Protein AF-A0A6N3GM43-F1 (afdb_monomer_lite)

Structure (mmCIF, N/CA/C/O backbone):
data_AF-A0A6N3GM43-F1
#
_entry.id   AF-A0A6N3GM43-F1
#
loop_
_atom_site.group_PDB
_atom_site.id
_atom_site.type_symbol
_atom_site.label_atom_id
_atom_site.label_alt_id
_atom_site.label_comp_id
_atom_site.label_asym_id
_atom_site.label_entity_id
_atom_site.label_seq_id
_atom_site.pdbx_PDB_ins_code
_atom_site.Cartn_x
_atom_site.Cartn_y
_atom_site.Cartn_z
_atom_site.occupancy
_atom_site.B_iso_or_equiv
_atom_site.auth_seq_id
_atom_site.auth_comp_id
_atom_site.auth_asym_id
_atom_site.auth_atom_id
_atom_site.pdbx_PDB_model_num
ATOM 1 N N . MET A 1 1 ? 11.246 -22.384 -32.813 1.00 28.86 1 MET A N 1
ATOM 2 C CA . MET A 1 1 ? 10.074 -21.566 -32.438 1.00 28.86 1 MET A CA 1
ATOM 3 C C . MET A 1 1 ? 9.527 -22.164 -31.158 1.00 28.86 1 MET A C 1
ATOM 5 O O . MET A 1 1 ? 8.918 -23.223 -31.223 1.00 28.86 1 MET A O 1
ATOM 9 N N . ASN A 1 2 ? 9.853 -21.574 -30.007 1.00 28.42 2 ASN A N 1
ATOM 10 C CA . ASN A 1 2 ? 9.283 -22.009 -28.731 1.00 28.42 2 ASN A CA 1
ATOM 11 C C . ASN A 1 2 ? 7.795 -21.644 -28.745 1.00 28.42 2 ASN A C 1
ATOM 13 O O . ASN A 1 2 ? 7.455 -20.531 -29.150 1.00 28.42 2 ASN A O 1
ATOM 17 N N . LYS A 1 3 ? 6.915 -22.586 -28.383 1.00 29.02 3 LYS A N 1
ATOM 18 C CA . LYS A 1 3 ? 5.498 -22.274 -28.161 1.00 29.02 3 LYS A CA 1
ATOM 19 C C . LYS A 1 3 ? 5.427 -21.138 -27.128 1.00 29.02 3 LYS A C 1
ATOM 21 O O . LYS A 1 3 ? 6.151 -21.230 -26.136 1.00 29.02 3 LYS A O 1
ATOM 26 N N . PRO A 1 4 ? 4.620 -20.086 -27.343 1.00 41.97 4 PRO A N 1
ATOM 27 C CA . PRO A 1 4 ? 4.355 -19.128 -26.281 1.00 41.97 4 PRO A CA 1
ATOM 28 C C . PRO A 1 4 ? 3.792 -19.895 -25.080 1.00 41.97 4 PRO A C 1
ATOM 30 O O . PRO A 1 4 ? 2.896 -20.724 -25.237 1.00 41.97 4 PRO A O 1
ATOM 33 N N . MET A 1 5 ? 4.409 -19.674 -23.922 1.00 51.72 5 MET A N 1
ATOM 34 C CA . MET A 1 5 ? 3.974 -20.178 -22.620 1.00 51.72 5 MET A CA 1
ATOM 35 C C . MET A 1 5 ? 2.504 -19.786 -22.399 1.00 51.72 5 MET A C 1
ATOM 37 O O . MET A 1 5 ? 2.122 -18.680 -22.800 1.00 51.72 5 MET A O 1
ATOM 41 N N . ASP A 1 6 ? 1.702 -20.678 -21.811 1.00 72.31 6 ASP A N 1
ATOM 42 C CA . ASP A 1 6 ? 0.292 -20.410 -21.512 1.00 72.31 6 ASP A CA 1
ATOM 43 C C . ASP A 1 6 ? 0.178 -19.139 -20.645 1.00 72.31 6 ASP A C 1
ATOM 45 O O . ASP A 1 6 ? 1.049 -18.855 -19.816 1.00 72.31 6 ASP A O 1
ATOM 49 N N . ILE A 1 7 ? -0.864 -18.331 -20.850 1.00 76.69 7 ILE A N 1
ATOM 50 C CA . ILE A 1 7 ? -1.093 -17.115 -20.058 1.00 76.69 7 ILE A CA 1
ATOM 51 C C . ILE A 1 7 ? -1.195 -17.458 -18.568 1.00 76.69 7 ILE A C 1
ATOM 53 O O . ILE A 1 7 ? -0.695 -16.698 -17.740 1.00 76.69 7 ILE A O 1
ATOM 57 N N . ILE A 1 8 ? -1.748 -18.634 -18.248 1.00 78.00 8 ILE A N 1
ATOM 58 C CA . ILE A 1 8 ? -1.817 -19.189 -16.892 1.00 78.00 8 ILE A CA 1
ATOM 59 C C . ILE A 1 8 ? -0.412 -19.357 -16.316 1.00 78.00 8 ILE A C 1
ATOM 61 O O . ILE A 1 8 ? -0.110 -18.775 -15.280 1.00 78.00 8 ILE A O 1
ATOM 65 N N . ASP A 1 9 ? 0.481 -20.056 -17.014 1.00 80.69 9 ASP A N 1
ATOM 66 C CA . ASP A 1 9 ? 1.854 -20.289 -16.554 1.00 80.69 9 ASP A CA 1
ATOM 67 C C . ASP A 1 9 ? 2.604 -18.971 -16.289 1.00 80.69 9 ASP A C 1
ATOM 69 O O . ASP A 1 9 ? 3.357 -18.843 -15.318 1.00 80.69 9 ASP A O 1
ATOM 73 N N . LYS A 1 10 ? 2.375 -17.951 -17.129 1.00 79.81 10 LYS A N 1
ATOM 74 C CA . LYS A 1 10 ? 2.960 -16.612 -16.950 1.00 79.81 10 LYS A CA 1
ATOM 75 C C . LYS A 1 10 ? 2.387 -15.863 -15.759 1.00 79.81 10 LYS A C 1
ATOM 77 O O . LYS A 1 10 ? 3.129 -15.152 -15.082 1.00 79.81 10 LYS A O 1
ATOM 82 N N . LEU A 1 11 ? 1.086 -15.986 -15.525 1.00 85.00 11 LEU A N 1
ATOM 83 C CA . LEU A 1 11 ? 0.416 -15.401 -14.371 1.00 85.00 11 LEU A CA 1
ATOM 84 C C . LEU A 1 11 ? 0.910 -16.062 -13.085 1.00 85.00 11 LEU A C 1
ATOM 86 O O . LEU A 1 11 ? 1.384 -15.360 -12.198 1.00 85.00 11 LEU A O 1
ATOM 90 N N . VAL A 1 12 ? 0.904 -17.392 -13.031 1.00 84.31 12 VAL A N 1
ATOM 91 C CA . VAL A 1 12 ? 1.365 -18.200 -11.896 1.00 84.31 12 VAL A CA 1
ATOM 92 C C . VAL A 1 12 ? 2.818 -17.879 -11.557 1.00 84.31 12 VAL A C 1
ATOM 94 O O . VAL A 1 12 ? 3.119 -17.432 -10.451 1.00 84.31 12 VAL A O 1
ATOM 97 N N . SER A 1 13 ? 3.724 -17.991 -12.533 1.00 80.31 13 SER A N 1
ATOM 98 C CA . SER A 1 13 ? 5.141 -17.686 -12.321 1.00 80.31 13 SER A CA 1
ATOM 99 C C . SER A 1 13 ? 5.373 -16.210 -11.987 1.00 80.31 13 SER A C 1
ATOM 101 O O . SER A 1 13 ? 6.154 -15.887 -11.092 1.00 80.31 13 SER A O 1
ATOM 103 N N . GLY A 1 14 ? 4.690 -15.299 -12.683 1.00 78.31 14 GLY A N 1
ATOM 104 C CA . GLY A 1 14 ? 4.865 -13.863 -12.513 1.00 78.31 14 GLY A CA 1
ATOM 105 C C . GLY A 1 14 ? 4.314 -13.326 -11.193 1.00 78.31 14 GLY A C 1
ATOM 106 O O . GLY A 1 14 ? 4.831 -12.323 -10.695 1.00 78.31 14 GLY A O 1
ATOM 107 N N . LEU A 1 15 ? 3.286 -13.956 -10.633 1.00 80.38 15 LEU A N 1
ATOM 108 C CA . LEU A 1 15 ? 2.674 -13.585 -9.356 1.00 80.38 15 LEU A CA 1
ATOM 109 C C . LEU A 1 15 ? 3.246 -14.382 -8.177 1.00 80.38 15 LEU A C 1
ATOM 111 O O . LEU A 1 15 ? 2.960 -14.042 -7.036 1.00 80.38 15 LEU A O 1
ATOM 115 N N . GLY A 1 16 ? 4.104 -15.374 -8.443 1.00 77.62 16 GLY A N 1
ATOM 116 C CA . GLY A 1 16 ? 4.722 -16.194 -7.404 1.00 77.62 16 GLY A CA 1
ATOM 117 C C . GLY A 1 16 ? 3.735 -17.165 -6.763 1.00 77.62 16 GLY A C 1
ATOM 118 O O . GLY A 1 16 ? 3.833 -17.408 -5.564 1.00 77.62 16 GLY A O 1
ATOM 119 N N . VAL A 1 17 ? 2.797 -17.694 -7.549 1.00 77.75 17 VAL A N 1
ATOM 120 C CA . VAL A 1 17 ? 1.834 -18.717 -7.124 1.00 77.75 17 VAL A CA 1
ATOM 121 C C . VAL A 1 17 ? 2.420 -20.101 -7.396 1.00 77.75 17 VAL A C 1
ATOM 123 O O . VAL A 1 17 ? 3.129 -20.307 -8.384 1.00 77.75 17 VAL A O 1
ATOM 126 N N . ILE A 1 18 ? 2.157 -21.047 -6.503 1.00 79.56 18 ILE A N 1
ATOM 127 C CA . ILE A 1 18 ? 2.553 -22.446 -6.631 1.00 79.56 18 ILE A CA 1
ATOM 128 C C . ILE A 1 18 ? 1.725 -23.079 -7.760 1.00 79.56 18 ILE A C 1
ATOM 130 O O . ILE A 1 18 ? 0.498 -23.084 -7.677 1.00 79.56 18 ILE A O 1
ATOM 134 N N . PRO A 1 19 ? 2.358 -23.604 -8.826 1.00 82.94 19 PRO A N 1
ATOM 135 C CA . PRO A 1 19 ? 1.631 -24.120 -9.985 1.00 82.94 19 PRO A CA 1
ATOM 136 C C . PRO A 1 19 ? 0.629 -25.225 -9.655 1.00 82.94 19 PRO A C 1
ATOM 138 O O . PRO A 1 19 ? -0.412 -25.315 -10.293 1.00 82.94 19 PRO A O 1
ATOM 141 N N . GLU A 1 20 ? 0.929 -26.059 -8.660 1.00 82.31 20 GLU A N 1
ATOM 142 C CA . GLU A 1 20 ? 0.088 -27.189 -8.267 1.00 82.31 20 GLU A CA 1
ATOM 143 C C . GLU A 1 20 ? -1.206 -26.774 -7.556 1.00 82.31 20 GLU A C 1
ATOM 145 O O . GLU A 1 20 ? -2.146 -27.565 -7.514 1.00 82.31 20 GLU A O 1
ATOM 150 N N . THR A 1 21 ? -1.254 -25.562 -6.999 1.00 77.19 21 THR A N 1
ATOM 151 C CA . THR A 1 21 ? -2.420 -25.022 -6.283 1.00 77.19 21 THR A CA 1
ATOM 152 C C . THR A 1 21 ? -3.117 -23.906 -7.055 1.00 77.19 21 THR A C 1
ATOM 154 O O . THR A 1 21 ? -4.130 -23.390 -6.596 1.00 77.19 21 THR A O 1
ATOM 157 N N . ALA A 1 22 ? -2.592 -23.541 -8.227 1.00 81.00 22 ALA A N 1
ATOM 158 C CA . ALA A 1 22 ? -3.112 -22.457 -9.037 1.00 81.00 22 ALA A CA 1
ATOM 159 C C . ALA A 1 22 ? -4.425 -22.836 -9.742 1.00 81.00 22 ALA A C 1
ATOM 161 O O . ALA A 1 22 ? -4.454 -23.775 -10.539 1.00 81.00 22 ALA A O 1
ATOM 162 N N . ASP A 1 23 ? -5.474 -22.043 -9.528 1.00 81.00 23 ASP A N 1
ATOM 163 C CA . ASP A 1 23 ? -6.736 -22.126 -10.262 1.00 81.00 23 ASP A CA 1
ATOM 164 C C . ASP A 1 23 ? -7.082 -20.779 -10.914 1.00 81.00 23 ASP A C 1
ATOM 166 O O . ASP A 1 23 ? -7.030 -19.728 -10.269 1.00 81.00 23 ASP A O 1
ATOM 170 N N . LEU A 1 24 ? -7.410 -20.801 -12.211 1.00 82.75 24 LEU A N 1
ATOM 171 C CA . LEU A 1 24 ? -7.786 -19.612 -12.979 1.00 82.75 24 LEU A CA 1
ATOM 172 C C . LEU A 1 24 ? -9.277 -19.664 -13.321 1.00 82.75 24 LEU A C 1
ATOM 174 O O . LEU A 1 24 ? -9.715 -20.394 -14.211 1.00 82.75 24 LEU A O 1
ATOM 178 N N . ILE A 1 25 ? -10.046 -18.806 -12.664 1.00 83.00 25 ILE A N 1
ATOM 179 C CA . ILE A 1 25 ? -11.501 -18.753 -12.742 1.00 83.00 25 ILE A CA 1
ATOM 180 C C . ILE A 1 25 ? -11.910 -17.522 -13.553 1.00 83.00 25 ILE A C 1
ATOM 182 O O . ILE A 1 25 ? -11.441 -16.411 -13.314 1.00 83.00 25 ILE A O 1
ATOM 186 N N . LYS A 1 26 ? -12.805 -17.678 -14.531 1.00 83.06 26 LYS A N 1
ATOM 187 C CA . LYS A 1 26 ? -13.342 -16.527 -15.272 1.00 83.06 26 LYS A CA 1
ATOM 188 C C . LYS A 1 26 ? -14.304 -15.739 -14.377 1.00 83.06 26 LYS A C 1
ATOM 190 O O . LYS A 1 26 ? -15.189 -16.335 -13.773 1.00 83.06 26 LYS A O 1
ATOM 195 N N . TYR A 1 27 ? -14.143 -14.417 -14.303 1.00 77.62 27 TYR A N 1
ATOM 196 C CA . TYR A 1 27 ? -14.947 -13.579 -13.403 1.00 77.62 27 TYR A CA 1
ATOM 197 C C . TYR A 1 27 ? -16.408 -13.453 -13.872 1.00 77.62 27 TYR A C 1
ATOM 199 O O . TYR A 1 27 ? -17.341 -13.657 -13.102 1.00 77.62 27 TYR A O 1
ATOM 207 N N . ASP A 1 28 ? -16.606 -13.141 -15.153 1.00 77.25 28 ASP A N 1
ATOM 208 C CA . ASP A 1 28 ? -17.907 -13.102 -15.832 1.00 77.25 28 ASP A CA 1
ATOM 209 C C . ASP A 1 28 ? -17.666 -13.391 -17.316 1.00 77.25 28 ASP A C 1
ATOM 211 O O . ASP A 1 28 ? -16.680 -12.928 -17.901 1.00 77.25 28 ASP A O 1
ATOM 215 N N . ASP A 1 29 ? -18.575 -14.141 -17.936 1.00 74.19 29 ASP A N 1
ATOM 216 C CA . ASP A 1 29 ? -18.519 -14.500 -19.346 1.00 74.19 29 ASP A CA 1
ATOM 217 C C . ASP A 1 29 ? -18.410 -13.308 -20.297 1.00 74.19 29 ASP A C 1
ATOM 219 O O . ASP A 1 29 ? -17.820 -13.451 -21.373 1.00 74.19 29 ASP A O 1
ATOM 223 N N . ASN A 1 30 ? -18.919 -12.148 -19.879 1.00 76.62 30 ASN A N 1
ATOM 224 C CA . ASN A 1 30 ? -18.956 -10.921 -20.672 1.00 76.62 30 ASN A CA 1
ATOM 225 C C . ASN A 1 30 ? -17.803 -9.947 -20.392 1.00 76.62 30 ASN A C 1
ATOM 227 O O . ASN A 1 30 ? -17.796 -8.856 -20.961 1.00 76.62 30 ASN A O 1
ATOM 231 N N . THR A 1 31 ? -16.857 -10.308 -19.523 1.00 81.06 31 THR A N 1
ATOM 232 C CA . THR A 1 31 ? -15.785 -9.402 -19.084 1.00 81.06 31 THR A CA 1
ATOM 233 C C . THR A 1 31 ? -14.402 -9.910 -19.473 1.00 81.06 31 THR A C 1
ATOM 235 O O . THR A 1 31 ? -14.202 -11.090 -19.762 1.00 81.06 31 THR A O 1
ATOM 238 N N . GLN A 1 32 ? -13.423 -9.006 -19.447 1.00 86.94 32 GLN A N 1
ATOM 239 C CA . GLN A 1 32 ? -12.001 -9.331 -19.636 1.00 86.94 32 GLN A CA 1
ATOM 240 C C . GLN A 1 32 ? -11.300 -9.733 -18.320 1.00 86.94 32 GLN A C 1
ATOM 242 O O . GLN A 1 32 ? -10.067 -9.736 -18.250 1.00 86.94 32 GLN A O 1
ATOM 247 N N . PHE A 1 33 ? -12.076 -10.034 -17.273 1.00 87.94 33 PHE A N 1
ATOM 248 C CA . PHE A 1 33 ? -11.577 -10.335 -15.936 1.00 87.94 33 PHE A CA 1
ATOM 249 C C . PHE A 1 33 ? -11.468 -11.838 -15.655 1.00 87.94 33 PHE A C 1
ATOM 251 O O . PHE A 1 33 ? -12.339 -12.639 -16.006 1.00 87.94 33 PHE A O 1
ATOM 258 N N . PHE A 1 34 ? -10.412 -12.192 -14.930 1.00 87.31 34 PHE A N 1
ATOM 259 C CA . PHE A 1 34 ? -10.160 -13.513 -14.370 1.00 87.31 34 PHE A CA 1
ATOM 260 C C . PHE A 1 34 ? -9.753 -13.370 -12.908 1.00 87.31 34 PHE A C 1
ATOM 262 O O . PHE A 1 34 ? -9.231 -12.336 -12.494 1.00 87.31 34 PHE A O 1
ATOM 269 N N . ILE A 1 35 ? -9.956 -14.423 -12.140 1.00 83.38 35 ILE A N 1
ATOM 270 C CA . ILE A 1 35 ? -9.445 -14.575 -10.791 1.00 83.38 35 ILE A CA 1
ATOM 271 C C . ILE A 1 35 ? -8.402 -15.685 -10.830 1.00 83.38 35 ILE A C 1
ATOM 273 O O . ILE A 1 35 ? -8.681 -16.760 -11.350 1.00 83.38 35 ILE A O 1
ATOM 277 N N . LEU A 1 36 ? -7.210 -15.414 -10.304 1.00 80.69 36 LEU A N 1
ATOM 278 C CA . LEU A 1 36 ? -6.223 -16.448 -10.003 1.00 80.69 36 LEU A CA 1
ATOM 279 C C . LEU A 1 36 ? -6.187 -16.672 -8.494 1.00 80.69 36 LEU A C 1
ATOM 281 O O . LEU A 1 36 ? -5.949 -15.729 -7.735 1.00 80.69 36 LEU A O 1
ATOM 285 N N . GLU A 1 37 ? -6.397 -17.916 -8.096 1.00 79.38 37 GLU A N 1
ATOM 286 C CA . GLU A 1 37 ? -6.326 -18.433 -6.730 1.00 79.38 37 GLU A CA 1
ATOM 287 C C . GLU A 1 37 ? -5.177 -19.437 -6.614 1.00 79.38 37 GLU A C 1
ATOM 289 O O . GLU A 1 37 ? -4.833 -20.087 -7.597 1.00 79.38 37 GLU A O 1
ATOM 294 N N . GLY A 1 38 ? -4.553 -19.542 -5.442 1.00 72.06 38 GLY A N 1
ATOM 295 C CA . GLY A 1 38 ? -3.536 -20.554 -5.146 1.00 72.06 38 GLY A CA 1
ATOM 296 C C . GLY A 1 38 ? -2.661 -20.165 -3.959 1.00 72.06 38 GLY A C 1
ATOM 297 O O . GLY A 1 38 ? -2.940 -19.188 -3.276 1.00 72.06 38 GLY A O 1
ATOM 298 N N . GLU A 1 39 ? -1.574 -20.894 -3.724 1.00 71.94 39 GLU A N 1
ATOM 299 C CA . GLU A 1 39 ? -0.653 -20.625 -2.608 1.00 71.94 39 GLU A CA 1
ATOM 300 C C . GLU A 1 39 ? 0.568 -19.801 -3.060 1.00 71.94 39 GLU A C 1
ATOM 302 O O . GLU A 1 39 ? 1.169 -20.076 -4.099 1.00 71.94 39 GLU A O 1
ATOM 307 N N . ASP A 1 40 ? 1.000 -18.821 -2.262 1.00 68.94 40 ASP A N 1
ATOM 308 C CA . ASP A 1 40 ? 2.238 -18.055 -2.490 1.00 68.94 40 ASP A CA 1
ATOM 309 C C . ASP A 1 40 ? 3.483 -18.943 -2.290 1.00 68.94 40 ASP A C 1
ATOM 311 O O . ASP A 1 40 ? 3.639 -19.612 -1.266 1.00 68.94 40 ASP A O 1
ATOM 315 N N . VAL A 1 41 ? 4.423 -18.915 -3.239 1.00 70.75 41 VAL A N 1
ATOM 316 C CA . VAL A 1 41 ? 5.655 -19.730 -3.215 1.00 70.75 41 VAL A CA 1
ATOM 317 C C . VAL A 1 41 ? 6.518 -19.458 -1.977 1.00 70.75 41 VAL A C 1
ATOM 319 O O . VAL A 1 41 ? 7.197 -20.366 -1.489 1.00 70.75 41 VAL A O 1
ATOM 322 N N . ALA A 1 42 ? 6.526 -18.225 -1.468 1.00 60.91 42 ALA A N 1
ATOM 323 C CA . ALA A 1 42 ? 7.380 -17.804 -0.364 1.00 60.91 42 ALA A CA 1
ATOM 324 C C . ALA A 1 42 ? 6.722 -17.984 1.011 1.00 60.91 42 ALA A C 1
ATOM 326 O O . ALA A 1 42 ? 7.413 -18.372 1.955 1.00 60.91 42 ALA A O 1
ATOM 327 N N . SER A 1 43 ? 5.426 -17.683 1.149 1.00 57.59 43 SER A N 1
ATOM 328 C CA . SER A 1 43 ? 4.711 -17.764 2.431 1.00 57.59 43 SER A CA 1
ATOM 329 C C . SER A 1 43 ? 3.849 -19.007 2.610 1.00 57.59 43 SER A C 1
ATOM 331 O O . SER A 1 43 ? 3.485 -19.275 3.749 1.00 57.59 43 SER A O 1
ATOM 333 N N . ARG A 1 44 ? 3.541 -19.761 1.544 1.00 62.38 44 ARG A N 1
ATOM 334 C CA . ARG A 1 44 ? 2.563 -20.872 1.559 1.00 62.38 44 ARG A CA 1
ATOM 335 C C . ARG A 1 44 ? 1.159 -20.460 2.013 1.00 62.38 44 ARG A C 1
ATOM 337 O O . ARG A 1 44 ? 0.358 -21.301 2.382 1.00 62.38 44 ARG A O 1
ATOM 344 N N . SER A 1 45 ? 0.879 -19.161 2.004 1.00 52.81 45 SER A N 1
ATOM 345 C CA . SER A 1 45 ? -0.437 -18.607 2.309 1.00 52.81 45 SER A CA 1
ATOM 346 C C . SER A 1 45 ? -1.281 -18.554 1.045 1.00 52.81 45 SER A C 1
ATOM 348 O O . SER A 1 45 ? -0.735 -18.247 -0.021 1.00 52.81 45 SER A O 1
ATOM 350 N N . ASP A 1 46 ? -2.589 -18.732 1.183 1.00 57.88 46 ASP A N 1
ATOM 351 C CA . ASP A 1 46 ? -3.534 -18.524 0.091 1.00 57.88 46 ASP A CA 1
ATOM 352 C C . ASP A 1 46 ? -3.457 -17.079 -0.427 1.00 57.88 46 ASP A C 1
ATOM 354 O O . ASP A 1 46 ? -3.354 -16.108 0.332 1.00 57.88 46 ASP A O 1
ATOM 358 N N . VAL A 1 47 ? -3.433 -16.936 -1.750 1.00 61.66 47 VAL A N 1
ATOM 359 C CA . VAL A 1 47 ? -3.373 -15.664 -2.463 1.00 61.66 47 VAL A CA 1
ATOM 360 C C . VAL A 1 47 ? -4.418 -15.614 -3.562 1.00 61.66 47 VAL A C 1
ATOM 362 O O . VAL A 1 47 ? -4.686 -16.590 -4.262 1.00 61.66 47 VAL A O 1
ATOM 365 N N . ARG A 1 48 ? -4.987 -14.419 -3.728 1.00 70.88 48 ARG A N 1
ATOM 366 C CA . ARG A 1 48 ? -6.044 -14.135 -4.692 1.00 70.88 48 ARG A CA 1
ATOM 367 C C . ARG A 1 48 ? -5.695 -12.908 -5.521 1.00 70.88 48 ARG A C 1
ATOM 369 O O . ARG A 1 48 ? -5.427 -11.833 -4.979 1.00 70.88 48 ARG A O 1
ATOM 376 N N . PHE A 1 49 ? -5.757 -13.032 -6.842 1.00 77.06 49 PHE A N 1
ATOM 377 C CA . PHE A 1 49 ? -5.482 -11.939 -7.773 1.00 77.06 49 PHE A CA 1
ATOM 378 C C . PHE A 1 49 ? -6.658 -11.709 -8.714 1.00 77.06 49 PHE A C 1
ATOM 380 O O . PHE A 1 49 ? -7.123 -12.642 -9.363 1.00 77.06 49 PHE A O 1
ATOM 387 N N . LEU A 1 50 ? -7.090 -10.452 -8.835 1.00 83.94 50 LEU A N 1
ATOM 388 C CA . LEU A 1 50 ? -8.066 -10.039 -9.840 1.00 83.94 50 LEU A CA 1
ATOM 389 C C . LEU A 1 50 ? -7.313 -9.528 -11.066 1.00 83.94 50 LEU A C 1
ATOM 391 O O . LEU A 1 50 ? -6.604 -8.522 -11.010 1.00 83.94 50 LEU A O 1
ATOM 395 N N . ILE A 1 51 ? -7.453 -10.247 -12.170 1.00 87.50 51 ILE A N 1
ATOM 396 C CA . ILE A 1 51 ? -6.652 -10.088 -13.375 1.00 87.50 51 ILE A CA 1
ATOM 397 C C . ILE A 1 51 ? -7.517 -9.493 -14.476 1.00 87.50 51 ILE A C 1
ATOM 399 O O . ILE A 1 51 ? -8.498 -10.097 -14.891 1.00 87.50 51 ILE A O 1
ATOM 403 N N . TYR A 1 52 ? -7.112 -8.345 -15.008 1.00 91.06 52 TYR A N 1
ATOM 404 C CA . TYR A 1 52 ? -7.691 -7.764 -16.212 1.00 91.06 52 TYR A CA 1
ATOM 405 C C . TYR A 1 52 ? -6.783 -8.013 -17.416 1.00 91.06 52 TYR A C 1
ATOM 407 O O . TYR A 1 52 ? -5.639 -7.544 -17.456 1.00 91.06 52 TYR A O 1
ATOM 415 N N . ASN A 1 53 ? -7.275 -8.746 -18.410 1.00 89.62 53 ASN A N 1
ATOM 416 C CA . ASN A 1 53 ? -6.471 -9.129 -19.563 1.00 89.62 53 ASN A CA 1
ATOM 417 C C . ASN A 1 53 ? -6.586 -8.113 -20.708 1.00 89.62 53 ASN A C 1
ATOM 419 O O . ASN A 1 53 ? -7.632 -7.979 -21.329 1.00 89.62 53 ASN A O 1
ATOM 423 N N . CYS A 1 54 ? -5.488 -7.418 -21.017 1.00 89.31 54 CYS A N 1
ATOM 424 C CA . CYS A 1 54 ? -5.322 -6.610 -22.233 1.00 89.31 54 CYS A CA 1
ATOM 425 C C . CYS A 1 54 ? -4.233 -7.177 -23.158 1.00 89.31 54 CYS A C 1
ATOM 427 O O . CYS A 1 54 ? -3.780 -6.489 -24.070 1.00 89.31 54 CYS A O 1
ATOM 429 N N . GLY A 1 55 ? -3.681 -8.353 -22.864 1.00 83.88 55 GLY A N 1
ATOM 430 C CA . GLY A 1 55 ? -2.499 -8.867 -23.550 1.00 83.88 55 GLY A CA 1
ATOM 431 C C . GLY A 1 55 ? -2.810 -9.427 -24.933 1.00 83.88 55 GLY A C 1
ATOM 432 O O . GLY A 1 55 ? -2.016 -9.257 -25.855 1.00 83.88 55 GLY A O 1
ATOM 433 N N . GLU A 1 56 ? -3.955 -10.080 -25.087 1.00 84.00 56 GLU A N 1
ATOM 434 C CA . GLU A 1 56 ? -4.279 -10.851 -26.287 1.00 84.00 56 GLU A CA 1
ATOM 435 C C . GLU A 1 56 ? -4.810 -9.984 -27.441 1.00 84.00 56 GLU A C 1
ATOM 437 O O . GLU A 1 56 ? -5.282 -8.860 -27.259 1.00 84.00 56 GLU A O 1
ATOM 442 N N . ASP A 1 57 ? -4.697 -10.495 -28.669 1.00 80.50 57 ASP A N 1
ATOM 443 C CA . ASP A 1 57 ? -5.165 -9.787 -29.861 1.00 80.50 57 ASP A CA 1
ATOM 444 C C . ASP A 1 57 ? -6.687 -9.583 -29.842 1.00 80.50 57 ASP A C 1
ATOM 446 O O . ASP A 1 57 ? -7.454 -10.511 -29.604 1.00 80.50 57 ASP A O 1
ATOM 450 N N . GLY A 1 58 ? -7.127 -8.357 -30.144 1.00 78.62 58 GLY A N 1
ATOM 451 C CA . GLY A 1 58 ? -8.547 -7.986 -30.181 1.00 78.62 58 GLY A CA 1
ATOM 452 C C . GLY A 1 58 ? -9.128 -7.517 -28.843 1.00 78.62 58 GLY A C 1
ATOM 453 O O . GLY A 1 58 ? -10.258 -7.033 -28.830 1.00 78.62 58 GLY A O 1
ATOM 454 N N . LEU A 1 59 ? -8.363 -7.597 -27.750 1.00 83.81 59 LEU A N 1
ATOM 455 C CA . LEU A 1 59 ? -8.747 -7.072 -26.440 1.00 83.81 59 LEU A CA 1
ATOM 456 C C . LEU A 1 59 ? -8.372 -5.586 -26.309 1.00 83.81 59 LEU A C 1
ATOM 458 O O . LEU A 1 59 ? -7.252 -5.178 -26.623 1.00 83.81 59 LEU A O 1
ATOM 462 N N . GLU A 1 60 ? -9.308 -4.761 -25.834 1.00 83.31 60 GLU A N 1
ATOM 463 C CA . GLU A 1 60 ? -9.091 -3.335 -25.567 1.00 83.31 60 GLU A CA 1
ATOM 464 C C . GLU A 1 60 ? -9.422 -2.996 -24.115 1.00 83.31 60 GLU A C 1
ATOM 466 O O . GLU A 1 60 ? -10.415 -3.458 -23.554 1.00 83.31 60 GLU A O 1
ATOM 471 N N . PHE A 1 61 ? -8.619 -2.113 -23.518 1.00 87.94 61 PHE A N 1
ATOM 472 C CA . PHE A 1 61 ? -8.863 -1.657 -22.156 1.00 87.94 61 PHE A CA 1
ATOM 473 C C . PHE A 1 61 ? -10.124 -0.794 -22.070 1.00 87.94 61 PHE A C 1
ATOM 475 O O . PHE A 1 61 ? -10.204 0.293 -22.654 1.00 87.94 61 PHE A O 1
ATOM 482 N N . ASN A 1 62 ? -11.083 -1.253 -21.274 1.00 87.19 62 ASN A N 1
ATOM 483 C CA . ASN A 1 62 ? -12.308 -0.540 -20.965 1.00 87.19 62 ASN A CA 1
ATOM 484 C C . ASN A 1 62 ? -12.202 0.079 -19.568 1.00 87.19 62 ASN A C 1
ATOM 486 O O . ASN A 1 62 ? -12.418 -0.585 -18.559 1.00 87.19 62 ASN A O 1
ATOM 490 N N . SER A 1 63 ? -11.881 1.374 -19.507 1.00 82.50 63 SER A N 1
ATOM 491 C CA . SER A 1 63 ? -11.681 2.075 -18.233 1.00 82.50 63 SER A CA 1
ATOM 492 C C . SER A 1 63 ? -12.916 2.099 -17.340 1.00 82.50 63 SER A C 1
ATOM 494 O O . SER A 1 63 ? -12.755 2.057 -16.129 1.00 82.50 63 SER A O 1
ATOM 496 N N . LYS A 1 64 ? -14.130 2.157 -17.899 1.00 82.12 64 LYS A N 1
ATOM 497 C CA . LYS A 1 64 ? -15.356 2.140 -17.088 1.00 82.12 64 LYS A CA 1
ATOM 498 C C . LYS A 1 64 ? -15.575 0.777 -16.458 1.00 82.12 64 LYS A C 1
ATOM 500 O O . LYS A 1 64 ? -15.691 0.706 -15.252 1.00 82.12 64 LYS A O 1
ATOM 505 N N . GLU A 1 65 ? -15.543 -0.281 -17.262 1.00 86.38 65 GLU A N 1
ATOM 506 C CA . GLU A 1 65 ? -15.669 -1.659 -16.771 1.00 86.38 65 GLU A CA 1
ATOM 507 C C . GLU A 1 65 ? -14.580 -1.992 -15.750 1.00 86.38 65 GLU A C 1
ATOM 509 O O . GLU A 1 65 ? -14.882 -2.539 -14.696 1.00 86.38 65 GLU A O 1
ATOM 514 N N . TYR A 1 66 ? -13.326 -1.615 -16.030 1.00 85.31 66 TYR A N 1
ATOM 515 C CA . TYR A 1 66 ? -12.228 -1.829 -15.095 1.00 85.31 66 TYR A CA 1
ATOM 516 C C . TYR A 1 66 ? -12.479 -1.112 -13.771 1.00 85.31 66 TYR A C 1
ATOM 518 O O . TYR A 1 66 ? -12.340 -1.728 -12.725 1.00 85.31 66 TYR A O 1
ATOM 526 N N . ILE A 1 67 ? -12.852 0.172 -13.808 1.00 79.50 67 ILE A N 1
ATOM 527 C CA . ILE A 1 67 ? -13.125 0.952 -12.597 1.00 79.50 67 ILE A CA 1
ATOM 528 C C . ILE A 1 67 ? -14.338 0.391 -11.864 1.00 79.50 67 ILE A C 1
ATOM 530 O O . ILE A 1 67 ? -14.241 0.180 -10.670 1.00 79.50 67 ILE A O 1
ATOM 534 N N . ASP A 1 68 ? -15.435 0.097 -12.555 1.00 81.00 68 ASP A N 1
ATOM 535 C CA . ASP A 1 68 ? -16.656 -0.418 -11.939 1.00 81.00 68 ASP A CA 1
ATOM 536 C C . ASP A 1 68 ? -16.400 -1.767 -11.252 1.00 81.00 68 ASP A C 1
ATOM 538 O O . ASP A 1 68 ? -16.866 -1.981 -10.140 1.00 81.00 68 ASP A O 1
ATOM 542 N N . ILE A 1 69 ? -15.631 -2.669 -11.875 1.00 79.25 69 ILE A N 1
ATOM 543 C CA . ILE A 1 69 ? -15.300 -3.975 -11.292 1.00 79.25 69 ILE A CA 1
ATOM 544 C C . ILE A 1 69 ? -14.237 -3.836 -10.204 1.00 79.25 69 ILE A C 1
ATOM 546 O O . ILE A 1 69 ? -14.379 -4.454 -9.166 1.00 79.25 69 ILE A O 1
ATOM 550 N N . ILE A 1 70 ? -13.212 -3.003 -10.363 1.00 74.06 70 ILE A N 1
ATOM 551 C CA . ILE A 1 70 ? -12.179 -2.806 -9.331 1.00 74.06 70 ILE A CA 1
ATOM 552 C C . ILE A 1 70 ? -12.721 -2.027 -8.136 1.00 74.06 70 ILE A C 1
ATOM 554 O O . ILE A 1 70 ? -12.344 -2.322 -7.016 1.00 74.06 70 ILE A O 1
ATOM 558 N N . GLU A 1 71 ? -13.622 -1.069 -8.333 1.00 69.12 71 GLU A N 1
ATOM 559 C CA . GLU A 1 71 ? -14.324 -0.381 -7.246 1.00 69.12 71 GLU A CA 1
ATOM 560 C C . GLU A 1 71 ? -15.433 -1.246 -6.649 1.00 69.12 71 GLU A C 1
ATOM 562 O O . GLU A 1 71 ? -15.842 -0.980 -5.533 1.00 69.12 71 GLU A O 1
ATOM 567 N N . LYS A 1 72 ? -15.939 -2.270 -7.345 1.00 67.31 72 LYS A N 1
ATOM 568 C CA . LYS A 1 72 ? -16.884 -3.247 -6.781 1.00 67.31 72 LYS A CA 1
ATOM 569 C C . LYS A 1 72 ? -16.165 -4.366 -6.024 1.00 67.31 72 LYS A C 1
ATOM 571 O O . LYS A 1 72 ? -16.602 -4.723 -4.943 1.00 67.31 72 LYS A O 1
ATOM 576 N N . GLU A 1 73 ? -15.089 -4.911 -6.585 1.00 58.47 73 GLU A N 1
ATOM 577 C CA . GLU A 1 73 ? -14.321 -6.056 -6.071 1.00 58.47 73 GLU A CA 1
ATOM 578 C C . GLU A 1 73 ? -13.185 -5.635 -5.142 1.00 58.47 73 GLU A C 1
ATOM 580 O O . GLU A 1 73 ? -12.994 -6.252 -4.100 1.00 58.47 73 GLU A O 1
ATOM 585 N N . GLY A 1 74 ? -12.481 -4.539 -5.440 1.00 45.47 74 GLY A N 1
ATOM 586 C CA . GLY A 1 74 ? -11.687 -3.830 -4.429 1.00 45.47 74 GLY A CA 1
ATOM 587 C C . GLY A 1 74 ? -12.580 -3.420 -3.266 1.00 45.47 74 GLY A C 1
ATOM 588 O O . GLY A 1 74 ? -12.141 -3.463 -2.125 1.00 45.47 74 GLY A O 1
ATOM 589 N N . ALA A 1 75 ? -13.876 -3.219 -3.554 1.00 34.66 75 ALA A N 1
ATOM 590 C CA . ALA A 1 75 ? -14.901 -3.114 -2.548 1.00 34.66 75 ALA A CA 1
ATOM 591 C C . ALA A 1 75 ? -15.559 -4.391 -2.053 1.00 34.66 75 ALA A C 1
ATOM 593 O O . ALA A 1 75 ? -16.613 -4.266 -1.464 1.00 34.66 75 ALA A O 1
ATOM 594 N N . LEU A 1 76 ? -15.022 -5.590 -2.250 1.00 34.47 76 LEU A N 1
ATOM 595 C CA . LEU A 1 76 ? -15.614 -6.854 -1.775 1.00 34.47 76 LEU A CA 1
ATOM 596 C C . LEU A 1 76 ? -14.554 -7.914 -1.413 1.00 34.47 76 LEU A C 1
ATOM 598 O O . LEU A 1 76 ? -14.926 -9.033 -1.061 1.00 34.47 76 LEU A O 1
ATOM 602 N N . SER A 1 77 ? -13.249 -7.613 -1.514 1.00 38.06 77 SER A N 1
ATOM 603 C CA . SER A 1 77 ? -12.213 -8.659 -1.502 1.00 38.06 77 SER A CA 1
ATOM 604 C C . SER A 1 77 ? -10.763 -8.143 -1.484 1.00 38.06 77 SER A C 1
ATOM 606 O O . SER A 1 77 ? -10.445 -7.135 -2.104 1.00 38.06 77 SER A O 1
ATOM 608 N N . ILE A 1 78 ? -9.865 -8.920 -0.855 1.00 50.81 78 ILE A N 1
ATOM 609 C CA . ILE A 1 78 ? -8.400 -8.724 -0.726 1.00 50.81 78 ILE A CA 1
ATOM 610 C C . ILE A 1 78 ? -7.656 -9.037 -2.050 1.00 50.81 78 ILE A C 1
ATOM 612 O O . ILE A 1 78 ? -6.654 -9.754 -2.072 1.00 50.81 78 ILE A O 1
ATOM 616 N N . PHE A 1 79 ? -8.152 -8.582 -3.202 1.00 58.25 79 PHE A N 1
ATOM 617 C CA . PHE A 1 79 ? -7.463 -8.833 -4.471 1.00 58.25 79 PHE A CA 1
ATOM 618 C C . PHE A 1 79 ? -6.383 -7.787 -4.727 1.00 58.25 79 PHE A C 1
ATOM 620 O O . PHE A 1 79 ? -6.652 -6.587 -4.759 1.00 58.25 79 PHE A O 1
ATOM 627 N N . SER A 1 80 ? -5.165 -8.232 -5.037 1.00 63.84 80 SER A N 1
ATOM 628 C CA . SER A 1 80 ? -4.198 -7.338 -5.683 1.00 63.84 80 SER A CA 1
ATOM 629 C C . SER A 1 80 ? -4.564 -7.184 -7.163 1.00 63.84 80 SER A C 1
ATOM 631 O O . SER A 1 80 ? -4.630 -8.199 -7.865 1.00 63.84 80 SER A O 1
ATOM 633 N N . PRO A 1 81 ? -4.797 -5.958 -7.668 1.00 76.44 81 PRO A N 1
ATOM 634 C CA . PRO A 1 81 ? -5.177 -5.760 -9.057 1.00 76.44 81 PRO A CA 1
ATOM 635 C C . PRO A 1 81 ? -3.996 -6.059 -9.980 1.00 76.44 81 PRO A C 1
ATOM 637 O O . PRO A 1 81 ? -2.922 -5.458 -9.872 1.00 76.44 81 PRO A O 1
ATOM 640 N N . VAL A 1 82 ? -4.213 -6.973 -10.919 1.00 86.69 82 VAL A N 1
ATOM 641 C CA . VAL A 1 82 ? -3.245 -7.367 -11.940 1.00 86.69 82 VAL A CA 1
ATOM 642 C C . VAL A 1 82 ? -3.777 -6.936 -13.301 1.00 86.69 82 VAL A C 1
ATOM 644 O O . VAL A 1 82 ? -4.930 -7.184 -13.637 1.00 86.69 82 VAL A O 1
ATOM 647 N N . MET A 1 83 ? -2.936 -6.315 -14.122 1.00 90.69 83 MET A N 1
ATOM 648 C CA . MET A 1 83 ? -3.237 -6.118 -15.539 1.00 90.69 83 MET A CA 1
ATOM 649 C C . MET A 1 83 ? -2.221 -6.853 -16.402 1.00 90.69 83 MET A C 1
ATOM 651 O O . MET A 1 83 ? -1.007 -6.743 -16.201 1.00 90.69 83 MET A O 1
ATOM 655 N N . VAL A 1 84 ? -2.730 -7.562 -17.403 1.00 91.44 84 VAL A N 1
ATOM 656 C CA . VAL A 1 84 ? -1.917 -8.261 -18.396 1.00 91.44 84 VAL A CA 1
ATOM 657 C C . VAL A 1 84 ? -1.789 -7.398 -19.641 1.00 91.44 84 VAL A C 1
ATOM 659 O O . VAL A 1 84 ? -2.784 -6.922 -20.178 1.00 91.44 84 VAL A O 1
ATOM 662 N N . PHE A 1 85 ? -0.570 -7.224 -20.137 1.00 92.56 85 PHE A N 1
ATOM 663 C CA . PHE A 1 85 ? -0.283 -6.545 -21.398 1.00 92.56 85 PHE A CA 1
ATOM 664 C C . PHE A 1 85 ? 0.660 -7.390 -22.247 1.00 92.56 85 PHE A C 1
ATOM 666 O O . PHE A 1 85 ? 1.311 -8.301 -21.749 1.00 92.56 85 PHE A O 1
ATOM 673 N N . LYS A 1 86 ? 0.815 -7.037 -23.525 1.00 91.44 86 LYS A N 1
ATOM 674 C CA . LYS A 1 86 ? 1.881 -7.595 -24.371 1.00 91.44 86 LYS A CA 1
ATOM 675 C C . LYS A 1 86 ? 3.259 -7.306 -23.778 1.00 91.44 86 LYS A C 1
ATOM 677 O O . LYS A 1 86 ? 4.018 -8.209 -23.449 1.00 91.44 86 LYS A O 1
ATOM 682 N N . ASN A 1 87 ? 3.538 -6.027 -23.553 1.00 92.00 87 ASN A N 1
ATOM 683 C CA . ASN A 1 87 ? 4.795 -5.505 -23.025 1.00 92.00 87 ASN A CA 1
ATOM 684 C C . ASN A 1 87 ? 4.576 -4.078 -22.476 1.00 92.00 87 ASN A C 1
ATOM 686 O O . ASN A 1 87 ? 3.465 -3.540 -22.537 1.00 92.00 87 ASN A O 1
ATOM 690 N N . LEU A 1 88 ? 5.633 -3.440 -21.972 1.00 91.69 88 LEU A N 1
ATOM 691 C CA . LEU A 1 88 ? 5.580 -2.086 -21.411 1.00 91.69 88 LEU A CA 1
ATOM 692 C C . LEU A 1 88 ? 5.138 -1.012 -22.425 1.00 91.69 88 LEU A C 1
ATOM 694 O O . LEU A 1 88 ? 4.469 -0.051 -22.041 1.00 91.69 88 LEU A O 1
ATOM 698 N N . ASP A 1 89 ? 5.470 -1.157 -23.714 1.00 91.38 89 ASP A N 1
ATOM 699 C CA . ASP A 1 89 ? 5.004 -0.221 -24.752 1.00 91.38 89 ASP A CA 1
ATOM 700 C C . ASP A 1 89 ? 3.491 -0.312 -24.930 1.00 91.38 89 ASP A C 1
ATOM 702 O O . ASP A 1 89 ? 2.816 0.715 -25.060 1.00 91.38 89 ASP A O 1
ATOM 706 N N . HIS A 1 90 ? 2.949 -1.532 -24.893 1.00 92.56 90 HIS A N 1
ATOM 707 C CA . HIS A 1 90 ? 1.511 -1.746 -24.926 1.00 92.56 90 HIS A CA 1
ATOM 708 C C . HIS A 1 90 ? 0.826 -1.101 -23.716 1.00 92.56 90 HIS A C 1
ATOM 710 O O . HIS A 1 90 ? -0.099 -0.308 -23.897 1.00 92.56 90 HIS A O 1
ATOM 716 N N . GLU A 1 91 ? 1.335 -1.340 -22.503 1.00 91.81 91 GLU A N 1
ATOM 717 C CA . GLU A 1 91 ? 0.835 -0.695 -21.281 1.00 91.81 91 GLU A CA 1
ATOM 718 C C . GLU A 1 91 ? 0.851 0.839 -21.400 1.00 91.81 91 GLU A C 1
ATOM 720 O O . GLU A 1 91 ? -0.153 1.509 -21.140 1.00 91.81 91 GLU A O 1
ATOM 725 N N . SER A 1 92 ? 1.977 1.409 -21.834 1.00 87.94 92 SER A N 1
ATOM 726 C CA . SER A 1 92 ? 2.157 2.858 -21.959 1.00 87.94 92 SER A CA 1
ATOM 727 C C . SER A 1 92 ? 1.193 3.472 -22.973 1.00 87.94 92 SER A C 1
ATOM 729 O O . SER A 1 92 ? 0.637 4.552 -22.739 1.00 87.94 92 SER A O 1
ATOM 731 N N . LYS A 1 93 ? 0.950 2.778 -24.092 1.00 88.50 93 LYS A N 1
ATOM 732 C CA . LYS A 1 93 ? -0.022 3.181 -25.113 1.00 88.50 93 LYS A CA 1
ATOM 733 C C . LYS A 1 93 ? -1.447 3.158 -24.563 1.00 88.50 93 LYS A C 1
ATOM 735 O O . LYS A 1 93 ? -2.162 4.147 -24.736 1.00 88.50 93 LYS A O 1
ATOM 740 N N . VAL A 1 94 ? -1.838 2.083 -23.876 1.00 90.31 94 VAL A N 1
ATOM 741 C CA . VAL A 1 94 ? -3.159 1.951 -23.243 1.00 90.31 94 VAL A CA 1
ATOM 742 C C . VAL A 1 94 ? -3.382 3.079 -22.232 1.00 90.31 94 VAL A C 1
ATOM 744 O O . VAL A 1 94 ? -4.330 3.854 -22.377 1.00 90.31 94 VAL A O 1
ATOM 747 N N . ARG A 1 95 ? -2.456 3.264 -21.279 1.00 87.94 95 ARG A N 1
ATOM 748 C CA . ARG A 1 95 ? -2.520 4.331 -20.264 1.00 87.94 95 ARG A CA 1
ATOM 749 C C . ARG A 1 95 ? -2.689 5.711 -20.897 1.00 87.94 95 ARG A C 1
ATOM 751 O O . ARG A 1 95 ? -3.517 6.510 -20.458 1.00 87.94 95 ARG A O 1
ATOM 758 N N . ARG A 1 96 ? -1.907 6.011 -21.940 1.00 82.62 96 ARG A N 1
ATOM 759 C CA . ARG A 1 96 ? -1.943 7.304 -22.639 1.00 82.62 96 ARG A CA 1
ATOM 760 C C . ARG A 1 96 ? -3.272 7.535 -23.355 1.00 82.62 96 ARG A C 1
ATOM 762 O O . ARG A 1 96 ? -3.779 8.657 -23.323 1.00 82.62 96 ARG A O 1
ATOM 769 N N . ASN A 1 97 ? -3.817 6.512 -24.007 1.00 87.19 97 ASN A N 1
ATOM 770 C CA . ASN A 1 97 ? -5.091 6.611 -24.714 1.00 87.19 97 ASN A CA 1
ATOM 771 C C . ASN A 1 97 ? -6.231 6.937 -23.745 1.00 87.19 97 ASN A C 1
ATOM 773 O O . ASN A 1 97 ? -6.971 7.890 -23.989 1.00 87.19 97 ASN A O 1
ATOM 777 N N . GLU A 1 98 ? -6.307 6.249 -22.606 1.00 85.56 98 GLU A N 1
ATOM 778 C CA . GLU A 1 98 ? -7.308 6.544 -21.574 1.00 85.56 98 GLU A CA 1
ATOM 779 C C . GLU A 1 98 ? -7.126 7.932 -20.966 1.00 85.56 98 GLU A C 1
ATOM 781 O O . GLU A 1 98 ? -8.081 8.701 -20.841 1.00 85.56 98 GLU A O 1
ATOM 786 N N . TYR A 1 99 ? -5.882 8.318 -20.678 1.00 81.44 99 TYR A N 1
ATOM 787 C CA . TYR A 1 99 ? -5.580 9.648 -20.157 1.00 81.44 99 TYR A CA 1
ATOM 788 C C . TYR A 1 99 ? -6.043 10.776 -21.098 1.00 81.44 99 TYR A C 1
ATOM 790 O O . TYR A 1 99 ? -6.468 11.836 -20.633 1.00 81.44 99 TYR A O 1
ATOM 798 N N . LYS A 1 100 ? -5.972 10.563 -22.422 1.00 82.31 100 LYS A N 1
ATOM 799 C CA . LYS A 1 100 ? -6.441 11.518 -23.443 1.00 82.31 100 LYS A CA 1
ATOM 800 C C . LYS A 1 100 ? -7.967 11.554 -23.583 1.00 82.31 100 LYS A C 1
ATOM 802 O O . LYS A 1 100 ? -8.498 12.619 -23.892 1.00 82.31 100 LYS A O 1
ATOM 807 N N . LYS A 1 101 ? -8.670 10.435 -23.356 1.00 84.50 101 LYS A N 1
ATOM 808 C CA . LYS A 1 101 ? -10.147 10.367 -23.396 1.00 84.50 101 LYS A CA 1
ATOM 809 C C . LYS A 1 101 ? -10.789 11.210 -22.287 1.00 84.50 101 LYS A C 1
ATOM 811 O O . LYS A 1 101 ? -11.870 11.770 -22.470 1.00 84.50 101 LYS A O 1
ATOM 816 N N . VAL A 1 102 ? -10.109 11.337 -21.150 1.00 77.12 102 VAL A N 1
ATOM 817 C CA . VAL A 1 102 ? -10.614 12.023 -19.958 1.00 77.12 102 VAL A CA 1
ATOM 818 C C . VAL A 1 102 ? -10.265 13.513 -19.948 1.00 77.12 102 VAL A C 1
ATOM 820 O O . VAL A 1 102 ? -9.134 13.916 -20.219 1.00 77.12 102 VAL A O 1
ATOM 823 N N . LYS A 1 103 ? -11.233 14.362 -19.571 1.00 75.62 103 LYS A N 1
ATOM 824 C CA . LYS A 1 103 ? -11.047 15.825 -19.484 1.00 75.62 103 LYS A CA 1
ATOM 825 C C . LYS A 1 103 ? -10.795 16.327 -18.060 1.00 75.62 103 LYS A C 1
ATOM 827 O O . LYS A 1 103 ? -10.003 17.254 -17.891 1.00 75.62 103 LYS A O 1
ATOM 832 N N . LYS A 1 104 ? -11.431 15.740 -17.037 1.00 70.88 104 LYS A N 1
ATOM 833 C CA . LYS A 1 104 ? -11.336 16.234 -15.652 1.00 70.88 104 LYS A CA 1
ATOM 834 C C . LYS A 1 104 ? -10.029 15.814 -14.981 1.00 70.88 104 LYS A C 1
ATOM 836 O O . LYS A 1 104 ? -9.565 14.688 -15.131 1.00 70.88 104 LYS A O 1
ATOM 841 N N . ALA A 1 105 ? -9.459 16.716 -14.183 1.00 55.91 105 ALA A N 1
ATOM 842 C CA . ALA A 1 105 ? -8.220 16.458 -13.451 1.00 55.91 105 ALA A CA 1
ATOM 843 C C . ALA A 1 105 ? -8.360 15.338 -12.401 1.00 55.91 105 ALA A C 1
ATOM 845 O O . ALA A 1 105 ? -7.426 14.564 -12.216 1.00 55.91 105 ALA A O 1
ATOM 846 N N . SER A 1 106 ? -9.522 15.226 -11.747 1.00 58.91 106 SER A N 1
ATOM 847 C CA . SER A 1 106 ? -9.818 14.167 -10.772 1.00 58.91 106 SER A CA 1
ATOM 848 C C . SER A 1 106 ? -9.826 12.777 -11.411 1.00 58.91 106 SER A C 1
ATOM 850 O O . SER A 1 106 ? -9.163 11.873 -10.919 1.00 58.91 106 SER A O 1
ATOM 852 N N . GLU A 1 107 ? -10.502 12.630 -12.548 1.00 66.56 107 GLU A N 1
ATOM 853 C CA . GLU A 1 107 ? -10.586 11.375 -13.307 1.00 66.56 107 GLU A CA 1
ATOM 854 C C . GLU A 1 107 ? -9.210 10.989 -13.894 1.00 66.56 107 GLU A C 1
ATOM 856 O O . GLU A 1 107 ? -8.793 9.837 -13.819 1.00 66.56 107 GLU A O 1
ATOM 861 N N . LYS A 1 108 ? -8.424 11.966 -14.376 1.00 68.69 108 LYS A N 1
ATOM 862 C CA . LYS A 1 108 ? -7.021 11.746 -14.784 1.00 68.69 108 LYS A CA 1
ATOM 863 C C . LYS A 1 108 ? -6.143 11.261 -13.631 1.00 68.69 108 LYS A C 1
ATOM 865 O O . LYS A 1 108 ? -5.251 10.439 -13.838 1.00 68.69 108 LYS A O 1
ATOM 870 N N . LYS A 1 109 ? -6.365 11.793 -12.425 1.00 64.81 109 LYS A N 1
ATOM 871 C CA . LYS A 1 109 ? -5.662 11.361 -11.213 1.00 64.81 109 LYS A CA 1
ATOM 872 C C . LYS A 1 109 ? -6.039 9.922 -10.852 1.00 64.81 109 LYS A C 1
ATOM 874 O O . LYS A 1 109 ? -5.139 9.163 -10.515 1.00 64.81 109 LYS A O 1
ATOM 879 N N . ALA A 1 110 ? -7.312 9.550 -10.985 1.00 68.69 110 ALA A N 1
ATOM 880 C CA . ALA A 1 110 ? -7.786 8.185 -10.760 1.00 68.69 110 ALA A CA 1
ATOM 881 C C . ALA A 1 110 ? -7.159 7.187 -11.748 1.00 68.69 110 ALA A C 1
ATOM 883 O O . ALA A 1 110 ? -6.563 6.211 -11.312 1.00 68.69 110 ALA A O 1
ATOM 884 N N . ILE A 1 111 ? -7.161 7.478 -13.057 1.00 74.50 111 ILE A N 1
ATOM 885 C CA . ILE A 1 111 ? -6.490 6.624 -14.061 1.00 74.50 111 ILE A CA 1
ATOM 886 C C . ILE A 1 111 ? -5.017 6.414 -13.707 1.00 74.50 111 ILE A C 1
ATOM 888 O O . ILE A 1 111 ? -4.531 5.289 -13.707 1.00 74.50 111 ILE A O 1
ATOM 892 N N . ASN A 1 112 ? -4.292 7.490 -13.387 1.00 74.50 112 ASN A N 1
ATOM 893 C CA . ASN A 1 112 ? -2.889 7.359 -13.005 1.00 74.50 112 ASN A CA 1
ATOM 894 C C . ASN A 1 112 ? -2.712 6.493 -11.757 1.00 74.50 112 ASN A C 1
ATOM 896 O O . ASN A 1 112 ? -1.846 5.629 -11.771 1.00 74.50 112 ASN A O 1
ATOM 900 N N . LYS A 1 113 ? -3.558 6.685 -10.738 1.00 73.44 113 LYS A N 1
ATOM 901 C CA . LYS A 1 113 ? -3.562 5.877 -9.516 1.00 73.44 113 LYS A CA 1
ATOM 902 C C . LYS A 1 113 ? -3.687 4.382 -9.847 1.00 73.44 113 LYS A C 1
ATOM 904 O O . LYS A 1 113 ? -2.797 3.621 -9.489 1.00 73.44 113 LYS A O 1
ATOM 909 N N . TYR A 1 114 ? -4.691 3.991 -10.636 1.00 77.06 114 TYR A N 1
ATOM 910 C CA . TYR A 1 114 ? -4.905 2.591 -11.023 1.00 77.06 114 TYR A CA 1
ATOM 911 C C . TYR A 1 114 ? -3.715 1.981 -11.775 1.00 77.06 114 TYR A C 1
ATOM 913 O O . TYR A 1 114 ? -3.295 0.864 -11.486 1.00 77.06 114 TYR A O 1
ATOM 921 N N . PHE A 1 115 ? -3.123 2.717 -12.720 1.00 79.75 115 PHE A N 1
ATOM 922 C CA . PHE A 1 115 ? -1.942 2.234 -13.443 1.00 79.75 115 PHE A CA 1
ATOM 923 C C . PHE A 1 115 ? -0.679 2.186 -12.580 1.00 79.75 115 PHE A C 1
ATOM 925 O O . PHE A 1 115 ? 0.224 1.404 -12.885 1.00 79.75 115 PHE A O 1
ATOM 932 N N . ASP A 1 116 ? -0.586 3.026 -11.554 1.00 73.94 116 ASP A N 1
ATOM 933 C CA . ASP A 1 116 ? 0.584 3.098 -10.690 1.00 73.94 116 ASP A CA 1
ATOM 934 C C . ASP A 1 116 ? 0.560 2.029 -9.586 1.00 73.94 116 ASP A C 1
ATOM 936 O O . ASP A 1 116 ? 1.633 1.501 -9.292 1.00 73.94 116 ASP A O 1
ATOM 940 N N . GLU A 1 117 ? -0.623 1.676 -9.066 1.00 72.81 117 GLU A N 1
ATOM 941 C CA . GLU A 1 117 ? -0.832 0.724 -7.958 1.00 72.81 117 GLU A CA 1
ATOM 942 C C . GLU A 1 117 ? -0.959 -0.747 -8.391 1.00 72.81 117 GLU A C 1
ATOM 944 O O . GLU A 1 117 ? -0.679 -1.639 -7.596 1.00 72.81 117 GLU A O 1
ATOM 949 N N . LYS A 1 118 ? -1.343 -1.021 -9.643 1.00 82.56 118 LYS A N 1
ATOM 950 C CA . LYS A 1 118 ? -1.492 -2.395 -10.152 1.00 82.56 118 LYS A CA 1
ATOM 951 C C . LYS A 1 118 ? -0.167 -3.149 -10.307 1.00 82.56 118 LYS A C 1
ATOM 953 O O . LYS A 1 118 ? 0.886 -2.563 -10.585 1.00 82.56 118 LYS A O 1
ATOM 958 N N . ILE A 1 119 ? -0.269 -4.474 -10.320 1.00 84.06 119 ILE A N 1
ATOM 959 C CA . ILE A 1 119 ? 0.778 -5.378 -10.798 1.00 84.06 119 ILE A CA 1
ATOM 960 C C . ILE A 1 119 ? 0.643 -5.531 -12.320 1.00 84.06 119 ILE A C 1
ATOM 962 O O . ILE A 1 119 ? -0.430 -5.845 -12.827 1.00 84.06 119 ILE A O 1
ATOM 966 N N . SER A 1 120 ? 1.731 -5.325 -13.065 1.00 87.62 120 SER A N 1
ATOM 967 C CA . SER A 1 120 ? 1.761 -5.579 -14.514 1.00 87.62 120 SER A CA 1
ATOM 968 C C . SER A 1 120 ? 2.385 -6.944 -14.817 1.00 87.62 120 SER A C 1
ATOM 970 O O . SER A 1 120 ? 3.465 -7.259 -14.307 1.00 87.62 120 SER A O 1
ATOM 972 N N . ILE A 1 121 ? 1.741 -7.720 -15.691 1.00 89.12 121 ILE A N 1
ATOM 973 C CA . ILE A 1 121 ? 2.264 -8.967 -16.272 1.00 89.12 121 ILE A CA 1
ATOM 974 C C . ILE A 1 121 ? 2.391 -8.796 -17.789 1.00 89.12 121 ILE A C 1
ATOM 976 O O . ILE A 1 121 ? 1.493 -8.251 -18.429 1.00 89.12 121 ILE A O 1
ATOM 980 N N . TYR A 1 122 ? 3.511 -9.248 -18.363 1.00 90.00 122 TYR A N 1
ATOM 981 C CA . TYR A 1 122 ? 3.807 -9.093 -19.790 1.00 90.00 122 TYR A CA 1
ATOM 982 C C . TYR A 1 122 ? 3.860 -10.441 -20.511 1.00 90.00 122 TYR A C 1
ATOM 984 O O . TYR A 1 122 ? 4.701 -11.287 -20.205 1.00 90.00 122 TYR A O 1
ATOM 992 N N . ILE A 1 123 ? 2.995 -10.632 -21.508 1.00 87.69 123 ILE A N 1
ATOM 993 C CA . ILE A 1 123 ? 2.897 -11.897 -22.249 1.00 87.69 123 ILE A CA 1
ATOM 994 C C . ILE A 1 123 ? 3.908 -12.030 -23.391 1.00 87.69 123 ILE A C 1
ATOM 996 O O . ILE A 1 123 ? 4.082 -13.131 -23.899 1.00 87.69 123 ILE A O 1
ATOM 1000 N N . ASP A 1 124 ? 4.644 -10.981 -23.754 1.00 85.94 124 ASP A N 1
ATOM 1001 C CA . ASP A 1 124 ? 5.767 -11.090 -24.701 1.00 85.94 124 ASP A CA 1
ATOM 1002 C C . ASP A 1 124 ? 7.062 -11.555 -24.014 1.00 85.94 124 ASP A C 1
ATOM 1004 O O . ASP A 1 124 ? 8.069 -11.793 -24.680 1.00 85.94 124 ASP A O 1
ATOM 1008 N N . ALA A 1 125 ? 7.068 -11.685 -22.681 1.00 78.00 125 ALA A N 1
ATOM 1009 C CA . ALA A 1 125 ? 8.241 -12.140 -21.943 1.00 78.00 125 ALA A CA 1
ATOM 1010 C C . ALA A 1 125 ? 8.625 -13.570 -22.351 1.00 78.00 125 ALA A C 1
ATOM 1012 O O . ALA A 1 125 ? 7.854 -14.508 -22.149 1.00 78.00 125 ALA A O 1
ATOM 1013 N N . ALA A 1 126 ? 9.803 -13.738 -22.944 1.00 77.62 126 ALA A N 1
ATOM 1014 C CA . ALA A 1 126 ? 10.402 -15.047 -23.179 1.00 77.62 126 ALA A CA 1
ATOM 1015 C C . ALA A 1 126 ? 11.223 -15.481 -21.955 1.00 77.62 126 ALA A C 1
ATOM 1017 O O . ALA A 1 126 ? 11.743 -14.628 -21.238 1.00 77.62 126 ALA A O 1
ATOM 1018 N N . ASP A 1 127 ? 11.398 -16.792 -21.758 1.00 78.00 127 ASP A N 1
ATOM 1019 C CA . ASP A 1 127 ? 12.228 -17.339 -20.667 1.00 78.00 127 ASP A CA 1
ATOM 1020 C C . ASP A 1 127 ? 13.692 -16.881 -20.749 1.00 78.00 127 ASP A C 1
ATOM 1022 O O . ASP A 1 127 ? 14.378 -16.746 -19.736 1.00 78.00 127 ASP A O 1
ATOM 1026 N N . GLU A 1 128 ? 14.160 -16.607 -21.969 1.00 86.56 128 GLU A N 1
ATOM 1027 C CA . GLU A 1 128 ? 15.462 -16.022 -22.259 1.00 86.56 128 GLU A CA 1
ATOM 1028 C C . GLU A 1 128 ? 15.329 -14.893 -23.284 1.00 86.56 128 GLU A C 1
ATOM 1030 O O . GLU A 1 128 ? 14.626 -15.015 -24.290 1.00 86.56 128 GLU A O 1
ATOM 1035 N N . ILE A 1 129 ? 16.068 -13.808 -23.058 1.00 88.81 129 ILE A N 1
ATOM 1036 C CA . ILE A 1 129 ? 16.220 -12.690 -23.989 1.00 88.81 129 ILE A CA 1
ATOM 1037 C C . ILE A 1 129 ? 17.652 -12.679 -24.494 1.00 88.81 129 ILE A C 1
ATOM 1039 O O . ILE A 1 129 ? 18.598 -12.698 -23.706 1.00 88.81 129 ILE A O 1
ATOM 1043 N N . GLU A 1 130 ? 17.799 -12.595 -25.810 1.00 90.88 130 GLU A N 1
ATOM 1044 C CA . GLU A 1 130 ? 19.082 -12.386 -26.465 1.00 90.88 130 GLU A CA 1
ATOM 1045 C C . GLU A 1 130 ? 19.313 -10.883 -26.679 1.00 90.88 130 GLU A C 1
ATOM 1047 O O . GLU A 1 130 ? 18.496 -10.198 -27.298 1.00 90.88 130 GLU A O 1
ATOM 1052 N N . ILE A 1 131 ? 20.423 -10.378 -26.144 1.00 91.00 131 ILE A N 1
ATOM 1053 C CA . ILE A 1 131 ? 20.873 -8.990 -26.269 1.00 91.00 131 ILE A CA 1
ATOM 1054 C C . ILE A 1 131 ? 22.075 -8.961 -27.199 1.00 91.00 131 ILE A C 1
ATOM 1056 O O . ILE A 1 131 ? 23.061 -9.661 -26.957 1.00 91.00 131 ILE A O 1
ATOM 1060 N N . GLU A 1 132 ? 22.020 -8.121 -28.227 1.00 90.38 132 GLU A N 1
ATOM 1061 C CA . GLU A 1 132 ? 23.177 -7.855 -29.078 1.00 90.38 132 GLU A CA 1
ATOM 1062 C C . GLU A 1 132 ? 24.150 -6.861 -28.423 1.00 90.38 132 GLU A C 1
ATOM 1064 O O . GLU A 1 132 ? 23.760 -5.847 -27.839 1.00 90.38 132 GLU A O 1
ATOM 1069 N N . VAL A 1 133 ? 25.446 -7.146 -28.536 1.00 87.12 133 VAL A N 1
ATOM 1070 C CA . VAL A 1 133 ? 26.530 -6.255 -28.102 1.00 87.12 133 VAL A CA 1
ATOM 1071 C C . VAL A 1 133 ? 27.411 -5.874 -29.291 1.00 87.12 133 VAL A C 1
ATOM 1073 O O . VAL A 1 133 ? 27.391 -6.526 -30.336 1.00 87.12 133 VAL A O 1
ATOM 1076 N N . GLU A 1 134 ? 28.157 -4.778 -29.166 1.00 79.19 134 GLU A N 1
ATOM 1077 C CA . GLU A 1 134 ? 29.010 -4.268 -30.246 1.00 79.19 134 GLU A CA 1
ATOM 1078 C C . GLU A 1 134 ? 30.069 -5.308 -30.697 1.00 79.19 134 GLU A C 1
ATOM 1080 O O . GLU A 1 134 ? 30.589 -6.073 -29.882 1.00 79.19 134 GLU A O 1
ATOM 1085 N N . LYS A 1 135 ? 30.333 -5.388 -32.016 1.00 59.38 135 LYS A N 1
ATOM 1086 C CA . LYS A 1 135 ? 31.158 -6.442 -32.646 1.00 59.38 135 LYS A CA 1
ATOM 1087 C C . LYS A 1 135 ? 32.591 -6.489 -32.088 1.00 59.38 135 LYS A C 1
ATOM 1089 O O . LYS A 1 135 ? 33.174 -5.456 -31.787 1.00 59.38 135 LYS A O 1
ATOM 1094 N N . ASP A 1 136 ? 33.113 -7.718 -32.036 1.00 55.12 136 ASP A N 1
ATOM 1095 C CA . ASP A 1 136 ? 34.366 -8.215 -31.429 1.00 55.12 136 ASP A CA 1
ATOM 1096 C C . ASP A 1 136 ? 34.327 -8.561 -29.940 1.00 55.12 136 ASP A C 1
ATOM 1098 O O . ASP A 1 136 ? 35.322 -9.069 -29.427 1.00 55.12 136 ASP A O 1
ATOM 1102 N N . GLY A 1 137 ? 33.190 -8.394 -29.252 1.00 49.06 137 GLY A N 1
ATOM 1103 C CA . GLY A 1 137 ? 33.030 -8.953 -27.907 1.00 49.06 137 GLY A CA 1
ATOM 1104 C C . GLY A 1 137 ? 34.143 -8.533 -26.959 1.00 49.06 137 GLY A C 1
ATOM 1105 O O . GLY A 1 137 ? 34.596 -9.346 -26.155 1.00 49.06 137 GLY A O 1
ATOM 1106 N N . ILE A 1 138 ? 34.635 -7.294 -27.092 1.00 47.25 138 ILE A N 1
ATOM 1107 C CA . ILE A 1 138 ? 35.641 -6.774 -26.177 1.00 47.25 138 ILE A CA 1
ATOM 1108 C C . ILE A 1 138 ? 34.943 -6.615 -24.829 1.00 47.25 138 ILE A C 1
ATOM 1110 O O . ILE A 1 138 ? 34.370 -5.575 -24.510 1.00 47.25 138 ILE A O 1
ATOM 1114 N N . ASN A 1 139 ? 34.995 -7.682 -24.035 1.00 54.59 139 ASN A N 1
ATOM 1115 C CA . ASN A 1 139 ? 34.916 -7.598 -22.593 1.00 54.59 139 ASN A CA 1
ATOM 1116 C C . ASN A 1 139 ? 36.100 -6.727 -22.208 1.00 54.59 139 ASN A C 1
ATOM 1118 O O . ASN A 1 139 ? 37.238 -7.193 -22.185 1.00 54.59 139 ASN A O 1
ATOM 1122 N N . TYR A 1 140 ? 35.862 -5.431 -22.015 1.00 55.50 140 TYR A N 1
ATOM 1123 C CA . TYR A 1 140 ? 36.966 -4.513 -21.748 1.00 55.50 140 TYR A CA 1
ATOM 1124 C C . TYR A 1 140 ? 37.731 -4.933 -20.493 1.00 55.50 140 TYR A C 1
ATOM 1126 O O . TYR A 1 140 ? 38.933 -4.704 -20.452 1.00 55.50 140 TYR A O 1
ATOM 1134 N N . LEU A 1 141 ? 37.042 -5.582 -19.541 1.00 61.22 141 LEU A N 1
ATOM 1135 C CA . LEU A 1 141 ? 37.571 -6.325 -18.401 1.00 61.22 141 LEU A CA 1
ATOM 1136 C C . LEU A 1 141 ? 36.549 -7.389 -17.962 1.00 61.22 141 LEU A C 1
ATOM 1138 O O . LEU A 1 141 ? 35.344 -7.121 -17.946 1.00 61.22 141 LEU A O 1
ATOM 1142 N N . GLU A 1 142 ? 37.043 -8.562 -17.571 1.00 74.50 142 GLU A N 1
ATOM 1143 C CA . GLU A 1 142 ? 36.290 -9.565 -16.815 1.00 74.50 142 GLU A CA 1
ATOM 1144 C C . GLU A 1 142 ? 36.864 -9.631 -15.401 1.00 74.50 142 GLU A C 1
ATOM 1146 O O . GLU A 1 142 ? 38.075 -9.496 -15.208 1.00 74.50 142 GLU A O 1
ATOM 1151 N N . TYR A 1 143 ? 35.998 -9.805 -14.410 1.00 78.25 143 TYR A N 1
ATOM 1152 C CA . TYR A 1 143 ? 36.412 -9.970 -13.023 1.00 78.25 143 TYR A CA 1
ATOM 1153 C C . TYR A 1 143 ? 35.660 -11.146 -12.425 1.00 78.25 143 TYR A C 1
ATOM 1155 O O . TYR A 1 143 ? 34.438 -11.095 -12.348 1.00 78.25 143 TYR A O 1
ATOM 1163 N N . GLU A 1 144 ? 36.377 -12.191 -12.029 1.00 78.88 144 GLU A N 1
ATOM 1164 C CA . GLU A 1 144 ? 35.796 -13.401 -11.451 1.00 78.88 144 GLU A CA 1
ATOM 1165 C C . GLU A 1 144 ? 36.371 -13.614 -10.047 1.00 78.88 144 GLU A C 1
ATOM 1167 O O . GLU A 1 144 ? 37.585 -13.527 -9.841 1.00 78.88 144 GLU A O 1
ATOM 1172 N N . THR A 1 145 ? 35.498 -13.875 -9.077 1.00 76.88 145 THR A N 1
ATOM 1173 C CA . THR A 1 145 ? 35.873 -14.277 -7.717 1.00 76.88 145 THR A CA 1
ATOM 1174 C C . THR A 1 145 ? 35.106 -15.529 -7.323 1.00 76.88 145 THR A C 1
ATOM 1176 O O . THR A 1 145 ? 33.890 -15.583 -7.511 1.00 76.88 145 THR A O 1
ATOM 1179 N N . GLU A 1 146 ? 35.804 -16.498 -6.738 1.00 68.31 146 GLU A N 1
ATOM 1180 C CA . GLU A 1 146 ? 35.226 -17.720 -6.178 1.00 68.31 146 GLU A CA 1
ATOM 1181 C C . GLU A 1 146 ? 35.491 -17.748 -4.666 1.00 68.31 146 GLU A C 1
ATOM 1183 O O . GLU A 1 146 ? 36.644 -17.674 -4.241 1.00 68.31 146 GLU A O 1
ATOM 1188 N N . ASP A 1 147 ? 34.431 -17.860 -3.865 1.00 61.66 147 ASP A N 1
ATOM 1189 C CA . ASP A 1 147 ? 34.500 -18.144 -2.431 1.00 61.66 147 ASP A CA 1
ATOM 1190 C C . ASP A 1 147 ? 34.181 -19.627 -2.204 1.00 61.66 147 ASP A C 1
ATOM 1192 O O . ASP A 1 147 ? 33.096 -20.118 -2.536 1.00 61.66 147 ASP A O 1
ATOM 1196 N N . ILE A 1 148 ? 35.142 -20.351 -1.627 1.00 56.94 148 ILE A N 1
ATOM 1197 C CA . ILE A 1 148 ? 34.980 -21.750 -1.226 1.00 56.94 148 ILE A CA 1
ATOM 1198 C C . ILE A 1 148 ? 34.464 -21.757 0.214 1.00 56.94 148 ILE A C 1
ATOM 1200 O O . ILE A 1 148 ? 35.241 -21.554 1.145 1.00 56.94 148 ILE A O 1
ATOM 1204 N N . ASN A 1 149 ? 33.169 -22.015 0.408 1.00 53.16 149 ASN A N 1
ATOM 1205 C CA . ASN A 1 149 ? 32.623 -22.301 1.736 1.00 53.16 149 ASN A CA 1
ATOM 1206 C C . ASN A 1 149 ? 32.674 -23.809 2.019 1.00 53.16 149 ASN A C 1
ATOM 1208 O O . ASN A 1 149 ? 32.310 -24.613 1.156 1.00 53.16 149 ASN A O 1
ATOM 1212 N N . ASP A 1 150 ? 33.127 -24.161 3.232 1.00 49.84 150 ASP A N 1
ATOM 1213 C CA . ASP A 1 150 ? 33.323 -25.511 3.787 1.00 49.84 150 ASP A CA 1
ATOM 1214 C C . ASP A 1 150 ? 32.520 -26.621 3.070 1.00 49.84 150 ASP A C 1
ATOM 1216 O O . ASP A 1 150 ? 31.366 -26.925 3.374 1.00 49.84 150 ASP A O 1
ATOM 1220 N N . GLY A 1 151 ? 33.174 -27.252 2.092 1.00 49.53 151 GLY A N 1
ATOM 1221 C CA . GLY A 1 151 ? 32.861 -28.594 1.604 1.00 49.53 151 GLY A CA 1
ATOM 1222 C C . GLY A 1 151 ? 31.673 -28.794 0.656 1.00 49.53 151 GLY A C 1
ATOM 1223 O O . GLY A 1 151 ? 31.489 -29.938 0.242 1.00 49.53 151 GLY A O 1
ATOM 1224 N N . SER A 1 152 ? 30.876 -27.783 0.271 1.00 53.03 152 SER A N 1
ATOM 1225 C CA . SER A 1 152 ? 29.765 -28.052 -0.678 1.00 53.03 152 SER A CA 1
ATOM 1226 C C . SER A 1 152 ? 29.191 -26.902 -1.516 1.00 53.03 152 SER A C 1
ATOM 1228 O O . SER A 1 152 ? 28.503 -27.203 -2.490 1.00 53.03 152 SER A O 1
ATOM 1230 N N . THR A 1 153 ? 29.463 -25.620 -1.230 1.00 50.94 153 THR A N 1
ATOM 1231 C CA . THR A 1 153 ? 28.864 -24.510 -2.009 1.00 50.94 153 THR A CA 1
ATOM 1232 C C . THR A 1 153 ? 29.932 -23.520 -2.472 1.00 50.94 153 THR A C 1
ATOM 1234 O O . THR A 1 153 ? 30.580 -22.877 -1.649 1.00 50.94 153 THR A O 1
ATOM 1237 N N . ILE A 1 154 ? 30.127 -23.414 -3.792 1.00 57.62 154 ILE A N 1
ATOM 1238 C CA . ILE A 1 154 ? 30.990 -22.400 -4.415 1.00 57.62 154 ILE A CA 1
ATOM 1239 C C . ILE A 1 154 ? 30.123 -21.171 -4.678 1.00 57.62 154 ILE A C 1
ATOM 1241 O O . ILE A 1 154 ? 29.231 -21.212 -5.527 1.00 57.62 154 ILE A O 1
ATOM 1245 N N . ASN A 1 155 ? 30.384 -20.087 -3.956 1.00 64.38 155 ASN A N 1
ATOM 1246 C CA . ASN A 1 155 ? 29.796 -18.789 -4.252 1.00 64.38 155 ASN A CA 1
ATOM 1247 C C . ASN A 1 155 ? 30.674 -18.092 -5.287 1.00 64.38 155 ASN A C 1
ATOM 1249 O O . ASN A 1 155 ? 31.859 -17.879 -5.048 1.00 64.38 155 ASN A O 1
ATOM 1253 N N . TYR A 1 156 ? 30.108 -17.750 -6.442 1.00 75.06 156 TYR A N 1
ATOM 1254 C CA . TYR A 1 156 ? 30.840 -17.062 -7.502 1.00 75.06 156 TYR A CA 1
ATOM 1255 C C . TYR A 1 156 ? 30.277 -15.659 -7.732 1.00 75.06 156 TYR A C 1
ATOM 1257 O O . TYR A 1 156 ? 29.081 -15.410 -7.558 1.00 75.06 156 TYR A O 1
ATOM 1265 N N . LEU A 1 157 ? 31.150 -14.747 -8.152 1.00 84.25 157 LEU A N 1
ATOM 1266 C CA . LEU A 1 157 ? 30.775 -13.423 -8.624 1.00 84.25 157 LEU A CA 1
ATOM 1267 C C . LEU A 1 157 ? 31.582 -13.106 -9.880 1.00 84.25 157 LEU A C 1
ATOM 1269 O O . LEU A 1 157 ? 32.804 -12.987 -9.817 1.00 84.25 157 LEU A O 1
ATOM 1273 N N . ASN A 1 158 ? 30.895 -12.950 -11.007 1.00 86.44 158 ASN A N 1
ATOM 1274 C CA . ASN A 1 158 ? 31.520 -12.622 -12.282 1.00 86.44 158 ASN A CA 1
ATOM 1275 C C . ASN A 1 158 ? 30.998 -11.280 -12.791 1.00 86.44 158 ASN A C 1
ATOM 1277 O O . ASN A 1 158 ? 29.792 -11.067 -12.859 1.00 86.44 158 ASN A O 1
ATOM 1281 N N . GLY A 1 159 ? 31.894 -10.372 -13.158 1.00 88.19 159 GLY A N 1
ATOM 1282 C CA . GLY A 1 159 ? 31.580 -9.058 -13.705 1.00 88.19 159 GLY A CA 1
ATOM 1283 C C . GLY A 1 159 ? 32.032 -8.930 -15.154 1.00 88.19 159 GLY A C 1
ATOM 1284 O O . GLY A 1 159 ? 33.188 -9.205 -15.475 1.00 88.19 159 GLY A O 1
ATOM 1285 N N . TYR A 1 160 ? 31.132 -8.455 -16.012 1.00 87.06 160 TYR A N 1
ATOM 1286 C CA . TYR A 1 160 ? 31.355 -8.295 -17.446 1.00 87.06 160 TYR A CA 1
ATOM 1287 C C . TYR A 1 160 ? 30.955 -6.892 -17.906 1.00 87.06 160 TYR A C 1
ATOM 1289 O O . TYR A 1 160 ? 29.881 -6.408 -17.550 1.00 87.06 160 TYR A O 1
ATOM 1297 N N . ILE A 1 161 ? 31.795 -6.236 -18.708 1.00 88.19 161 ILE A N 1
ATOM 1298 C CA . ILE A 1 161 ? 31.568 -4.859 -19.176 1.00 88.19 161 ILE A CA 1
ATOM 1299 C C . ILE A 1 161 ? 31.287 -4.844 -20.680 1.00 88.19 161 ILE A C 1
ATOM 1301 O O . ILE A 1 161 ? 32.097 -5.330 -21.465 1.00 88.19 161 ILE A O 1
ATOM 1305 N N . TYR A 1 162 ? 30.182 -4.206 -21.072 1.00 87.88 162 TYR A N 1
ATOM 1306 C CA . TYR A 1 162 ? 29.695 -4.110 -22.447 1.00 87.88 162 TYR A CA 1
ATOM 1307 C C . TYR A 1 162 ? 29.313 -2.686 -22.843 1.00 87.88 162 TYR A C 1
ATOM 1309 O O . TYR A 1 162 ? 28.892 -1.872 -22.016 1.00 87.88 162 TYR A O 1
ATOM 1317 N N . ASN A 1 163 ? 29.345 -2.433 -24.150 1.00 88.75 163 ASN A N 1
ATOM 1318 C CA . ASN A 1 163 ? 28.604 -1.342 -24.770 1.00 88.75 163 ASN A CA 1
ATOM 1319 C C . ASN A 1 163 ? 27.339 -1.920 -25.402 1.00 88.75 163 ASN A C 1
ATOM 1321 O O . ASN A 1 163 ? 27.402 -2.649 -26.392 1.00 88.75 163 ASN A O 1
ATOM 1325 N N . ILE A 1 164 ? 26.192 -1.595 -24.812 1.00 91.56 164 ILE A N 1
ATOM 1326 C CA . ILE A 1 164 ? 24.883 -2.075 -25.261 1.00 91.56 164 ILE A CA 1
ATOM 1327 C C . ILE A 1 164 ? 24.102 -0.874 -25.781 1.00 91.56 164 ILE A C 1
ATOM 1329 O O . ILE A 1 164 ? 24.158 0.209 -25.190 1.00 91.56 164 ILE A O 1
ATOM 1333 N N . SER A 1 165 ? 23.411 -1.025 -26.912 1.00 93.88 165 SER A N 1
ATOM 1334 C CA . SER A 1 165 ? 22.557 0.056 -27.396 1.00 93.88 165 SER A CA 1
ATOM 1335 C C . SER A 1 165 ? 21.324 0.213 -26.507 1.00 93.88 165 SER A C 1
ATOM 1337 O O . SER A 1 165 ? 20.858 -0.739 -25.873 1.00 93.88 165 SER A O 1
ATOM 1339 N N . TYR A 1 166 ? 20.758 1.416 -26.464 1.00 95.12 166 TYR A N 1
ATOM 1340 C CA . TYR A 1 166 ? 19.508 1.624 -25.741 1.00 95.12 166 TYR A CA 1
ATOM 1341 C C . TYR A 1 166 ? 18.376 0.750 -26.305 1.00 95.12 166 TYR A C 1
ATOM 1343 O O . TYR A 1 166 ? 17.552 0.259 -25.536 1.00 95.12 166 TYR A O 1
ATOM 1351 N N . LEU A 1 167 ? 18.370 0.500 -27.621 1.00 94.94 167 LEU A N 1
ATOM 1352 C CA . LEU A 1 167 ? 17.425 -0.412 -28.270 1.00 94.94 167 LEU A CA 1
ATOM 1353 C C . LEU A 1 167 ? 17.418 -1.805 -27.615 1.00 94.94 167 LEU A C 1
ATOM 1355 O O . LEU A 1 167 ? 16.351 -2.317 -27.282 1.00 94.94 167 LEU A O 1
ATOM 1359 N N . GLU A 1 168 ? 18.593 -2.390 -27.378 1.00 94.44 168 GLU A N 1
ATOM 1360 C CA . GLU A 1 168 ? 18.720 -3.717 -26.766 1.00 94.44 168 GLU A CA 1
ATOM 1361 C C . GLU A 1 168 ? 18.331 -3.710 -25.279 1.00 94.44 168 GLU A C 1
ATOM 1363 O O . GLU A 1 168 ? 17.594 -4.583 -24.826 1.00 94.44 168 GLU A O 1
ATOM 1368 N N . LEU A 1 169 ? 18.726 -2.681 -24.518 1.00 94.12 169 LEU A N 1
ATOM 1369 C CA . LEU A 1 169 ? 18.295 -2.530 -23.119 1.00 94.12 169 LEU A CA 1
ATOM 1370 C C . LEU A 1 169 ? 16.779 -2.321 -22.995 1.00 94.12 169 LEU A C 1
ATOM 1372 O O . LEU A 1 169 ? 16.153 -2.800 -22.047 1.00 94.12 169 LEU A O 1
ATOM 1376 N N . LYS A 1 170 ? 16.162 -1.643 -23.969 1.00 93.75 170 LYS A N 1
ATOM 1377 C CA . LYS A 1 170 ? 14.710 -1.466 -24.036 1.00 93.75 170 LYS A CA 1
ATOM 1378 C C . LYS A 1 170 ? 13.984 -2.793 -24.257 1.00 93.75 170 LYS A C 1
ATOM 1380 O O . LYS A 1 170 ? 12.891 -2.938 -23.721 1.00 93.75 170 LYS A O 1
ATOM 1385 N N . LYS A 1 171 ? 14.563 -3.775 -24.966 1.00 92.94 171 LYS A N 1
ATOM 1386 C CA . LYS A 1 171 ? 13.968 -5.125 -25.082 1.00 92.94 171 LYS A CA 1
ATOM 1387 C C . LYS A 1 171 ? 13.777 -5.758 -23.705 1.00 92.94 171 LYS A C 1
ATOM 1389 O O . LYS A 1 171 ? 12.696 -6.256 -23.410 1.00 92.94 171 LYS A O 1
ATOM 1394 N N . VAL A 1 172 ? 14.797 -5.658 -22.849 1.00 92.25 172 VAL A N 1
ATOM 1395 C CA . VAL A 1 172 ? 14.749 -6.155 -21.467 1.00 92.25 172 VAL A CA 1
ATOM 1396 C C . VAL A 1 172 ? 13.683 -5.414 -20.670 1.00 92.25 172 VAL A C 1
ATOM 1398 O O . VAL A 1 172 ? 12.808 -6.046 -20.081 1.00 92.25 172 VAL A O 1
ATOM 1401 N N . LEU A 1 173 ? 13.707 -4.077 -20.694 1.00 92.44 173 LEU A N 1
ATOM 1402 C CA . LEU A 1 173 ? 12.721 -3.247 -19.997 1.00 92.44 173 LEU A CA 1
ATOM 1403 C C . LEU A 1 173 ? 11.287 -3.544 -20.453 1.00 92.44 173 LEU A C 1
ATOM 1405 O O . LEU A 1 173 ? 10.382 -3.580 -19.625 1.00 92.44 173 LEU A O 1
ATOM 1409 N N . ASN A 1 174 ? 11.071 -3.774 -21.748 1.00 91.31 174 ASN A N 1
ATOM 1410 C CA . ASN A 1 174 ? 9.743 -3.993 -22.311 1.00 91.31 174 ASN A CA 1
ATOM 1411 C C . ASN A 1 174 ? 9.042 -5.217 -21.717 1.00 91.31 174 ASN A C 1
ATOM 1413 O O . ASN A 1 174 ? 7.822 -5.194 -21.584 1.00 91.31 174 ASN A O 1
ATOM 1417 N N . VAL A 1 175 ? 9.785 -6.256 -21.342 1.00 89.19 175 VAL A N 1
ATOM 1418 C CA . VAL A 1 175 ? 9.202 -7.501 -20.819 1.00 89.19 175 VAL A CA 1
ATOM 1419 C C . VAL A 1 175 ? 9.337 -7.663 -19.305 1.00 89.19 175 VAL A C 1
ATOM 1421 O O . VAL A 1 175 ? 8.744 -8.568 -18.734 1.00 89.19 175 VAL A O 1
ATOM 1424 N N . THR A 1 176 ? 10.081 -6.777 -18.642 1.00 87.44 176 THR A N 1
ATOM 1425 C CA . THR A 1 176 ? 10.265 -6.774 -17.176 1.00 87.44 176 THR A CA 1
ATOM 1426 C C . THR A 1 176 ? 9.544 -5.607 -16.490 1.00 87.44 176 THR A C 1
ATOM 1428 O O . THR A 1 176 ? 9.100 -5.719 -15.347 1.00 87.44 176 THR A O 1
ATOM 1431 N N . GLY A 1 177 ? 9.388 -4.471 -17.173 1.00 88.31 177 GLY A N 1
ATOM 1432 C CA . GLY A 1 177 ? 8.760 -3.254 -16.659 1.00 88.31 177 GLY A CA 1
ATOM 1433 C C . GLY A 1 177 ? 9.361 -2.782 -15.335 1.00 88.31 177 GLY A C 1
ATOM 1434 O O . GLY A 1 177 ? 10.578 -2.687 -15.186 1.00 88.31 177 GLY A O 1
ATOM 1435 N N . LYS A 1 178 ? 8.501 -2.477 -14.351 1.00 81.88 178 LYS A N 1
ATOM 1436 C CA . LYS A 1 178 ? 8.935 -2.032 -13.014 1.00 81.88 178 LYS A CA 1
ATOM 1437 C C . LYS A 1 178 ? 9.720 -3.111 -12.251 1.00 81.88 178 LYS A C 1
ATOM 1439 O O . LYS A 1 178 ? 10.610 -2.751 -11.482 1.00 81.88 178 LYS A O 1
ATOM 1444 N N . LYS A 1 179 ? 9.445 -4.405 -12.489 1.00 84.06 179 LYS A N 1
ATOM 1445 C CA . LYS A 1 179 ? 10.132 -5.522 -11.807 1.00 84.06 179 LYS A CA 1
ATOM 1446 C C . LYS A 1 179 ? 11.629 -5.558 -12.104 1.00 84.06 179 LYS A C 1
ATOM 1448 O O . LYS A 1 179 ? 12.398 -5.997 -11.257 1.00 84.06 179 LYS A O 1
ATOM 1453 N N . LEU A 1 180 ? 12.062 -4.984 -13.233 1.00 89.31 180 LEU A N 1
ATOM 1454 C CA . LEU A 1 180 ? 13.482 -4.831 -13.557 1.00 89.31 180 LEU A CA 1
ATOM 1455 C C . LEU A 1 180 ? 14.277 -4.120 -12.459 1.00 89.31 180 LEU A C 1
ATOM 1457 O O . LEU A 1 180 ? 15.486 -4.273 -12.399 1.00 89.31 180 LEU A O 1
ATOM 1461 N N . PHE A 1 181 ? 13.633 -3.308 -11.624 1.00 87.00 181 PHE A N 1
ATOM 1462 C CA . PHE A 1 181 ? 14.298 -2.501 -10.603 1.00 87.00 181 PHE A CA 1
ATOM 1463 C C . PHE A 1 181 ? 14.051 -3.022 -9.184 1.00 87.00 181 PHE A C 1
ATOM 1465 O O . PHE A 1 181 ? 14.356 -2.317 -8.226 1.00 87.00 181 PHE A O 1
ATOM 1472 N N . GLN A 1 182 ? 13.499 -4.231 -9.023 1.00 82.44 182 GLN A N 1
ATOM 1473 C CA . GLN A 1 182 ? 13.072 -4.739 -7.715 1.00 82.44 182 GLN A CA 1
ATOM 1474 C C . GLN A 1 182 ? 14.221 -4.829 -6.702 1.00 82.44 182 GLN A C 1
ATOM 1476 O O . GLN A 1 182 ? 14.033 -4.467 -5.542 1.00 82.44 182 GLN A O 1
ATOM 1481 N N . GLU A 1 183 ? 15.426 -5.179 -7.162 1.00 84.69 183 GLU A N 1
ATOM 1482 C CA . GLU A 1 183 ? 16.638 -5.251 -6.326 1.00 84.69 183 GLU A CA 1
ATOM 1483 C C . GLU A 1 183 ? 17.441 -3.939 -6.283 1.00 84.69 183 GLU A C 1
ATOM 1485 O O . GLU A 1 183 ? 18.548 -3.865 -5.739 1.00 84.69 183 GLU A O 1
ATOM 1490 N N . ASN A 1 184 ? 16.924 -2.870 -6.893 1.00 82.31 184 ASN A N 1
ATOM 1491 C CA . ASN A 1 184 ? 17.542 -1.562 -6.767 1.00 82.31 184 ASN A CA 1
ATOM 1492 C C . ASN A 1 184 ? 17.233 -0.987 -5.384 1.00 82.31 184 ASN A C 1
ATOM 1494 O O . ASN A 1 184 ? 16.073 -0.832 -5.020 1.00 82.31 184 ASN A O 1
ATOM 1498 N N . VAL A 1 185 ? 18.257 -0.609 -4.627 1.00 74.00 185 VAL A N 1
ATOM 1499 C CA . VAL A 1 185 ? 18.080 0.024 -3.308 1.00 74.00 185 VAL A CA 1
ATOM 1500 C C . VAL A 1 185 ? 17.380 1.385 -3.381 1.00 74.00 185 VAL A C 1
ATOM 1502 O O . VAL A 1 185 ? 16.902 1.875 -2.369 1.00 74.00 185 VAL A O 1
ATOM 1505 N N . ARG A 1 186 ? 17.292 2.001 -4.569 1.00 71.44 186 ARG A N 1
ATOM 1506 C CA . ARG A 1 186 ? 16.540 3.237 -4.802 1.00 71.44 186 ARG A CA 1
ATOM 1507 C C . ARG A 1 186 ? 15.251 2.951 -5.564 1.00 71.44 186 ARG A C 1
ATOM 1509 O O . ARG A 1 186 ? 15.288 2.519 -6.717 1.00 71.44 186 ARG A O 1
ATOM 1516 N N . VAL A 1 187 ? 14.117 3.316 -4.972 1.00 63.53 187 VAL A N 1
ATOM 1517 C CA . VAL A 1 187 ? 12.832 3.373 -5.680 1.00 63.53 187 VAL A CA 1
ATOM 1518 C C . VAL A 1 187 ? 12.742 4.698 -6.445 1.00 63.53 187 VAL A C 1
ATOM 1520 O O . VAL A 1 187 ? 13.131 5.764 -5.962 1.00 63.53 187 VAL A O 1
ATOM 1523 N N . GLY A 1 188 ? 12.288 4.644 -7.699 1.00 55.22 188 GLY A N 1
ATOM 1524 C CA . GLY A 1 188 ? 12.172 5.826 -8.549 1.00 55.22 188 GLY A CA 1
ATOM 1525 C C . GLY A 1 188 ? 11.171 6.831 -7.979 1.00 55.22 188 GLY A C 1
ATOM 1526 O O . GLY A 1 188 ? 9.968 6.655 -8.134 1.00 55.22 188 GLY A O 1
ATOM 1527 N N . ILE A 1 189 ? 11.655 7.917 -7.369 1.00 45.41 189 ILE A N 1
ATOM 1528 C CA . ILE A 1 189 ? 10.796 9.031 -6.948 1.00 45.41 189 ILE A CA 1
ATOM 1529 C C . ILE A 1 189 ? 10.214 9.692 -8.204 1.00 45.41 189 ILE A C 1
ATOM 1531 O O . ILE A 1 189 ? 10.872 10.495 -8.881 1.00 45.41 189 ILE A O 1
ATOM 1535 N N . ASN A 1 190 ? 8.965 9.355 -8.522 1.00 45.50 190 ASN A N 1
ATOM 1536 C CA . ASN A 1 190 ? 8.200 10.017 -9.568 1.00 45.50 190 ASN A CA 1
ATOM 1537 C C . ASN A 1 190 ? 8.151 11.529 -9.277 1.00 45.50 190 ASN A C 1
ATOM 1539 O O . ASN A 1 190 ? 7.832 11.957 -8.173 1.00 45.50 190 ASN A O 1
ATOM 1543 N N . ASN A 1 191 ? 8.459 12.351 -10.287 1.00 48.38 191 ASN A N 1
ATOM 1544 C CA . ASN A 1 191 ? 8.412 13.823 -10.251 1.00 48.38 191 ASN A CA 1
ATOM 1545 C C . ASN A 1 191 ? 9.513 14.594 -9.493 1.00 48.38 191 ASN A C 1
ATOM 1547 O O . ASN A 1 191 ? 9.331 15.789 -9.241 1.00 48.38 191 ASN A O 1
ATOM 1551 N N . ASN A 1 192 ? 10.694 14.026 -9.235 1.00 57.66 192 ASN A N 1
ATOM 1552 C CA . ASN A 1 192 ? 11.821 14.849 -8.769 1.00 57.66 192 ASN A CA 1
ATOM 1553 C C . ASN A 1 192 ? 12.323 15.818 -9.878 1.00 57.66 192 ASN A C 1
ATOM 1555 O O . ASN A 1 192 ? 12.393 15.466 -11.061 1.00 57.66 192 ASN A O 1
ATOM 1559 N N . LYS A 1 193 ? 12.704 17.049 -9.501 1.00 66.00 193 LYS A N 1
ATOM 1560 C CA . LYS A 1 193 ? 13.272 18.101 -10.372 1.00 66.00 193 LYS A CA 1
ATOM 1561 C C . LYS A 1 193 ? 14.434 17.582 -11.230 1.00 66.00 193 LYS A C 1
ATOM 1563 O O . LYS A 1 193 ? 14.534 17.938 -12.404 1.00 66.00 193 LYS A O 1
ATOM 1568 N N . THR A 1 194 ? 15.270 16.708 -10.670 1.00 67.81 194 THR A N 1
ATOM 1569 C CA . THR A 1 194 ? 16.399 16.078 -11.374 1.00 67.81 194 THR A CA 1
ATOM 1570 C C . THR A 1 194 ? 15.937 15.161 -12.507 1.00 67.81 194 THR A C 1
ATOM 1572 O O . THR A 1 194 ? 16.457 15.264 -13.616 1.00 67.81 194 THR A O 1
ATOM 1575 N N . GLY A 1 195 ? 14.909 14.334 -12.279 1.00 68.56 195 GLY A N 1
ATOM 1576 C CA . GLY A 1 195 ? 14.344 13.451 -13.307 1.00 68.56 195 GLY A CA 1
ATOM 1577 C C . GLY A 1 195 ? 13.752 14.232 -14.482 1.00 68.56 195 GLY A C 1
ATOM 1578 O O . GLY A 1 195 ? 14.032 13.921 -15.637 1.00 68.56 195 GLY A O 1
ATOM 1579 N N . LYS A 1 196 ? 13.031 15.331 -14.206 1.00 71.75 196 LYS A N 1
ATOM 1580 C CA . LYS A 1 196 ? 12.508 16.229 -15.256 1.00 71.75 196 LYS A CA 1
ATOM 1581 C C . LYS A 1 196 ? 13.626 16.837 -16.110 1.00 71.75 196 LYS A C 1
ATOM 1583 O O . LYS A 1 196 ? 13.486 16.923 -17.329 1.00 71.75 196 LYS A O 1
ATOM 1588 N N . LYS A 1 197 ? 14.742 17.230 -15.486 1.00 79.75 197 LYS A N 1
ATOM 1589 C CA . LYS A 1 197 ? 15.913 17.764 -16.197 1.00 79.75 197 LYS A CA 1
ATOM 1590 C C . LYS A 1 197 ? 16.578 16.697 -17.072 1.00 79.75 197 LYS A C 1
ATOM 1592 O O . LYS A 1 197 ? 16.836 16.970 -18.238 1.00 79.75 197 LYS A O 1
ATOM 1597 N N . LEU A 1 198 ? 16.807 15.494 -16.539 1.00 81.50 198 LEU A N 1
ATOM 1598 C CA . LEU A 1 198 ? 17.379 14.368 -17.291 1.00 81.50 198 LEU A CA 1
ATOM 1599 C C . LEU A 1 198 ? 16.510 13.987 -18.487 1.00 81.50 198 LEU A C 1
ATOM 1601 O O . LEU A 1 198 ? 17.016 13.832 -19.592 1.00 81.50 198 LEU A O 1
ATOM 1605 N N . LYS A 1 199 ? 15.193 13.923 -18.290 1.00 83.31 199 LYS A N 1
ATOM 1606 C CA . LYS A 1 199 ? 14.242 13.646 -19.363 1.00 83.31 199 LYS A CA 1
ATOM 1607 C C . LYS A 1 199 ? 14.349 14.659 -20.499 1.00 83.31 199 LYS A C 1
ATOM 1609 O O . LYS A 1 199 ? 14.386 14.253 -21.652 1.00 83.31 199 LYS A O 1
ATOM 1614 N N . LYS A 1 200 ? 14.434 15.959 -20.185 1.00 86.06 200 LYS A N 1
ATOM 1615 C CA . LYS A 1 200 ? 14.652 17.004 -21.198 1.00 86.06 200 LYS A CA 1
ATOM 1616 C C . LYS A 1 200 ? 15.951 16.759 -21.970 1.00 86.06 200 LYS A C 1
ATOM 1618 O O . LYS A 1 200 ? 15.920 16.723 -23.189 1.00 86.06 200 LYS A O 1
ATOM 1623 N N . VAL A 1 201 ? 17.049 16.499 -21.261 1.00 89.56 201 VAL A N 1
ATOM 1624 C CA . VAL A 1 201 ? 18.346 16.198 -21.887 1.00 89.56 201 VAL A CA 1
ATOM 1625 C C . VAL A 1 201 ? 18.247 14.986 -22.818 1.00 89.56 201 VAL A C 1
ATOM 1627 O O . VAL A 1 201 ? 18.744 15.036 -23.933 1.00 89.56 201 VAL A O 1
ATOM 1630 N N . PHE A 1 202 ? 17.574 13.908 -22.411 1.00 91.31 202 PHE A N 1
ATOM 1631 C CA . PHE A 1 202 ? 17.389 12.721 -23.255 1.00 91.31 202 PHE A CA 1
ATOM 1632 C C . PHE A 1 202 ? 16.499 12.988 -24.473 1.00 91.31 202 PHE A C 1
ATOM 1634 O O . PHE A 1 202 ? 16.784 12.472 -25.553 1.00 91.31 202 PHE A O 1
ATOM 1641 N N . LYS A 1 203 ? 15.474 13.841 -24.335 1.00 92.31 203 LYS A N 1
ATOM 1642 C CA . LYS A 1 203 ? 14.682 14.316 -25.477 1.00 92.31 203 LYS A CA 1
ATOM 1643 C C . LYS A 1 203 ? 15.553 15.041 -26.504 1.00 92.31 203 LYS A C 1
ATOM 1645 O O . LYS A 1 203 ? 15.355 14.825 -27.696 1.00 92.31 203 LYS A O 1
ATOM 1650 N N . ASP A 1 204 ? 16.527 15.835 -26.059 1.00 93.50 204 ASP A N 1
ATOM 1651 C CA . ASP A 1 204 ? 17.431 16.558 -26.958 1.00 93.50 204 ASP A CA 1
ATOM 1652 C C . ASP A 1 204 ? 18.264 15.588 -27.819 1.00 93.50 204 ASP A C 1
ATOM 1654 O O . ASP A 1 204 ? 18.392 15.820 -29.018 1.00 93.50 204 ASP A O 1
ATOM 1658 N N . TYR A 1 205 ? 18.739 14.455 -27.273 1.00 95.44 205 TYR A N 1
ATOM 1659 C CA . TYR A 1 205 ? 19.442 13.433 -28.077 1.00 95.44 205 TYR A CA 1
ATOM 1660 C C . TYR A 1 205 ? 18.571 12.847 -29.186 1.00 95.44 205 TYR A C 1
ATOM 1662 O O . TYR A 1 205 ? 19.023 12.686 -30.320 1.00 95.44 205 TYR A O 1
ATOM 1670 N N . ILE A 1 206 ? 17.314 12.541 -28.865 1.00 94.88 206 ILE A N 1
ATOM 1671 C CA . ILE A 1 206 ? 16.366 11.973 -29.826 1.00 94.88 206 ILE A CA 1
ATOM 1672 C C . ILE A 1 206 ? 16.033 13.006 -30.908 1.00 94.88 206 ILE A C 1
ATOM 1674 O O . ILE A 1 206 ? 16.086 12.689 -32.093 1.00 94.88 206 ILE A O 1
ATOM 1678 N N . LYS A 1 207 ? 15.748 14.255 -30.516 1.00 94.38 207 LYS A N 1
ATOM 1679 C CA . LYS A 1 207 ? 15.457 15.361 -31.441 1.00 94.38 207 LYS A CA 1
ATOM 1680 C C . LYS A 1 207 ? 16.634 15.645 -32.381 1.00 94.38 207 LYS A C 1
ATOM 1682 O O . LYS A 1 207 ? 16.418 15.782 -33.579 1.00 94.38 207 LYS A O 1
ATOM 1687 N N . VAL A 1 208 ? 17.871 15.672 -31.876 1.00 94.94 208 VAL A N 1
ATOM 1688 C CA . VAL A 1 208 ? 19.078 15.838 -32.710 1.00 94.94 208 VAL A CA 1
ATOM 1689 C C . VAL A 1 208 ? 19.278 14.646 -33.651 1.00 94.94 208 VAL A C 1
ATOM 1691 O O . VAL A 1 208 ? 19.633 14.842 -34.810 1.00 94.94 208 VAL A O 1
ATOM 1694 N N . GLY A 1 209 ? 19.002 13.420 -33.199 1.00 94.38 209 GLY A N 1
ATOM 1695 C CA . GLY A 1 209 ? 18.997 12.243 -34.071 1.00 94.38 209 GLY A CA 1
ATOM 1696 C C . GLY A 1 209 ? 17.999 12.381 -35.225 1.00 94.38 209 GLY A C 1
ATOM 1697 O O . GLY A 1 209 ? 18.372 12.201 -36.380 1.00 94.38 209 GLY A O 1
ATOM 1698 N N . ILE A 1 210 ? 16.757 12.781 -34.930 1.00 93.19 210 ILE A N 1
ATOM 1699 C CA . ILE A 1 210 ? 15.722 13.024 -35.949 1.00 93.19 210 ILE A CA 1
ATOM 1700 C C . ILE A 1 210 ? 16.147 14.137 -36.907 1.00 93.19 210 ILE A C 1
ATOM 1702 O O . ILE A 1 210 ? 16.016 13.972 -38.116 1.00 93.19 210 ILE A O 1
ATOM 1706 N N . TYR A 1 211 ? 16.703 15.238 -36.393 1.00 92.44 211 TYR A N 1
ATOM 1707 C CA . TYR A 1 211 ? 17.262 16.311 -37.216 1.00 92.44 211 TYR A CA 1
ATOM 1708 C C . TYR A 1 211 ? 18.290 15.768 -38.218 1.00 92.44 211 TYR A C 1
ATOM 1710 O O . TYR A 1 211 ? 18.168 16.028 -39.413 1.00 92.44 211 TYR A O 1
ATOM 1718 N N . ASN A 1 212 ? 19.255 14.964 -37.762 1.00 90.81 212 ASN A N 1
ATOM 1719 C CA . ASN A 1 212 ? 20.276 14.390 -38.640 1.00 90.81 212 ASN A CA 1
ATOM 1720 C C . ASN A 1 212 ? 19.650 13.515 -39.737 1.00 90.81 212 ASN A C 1
ATOM 1722 O O . ASN A 1 212 ? 19.987 13.683 -40.905 1.00 90.81 212 ASN A O 1
ATOM 1726 N N . LYS A 1 213 ? 18.679 12.656 -39.394 1.00 90.38 213 LYS A N 1
ATOM 1727 C CA . LYS A 1 213 ? 17.978 11.804 -40.372 1.00 90.38 213 LYS A CA 1
ATOM 1728 C C . LYS A 1 213 ? 17.155 12.608 -41.379 1.00 90.38 213 LYS A C 1
ATOM 1730 O O . LYS A 1 213 ? 17.129 12.265 -42.561 1.00 90.38 213 LYS A O 1
ATOM 1735 N N . LEU A 1 214 ? 16.512 13.695 -40.947 1.00 88.00 214 LEU A N 1
ATOM 1736 C CA . LEU A 1 214 ? 15.786 14.604 -41.840 1.00 88.00 214 LEU A CA 1
ATOM 1737 C C . LEU A 1 214 ? 16.731 15.293 -42.828 1.00 88.00 214 LEU A C 1
ATOM 1739 O O . LEU A 1 214 ? 16.395 15.389 -44.005 1.00 88.00 214 LEU A O 1
ATOM 1743 N N . ILE A 1 215 ? 17.906 15.739 -42.374 1.00 85.81 215 ILE A N 1
ATOM 1744 C CA . ILE A 1 215 ? 18.925 16.359 -43.233 1.00 85.81 215 ILE A CA 1
ATOM 1745 C C . ILE A 1 215 ? 19.538 15.337 -44.202 1.00 85.81 215 ILE A C 1
ATOM 1747 O O . ILE A 1 215 ? 19.725 15.656 -45.371 1.00 85.81 215 ILE A O 1
ATOM 1751 N N . GLU A 1 216 ? 19.810 14.109 -43.754 1.00 83.75 216 GLU A N 1
ATOM 1752 C CA . GLU A 1 216 ? 20.321 13.021 -44.604 1.00 83.75 216 GLU A CA 1
ATOM 1753 C C . GLU A 1 216 ? 19.314 12.606 -45.690 1.00 83.75 216 GLU A C 1
ATOM 1755 O O . GLU A 1 216 ? 19.701 12.320 -46.822 1.00 83.75 216 GLU A O 1
ATOM 1760 N N . THR A 1 217 ? 18.018 12.590 -45.359 1.00 76.19 217 THR A N 1
ATOM 1761 C CA . THR A 1 217 ? 16.942 12.193 -46.284 1.00 76.19 217 THR A CA 1
ATOM 1762 C C . THR A 1 217 ? 16.573 13.3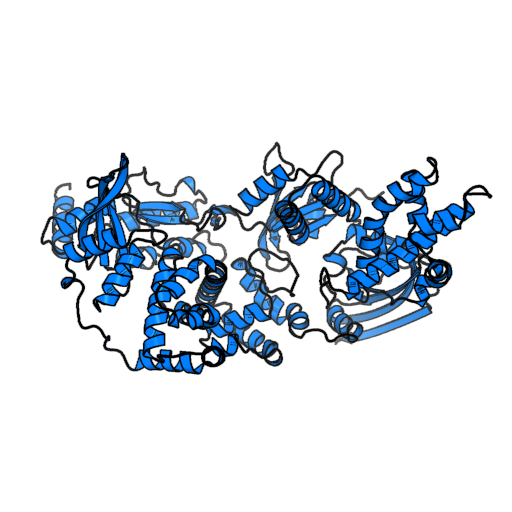25 -47.253 1.00 76.19 217 THR A C 1
ATOM 1764 O O . THR A 1 217 ? 16.259 13.070 -48.416 1.00 76.19 217 THR A O 1
ATOM 1767 N N . ASN A 1 218 ? 16.630 14.587 -46.807 1.00 68.06 218 ASN A N 1
ATOM 1768 C CA . ASN A 1 218 ? 16.375 15.761 -47.641 1.00 68.06 218 ASN A CA 1
ATOM 1769 C C . ASN A 1 218 ? 17.646 16.237 -48.337 1.00 68.06 218 ASN A C 1
ATOM 1771 O O . ASN A 1 218 ? 18.342 17.128 -47.854 1.00 68.06 218 ASN A O 1
ATOM 1775 N N . ASN A 1 219 ? 17.887 15.738 -49.547 1.00 54.12 219 ASN A N 1
ATOM 1776 C CA . ASN A 1 219 ? 18.851 16.345 -50.461 1.00 54.12 219 ASN A CA 1
ATOM 1777 C C . ASN A 1 219 ? 18.386 17.755 -50.914 1.00 54.12 219 ASN A C 1
ATOM 1779 O O . ASN A 1 219 ? 17.945 17.935 -52.043 1.00 54.12 219 ASN A O 1
ATOM 1783 N N . VAL A 1 220 ? 18.580 18.770 -50.054 1.00 52.59 220 VAL A N 1
ATOM 1784 C CA . VAL A 1 220 ? 18.673 20.221 -50.361 1.00 52.59 220 VAL A CA 1
ATOM 1785 C C . VAL A 1 220 ? 17.375 21.071 -50.309 1.00 52.59 220 VAL A C 1
ATOM 1787 O O . VAL A 1 220 ? 17.460 22.289 -50.441 1.00 52.59 220 VAL A O 1
ATOM 1790 N N . HIS A 1 221 ? 16.179 20.533 -50.028 1.00 59.38 221 HIS A N 1
ATOM 1791 C CA . HIS A 1 221 ? 14.930 21.329 -50.151 1.00 59.38 221 HIS A CA 1
ATOM 1792 C C . HIS A 1 221 ? 14.324 21.952 -48.875 1.00 59.38 221 HIS A C 1
ATOM 1794 O O . HIS A 1 221 ? 13.473 22.833 -49.003 1.00 59.38 221 HIS A O 1
ATOM 1800 N N . VAL A 1 222 ? 14.762 21.583 -47.665 1.00 66.44 222 VAL A N 1
ATOM 1801 C CA . VAL A 1 222 ? 14.212 22.134 -46.407 1.00 66.44 222 VAL A CA 1
ATOM 1802 C C . VAL A 1 222 ? 15.277 22.946 -45.669 1.00 66.44 222 VAL A C 1
ATOM 1804 O O . VAL A 1 222 ? 16.388 22.468 -45.454 1.00 66.44 222 VAL A O 1
ATOM 1807 N N . ASN A 1 223 ? 14.944 24.182 -45.278 1.00 76.81 223 ASN A N 1
ATOM 1808 C CA . ASN A 1 223 ? 15.845 25.057 -44.523 1.00 76.81 223 ASN A CA 1
ATOM 1809 C C . ASN A 1 223 ? 16.189 24.425 -43.158 1.00 76.81 223 ASN A C 1
ATOM 1811 O O . ASN A 1 223 ? 15.292 24.153 -42.362 1.00 76.81 223 ASN A O 1
ATOM 1815 N N . SER A 1 224 ? 17.479 24.229 -42.864 1.00 80.69 224 SER A N 1
ATOM 1816 C CA . SER A 1 224 ? 17.949 23.667 -41.591 1.00 80.69 224 SER A CA 1
ATOM 1817 C C . SER A 1 224 ? 17.469 24.461 -40.377 1.00 80.69 224 SER A C 1
ATOM 1819 O O . SER A 1 224 ? 17.116 23.861 -39.365 1.00 80.69 224 SER A O 1
ATOM 1821 N N . ASP A 1 225 ? 17.387 25.789 -40.487 1.00 83.88 225 ASP A N 1
ATOM 1822 C CA . ASP A 1 225 ? 16.933 26.654 -39.392 1.00 83.88 225 ASP A CA 1
ATOM 1823 C C . ASP A 1 225 ? 15.447 26.435 -39.078 1.00 83.88 225 ASP A C 1
ATOM 1825 O O . ASP A 1 225 ? 15.044 26.470 -37.918 1.00 83.88 225 ASP A O 1
ATOM 1829 N N . TYR A 1 226 ? 14.647 26.112 -40.098 1.00 85.56 226 TYR A N 1
ATOM 1830 C CA . TYR A 1 226 ? 13.236 25.771 -39.927 1.00 85.56 226 TYR A CA 1
ATOM 1831 C C . TYR A 1 226 ? 13.058 24.434 -39.195 1.00 85.56 226 TYR A C 1
ATOM 1833 O O . TYR A 1 226 ? 12.204 24.316 -38.319 1.00 85.56 226 TYR A O 1
ATOM 1841 N N . ILE A 1 227 ? 13.895 23.432 -39.496 1.00 86.75 227 ILE A N 1
ATOM 1842 C CA . ILE A 1 227 ? 13.864 22.138 -38.791 1.00 86.75 227 ILE A CA 1
ATOM 1843 C C . ILE A 1 227 ? 14.293 22.314 -37.325 1.00 86.75 227 ILE A C 1
ATOM 1845 O O . ILE A 1 227 ? 13.686 21.713 -36.438 1.00 86.75 227 ILE A O 1
ATOM 1849 N N . LEU A 1 228 ? 15.304 23.150 -37.058 1.00 88.31 228 LEU A N 1
ATOM 1850 C CA . LEU A 1 228 ? 15.738 23.483 -35.696 1.00 88.31 228 LEU A CA 1
ATOM 1851 C C . LEU A 1 228 ? 14.615 24.134 -34.879 1.00 88.31 228 LEU A C 1
ATOM 1853 O O . LEU A 1 228 ? 14.369 23.721 -33.745 1.00 88.31 228 LEU A O 1
ATOM 1857 N N . GLU A 1 229 ? 13.905 25.102 -35.466 1.00 87.44 229 GLU A N 1
ATOM 1858 C CA . GLU A 1 229 ? 12.761 25.766 -34.834 1.00 87.44 229 GLU A CA 1
ATOM 1859 C C . GLU A 1 229 ? 11.633 24.773 -34.528 1.00 87.44 229 GLU A C 1
ATOM 1861 O O . GLU A 1 229 ? 11.161 24.701 -33.394 1.00 87.44 229 GLU A O 1
ATOM 1866 N N . ILE A 1 230 ? 11.255 23.951 -35.510 1.00 86.69 230 ILE A N 1
ATOM 1867 C CA . ILE A 1 230 ? 10.192 22.946 -35.389 1.00 86.69 230 ILE A CA 1
ATOM 1868 C C . ILE A 1 230 ? 10.494 21.914 -34.298 1.00 86.69 230 ILE A C 1
ATOM 1870 O O . ILE A 1 230 ? 9.613 21.557 -33.517 1.00 86.69 230 ILE A O 1
ATOM 1874 N N . LEU A 1 231 ? 11.733 21.427 -34.233 1.00 87.56 231 LEU A N 1
ATOM 1875 C CA . LEU A 1 231 ? 12.154 20.465 -33.216 1.00 87.56 231 LEU A CA 1
ATOM 1876 C C . LEU A 1 231 ? 12.473 21.130 -31.870 1.00 87.56 231 LEU A C 1
ATOM 1878 O O . LEU A 1 231 ? 12.727 20.417 -30.898 1.00 87.56 231 LEU A O 1
ATOM 1882 N N . GLU A 1 232 ? 12.428 22.461 -31.780 1.00 88.62 232 GLU A N 1
ATOM 1883 C CA . GLU A 1 232 ? 12.780 23.253 -30.598 1.00 88.62 232 GLU A CA 1
ATOM 1884 C C . GLU A 1 232 ? 14.188 22.921 -30.065 1.00 88.62 232 GLU A C 1
ATOM 1886 O O . GLU A 1 232 ? 14.378 22.689 -28.866 1.00 88.62 232 GLU A O 1
ATOM 1891 N N . ILE A 1 233 ? 15.172 22.840 -30.962 1.00 88.06 233 ILE A N 1
ATOM 1892 C CA . ILE A 1 233 ? 16.584 22.592 -30.634 1.00 88.06 233 ILE A CA 1
ATOM 1893 C C . ILE A 1 233 ? 17.465 23.710 -31.191 1.00 88.06 233 ILE A C 1
ATOM 1895 O O . ILE A 1 233 ? 17.158 24.305 -32.219 1.00 88.06 233 ILE A O 1
ATOM 1899 N N . ASP A 1 234 ? 18.580 23.993 -30.521 1.00 86.31 234 ASP A N 1
ATOM 1900 C CA . ASP A 1 234 ? 19.533 25.013 -30.953 1.00 86.31 234 ASP A CA 1
ATOM 1901 C C . ASP A 1 234 ? 20.835 24.419 -31.534 1.00 86.31 234 ASP A C 1
ATOM 1903 O O . ASP A 1 234 ? 21.110 23.216 -31.487 1.00 86.31 234 ASP A O 1
ATOM 1907 N N . GLN A 1 235 ? 21.681 25.290 -32.090 1.00 84.00 235 GLN A N 1
ATOM 1908 C CA . GLN A 1 235 ? 22.993 24.924 -32.644 1.00 84.00 235 GLN A CA 1
ATOM 1909 C C . GLN A 1 235 ? 23.936 24.276 -31.607 1.00 84.00 235 GLN A C 1
ATOM 1911 O O . GLN A 1 235 ? 24.788 23.453 -31.960 1.00 84.00 235 GLN A O 1
ATOM 1916 N N . ASN A 1 236 ? 23.806 24.612 -30.319 1.00 85.25 236 ASN A N 1
ATOM 1917 C CA . ASN A 1 236 ? 24.594 23.995 -29.253 1.00 85.25 236 ASN A CA 1
ATOM 1918 C C . ASN A 1 236 ? 24.104 22.572 -28.955 1.00 85.25 236 ASN A C 1
ATOM 1920 O O . ASN A 1 236 ? 24.933 21.696 -28.674 1.00 85.25 236 ASN A O 1
ATOM 1924 N N . ASN A 1 237 ? 22.796 22.307 -29.052 1.00 88.44 237 ASN A N 1
ATOM 1925 C CA . ASN A 1 237 ? 22.234 20.962 -28.943 1.00 88.44 237 ASN A CA 1
ATOM 1926 C C . ASN A 1 237 ? 22.829 20.036 -30.008 1.00 88.44 237 ASN A C 1
ATOM 1928 O O . ASN A 1 237 ? 23.277 18.949 -29.654 1.00 88.44 237 ASN A O 1
ATOM 1932 N N . LEU A 1 238 ? 22.947 20.479 -31.267 1.00 86.50 238 LEU A N 1
ATOM 1933 C CA . LEU A 1 238 ? 23.549 19.674 -32.346 1.00 86.50 238 LEU A CA 1
ATOM 1934 C C . LEU A 1 238 ? 24.962 19.177 -31.995 1.00 86.50 238 LEU A C 1
ATOM 1936 O O . LEU A 1 238 ? 25.337 18.041 -32.285 1.00 86.50 238 LEU A O 1
ATOM 1940 N N . ARG A 1 239 ? 25.763 20.020 -31.331 1.00 82.88 239 ARG A N 1
ATOM 1941 C CA . ARG A 1 239 ? 27.126 19.657 -30.916 1.00 82.88 239 ARG A CA 1
ATOM 1942 C C . ARG A 1 239 ? 27.154 18.769 -29.678 1.00 82.88 239 ARG A C 1
ATOM 1944 O O . ARG A 1 239 ? 27.998 17.876 -29.602 1.00 82.88 239 ARG A O 1
ATOM 1951 N N . SER A 1 240 ? 26.298 19.035 -28.698 1.00 85.06 240 SER A N 1
ATOM 1952 C CA . SER A 1 240 ? 26.364 18.423 -27.363 1.00 85.06 240 SER A CA 1
ATOM 1953 C C . SER A 1 240 ? 25.495 17.174 -27.205 1.00 85.06 240 SER A C 1
ATOM 1955 O O . SER A 1 240 ? 25.809 16.324 -26.380 1.00 85.06 240 SER A O 1
ATOM 1957 N N . SER A 1 241 ? 24.441 17.037 -28.008 1.00 91.62 241 SER A N 1
ATOM 1958 C CA . SER A 1 241 ? 23.393 16.018 -27.860 1.00 91.62 241 SER A CA 1
ATOM 1959 C C . SER A 1 241 ? 23.318 15.081 -29.069 1.00 91.62 241 SER A C 1
ATOM 1961 O O . SER A 1 241 ? 22.265 14.559 -29.397 1.00 91.62 241 SER A O 1
ATOM 1963 N N . SER A 1 242 ? 24.433 14.849 -29.763 1.00 92.31 242 SER A N 1
ATOM 1964 C CA . SER A 1 242 ? 24.472 13.830 -30.821 1.00 92.31 242 SER A CA 1
ATOM 1965 C C . SER A 1 242 ? 24.288 12.424 -30.217 1.00 92.31 242 SER A C 1
ATOM 1967 O O . SER A 1 242 ? 24.954 12.137 -29.216 1.00 92.31 242 SER A O 1
ATOM 1969 N N . PRO A 1 243 ? 23.453 11.532 -30.794 1.00 93.38 243 PRO A N 1
ATOM 1970 C CA . PRO A 1 243 ? 23.190 10.181 -30.270 1.00 93.38 243 PRO A CA 1
ATOM 1971 C C . PRO A 1 243 ? 24.452 9.392 -29.881 1.00 93.38 243 PRO A C 1
ATOM 1973 O O . PRO A 1 243 ? 24.567 8.886 -28.764 1.00 93.38 243 PRO A O 1
ATOM 1976 N N . ASN A 1 244 ? 25.462 9.391 -30.752 1.00 90.19 244 ASN A N 1
ATOM 1977 C CA . ASN A 1 244 ? 26.749 8.722 -30.532 1.00 90.19 244 ASN A CA 1
ATOM 1978 C C . ASN A 1 244 ? 27.595 9.301 -29.377 1.00 90.19 244 ASN A C 1
ATOM 1980 O O . ASN A 1 244 ? 28.545 8.662 -28.928 1.00 90.19 244 ASN A O 1
ATOM 1984 N N . LYS A 1 245 ? 27.275 10.500 -28.874 1.00 92.69 245 LYS A N 1
ATOM 1985 C CA . LYS A 1 245 ? 27.976 11.123 -27.740 1.00 92.69 245 LYS A CA 1
ATOM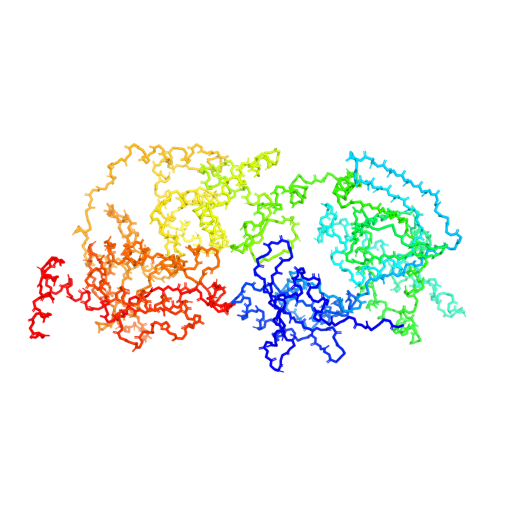 1986 C C . LYS A 1 245 ? 27.390 10.744 -26.385 1.00 92.69 245 LYS A C 1
ATOM 1988 O O . LYS A 1 245 ? 28.030 11.010 -25.368 1.00 92.69 245 LYS A O 1
ATOM 1993 N N . PHE A 1 246 ? 26.218 10.106 -26.353 1.00 92.38 246 PHE A N 1
ATOM 1994 C CA . PHE A 1 246 ? 25.527 9.746 -25.114 1.00 92.38 246 PHE A CA 1
ATOM 1995 C C . PHE A 1 246 ? 26.440 8.988 -24.142 1.00 92.38 246 PHE A C 1
ATOM 1997 O O . PHE A 1 246 ? 26.506 9.317 -22.957 1.00 92.38 246 PHE A O 1
ATOM 2004 N N . TRP A 1 247 ? 27.213 8.036 -24.669 1.00 90.81 247 TRP A N 1
ATOM 2005 C CA . TRP A 1 247 ? 28.155 7.226 -23.903 1.00 90.81 247 TRP A CA 1
ATOM 2006 C C . TRP A 1 247 ? 29.124 8.070 -23.060 1.00 90.81 247 TRP A C 1
ATOM 2008 O O . TRP A 1 247 ? 29.431 7.715 -21.926 1.00 90.81 247 TRP A O 1
ATOM 2018 N N . PHE A 1 248 ? 29.590 9.215 -23.563 1.00 89.88 248 PHE A N 1
ATOM 2019 C CA . PHE A 1 248 ? 30.585 10.040 -22.873 1.00 89.88 248 PHE A CA 1
ATOM 2020 C C . PHE A 1 248 ? 29.994 10.876 -2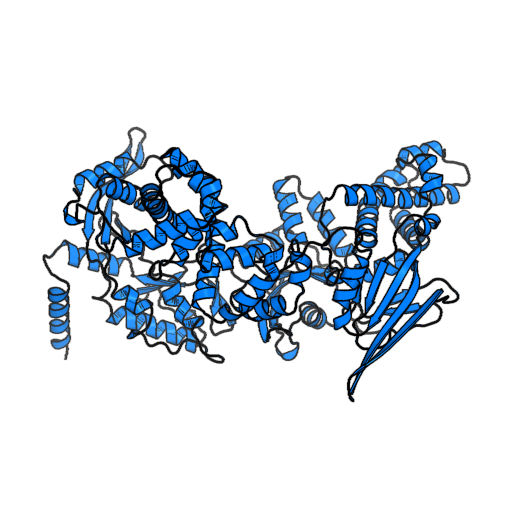1.737 1.00 89.88 248 PHE A C 1
ATOM 2022 O O . PHE A 1 248 ? 30.694 11.151 -20.765 1.00 89.88 248 PHE A O 1
ATOM 2029 N N . TYR A 1 249 ? 28.726 11.270 -21.844 1.00 89.62 249 TYR A N 1
ATOM 2030 C CA . TYR A 1 249 ? 28.128 12.273 -20.960 1.00 89.62 249 TYR A CA 1
ATOM 2031 C C . TYR A 1 249 ? 27.249 11.701 -19.849 1.00 89.62 249 TYR A C 1
ATOM 2033 O O . TYR A 1 249 ? 26.890 12.439 -18.932 1.00 89.62 249 TYR A O 1
ATOM 2041 N N . HIS A 1 250 ? 26.929 10.405 -19.898 1.00 88.25 250 HIS A N 1
ATOM 2042 C CA . HIS A 1 250 ? 26.015 9.777 -18.944 1.00 88.25 250 HIS A CA 1
ATOM 2043 C C . HIS A 1 250 ? 26.630 8.589 -18.206 1.00 88.25 250 HIS A C 1
ATOM 2045 O O . HIS A 1 250 ? 27.577 7.934 -18.665 1.00 88.25 250 HIS A O 1
ATOM 2051 N N . ASN A 1 251 ? 26.060 8.330 -17.028 1.00 83.44 251 ASN A N 1
ATOM 2052 C CA . ASN A 1 251 ? 26.388 7.174 -16.205 1.00 83.44 251 ASN A CA 1
ATOM 2053 C C . ASN A 1 251 ? 25.889 5.883 -16.861 1.00 83.44 251 ASN A C 1
ATOM 2055 O O . ASN A 1 251 ? 24.873 5.872 -17.561 1.00 83.44 251 ASN A O 1
ATOM 2059 N N . GLY A 1 252 ? 26.622 4.801 -16.604 1.00 89.38 252 GLY A N 1
ATOM 2060 C CA . GLY A 1 252 ? 26.264 3.467 -17.063 1.00 89.38 252 GLY A CA 1
ATOM 2061 C C . GLY A 1 252 ? 25.104 2.838 -16.296 1.00 89.38 252 GLY A C 1
ATOM 2062 O O . GLY A 1 252 ? 24.481 3.456 -15.431 1.00 89.38 252 GLY A O 1
ATOM 2063 N N . VAL A 1 253 ? 24.840 1.583 -16.633 1.00 93.00 253 VAL A N 1
ATOM 2064 C CA . VAL A 1 253 ? 23.850 0.712 -16.002 1.00 93.00 253 VAL A CA 1
ATOM 2065 C C . VAL A 1 253 ? 24.567 -0.522 -15.468 1.00 93.00 253 VAL A C 1
ATOM 2067 O O . VAL A 1 253 ? 25.423 -1.077 -16.153 1.00 93.00 253 VAL A O 1
ATOM 2070 N N . THR A 1 254 ? 24.180 -0.984 -14.281 1.00 94.06 254 THR A N 1
ATOM 2071 C CA . THR A 1 254 ? 24.600 -2.294 -13.768 1.00 94.06 254 THR A CA 1
ATOM 2072 C C . THR A 1 254 ? 23.388 -3.204 -13.642 1.00 94.06 254 THR A C 1
ATOM 2074 O O . THR A 1 254 ? 22.440 -2.872 -12.928 1.00 94.06 254 THR A O 1
ATOM 2077 N N . ILE A 1 255 ? 23.436 -4.347 -14.322 1.00 93.94 255 ILE A N 1
ATOM 2078 C CA . ILE A 1 255 ? 22.443 -5.421 -14.269 1.00 93.94 255 ILE A CA 1
ATOM 2079 C C . ILE A 1 255 ? 23.042 -6.563 -13.452 1.00 93.94 255 ILE A C 1
ATOM 2081 O O . ILE A 1 255 ? 24.160 -6.989 -13.721 1.00 93.94 255 ILE A O 1
ATOM 2085 N N . PHE A 1 256 ? 22.308 -7.062 -12.468 1.00 93.62 256 PHE A N 1
ATOM 2086 C CA . PHE A 1 256 ? 22.669 -8.254 -11.716 1.00 93.62 256 PHE A CA 1
ATOM 2087 C C . PHE A 1 256 ? 21.804 -9.428 -12.176 1.00 93.62 256 PHE A C 1
ATOM 2089 O O . PHE A 1 256 ? 20.585 -9.292 -12.227 1.00 93.62 256 PHE A O 1
ATOM 2096 N N . SER A 1 257 ? 22.430 -10.557 -12.487 1.00 91.75 257 SER A N 1
ATOM 2097 C CA . SER A 1 257 ? 21.825 -11.865 -12.734 1.00 91.75 257 SER A CA 1
ATOM 2098 C C . SER A 1 257 ? 22.011 -12.729 -11.497 1.00 91.75 257 SER A C 1
ATOM 2100 O O . SER A 1 257 ? 23.137 -12.983 -11.079 1.00 91.75 257 SER A O 1
ATOM 2102 N N . TYR A 1 258 ? 20.904 -13.187 -10.925 1.00 87.44 258 TYR A N 1
ATOM 2103 C CA . TYR A 1 258 ? 20.883 -14.122 -9.797 1.00 87.44 258 TYR A CA 1
ATOM 2104 C C . TYR A 1 258 ? 20.279 -15.460 -10.233 1.00 87.44 258 TYR A C 1
ATOM 2106 O O . TYR A 1 258 ? 19.508 -16.098 -9.517 1.00 87.44 258 TYR A O 1
ATOM 2114 N N . SER A 1 259 ? 20.606 -15.885 -11.459 1.00 75.88 259 SER A N 1
ATOM 2115 C CA . SER A 1 259 ? 20.041 -17.099 -12.048 1.00 75.88 259 SER A CA 1
ATOM 2116 C C . SER A 1 259 ? 20.541 -18.395 -11.395 1.00 75.88 259 SER A C 1
ATOM 2118 O O . SER A 1 259 ? 19.871 -19.426 -11.507 1.00 75.88 259 SER A O 1
ATOM 2120 N N . GLY A 1 260 ? 21.686 -18.325 -10.701 1.00 70.50 260 GLY A N 1
ATOM 2121 C CA . GLY A 1 260 ? 22.423 -19.469 -10.159 1.00 70.50 260 GLY A CA 1
ATOM 2122 C C . GLY A 1 260 ? 23.213 -20.248 -11.218 1.00 70.50 260 GLY A C 1
ATOM 2123 O O . GLY A 1 260 ? 23.855 -21.241 -10.888 1.00 70.50 260 GLY A O 1
ATOM 2124 N N . GLN A 1 261 ? 23.160 -19.825 -12.485 1.00 71.81 261 GLN A N 1
ATOM 2125 C CA . GLN A 1 261 ? 23.904 -20.404 -13.600 1.00 71.81 261 GLN A CA 1
ATOM 2126 C C . GLN A 1 261 ? 24.748 -19.330 -14.282 1.00 71.81 261 GLN A C 1
ATOM 2128 O O . GLN A 1 261 ? 24.319 -18.181 -14.390 1.00 71.81 261 GLN A O 1
ATOM 2133 N N . LYS A 1 262 ? 25.926 -19.718 -14.795 1.00 77.19 262 LYS A N 1
ATOM 2134 C CA . LYS A 1 262 ? 26.758 -18.803 -15.583 1.00 77.19 262 LYS A CA 1
ATOM 2135 C C . LYS A 1 262 ? 25.971 -18.285 -16.787 1.00 77.19 262 LYS A C 1
ATOM 2137 O O . LYS A 1 262 ? 25.451 -19.078 -17.574 1.00 77.19 262 LYS A O 1
ATOM 2142 N N . ILE A 1 263 ? 25.923 -16.964 -16.949 1.00 83.00 263 ILE A N 1
ATOM 2143 C CA . ILE A 1 263 ? 25.276 -16.325 -18.105 1.00 83.00 263 ILE A CA 1
ATOM 2144 C C . ILE A 1 263 ? 25.856 -16.882 -19.409 1.00 83.00 263 ILE A C 1
ATOM 2146 O O . ILE A 1 263 ? 27.071 -16.893 -19.617 1.00 83.00 263 ILE A O 1
ATOM 2150 N N . ASN A 1 264 ? 24.972 -17.286 -20.324 1.00 84.06 264 ASN A N 1
ATOM 2151 C CA . ASN A 1 264 ? 25.368 -17.757 -21.644 1.00 84.06 264 ASN A CA 1
ATOM 2152 C C . ASN A 1 264 ? 25.746 -16.572 -22.546 1.00 84.06 264 ASN A C 1
ATOM 2154 O O . ASN A 1 264 ? 24.957 -15.647 -22.770 1.00 84.06 264 ASN A O 1
ATOM 2158 N N . ARG A 1 265 ? 26.978 -16.603 -23.054 1.00 83.25 265 ARG A N 1
ATOM 2159 C CA . ARG A 1 265 ? 27.608 -15.519 -23.807 1.00 83.25 265 ARG A CA 1
ATOM 2160 C C . ARG A 1 265 ? 28.213 -16.067 -25.091 1.00 83.25 265 ARG A C 1
ATOM 2162 O O . ARG A 1 265 ? 28.841 -17.121 -25.107 1.00 83.25 265 ARG A O 1
ATOM 2169 N N . SER A 1 266 ? 28.058 -15.306 -26.161 1.00 76.44 266 SER A N 1
ATOM 2170 C CA . SER A 1 266 ? 28.741 -15.490 -27.440 1.00 76.44 266 SER A CA 1
ATOM 2171 C C . SER A 1 266 ? 29.464 -14.194 -27.808 1.00 76.44 266 SER A C 1
ATOM 2173 O O . SER A 1 266 ? 29.258 -13.167 -27.163 1.00 76.44 266 SER A O 1
ATOM 2175 N N . SER A 1 267 ? 30.297 -14.213 -28.851 1.00 71.56 267 SER A N 1
ATOM 2176 C CA . SER A 1 267 ? 31.152 -13.075 -29.228 1.00 71.56 267 SER A CA 1
ATOM 2177 C C . SER A 1 267 ? 30.414 -11.742 -29.381 1.00 71.56 267 SER A C 1
ATOM 2179 O O . SER A 1 267 ? 30.997 -10.696 -29.146 1.00 71.56 267 SER A O 1
ATOM 2181 N N . ASN A 1 268 ? 29.147 -11.745 -29.788 1.00 83.25 268 ASN A N 1
ATOM 2182 C CA . ASN A 1 268 ? 28.373 -10.522 -30.001 1.00 83.25 268 ASN A CA 1
ATOM 2183 C C . ASN A 1 268 ? 26.988 -10.563 -29.353 1.00 83.25 268 ASN A C 1
ATOM 2185 O O . ASN A 1 268 ? 26.158 -9.710 -29.668 1.00 83.25 268 ASN A O 1
ATOM 2189 N N . ARG A 1 269 ? 26.707 -11.547 -28.487 1.00 88.06 269 ARG A N 1
ATOM 2190 C CA . ARG A 1 269 ? 25.386 -11.687 -27.861 1.00 88.06 269 ARG A CA 1
ATOM 2191 C C . ARG A 1 269 ? 25.437 -12.271 -26.463 1.00 88.06 269 ARG A C 1
ATOM 2193 O O . ARG A 1 269 ? 26.277 -13.121 -26.169 1.00 88.06 269 ARG A O 1
ATOM 2200 N N . ILE A 1 270 ? 24.477 -11.869 -25.641 1.00 89.00 270 ILE A N 1
ATOM 2201 C CA . ILE A 1 270 ? 24.301 -12.322 -24.261 1.00 89.00 270 ILE A CA 1
ATOM 2202 C C . ILE A 1 270 ? 22.871 -12.818 -24.100 1.00 89.00 270 ILE A C 1
ATOM 2204 O O . ILE A 1 270 ? 21.940 -12.146 -24.541 1.00 89.00 270 ILE A O 1
ATOM 2208 N N . LYS A 1 271 ? 22.691 -13.966 -23.451 1.00 89.75 271 LYS A N 1
ATOM 2209 C CA . LYS A 1 271 ? 21.371 -14.480 -23.091 1.00 89.75 271 LYS A CA 1
ATOM 2210 C C . LYS A 1 271 ? 21.124 -14.301 -21.607 1.00 89.75 271 LYS A C 1
ATOM 2212 O O . LYS A 1 271 ? 21.920 -14.760 -20.794 1.00 89.75 271 LYS A O 1
ATOM 2217 N N . ILE A 1 272 ? 20.020 -13.650 -21.262 1.00 89.00 272 ILE A N 1
ATOM 2218 C CA . ILE A 1 272 ? 19.624 -13.422 -19.871 1.00 89.00 272 ILE A CA 1
ATOM 2219 C C . ILE A 1 272 ? 18.184 -13.857 -19.632 1.00 89.00 272 ILE A C 1
ATOM 2221 O O . ILE A 1 272 ? 17.340 -13.744 -20.519 1.00 89.00 272 ILE A O 1
ATOM 2225 N N . ASN A 1 273 ? 17.897 -14.311 -18.414 1.00 88.50 273 ASN A N 1
ATOM 2226 C CA . ASN A 1 273 ? 16.540 -14.632 -17.989 1.00 88.50 273 ASN A CA 1
ATOM 2227 C C . ASN A 1 273 ? 15.883 -13.382 -17.366 1.00 88.50 273 ASN A C 1
ATOM 2229 O O . ASN A 1 273 ? 16.343 -12.934 -16.313 1.00 88.50 273 ASN A O 1
ATOM 2233 N N . PRO A 1 274 ? 14.816 -12.815 -17.961 1.00 86.25 274 PRO A N 1
ATOM 2234 C CA . PRO A 1 274 ? 14.182 -11.593 -17.459 1.00 86.25 274 PRO A CA 1
ATOM 2235 C C . PRO A 1 274 ? 13.583 -11.712 -16.054 1.00 86.25 274 PRO A C 1
ATOM 2237 O O . PRO A 1 274 ? 13.465 -10.699 -15.370 1.00 86.25 274 PRO A O 1
ATOM 2240 N N . ASN A 1 275 ? 13.247 -12.922 -15.604 1.00 83.38 275 ASN A N 1
ATOM 2241 C CA . ASN A 1 275 ? 12.689 -13.166 -14.272 1.00 83.38 275 ASN A CA 1
ATOM 2242 C C . ASN A 1 275 ? 13.769 -13.277 -13.185 1.00 83.38 275 ASN A C 1
ATOM 2244 O O . ASN A 1 275 ? 13.442 -13.304 -12.002 1.00 83.38 275 ASN A O 1
ATOM 2248 N N . LYS A 1 276 ? 15.052 -13.362 -13.566 1.00 87.88 276 LYS A N 1
ATOM 2249 C CA . LYS A 1 276 ? 16.182 -13.540 -12.637 1.00 87.88 276 LYS A CA 1
ATOM 2250 C C . LYS A 1 276 ? 17.263 -12.474 -12.789 1.00 87.88 276 LYS A C 1
ATOM 2252 O O . LYS A 1 276 ? 18.446 -12.734 -12.563 1.00 87.88 276 LYS A O 1
ATOM 2257 N N . ILE A 1 277 ? 16.854 -11.274 -13.190 1.00 90.94 277 ILE A N 1
ATOM 2258 C CA . ILE A 1 277 ? 17.735 -10.116 -13.327 1.00 90.94 277 ILE A CA 1
ATOM 2259 C C . ILE A 1 277 ? 17.165 -8.900 -12.605 1.00 90.94 277 ILE A C 1
ATOM 2261 O O . ILE A 1 277 ? 15.966 -8.805 -12.352 1.00 90.94 277 ILE A O 1
ATOM 2265 N N . SER A 1 278 ? 18.028 -7.941 -12.291 1.00 92.25 278 SER A N 1
ATOM 2266 C CA . SER A 1 278 ? 17.615 -6.621 -11.825 1.00 92.25 278 SER A CA 1
ATOM 2267 C C . SER A 1 278 ? 18.659 -5.562 -12.169 1.00 92.25 278 SER A C 1
ATOM 2269 O O . SER A 1 278 ? 19.861 -5.795 -12.074 1.00 92.25 278 SER A O 1
ATOM 2271 N N . VAL A 1 279 ? 18.217 -4.367 -12.546 1.00 93.06 279 VAL A N 1
ATOM 2272 C CA . VAL A 1 279 ? 19.057 -3.178 -12.679 1.00 93.06 279 VAL A CA 1
ATOM 2273 C C . VAL A 1 279 ? 19.311 -2.610 -11.286 1.00 93.06 279 VAL A C 1
ATOM 2275 O O . VAL A 1 279 ? 18.481 -1.897 -10.718 1.00 93.06 279 VAL A O 1
ATOM 2278 N N . ILE A 1 280 ? 20.495 -2.880 -10.747 1.00 90.88 280 ILE A N 1
ATOM 2279 C CA . ILE A 1 280 ? 20.911 -2.437 -9.410 1.00 90.88 280 ILE A CA 1
ATOM 2280 C C . ILE A 1 280 ? 21.596 -1.062 -9.422 1.00 90.88 280 ILE A C 1
ATOM 2282 O O . ILE A 1 280 ? 21.700 -0.408 -8.389 1.00 90.88 280 ILE A O 1
ATOM 2286 N N . ASN A 1 281 ? 22.003 -0.551 -10.590 1.00 90.56 281 ASN A N 1
ATOM 2287 C CA . ASN A 1 281 ? 22.499 0.819 -10.761 1.00 90.56 281 ASN A CA 1
ATOM 2288 C C . ASN A 1 281 ? 22.104 1.389 -12.133 1.00 90.56 281 ASN A C 1
ATOM 2290 O O . ASN A 1 281 ? 21.991 0.646 -13.103 1.00 90.56 281 ASN A O 1
ATOM 2294 N N . GLY A 1 282 ? 21.895 2.706 -12.226 1.00 87.94 282 GLY A N 1
ATOM 2295 C CA . GLY A 1 282 ? 21.535 3.358 -13.493 1.00 87.94 282 GLY A CA 1
ATOM 2296 C C . GLY A 1 282 ? 20.048 3.270 -13.867 1.00 87.94 282 GLY A C 1
ATOM 2297 O O . GLY A 1 282 ? 19.682 3.572 -15.002 1.00 87.94 282 GLY A O 1
ATOM 2298 N N . ALA A 1 283 ? 19.164 2.925 -12.919 1.00 86.00 283 ALA A N 1
ATOM 2299 C CA . ALA A 1 283 ? 17.715 2.827 -13.143 1.00 86.00 283 ALA A CA 1
ATOM 2300 C C . ALA A 1 283 ? 17.104 4.110 -13.739 1.00 86.00 283 ALA A C 1
ATOM 2302 O O . ALA A 1 283 ? 16.250 4.055 -14.626 1.00 86.00 283 ALA A O 1
ATOM 2303 N N . GLN A 1 284 ? 17.583 5.282 -13.305 1.00 82.38 284 GLN A N 1
ATOM 2304 C CA . GLN A 1 284 ? 17.145 6.580 -13.828 1.00 82.38 284 GLN A CA 1
ATOM 2305 C C . GLN A 1 284 ? 17.509 6.789 -15.302 1.00 82.38 284 GLN A C 1
ATOM 2307 O O . GLN A 1 284 ? 16.764 7.473 -16.001 1.00 82.38 284 GLN A O 1
ATOM 2312 N N . THR A 1 285 ? 18.621 6.224 -15.778 1.00 87.94 285 THR A N 1
ATOM 2313 C CA . THR A 1 285 ? 19.018 6.311 -17.188 1.00 87.94 285 THR A CA 1
ATOM 2314 C C . THR A 1 285 ? 17.995 5.572 -18.044 1.00 87.94 285 THR A C 1
ATOM 2316 O O . THR A 1 285 ? 17.394 6.176 -18.925 1.00 87.94 285 THR A O 1
ATOM 2319 N N . ILE A 1 286 ? 17.703 4.308 -17.720 1.00 89.12 286 ILE A N 1
ATOM 2320 C CA . ILE A 1 286 ? 16.761 3.472 -18.481 1.00 89.12 286 ILE A CA 1
ATOM 2321 C C . ILE A 1 286 ? 15.335 4.041 -18.441 1.00 89.12 286 ILE A C 1
ATOM 2323 O O . ILE A 1 286 ? 14.712 4.235 -19.487 1.00 89.12 286 ILE A O 1
ATOM 2327 N N . THR A 1 287 ? 14.826 4.346 -17.243 1.00 85.44 287 THR A N 1
ATOM 2328 C CA . THR A 1 287 ? 13.433 4.790 -17.048 1.00 85.44 287 THR A CA 1
ATOM 2329 C C . THR A 1 287 ? 13.161 6.173 -17.635 1.00 85.44 287 THR A C 1
ATOM 2331 O O . THR A 1 287 ? 12.155 6.363 -18.318 1.00 85.44 287 THR A O 1
ATOM 2334 N N . ASN A 1 288 ? 14.046 7.156 -17.427 1.00 85.88 288 ASN A N 1
ATOM 2335 C CA . ASN A 1 288 ? 13.834 8.491 -17.994 1.00 85.88 288 ASN A CA 1
ATOM 2336 C C . ASN A 1 288 ? 14.012 8.498 -19.509 1.00 85.88 288 ASN A C 1
ATOM 2338 O O . ASN A 1 288 ? 13.325 9.272 -20.173 1.00 85.88 288 ASN A O 1
ATOM 2342 N N . PHE A 1 289 ? 14.893 7.655 -20.057 1.00 89.81 289 PHE A N 1
ATOM 2343 C CA . PHE A 1 289 ? 15.050 7.540 -21.503 1.00 89.81 289 PHE A CA 1
ATOM 2344 C C . PHE A 1 289 ? 13.788 6.944 -22.133 1.00 89.81 289 PHE A C 1
ATOM 2346 O O . PHE A 1 289 ? 13.256 7.517 -23.082 1.00 89.81 289 PHE A O 1
ATOM 2353 N N . TYR A 1 290 ? 13.239 5.884 -21.531 1.00 90.38 290 TYR A N 1
ATOM 2354 C CA . TYR A 1 290 ? 11.969 5.290 -21.956 1.00 90.38 290 TYR A CA 1
ATOM 2355 C C . TYR A 1 290 ? 10.850 6.330 -21.969 1.00 90.38 290 TYR A C 1
ATOM 2357 O O . TYR A 1 290 ? 10.210 6.573 -22.989 1.00 90.38 290 TYR A O 1
ATOM 2365 N N . ASN A 1 291 ? 10.692 7.038 -20.852 1.00 85.56 291 ASN A N 1
ATOM 2366 C CA . ASN A 1 291 ? 9.685 8.077 -20.707 1.00 85.56 291 ASN A CA 1
ATOM 2367 C C . ASN A 1 291 ? 9.893 9.258 -21.674 1.00 85.56 291 ASN A C 1
ATOM 2369 O O . ASN A 1 291 ? 8.918 9.907 -22.055 1.00 85.56 291 ASN A O 1
ATOM 2373 N N . ALA A 1 292 ? 11.140 9.607 -22.012 1.00 88.81 292 ALA A N 1
ATOM 2374 C CA . ALA A 1 292 ? 11.463 10.665 -22.971 1.00 88.81 292 ALA A CA 1
ATOM 2375 C C . ALA A 1 292 ? 11.059 10.261 -24.392 1.00 88.81 292 ALA A C 1
ATOM 2377 O O . ALA A 1 292 ? 10.381 11.038 -25.066 1.00 88.81 292 ALA A O 1
ATOM 2378 N N . LEU A 1 293 ? 11.427 9.043 -24.799 1.00 90.69 293 LEU A N 1
ATOM 2379 C CA . LEU A 1 293 ? 11.072 8.448 -26.084 1.00 90.69 293 LEU A CA 1
ATOM 2380 C C . LEU A 1 293 ? 9.552 8.363 -26.251 1.00 90.69 293 LEU A C 1
ATOM 2382 O O . LEU A 1 293 ? 9.006 8.813 -27.254 1.00 90.69 293 LEU A O 1
ATOM 2386 N N . GLU A 1 294 ? 8.867 7.843 -25.237 1.00 86.12 294 GLU A N 1
ATOM 2387 C CA . GLU A 1 294 ? 7.424 7.633 -25.256 1.00 86.12 294 GLU A CA 1
ATOM 2388 C C . GLU A 1 294 ? 6.615 8.933 -25.331 1.00 86.12 294 GLU A C 1
ATOM 2390 O O . GLU A 1 294 ? 5.599 8.993 -26.025 1.00 86.12 294 GLU A O 1
ATOM 2395 N N . GLU A 1 295 ? 7.054 9.997 -24.657 1.00 83.69 295 GLU A N 1
ATOM 2396 C CA . GLU A 1 295 ? 6.430 11.314 -24.827 1.00 83.69 295 GLU A CA 1
ATOM 2397 C C . GLU A 1 295 ? 6.694 11.893 -26.218 1.00 83.69 295 GLU A C 1
ATOM 2399 O O . GLU A 1 295 ? 5.757 12.334 -26.880 1.00 83.69 295 GLU A O 1
ATOM 2404 N N . LEU A 1 296 ? 7.946 11.839 -26.687 1.00 87.81 296 LEU A N 1
ATOM 2405 C CA . LEU A 1 296 ? 8.324 12.433 -27.967 1.00 87.81 296 LEU A CA 1
ATOM 2406 C C . LEU A 1 296 ? 7.676 11.764 -29.172 1.00 87.81 296 LEU A C 1
ATOM 2408 O O . LEU A 1 296 ? 7.403 12.458 -30.140 1.00 87.81 296 LEU A O 1
ATOM 2412 N N . LYS A 1 297 ? 7.409 10.454 -29.144 1.00 85.38 297 LYS A N 1
ATOM 2413 C CA . LYS A 1 297 ? 6.778 9.743 -30.272 1.00 85.38 297 LYS A CA 1
ATOM 2414 C C . LYS A 1 297 ? 5.510 10.434 -30.781 1.00 85.38 297 LYS A C 1
ATOM 2416 O O . LYS A 1 297 ? 5.290 10.508 -31.985 1.00 85.38 297 LYS A O 1
ATOM 2421 N N . THR A 1 298 ? 4.673 10.942 -29.870 1.00 75.56 298 THR A N 1
ATOM 2422 C CA . THR A 1 298 ? 3.442 11.651 -30.262 1.00 75.56 298 THR A CA 1
ATOM 2423 C C . THR A 1 298 ? 3.757 13.046 -30.793 1.00 75.56 298 THR A C 1
ATOM 2425 O O . THR A 1 298 ? 3.204 13.438 -31.817 1.00 75.56 298 THR A O 1
ATOM 2428 N N . ASP A 1 299 ? 4.646 13.770 -30.114 1.00 82.88 299 ASP A N 1
ATOM 2429 C CA . ASP A 1 299 ? 5.011 15.142 -30.473 1.00 82.88 299 ASP A CA 1
ATOM 2430 C C . ASP A 1 299 ? 5.672 15.176 -31.863 1.00 82.88 299 ASP A C 1
ATOM 2432 O O . ASP A 1 299 ? 5.274 15.948 -32.729 1.00 82.88 299 ASP A O 1
ATOM 2436 N N . LEU A 1 300 ? 6.612 14.261 -32.122 1.00 86.38 300 LEU A N 1
ATOM 2437 C CA . LEU A 1 300 ? 7.327 14.131 -33.394 1.00 86.38 300 LEU A CA 1
ATOM 2438 C C . LEU A 1 300 ? 6.390 13.854 -34.569 1.00 86.38 300 LEU A C 1
ATOM 2440 O O . LEU A 1 300 ? 6.632 14.370 -35.653 1.00 86.38 300 LEU A O 1
ATOM 2444 N N . LYS A 1 301 ? 5.296 13.109 -34.367 1.00 79.00 301 LYS A N 1
ATOM 2445 C CA . LYS A 1 301 ? 4.289 12.898 -35.416 1.00 79.00 301 LYS A CA 1
ATOM 2446 C C . LYS A 1 301 ? 3.704 14.218 -35.906 1.00 79.00 301 LYS A C 1
ATOM 2448 O O . LYS A 1 301 ? 3.613 14.458 -37.106 1.00 79.00 301 LYS A O 1
ATOM 2453 N N . GLU A 1 302 ? 3.268 15.055 -34.972 1.00 81.00 302 GLU A N 1
ATOM 2454 C CA . GLU A 1 302 ? 2.653 16.337 -35.309 1.00 81.00 302 GLU A CA 1
ATOM 2455 C C . GLU A 1 302 ? 3.681 17.310 -35.896 1.00 81.00 302 GLU A C 1
ATOM 2457 O O . GLU A 1 302 ? 3.381 18.086 -36.798 1.00 81.00 302 GLU A O 1
ATOM 2462 N N . VAL A 1 303 ? 4.899 17.260 -35.369 1.00 85.06 303 VAL A N 1
ATOM 2463 C CA . VAL A 1 303 ? 5.992 18.180 -35.669 1.00 85.06 303 VAL A CA 1
ATOM 2464 C C . VAL A 1 303 ? 6.640 17.862 -37.023 1.00 85.06 303 VAL A C 1
ATOM 2466 O O . VAL A 1 303 ? 6.742 18.749 -37.866 1.00 85.06 303 VAL A O 1
ATOM 2469 N N . CYS A 1 304 ? 7.005 16.606 -37.295 1.00 83.38 304 CYS A N 1
ATOM 2470 C CA . CYS A 1 304 ? 7.612 16.194 -38.566 1.00 83.38 304 CYS A CA 1
ATOM 2471 C C . CYS A 1 304 ? 6.614 16.211 -39.731 1.00 83.38 304 CYS A C 1
ATOM 2473 O O . CYS A 1 304 ? 6.993 16.585 -40.838 1.00 83.38 304 CYS A O 1
ATOM 2475 N N . GLY A 1 305 ? 5.332 15.913 -39.486 1.00 80.56 305 GLY A N 1
ATOM 2476 C CA . GLY A 1 305 ? 4.290 16.008 -40.514 1.00 80.56 305 GLY A CA 1
ATOM 2477 C C . GLY A 1 305 ? 4.047 17.434 -41.034 1.00 80.56 305 GLY A C 1
ATOM 2478 O O . GLY A 1 305 ? 3.503 17.598 -42.122 1.00 80.56 305 GLY A O 1
ATOM 2479 N N . LYS A 1 306 ? 4.470 18.473 -40.292 1.00 80.94 306 LYS A N 1
ATOM 2480 C CA . LYS A 1 306 ? 4.469 19.874 -40.763 1.00 80.94 306 LYS A CA 1
ATOM 2481 C C . LYS A 1 306 ? 5.592 20.160 -41.766 1.00 80.94 306 LYS A C 1
ATOM 2483 O O . LYS A 1 306 ? 5.491 21.136 -42.500 1.00 80.94 306 LYS A O 1
ATOM 2488 N N . ILE A 1 307 ? 6.645 19.338 -41.781 1.00 80.44 307 ILE A N 1
ATOM 2489 C CA . ILE A 1 307 ? 7.785 19.476 -42.694 1.00 80.44 307 ILE A CA 1
ATOM 2490 C C . ILE A 1 307 ? 7.436 18.864 -44.053 1.00 80.44 307 ILE A C 1
ATOM 2492 O O . ILE A 1 307 ? 7.533 19.541 -45.071 1.00 80.44 307 ILE A O 1
ATOM 2496 N N . ASP A 1 308 ? 7.016 17.596 -44.059 1.00 78.75 308 ASP A N 1
ATOM 2497 C CA . ASP A 1 308 ? 6.547 16.887 -45.250 1.00 78.75 308 ASP A CA 1
ATOM 2498 C C . ASP A 1 308 ? 5.603 15.743 -44.844 1.00 78.75 308 ASP A C 1
ATOM 2500 O O . ASP A 1 308 ? 5.814 15.060 -43.839 1.00 78.75 308 ASP A O 1
ATOM 2504 N N . SER A 1 309 ? 4.581 15.503 -45.663 1.00 77.94 309 SER A N 1
ATOM 2505 C CA . SER A 1 309 ? 3.665 14.364 -45.558 1.00 77.94 309 SER A CA 1
ATOM 2506 C C . SER A 1 309 ? 4.342 12.988 -45.631 1.00 77.94 309 SER A C 1
ATOM 2508 O O . SER A 1 309 ? 3.774 12.014 -45.141 1.00 77.94 309 SER A O 1
ATOM 2510 N N . LEU A 1 310 ? 5.542 12.900 -46.219 1.00 80.44 310 LEU A N 1
ATOM 2511 C CA . LEU A 1 310 ? 6.340 11.672 -46.303 1.00 80.44 310 LEU A CA 1
ATOM 2512 C C . LEU A 1 310 ? 6.888 11.210 -44.940 1.00 80.44 310 LEU A C 1
ATOM 2514 O O . LEU A 1 310 ? 7.213 10.033 -44.786 1.00 80.44 310 LEU A O 1
ATOM 2518 N N . TYR A 1 311 ? 6.972 12.098 -43.943 1.00 84.25 311 TYR A N 1
ATOM 2519 C CA . TYR A 1 311 ? 7.413 11.765 -42.582 1.00 84.25 311 TYR A CA 1
ATOM 2520 C C . TYR A 1 311 ? 6.251 11.260 -41.733 1.00 84.25 311 TYR A C 1
ATOM 2522 O O . TYR A 1 311 ? 5.843 11.871 -40.742 1.00 84.25 311 TYR A O 1
ATOM 2530 N N . ASP A 1 312 ? 5.695 10.134 -42.164 1.00 82.50 312 ASP A N 1
ATOM 2531 C CA . ASP A 1 312 ? 4.595 9.470 -41.488 1.00 82.50 312 ASP A CA 1
ATOM 2532 C C . ASP A 1 312 ? 5.042 8.728 -40.212 1.00 82.50 312 ASP A C 1
ATOM 2534 O O . ASP A 1 312 ? 6.208 8.726 -39.806 1.00 82.50 312 ASP A O 1
ATOM 2538 N N . ASN A 1 313 ? 4.083 8.075 -39.553 1.00 83.56 313 ASN A N 1
ATOM 2539 C CA . ASN A 1 313 ? 4.344 7.302 -38.340 1.00 83.56 313 ASN A CA 1
ATOM 2540 C C . ASN A 1 313 ? 5.395 6.205 -38.538 1.00 83.56 313 ASN A C 1
ATOM 2542 O O . ASN A 1 313 ? 6.212 5.989 -37.646 1.00 83.56 313 ASN A O 1
ATOM 2546 N N . ASN A 1 314 ? 5.366 5.519 -39.681 1.00 87.69 314 ASN A N 1
ATOM 2547 C CA . ASN A 1 314 ? 6.268 4.403 -39.941 1.00 87.69 314 ASN A CA 1
ATOM 2548 C C . ASN A 1 314 ? 7.697 4.912 -40.117 1.00 87.69 314 ASN A C 1
ATOM 2550 O O . ASN A 1 314 ? 8.634 4.321 -39.583 1.00 87.69 314 ASN A O 1
ATOM 2554 N N . TRP A 1 315 ? 7.870 6.036 -40.817 1.00 89.19 315 TRP A N 1
ATOM 2555 C CA . TRP A 1 315 ? 9.172 6.676 -40.947 1.00 89.19 315 TRP A CA 1
ATOM 2556 C C . TRP A 1 315 ? 9.734 7.065 -39.578 1.00 89.19 315 TRP A C 1
ATOM 2558 O O . TRP A 1 315 ? 10.864 6.692 -39.262 1.00 89.19 315 TRP A O 1
ATOM 2568 N N . ILE A 1 316 ? 8.938 7.740 -38.741 1.00 89.69 316 ILE A N 1
ATOM 2569 C CA . ILE A 1 316 ? 9.363 8.167 -37.398 1.00 89.69 316 ILE A CA 1
ATOM 2570 C C . ILE A 1 316 ? 9.741 6.958 -36.539 1.00 89.69 316 ILE A C 1
ATOM 2572 O O . ILE A 1 316 ? 10.790 6.974 -35.901 1.00 89.69 316 ILE A O 1
ATOM 2576 N N . GLU A 1 317 ? 8.923 5.904 -36.522 1.00 89.31 317 GLU A N 1
ATOM 2577 C CA . GLU A 1 317 ? 9.216 4.691 -35.753 1.00 89.31 317 GLU A CA 1
ATOM 2578 C C . GLU A 1 317 ? 10.524 4.031 -36.201 1.00 89.31 317 GLU A C 1
ATOM 2580 O O . GLU A 1 317 ? 11.355 3.707 -35.350 1.00 89.31 317 GLU A O 1
ATOM 2585 N N . ASN A 1 318 ? 10.759 3.930 -37.511 1.00 91.75 318 ASN A N 1
ATOM 2586 C CA . ASN A 1 318 ? 12.010 3.405 -38.057 1.00 91.75 318 ASN A CA 1
ATOM 2587 C C . ASN A 1 318 ? 13.218 4.265 -37.652 1.00 91.75 318 ASN A C 1
ATOM 2589 O O . ASN A 1 318 ? 14.215 3.732 -37.169 1.00 91.75 318 ASN A O 1
ATOM 2593 N N . GLN A 1 319 ? 13.118 5.596 -37.753 1.00 93.38 319 GLN A N 1
ATOM 2594 C CA . GLN A 1 319 ? 14.221 6.476 -37.350 1.00 93.38 319 GLN A CA 1
ATOM 2595 C C . GLN A 1 319 ? 14.500 6.404 -35.850 1.00 93.38 319 GLN A C 1
ATOM 2597 O O . GLN A 1 319 ? 15.653 6.440 -35.427 1.00 93.38 319 GLN A O 1
ATOM 2602 N N . LEU A 1 320 ? 13.463 6.282 -35.020 1.00 94.00 320 LEU A N 1
ATOM 2603 C CA . LEU A 1 320 ? 13.639 6.123 -33.580 1.00 94.00 320 LEU A CA 1
ATOM 2604 C C . LEU A 1 320 ? 14.343 4.808 -33.232 1.00 94.00 320 LEU A C 1
ATOM 2606 O O . LEU A 1 320 ? 15.138 4.802 -32.293 1.00 94.00 320 LEU A O 1
ATOM 2610 N N . ILE A 1 321 ? 14.092 3.722 -33.972 1.00 94.06 321 ILE A N 1
ATOM 2611 C CA . ILE A 1 321 ? 14.824 2.455 -33.820 1.00 94.06 321 ILE A CA 1
ATOM 2612 C C . ILE A 1 321 ? 16.311 2.669 -34.119 1.00 94.06 321 ILE A C 1
ATOM 2614 O O . ILE A 1 321 ? 17.147 2.312 -33.285 1.00 94.06 321 ILE A O 1
ATOM 2618 N N . ASP A 1 322 ? 16.636 3.316 -35.239 1.00 93.88 322 ASP A N 1
ATOM 2619 C CA . ASP A 1 322 ? 18.021 3.597 -35.634 1.00 93.88 322 ASP A CA 1
ATOM 2620 C C . ASP A 1 322 ? 18.738 4.471 -34.599 1.00 93.88 322 ASP A C 1
ATOM 2622 O O . ASP A 1 322 ? 19.814 4.121 -34.115 1.00 93.88 322 ASP A O 1
ATOM 2626 N N . ILE A 1 323 ? 18.102 5.562 -34.163 1.00 95.50 323 ILE A N 1
ATOM 2627 C CA . ILE A 1 323 ? 18.643 6.464 -33.136 1.00 95.50 323 ILE A CA 1
ATOM 2628 C C . ILE A 1 323 ? 18.858 5.719 -31.811 1.00 95.50 323 ILE A C 1
ATOM 2630 O O . ILE A 1 323 ? 19.900 5.870 -31.172 1.00 95.50 323 ILE A O 1
ATOM 2634 N N . CYS A 1 324 ? 17.905 4.884 -31.384 1.00 95.00 324 CYS A N 1
ATOM 2635 C CA . CYS A 1 324 ? 18.059 4.069 -30.175 1.00 95.00 324 CYS A CA 1
ATOM 2636 C C . CYS A 1 324 ? 19.194 3.043 -30.304 1.00 95.00 324 CYS A C 1
ATOM 2638 O O . CYS A 1 324 ? 19.793 2.670 -29.294 1.00 95.00 324 CYS A O 1
ATOM 2640 N N . ASN A 1 325 ? 19.498 2.587 -31.521 1.00 94.06 325 ASN A N 1
ATOM 2641 C CA . ASN A 1 325 ? 20.618 1.693 -31.785 1.00 94.06 325 ASN A CA 1
ATOM 2642 C C . ASN A 1 325 ? 21.977 2.426 -31.776 1.00 94.06 325 ASN A C 1
ATOM 2644 O O . ASN A 1 325 ? 22.981 1.871 -31.313 1.00 94.06 325 ASN A O 1
ATOM 2648 N N . GLU A 1 326 ? 22.013 3.677 -32.246 1.00 93.25 326 GLU A N 1
ATOM 2649 C CA . GLU A 1 326 ? 23.191 4.561 -32.220 1.00 93.25 326 GLU A CA 1
ATOM 2650 C C . GLU A 1 326 ? 23.586 4.974 -30.790 1.00 93.25 326 GLU A C 1
ATOM 2652 O O . GLU A 1 326 ? 24.768 5.166 -30.493 1.00 93.25 326 GLU A O 1
ATOM 2657 N N . ILE A 1 327 ? 22.617 5.079 -29.878 1.00 94.25 327 ILE A N 1
ATOM 2658 C CA . ILE A 1 327 ? 22.854 5.447 -28.477 1.00 94.25 327 ILE A CA 1
ATOM 2659 C C . ILE A 1 327 ? 23.439 4.261 -27.715 1.00 94.25 327 ILE A C 1
ATOM 2661 O O . ILE A 1 327 ? 22.735 3.303 -27.397 1.00 94.25 327 ILE A O 1
ATOM 2665 N N . LYS A 1 328 ? 24.733 4.341 -27.390 1.00 92.56 328 LYS A N 1
ATOM 2666 C CA . LYS A 1 328 ? 25.453 3.323 -26.611 1.00 92.56 328 LYS A CA 1
ATOM 2667 C C . LYS A 1 328 ? 25.494 3.659 -25.121 1.00 92.56 328 LYS A C 1
ATOM 2669 O O . LYS A 1 328 ? 25.783 4.793 -24.735 1.00 92.56 328 LYS A O 1
ATOM 2674 N N . ILE A 1 329 ? 25.262 2.648 -24.287 1.00 92.69 329 ILE A N 1
ATOM 2675 C CA . ILE A 1 329 ? 25.245 2.733 -22.825 1.00 92.69 329 ILE A CA 1
ATOM 2676 C C . ILE A 1 329 ? 26.298 1.783 -22.245 1.00 92.69 329 ILE A C 1
ATOM 2678 O O . ILE A 1 329 ? 26.322 0.590 -22.558 1.00 92.69 329 ILE A O 1
ATOM 2682 N N . LYS A 1 330 ? 27.148 2.322 -21.360 1.00 91.44 330 LYS A N 1
ATOM 2683 C CA . LYS A 1 330 ? 28.103 1.549 -20.549 1.00 91.44 330 LYS A CA 1
ATOM 2684 C C . LYS A 1 330 ? 27.311 0.586 -19.671 1.00 91.44 330 LYS A C 1
ATOM 2686 O O . LYS A 1 330 ? 26.599 1.048 -18.782 1.00 91.44 330 LYS A O 1
ATOM 2691 N N . THR A 1 331 ? 27.411 -0.712 -19.910 1.00 92.06 331 THR A N 1
ATOM 2692 C CA . THR A 1 331 ? 26.625 -1.708 -19.177 1.00 92.06 331 THR A CA 1
ATOM 2693 C C . THR A 1 331 ? 27.540 -2.704 -18.496 1.00 92.06 331 THR A C 1
ATOM 2695 O O . THR A 1 331 ? 28.372 -3.325 -19.146 1.00 92.06 331 THR A O 1
ATOM 2698 N N . ILE A 1 332 ? 27.380 -2.859 -17.188 1.00 91.81 332 ILE A N 1
ATOM 2699 C CA . ILE A 1 332 ? 28.037 -3.903 -16.409 1.00 91.81 332 ILE A CA 1
ATOM 2700 C C . ILE A 1 332 ? 26.993 -4.977 -16.132 1.00 91.81 332 ILE A C 1
ATOM 2702 O O . ILE A 1 332 ? 25.912 -4.667 -15.636 1.00 91.81 332 ILE A O 1
ATOM 2706 N N . ILE A 1 333 ? 27.307 -6.227 -16.439 1.00 90.69 333 ILE A N 1
ATOM 2707 C CA . ILE A 1 333 ? 26.497 -7.373 -16.043 1.00 90.69 333 ILE A CA 1
ATOM 2708 C C . ILE A 1 333 ? 27.277 -8.144 -14.989 1.00 90.69 333 ILE A C 1
ATOM 2710 O O . ILE A 1 333 ? 28.396 -8.580 -15.248 1.00 90.69 333 ILE A O 1
ATOM 2714 N N . ILE A 1 334 ? 26.688 -8.270 -13.806 1.00 91.00 334 ILE A N 1
ATOM 2715 C CA . ILE A 1 334 ? 27.215 -9.074 -12.708 1.00 91.00 334 ILE A CA 1
ATOM 2716 C C . ILE A 1 334 ? 26.386 -10.348 -12.633 1.00 91.00 334 ILE A C 1
ATOM 2718 O O . ILE A 1 334 ? 25.162 -10.280 -12.657 1.00 91.00 334 ILE A O 1
ATOM 2722 N N . ASP A 1 335 ? 27.042 -11.491 -12.542 1.00 89.19 335 ASP A N 1
ATOM 2723 C CA . ASP A 1 335 ? 26.416 -12.793 -12.370 1.00 89.19 335 ASP A CA 1
ATOM 2724 C C . ASP A 1 335 ? 26.911 -13.437 -11.077 1.00 89.19 335 ASP A C 1
ATOM 2726 O O . ASP A 1 335 ? 28.121 -13.540 -10.868 1.00 89.19 335 ASP A O 1
ATOM 2730 N N . GLY A 1 336 ? 25.995 -13.847 -10.204 1.00 87.12 336 GLY A N 1
ATOM 2731 C CA . GLY A 1 336 ? 26.354 -14.460 -8.928 1.00 87.12 336 GLY A CA 1
ATOM 2732 C C . GLY A 1 336 ? 25.159 -14.806 -8.043 1.00 87.12 336 GLY A C 1
ATOM 2733 O O . GLY A 1 336 ? 24.002 -14.629 -8.423 1.00 87.12 336 GLY A O 1
ATOM 2734 N N . SER A 1 337 ? 25.444 -15.304 -6.841 1.00 83.44 337 SER A N 1
ATOM 2735 C CA . SER A 1 337 ? 24.424 -15.668 -5.847 1.00 83.44 337 SER A CA 1
ATOM 2736 C C . SER A 1 337 ? 23.587 -14.455 -5.402 1.00 83.44 337 SER A C 1
ATOM 2738 O O . SER A 1 337 ? 24.101 -13.340 -5.263 1.00 83.44 337 SER A O 1
ATOM 2740 N N . SER A 1 338 ? 22.293 -14.668 -5.125 1.00 82.75 338 SER A N 1
ATOM 2741 C CA . SER A 1 338 ? 21.343 -13.607 -4.735 1.00 82.75 338 SER A CA 1
ATOM 2742 C C . SER A 1 338 ? 21.747 -12.846 -3.463 1.00 82.75 338 SER A C 1
ATOM 2744 O O . SER A 1 338 ? 21.443 -11.664 -3.323 1.00 82.75 338 SER A O 1
ATOM 2746 N N . GLU A 1 339 ? 22.505 -13.475 -2.564 1.00 82.00 339 GLU A N 1
ATOM 2747 C CA . GLU A 1 339 ? 23.001 -12.864 -1.322 1.00 82.00 339 GLU A CA 1
ATOM 2748 C C . GLU A 1 339 ? 23.918 -11.642 -1.530 1.00 82.00 339 GLU A C 1
ATOM 2750 O O . GLU A 1 339 ? 24.028 -10.782 -0.650 1.00 82.00 339 GLU A O 1
ATOM 2755 N N . PHE A 1 340 ? 24.568 -11.523 -2.695 1.00 85.06 340 PHE A N 1
ATOM 2756 C CA . PHE A 1 340 ? 25.452 -10.395 -3.003 1.00 85.06 340 PHE A CA 1
ATOM 2757 C C . PHE A 1 340 ? 24.705 -9.171 -3.535 1.00 85.06 340 PHE A C 1
ATOM 2759 O O . PHE A 1 340 ? 25.219 -8.051 -3.443 1.00 85.06 340 PHE A O 1
ATOM 2766 N N . VAL A 1 341 ? 23.493 -9.367 -4.065 1.00 87.06 341 VAL A N 1
ATOM 2767 C CA . VAL A 1 341 ? 22.725 -8.347 -4.788 1.00 87.06 341 VAL A CA 1
ATOM 2768 C C . VAL A 1 341 ? 22.563 -7.084 -3.947 1.00 87.06 341 VAL A C 1
ATOM 2770 O O . VAL A 1 341 ? 22.928 -5.995 -4.392 1.00 87.06 341 VAL A O 1
ATOM 2773 N N . ASN A 1 342 ? 22.078 -7.231 -2.710 1.00 83.88 342 ASN A N 1
ATOM 2774 C CA . ASN A 1 342 ? 21.795 -6.098 -1.833 1.00 83.88 342 ASN A CA 1
ATOM 2775 C C . ASN A 1 342 ? 23.076 -5.308 -1.500 1.00 83.88 342 ASN A C 1
ATOM 2777 O O . ASN A 1 342 ? 23.136 -4.096 -1.702 1.00 83.88 342 ASN A O 1
ATOM 2781 N N . LYS A 1 343 ? 24.153 -5.995 -1.089 1.00 84.94 343 LYS A N 1
ATOM 2782 C CA . LYS A 1 343 ? 25.436 -5.352 -0.741 1.00 84.94 343 LYS A CA 1
ATOM 2783 C C . LYS A 1 343 ? 26.011 -4.541 -1.908 1.00 84.94 343 LYS A C 1
ATOM 2785 O O . LYS A 1 343 ? 26.467 -3.414 -1.710 1.00 84.94 343 LYS A O 1
ATOM 2790 N N . ILE A 1 344 ? 25.964 -5.086 -3.124 1.00 87.88 344 ILE A N 1
ATOM 2791 C CA . ILE A 1 344 ? 26.475 -4.409 -4.323 1.00 87.88 344 ILE A CA 1
ATOM 2792 C C . ILE A 1 344 ? 25.564 -3.244 -4.714 1.00 87.88 344 ILE A C 1
ATOM 2794 O O . ILE A 1 344 ? 26.059 -2.155 -5.006 1.00 87.88 344 ILE A O 1
ATOM 2798 N N . SER A 1 345 ? 24.243 -3.438 -4.674 1.00 87.31 345 SER A N 1
ATOM 2799 C CA . SER A 1 345 ? 23.253 -2.390 -4.942 1.00 87.31 345 SER A CA 1
ATOM 2800 C C . SER A 1 345 ? 23.485 -1.174 -4.034 1.00 87.31 345 SER A C 1
ATOM 2802 O O . SER A 1 345 ? 23.581 -0.049 -4.530 1.00 87.31 345 SER A O 1
ATOM 2804 N N . ILE A 1 346 ? 23.710 -1.389 -2.730 1.00 83.75 346 ILE A N 1
ATOM 2805 C CA . ILE A 1 346 ? 24.077 -0.331 -1.773 1.00 83.75 346 ILE A CA 1
ATOM 2806 C C . ILE A 1 346 ? 25.387 0.347 -2.191 1.00 83.75 346 ILE A C 1
ATOM 2808 O O . ILE A 1 346 ? 25.418 1.566 -2.363 1.00 83.75 346 ILE A O 1
ATOM 2812 N N . GLY A 1 347 ? 26.456 -0.431 -2.397 1.00 84.62 347 GLY A N 1
ATOM 2813 C CA . GLY A 1 347 ? 27.791 0.093 -2.709 1.00 84.62 347 GLY A CA 1
ATOM 2814 C C . GLY A 1 347 ? 27.827 0.972 -3.964 1.00 84.62 347 GLY A C 1
ATOM 2815 O O . GLY A 1 347 ? 28.450 2.037 -3.965 1.00 84.62 347 GLY A O 1
ATOM 2816 N N . LEU A 1 348 ? 27.096 0.580 -5.011 1.00 85.88 348 LEU A N 1
ATOM 2817 C CA . LEU A 1 348 ? 27.023 1.315 -6.278 1.00 85.88 348 LEU A CA 1
ATOM 2818 C C . LEU A 1 348 ? 26.171 2.591 -6.198 1.00 85.88 348 LEU A C 1
ATOM 2820 O O . LEU A 1 348 ? 26.322 3.488 -7.029 1.00 85.88 348 LEU A O 1
ATOM 2824 N N . ASN A 1 349 ? 25.280 2.705 -5.212 1.00 79.56 349 ASN A N 1
ATOM 2825 C CA . ASN A 1 349 ? 24.359 3.833 -5.054 1.00 79.56 349 ASN A CA 1
ATOM 2826 C C . ASN A 1 349 ? 24.761 4.787 -3.914 1.00 79.56 349 ASN A C 1
ATOM 2828 O O . ASN A 1 349 ? 23.936 5.556 -3.433 1.00 79.56 349 ASN A O 1
ATOM 2832 N N . THR A 1 350 ? 26.033 4.817 -3.519 1.00 73.81 350 THR A N 1
ATOM 2833 C CA . THR A 1 350 ? 26.547 5.691 -2.442 1.00 73.81 350 THR A CA 1
ATOM 2834 C C . THR A 1 350 ? 26.686 7.172 -2.825 1.00 73.81 350 THR A C 1
ATOM 2836 O O . THR A 1 350 ? 26.839 8.021 -1.952 1.00 73.81 350 THR A O 1
ATOM 2839 N N . GLN A 1 351 ? 26.590 7.522 -4.116 1.00 64.81 351 GLN A N 1
ATOM 2840 C CA . GLN A 1 351 ? 26.757 8.907 -4.608 1.00 64.81 351 GLN A CA 1
ATOM 2841 C C . GLN A 1 351 ? 25.702 9.899 -4.074 1.00 64.81 351 GLN A C 1
ATOM 2843 O O . GLN A 1 351 ? 25.924 11.106 -4.083 1.00 64.81 351 GLN A O 1
ATOM 2848 N N . ILE A 1 352 ? 24.543 9.395 -3.642 1.00 64.44 352 ILE A N 1
ATOM 2849 C CA . ILE A 1 352 ? 23.517 10.135 -2.890 1.00 64.44 352 ILE A CA 1
ATOM 2850 C C . ILE A 1 352 ? 23.218 9.259 -1.670 1.00 64.44 352 ILE A C 1
ATOM 2852 O O . ILE A 1 352 ? 23.068 8.050 -1.881 1.00 64.44 352 ILE A O 1
ATOM 2856 N N . PRO A 1 353 ? 23.145 9.815 -0.445 1.00 64.06 353 PRO A N 1
ATOM 2857 C CA . PRO A 1 353 ? 22.802 9.043 0.744 1.00 64.06 353 PRO A CA 1
ATOM 2858 C C . PRO A 1 353 ? 21.541 8.205 0.509 1.00 64.06 353 PRO A C 1
ATOM 2860 O O . PRO A 1 353 ? 20.545 8.720 0.000 1.00 64.06 353 PRO A O 1
ATOM 2863 N N . ILE A 1 354 ? 21.624 6.912 0.816 1.00 71.38 354 ILE A N 1
ATOM 2864 C CA . ILE A 1 354 ? 20.479 5.998 0.805 1.00 71.38 354 ILE A CA 1
ATOM 2865 C C . ILE A 1 354 ? 19.861 6.079 2.200 1.00 71.38 354 ILE A C 1
ATOM 2867 O O . ILE A 1 354 ? 20.594 6.018 3.189 1.00 71.38 354 ILE A O 1
ATOM 2871 N N . GLU A 1 355 ? 18.544 6.247 2.281 1.00 77.50 355 GLU A N 1
ATOM 2872 C CA . GLU A 1 355 ? 17.851 6.281 3.566 1.00 77.50 355 GLU A CA 1
ATOM 2873 C C . GLU A 1 355 ? 17.917 4.897 4.233 1.00 77.50 355 GLU A C 1
ATOM 2875 O O . GLU A 1 355 ? 17.795 3.860 3.581 1.00 77.50 355 GLU A O 1
ATOM 2880 N N . GLU A 1 356 ? 18.120 4.866 5.550 1.00 80.88 356 GLU A N 1
ATOM 2881 C CA . GLU A 1 356 ? 18.281 3.615 6.306 1.00 80.88 356 GLU A CA 1
ATOM 2882 C C . GLU A 1 356 ? 17.040 2.709 6.214 1.00 80.88 356 GLU A C 1
ATOM 2884 O O . GLU A 1 356 ? 17.152 1.487 6.138 1.00 80.88 356 GLU A O 1
ATOM 2889 N N . GLU A 1 357 ? 15.853 3.310 6.149 1.00 81.25 357 GLU A N 1
ATOM 2890 C CA . GLU A 1 357 ? 14.576 2.609 5.995 1.00 81.25 357 GLU A CA 1
ATOM 2891 C C . GLU A 1 357 ? 14.453 1.844 4.666 1.00 81.25 357 GLU A C 1
ATOM 2893 O O . GLU A 1 357 ? 13.921 0.733 4.662 1.00 81.25 357 GLU A O 1
ATOM 2898 N N . ASP A 1 358 ? 15.022 2.363 3.573 1.00 77.88 358 ASP A N 1
ATOM 2899 C CA . ASP A 1 358 ? 15.030 1.682 2.270 1.00 77.88 358 ASP A CA 1
ATOM 2900 C C . ASP A 1 358 ? 15.938 0.445 2.280 1.00 77.88 358 ASP A C 1
ATOM 2902 O O . ASP A 1 358 ? 15.625 -0.575 1.662 1.00 77.88 358 ASP A O 1
ATOM 2906 N N . ILE A 1 359 ? 17.050 0.517 3.019 1.00 81.81 359 ILE A N 1
ATOM 2907 C CA . ILE A 1 359 ? 17.964 -0.614 3.219 1.00 81.81 359 ILE A CA 1
ATOM 2908 C C . ILE A 1 359 ? 17.277 -1.694 4.063 1.00 81.81 359 ILE A C 1
ATOM 2910 O O . ILE A 1 359 ? 17.330 -2.880 3.731 1.00 81.81 359 ILE A O 1
ATOM 2914 N N . LEU A 1 360 ? 16.623 -1.290 5.156 1.00 85.94 360 LEU A N 1
ATOM 2915 C CA . LEU A 1 360 ? 15.973 -2.204 6.095 1.00 85.94 360 LEU A CA 1
ATOM 2916 C C . LEU A 1 360 ? 14.760 -2.916 5.490 1.00 85.94 360 LEU A C 1
ATOM 2918 O O . LEU A 1 360 ? 14.531 -4.078 5.817 1.00 85.94 360 LEU A O 1
ATOM 2922 N N . ALA A 1 361 ? 14.021 -2.276 4.584 1.00 84.19 361 ALA A N 1
ATOM 2923 C CA . ALA A 1 361 ? 12.852 -2.870 3.933 1.00 84.19 361 ALA A CA 1
ATOM 2924 C C . ALA A 1 361 ? 13.172 -4.146 3.125 1.00 84.19 361 ALA A C 1
ATOM 2926 O O . ALA A 1 361 ? 12.294 -4.977 2.921 1.00 84.19 361 ALA A O 1
ATOM 2927 N N . LYS A 1 362 ? 14.428 -4.322 2.689 1.00 78.69 362 LYS A N 1
ATOM 2928 C CA . LYS A 1 362 ? 14.937 -5.531 2.010 1.00 78.69 362 LYS A CA 1
ATOM 2929 C C . LYS A 1 362 ? 15.835 -6.386 2.910 1.00 78.69 362 LYS A C 1
ATOM 2931 O O . LYS A 1 362 ? 16.675 -7.144 2.432 1.00 78.69 362 LYS A O 1
ATOM 2936 N N . SER A 1 363 ? 15.726 -6.218 4.226 1.00 84.19 363 SER A N 1
ATOM 2937 C CA . SER A 1 363 ? 16.482 -7.023 5.183 1.00 84.19 363 SER A CA 1
ATOM 2938 C C . SER A 1 363 ? 15.764 -8.342 5.503 1.00 84.19 363 SER A C 1
ATOM 2940 O O . SER A 1 363 ? 14.531 -8.372 5.527 1.00 84.19 363 SER A O 1
ATOM 2942 N N . PRO A 1 364 ? 16.505 -9.404 5.875 1.00 83.75 364 PRO A N 1
ATOM 2943 C CA . PRO A 1 364 ? 15.908 -10.664 6.330 1.00 83.75 364 PRO A CA 1
ATOM 2944 C C . PRO A 1 364 ? 14.949 -10.510 7.523 1.00 83.75 364 PRO A 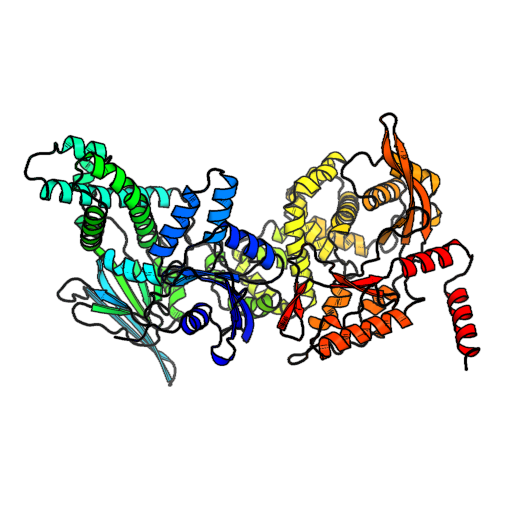C 1
ATOM 2946 O O . PRO A 1 364 ? 14.030 -11.307 7.698 1.00 83.75 364 PRO A O 1
ATOM 2949 N N . ILE A 1 365 ? 15.147 -9.480 8.356 1.00 88.12 365 ILE A N 1
ATOM 2950 C CA . ILE A 1 365 ? 14.273 -9.182 9.501 1.00 88.12 365 ILE A CA 1
ATOM 2951 C C . ILE A 1 365 ? 12.874 -8.802 9.003 1.00 88.12 365 ILE A C 1
ATOM 2953 O O . ILE A 1 365 ? 11.882 -9.362 9.465 1.00 88.12 365 ILE A O 1
ATOM 2957 N N . VAL A 1 366 ? 12.793 -7.896 8.021 1.00 88.69 366 VAL A N 1
ATOM 2958 C CA . VAL A 1 366 ? 11.518 -7.474 7.421 1.00 88.69 366 VAL A CA 1
ATOM 2959 C C . VAL A 1 366 ? 10.864 -8.616 6.647 1.00 88.69 366 VAL A C 1
ATOM 2961 O O . VAL A 1 366 ? 9.655 -8.796 6.757 1.00 88.69 366 VAL A O 1
ATOM 2964 N N . GLU A 1 367 ? 11.636 -9.437 5.932 1.00 83.50 367 GLU A N 1
ATOM 2965 C CA . GLU A 1 367 ? 11.100 -10.629 5.258 1.00 83.50 367 GLU A CA 1
ATOM 2966 C C . GLU A 1 367 ? 10.412 -11.587 6.239 1.00 83.50 367 GLU A C 1
ATOM 2968 O O . GLU A 1 367 ? 9.315 -12.071 5.965 1.00 83.50 367 GLU A O 1
ATOM 2973 N N . ASN A 1 368 ? 11.012 -11.828 7.408 1.00 84.56 368 ASN A N 1
ATOM 2974 C CA . ASN A 1 368 ? 10.419 -12.690 8.430 1.00 84.56 368 ASN A CA 1
ATOM 2975 C C . ASN A 1 368 ? 9.175 -12.072 9.078 1.00 84.56 368 ASN A C 1
ATOM 2977 O O . ASN A 1 368 ? 8.178 -12.765 9.263 1.00 84.56 368 ASN A O 1
ATOM 2981 N N . ILE A 1 369 ? 9.207 -10.772 9.374 1.00 88.62 369 ILE A N 1
ATOM 2982 C CA . ILE A 1 369 ? 8.047 -10.016 9.870 1.00 88.62 369 ILE A CA 1
ATOM 2983 C C . ILE A 1 369 ? 6.882 -10.098 8.864 1.00 88.62 369 ILE A C 1
ATOM 2985 O O . ILE A 1 369 ? 5.747 -10.400 9.238 1.00 88.62 369 ILE A O 1
ATOM 2989 N N . ASN A 1 370 ? 7.166 -9.920 7.572 1.00 84.19 370 ASN A N 1
ATOM 2990 C CA . ASN A 1 370 ? 6.165 -9.968 6.508 1.00 84.19 370 ASN A CA 1
ATOM 2991 C C . ASN A 1 370 ? 5.514 -11.344 6.342 1.00 84.19 370 ASN A C 1
ATOM 2993 O O . ASN A 1 370 ? 4.332 -11.393 6.014 1.00 84.19 370 ASN A O 1
ATOM 2997 N N . LYS A 1 371 ? 6.220 -12.453 6.607 1.00 80.56 371 LYS A N 1
ATOM 2998 C CA . LYS A 1 371 ? 5.598 -13.793 6.595 1.00 80.56 371 LYS A CA 1
ATOM 2999 C C . LYS A 1 371 ? 4.401 -13.874 7.543 1.00 80.56 371 LYS A C 1
ATOM 3001 O O . LYS A 1 371 ? 3.395 -14.471 7.187 1.00 80.56 371 LYS A O 1
ATOM 3006 N N . SER A 1 372 ? 4.496 -13.234 8.711 1.00 78.06 372 SER A N 1
ATOM 3007 C CA . SER A 1 372 ? 3.401 -13.195 9.688 1.00 78.06 372 SER A CA 1
ATOM 3008 C C . SER A 1 372 ? 2.333 -12.164 9.314 1.00 78.06 372 SER A C 1
ATOM 3010 O O . SER A 1 372 ? 1.145 -12.473 9.340 1.00 78.06 372 SER A O 1
ATOM 3012 N N . LEU A 1 373 ? 2.731 -10.950 8.914 1.00 74.38 373 LEU A N 1
ATOM 3013 C CA . LEU A 1 373 ? 1.790 -9.865 8.588 1.00 74.38 373 LEU A CA 1
ATOM 3014 C C . LEU A 1 373 ? 0.922 -10.146 7.355 1.00 74.38 373 LEU A C 1
ATOM 3016 O O . LEU A 1 373 ? -0.228 -9.707 7.315 1.00 74.38 373 LEU A O 1
ATOM 3020 N N . LYS A 1 374 ? 1.434 -10.905 6.377 1.00 68.88 374 LYS A N 1
ATOM 3021 C CA . LYS A 1 374 ? 0.671 -11.281 5.178 1.00 68.88 374 LYS A CA 1
ATOM 3022 C C . LYS A 1 374 ? -0.653 -11.974 5.524 1.00 68.88 374 LYS A C 1
ATOM 3024 O O . LYS A 1 374 ? -1.648 -11.702 4.863 1.00 68.88 374 LYS A O 1
ATOM 3029 N N . SER A 1 375 ? -0.692 -12.784 6.589 1.00 60.25 375 SER A N 1
ATOM 3030 C CA . SER A 1 375 ? -1.903 -13.498 7.040 1.00 60.25 375 SER A CA 1
ATOM 3031 C C . SER A 1 375 ? -3.067 -12.581 7.441 1.00 60.25 375 SER A C 1
ATOM 3033 O O . SER A 1 375 ? -4.222 -12.994 7.424 1.00 60.25 375 SER A O 1
ATOM 3035 N N . VAL A 1 376 ? -2.776 -11.323 7.783 1.00 59.84 376 VAL A N 1
ATOM 3036 C CA . VAL A 1 376 ? -3.772 -10.304 8.150 1.00 59.84 376 VAL A CA 1
ATOM 3037 C C . VAL A 1 376 ? -3.871 -9.190 7.107 1.00 59.84 376 VAL A C 1
ATOM 3039 O O . VAL A 1 376 ? -4.428 -8.132 7.391 1.00 59.84 376 VAL A O 1
ATOM 3042 N N . GLY A 1 377 ? -3.325 -9.414 5.906 1.00 60.44 377 GLY A N 1
ATOM 3043 C CA . GLY A 1 377 ? -3.357 -8.449 4.811 1.00 60.44 377 GLY A CA 1
ATOM 3044 C C . GLY A 1 377 ? -2.555 -7.180 5.104 1.00 60.44 377 GLY A C 1
ATOM 3045 O O . GLY A 1 377 ? -3.020 -6.092 4.792 1.00 60.44 377 GLY A O 1
ATOM 3046 N N . ILE A 1 378 ? -1.389 -7.293 5.753 1.00 73.94 378 ILE A N 1
ATOM 3047 C CA . ILE A 1 378 ? -0.452 -6.181 5.986 1.00 73.94 378 ILE A CA 1
ATOM 3048 C C . ILE A 1 378 ? 0.919 -6.559 5.414 1.00 73.94 378 ILE A C 1
ATOM 3050 O O . ILE A 1 378 ? 1.353 -7.705 5.514 1.00 73.94 378 ILE A O 1
ATOM 3054 N N . CYS A 1 379 ? 1.640 -5.591 4.845 1.00 79.62 379 CYS A N 1
ATOM 3055 C CA . CYS A 1 379 ? 2.999 -5.805 4.350 1.00 79.62 379 CYS A CA 1
ATOM 3056 C C . CYS A 1 379 ? 3.884 -4.585 4.614 1.00 79.62 379 CYS A C 1
ATOM 3058 O O . CYS A 1 379 ? 3.455 -3.443 4.443 1.00 79.62 379 CYS A O 1
ATOM 3060 N N . ILE A 1 380 ? 5.133 -4.816 5.011 1.00 85.69 380 ILE A N 1
ATOM 3061 C CA . ILE A 1 380 ? 6.152 -3.776 5.109 1.00 85.69 380 ILE A CA 1
ATOM 3062 C C . ILE A 1 380 ? 6.910 -3.695 3.787 1.00 85.69 380 ILE A C 1
ATOM 3064 O O . ILE A 1 380 ? 7.536 -4.671 3.368 1.00 85.69 380 ILE A O 1
ATOM 3068 N N . THR A 1 381 ? 6.899 -2.523 3.155 1.00 78.31 381 THR A N 1
ATOM 3069 C CA . THR A 1 381 ? 7.569 -2.275 1.871 1.00 78.31 381 THR A CA 1
ATOM 3070 C C . THR A 1 381 ? 8.471 -1.042 1.914 1.00 78.31 381 THR A C 1
ATOM 3072 O O . THR A 1 381 ? 8.491 -0.284 2.889 1.00 78.31 381 THR A O 1
ATOM 3075 N N . ARG A 1 382 ? 9.267 -0.838 0.855 1.00 76.88 382 ARG A N 1
ATOM 3076 C CA . ARG A 1 382 ? 9.986 0.430 0.650 1.00 76.88 382 ARG A CA 1
ATOM 3077 C C . ARG A 1 382 ? 8.998 1.553 0.371 1.00 76.88 382 ARG A C 1
ATOM 3079 O O . ARG A 1 382 ? 7.920 1.334 -0.184 1.00 76.88 382 ARG A O 1
ATOM 3086 N N . GLU A 1 383 ? 9.387 2.781 0.688 1.00 66.12 383 GLU A N 1
ATOM 3087 C CA . GLU A 1 383 ? 8.538 3.928 0.394 1.00 66.12 383 GLU A CA 1
ATOM 3088 C C . GLU A 1 383 ? 8.317 4.061 -1.128 1.00 66.12 383 GLU A C 1
ATOM 3090 O O . GLU A 1 383 ? 9.254 4.075 -1.927 1.00 66.12 383 GLU A O 1
ATOM 3095 N N . GLY A 1 384 ? 7.048 4.116 -1.547 1.00 56.78 384 GLY A N 1
ATOM 3096 C CA . GLY A 1 384 ? 6.660 4.169 -2.961 1.00 56.78 384 GLY A CA 1
ATOM 3097 C C . GLY A 1 384 ? 6.610 2.818 -3.691 1.00 56.78 384 GLY A C 1
ATOM 3098 O O . GLY A 1 384 ? 6.276 2.799 -4.877 1.00 56.78 384 GLY A O 1
ATOM 3099 N N . GLU A 1 385 ? 6.903 1.701 -3.019 1.00 64.62 385 GLU A N 1
ATOM 3100 C CA . GLU A 1 385 ? 6.651 0.349 -3.526 1.00 64.62 385 GLU A CA 1
ATOM 3101 C C . GLU A 1 385 ? 5.217 -0.070 -3.173 1.00 64.62 385 GLU A C 1
ATOM 3103 O O . GLU A 1 385 ? 4.859 -0.204 -2.001 1.00 64.62 385 GLU A O 1
ATOM 3108 N N . SER A 1 386 ? 4.383 -0.252 -4.197 1.00 54.56 386 SER A N 1
ATOM 3109 C CA . SER A 1 386 ? 3.028 -0.784 -4.045 1.00 54.56 386 SER A CA 1
ATOM 3110 C C . SER A 1 386 ? 3.093 -2.310 -3.970 1.00 54.56 386 SER A C 1
ATOM 3112 O O . SER A 1 386 ? 3.410 -2.956 -4.968 1.00 54.56 386 SER A O 1
ATOM 3114 N N . SER A 1 387 ? 2.801 -2.885 -2.802 1.00 48.28 387 SER A N 1
ATOM 3115 C CA . SER A 1 387 ? 2.287 -4.258 -2.706 1.00 48.28 387 SER A CA 1
ATOM 3116 C C . SER A 1 387 ? 0.830 -4.219 -2.221 1.00 48.28 387 SER A C 1
ATOM 3118 O O . SER A 1 387 ? 0.203 -3.177 -2.371 1.00 48.28 387 SER A O 1
ATOM 3120 N N . VAL A 1 388 ? 0.263 -5.318 -1.741 1.00 47.97 388 VAL A N 1
ATOM 3121 C CA . VAL A 1 388 ? -1.157 -5.515 -1.362 1.00 47.97 388 VAL A CA 1
ATOM 3122 C C . VAL A 1 388 ? -1.754 -4.375 -0.491 1.00 47.97 388 VAL A C 1
ATOM 3124 O O . VAL A 1 388 ? -1.030 -3.518 0.023 1.00 47.97 388 VAL A O 1
ATOM 3127 N N . GLU A 1 389 ? -3.083 -4.325 -0.325 1.00 49.41 389 GLU A N 1
ATOM 3128 C CA . GLU A 1 389 ? -3.745 -3.384 0.597 1.00 49.41 389 GLU A CA 1
ATOM 3129 C C . GLU A 1 389 ? -3.092 -3.379 1.999 1.00 49.41 389 GLU A C 1
ATOM 3131 O O . GLU A 1 389 ? -2.631 -4.403 2.485 1.00 49.41 389 GLU A O 1
ATOM 3136 N N . ASN A 1 390 ? -3.012 -2.195 2.624 1.00 61.62 390 ASN A N 1
ATOM 3137 C CA . ASN A 1 390 ? -2.311 -1.895 3.891 1.00 61.62 390 ASN A CA 1
ATOM 3138 C C . ASN A 1 390 ? -0.773 -2.037 3.902 1.00 61.62 390 ASN A C 1
ATOM 3140 O O . ASN A 1 390 ? -0.184 -2.514 4.877 1.00 61.62 390 ASN A O 1
ATOM 3144 N N . ASN A 1 391 ? -0.094 -1.517 2.873 1.00 74.19 391 ASN A N 1
ATOM 3145 C CA . ASN A 1 391 ? 1.359 -1.321 2.935 1.00 74.19 391 ASN A CA 1
ATOM 3146 C C . ASN A 1 391 ? 1.754 -0.316 4.021 1.00 74.19 391 ASN A C 1
ATOM 3148 O O . ASN A 1 391 ? 1.203 0.786 4.104 1.00 74.19 391 ASN A O 1
ATOM 3152 N N . LEU A 1 392 ? 2.773 -0.674 4.793 1.00 83.56 392 LEU A N 1
ATOM 3153 C CA . LEU A 1 392 ? 3.451 0.212 5.726 1.00 83.56 392 LEU A CA 1
ATOM 3154 C C . LEU A 1 392 ? 4.903 0.366 5.285 1.00 83.56 392 LEU A C 1
ATOM 3156 O O . LEU A 1 392 ? 5.578 -0.621 5.004 1.00 83.56 392 LEU A O 1
ATOM 3160 N N . SER A 1 393 ? 5.435 1.585 5.282 1.00 87.00 393 SER A N 1
ATOM 3161 C CA . SER A 1 393 ? 6.895 1.715 5.261 1.00 87.00 393 SER A CA 1
ATOM 3162 C C . SER A 1 393 ? 7.494 1.159 6.559 1.00 87.00 393 SER A C 1
ATOM 3164 O O . SER A 1 393 ? 6.818 1.089 7.593 1.00 87.00 393 SER A O 1
ATOM 3166 N N . VAL A 1 394 ? 8.788 0.821 6.550 1.00 90.44 394 VAL A N 1
ATOM 3167 C CA . VAL A 1 394 ? 9.521 0.428 7.773 1.00 90.44 394 VAL A CA 1
ATOM 3168 C C . VAL A 1 394 ? 9.303 1.447 8.898 1.00 90.44 394 VAL A C 1
ATOM 3170 O O . VAL A 1 394 ? 9.042 1.083 10.046 1.00 90.44 394 VAL A O 1
ATOM 3173 N N . LEU A 1 395 ? 9.343 2.738 8.560 1.00 90.88 395 LEU A N 1
ATOM 3174 C CA . LEU A 1 395 ? 9.124 3.821 9.510 1.00 90.88 395 LEU A CA 1
ATOM 3175 C C . LEU A 1 395 ? 7.697 3.819 10.075 1.00 90.88 395 LEU A C 1
ATOM 3177 O O . LEU A 1 395 ? 7.508 4.010 11.276 1.00 90.88 395 LEU A O 1
ATOM 3181 N N . GLU A 1 396 ? 6.682 3.629 9.233 1.00 91.25 396 GLU A N 1
ATOM 3182 C CA . GLU A 1 396 ? 5.280 3.603 9.663 1.00 91.25 396 GLU A CA 1
ATOM 3183 C C . GLU A 1 396 ? 4.973 2.407 10.560 1.00 91.25 396 GLU A C 1
ATOM 3185 O O . GLU A 1 396 ? 4.295 2.573 11.578 1.00 91.25 396 GLU A O 1
ATOM 3190 N N . TYR A 1 397 ? 5.499 1.232 10.216 1.00 93.44 397 TYR A N 1
ATOM 3191 C CA . TYR A 1 397 ? 5.374 0.029 11.030 1.00 93.44 397 TYR A CA 1
ATOM 3192 C C . TYR A 1 397 ? 6.000 0.229 12.416 1.00 93.44 397 TYR A C 1
ATOM 3194 O O . TYR A 1 397 ? 5.321 0.054 13.428 1.00 93.44 397 TYR A O 1
ATOM 3202 N N . ILE A 1 398 ? 7.247 0.710 12.493 1.00 95.81 398 ILE A N 1
ATOM 3203 C CA . ILE A 1 398 ? 7.918 0.928 13.785 1.00 95.81 398 ILE A CA 1
ATOM 3204 C C . ILE A 1 398 ? 7.230 2.008 14.620 1.00 95.81 398 ILE A C 1
ATOM 3206 O O . ILE A 1 398 ? 7.123 1.887 15.842 1.00 95.81 398 ILE A O 1
ATOM 3210 N N . LYS A 1 399 ? 6.690 3.050 13.985 1.00 95.88 399 LYS A N 1
ATOM 3211 C CA . LYS A 1 399 ? 5.869 4.039 14.690 1.00 95.88 399 LYS A CA 1
ATOM 3212 C C . LYS A 1 399 ? 4.631 3.414 15.322 1.00 95.88 399 LYS A C 1
ATOM 3214 O O . LYS A 1 399 ? 4.308 3.782 16.452 1.00 95.88 399 LYS A O 1
ATOM 3219 N N . LYS A 1 400 ? 3.955 2.490 14.633 1.00 95.25 400 LYS A N 1
ATOM 3220 C CA . LYS A 1 400 ? 2.810 1.748 15.181 1.00 95.25 400 LYS A CA 1
ATOM 3221 C C . LYS A 1 400 ? 3.240 0.794 16.300 1.00 95.25 400 LYS A C 1
ATOM 3223 O O . LYS A 1 400 ? 2.615 0.821 17.355 1.00 95.25 400 LYS A O 1
ATOM 3228 N N . TYR A 1 401 ? 4.349 0.069 16.139 1.00 95.31 401 TYR A N 1
ATOM 3229 C CA . TYR A 1 401 ? 4.949 -0.747 17.205 1.00 95.31 401 TYR A CA 1
ATOM 3230 C C . TYR A 1 401 ? 5.177 0.070 18.489 1.00 95.31 401 TYR A C 1
ATOM 3232 O O . TYR A 1 401 ? 4.708 -0.307 19.558 1.00 95.31 401 TYR A O 1
ATOM 3240 N N . LEU A 1 402 ? 5.793 1.251 18.386 1.00 96.75 402 LEU A N 1
ATOM 3241 C CA . LEU A 1 402 ? 6.017 2.129 19.540 1.00 96.75 402 LEU A CA 1
ATOM 3242 C C . LEU A 1 402 ? 4.718 2.627 20.189 1.00 96.75 402 LEU A C 1
ATOM 3244 O O . LEU A 1 402 ? 4.668 2.790 21.406 1.00 96.75 402 LEU A O 1
ATOM 3248 N N . ILE A 1 403 ? 3.665 2.869 19.405 1.00 96.75 403 ILE A N 1
ATOM 3249 C CA . ILE A 1 403 ? 2.345 3.242 19.936 1.00 96.75 403 ILE A CA 1
ATOM 3250 C C . ILE A 1 403 ? 1.747 2.082 20.747 1.00 96.75 403 ILE A C 1
ATOM 3252 O O . ILE A 1 403 ? 1.220 2.327 21.835 1.00 96.75 403 ILE A O 1
ATOM 3256 N N . ILE A 1 404 ? 1.870 0.843 20.258 1.00 93.75 404 ILE A N 1
ATOM 3257 C CA . ILE A 1 404 ? 1.412 -0.379 20.944 1.00 93.75 404 ILE A CA 1
ATOM 3258 C C . ILE A 1 404 ? 2.163 -0.585 22.263 1.00 93.75 404 ILE A C 1
ATOM 3260 O O . ILE A 1 404 ? 1.541 -0.860 23.287 1.00 93.75 404 ILE A O 1
ATOM 3264 N N . GLU A 1 405 ? 3.473 -0.340 22.269 1.00 93.31 405 GLU A N 1
ATOM 3265 C CA . GLU A 1 405 ? 4.328 -0.400 23.464 1.00 93.31 405 GLU A CA 1
ATOM 3266 C C . GLU A 1 405 ? 4.128 0.791 24.427 1.00 93.31 405 GLU A C 1
ATOM 3268 O O . GLU A 1 405 ? 4.837 0.931 25.426 1.00 93.31 405 GLU A O 1
ATOM 3273 N N . GLY A 1 406 ? 3.170 1.683 24.146 1.00 93.56 406 GLY A N 1
ATOM 3274 C CA . GLY A 1 406 ? 2.846 2.818 25.006 1.00 93.56 406 GLY A CA 1
ATOM 3275 C C . GLY A 1 406 ? 3.918 3.910 25.024 1.00 93.56 406 GLY A C 1
ATOM 3276 O O . GLY A 1 406 ? 4.078 4.574 26.049 1.00 93.56 406 GLY A O 1
ATOM 3277 N N . LYS A 1 407 ? 4.630 4.096 23.904 1.00 96.50 407 LYS A N 1
ATOM 3278 C CA . LYS A 1 407 ? 5.648 5.137 23.667 1.00 96.50 407 LYS A CA 1
ATOM 3279 C C . LYS A 1 407 ? 5.232 6.094 22.524 1.00 96.50 407 LYS A C 1
ATOM 3281 O O . LYS A 1 407 ? 5.914 6.181 21.491 1.00 96.50 407 LYS A O 1
ATOM 3286 N N . PRO A 1 408 ? 4.080 6.789 22.633 1.00 96.50 408 PRO A N 1
ATOM 3287 C CA . PRO A 1 408 ? 3.521 7.592 21.541 1.00 96.50 408 PRO A CA 1
ATOM 3288 C C . PRO A 1 408 ? 4.333 8.852 21.191 1.00 96.50 408 PRO A C 1
ATOM 3290 O O . PRO A 1 408 ? 4.315 9.294 20.036 1.00 96.50 408 PRO A O 1
ATOM 3293 N N . GLY A 1 409 ? 5.059 9.419 22.154 1.00 95.75 409 GLY A N 1
ATOM 3294 C CA . GLY A 1 409 ? 5.981 10.535 21.973 1.00 95.75 409 GLY A CA 1
ATOM 3295 C C . GLY A 1 409 ? 7.249 10.102 21.243 1.00 95.75 409 GLY A C 1
ATOM 3296 O O . GLY A 1 409 ? 7.601 10.725 20.237 1.00 95.75 409 GLY A O 1
ATOM 3297 N N . LYS A 1 410 ? 7.866 8.977 21.647 1.00 95.69 410 LYS A N 1
ATOM 3298 C CA . LYS A 1 410 ? 8.991 8.380 20.899 1.00 95.69 410 LYS A CA 1
ATOM 3299 C C . LYS A 1 410 ? 8.587 8.037 19.466 1.00 95.69 410 LYS A C 1
ATOM 3301 O O . LYS A 1 410 ? 9.331 8.338 18.544 1.00 95.69 410 LYS A O 1
ATOM 3306 N N . SER A 1 411 ? 7.387 7.493 19.256 1.00 95.81 411 SER A N 1
ATOM 3307 C CA . SER A 1 411 ? 6.837 7.252 17.912 1.00 95.81 411 SER A CA 1
ATOM 3308 C C . SER A 1 411 ? 6.789 8.533 17.063 1.00 95.81 411 SER A C 1
ATOM 3310 O O . SER A 1 411 ? 7.128 8.534 15.877 1.00 95.81 411 SER A O 1
ATOM 3312 N N . LYS A 1 412 ? 6.414 9.670 17.662 1.00 92.31 412 LYS A N 1
ATOM 3313 C CA . LYS A 1 412 ? 6.357 10.951 16.949 1.00 92.31 412 LYS A CA 1
ATOM 3314 C C . LYS A 1 412 ? 7.741 11.499 16.603 1.00 92.31 412 LYS A C 1
ATOM 3316 O O . LYS A 1 412 ? 7.911 12.038 15.511 1.00 92.31 412 LYS A O 1
ATOM 3321 N N . ASN A 1 413 ? 8.696 11.373 17.520 1.00 91.75 413 ASN A N 1
ATOM 3322 C CA . ASN A 1 413 ? 10.053 11.901 17.394 1.00 91.75 413 ASN A CA 1
ATOM 3323 C C . ASN A 1 413 ? 11.099 10.785 17.230 1.00 91.75 413 ASN A C 1
ATOM 3325 O O . ASN A 1 413 ? 12.163 10.822 17.847 1.00 91.75 413 ASN A O 1
ATOM 3329 N N . LEU A 1 414 ? 10.765 9.773 16.429 1.00 92.56 414 LEU A N 1
ATOM 3330 C CA . LEU A 1 414 ? 11.605 8.600 16.223 1.00 92.56 414 LEU A CA 1
ATOM 3331 C C . LEU A 1 414 ? 12.876 8.971 15.454 1.00 92.56 414 LEU A C 1
ATOM 3333 O O . LEU A 1 414 ? 12.804 9.541 14.363 1.00 92.56 414 LEU A O 1
ATOM 3337 N N . SER A 1 415 ? 14.032 8.606 16.007 1.00 89.81 415 SER A N 1
ATOM 3338 C CA . SER A 1 415 ? 15.306 8.691 15.301 1.00 89.81 415 SER A CA 1
ATOM 3339 C C . SER A 1 415 ? 15.444 7.523 14.326 1.00 89.81 415 SER A C 1
ATOM 3341 O O . SER A 1 415 ? 15.257 6.369 14.711 1.00 89.81 415 SER A O 1
ATOM 3343 N N . LYS A 1 416 ? 15.826 7.804 13.074 1.00 86.69 416 LYS A N 1
ATOM 3344 C CA . LYS A 1 416 ? 16.024 6.756 12.057 1.00 86.69 416 LYS A CA 1
ATOM 3345 C C . LYS A 1 416 ? 17.108 5.741 12.453 1.00 86.69 416 LYS A C 1
ATOM 3347 O O . LYS A 1 416 ? 16.924 4.555 12.221 1.00 86.69 416 LYS A O 1
ATOM 3352 N N . ALA A 1 417 ? 18.135 6.183 13.184 1.00 86.75 417 ALA A N 1
ATOM 3353 C CA . ALA A 1 417 ? 19.217 5.321 13.672 1.00 86.75 417 ALA A CA 1
ATOM 3354 C C . ALA A 1 417 ? 18.760 4.226 14.661 1.00 86.75 417 ALA A C 1
ATOM 3356 O O . ALA A 1 417 ? 19.518 3.308 14.964 1.00 86.75 417 ALA A O 1
ATOM 3357 N N . GLU A 1 418 ? 17.544 4.326 15.211 1.00 90.94 418 GLU A N 1
ATOM 3358 C CA . GLU A 1 418 ? 16.975 3.321 16.117 1.00 90.94 418 GLU A CA 1
ATOM 3359 C C . GLU A 1 418 ? 16.137 2.259 15.382 1.00 90.94 418 GLU A C 1
ATOM 3361 O O . GLU A 1 418 ? 15.717 1.282 16.004 1.00 90.94 418 GLU A O 1
ATOM 3366 N N . LEU A 1 419 ? 15.875 2.426 14.076 1.00 92.19 419 LEU A N 1
ATOM 3367 C CA . LEU A 1 419 ? 14.931 1.590 13.324 1.00 92.19 419 LEU A CA 1
ATOM 3368 C C . LEU A 1 419 ? 15.303 0.111 13.356 1.00 92.19 419 LEU A C 1
ATOM 3370 O O . LEU A 1 419 ? 14.437 -0.723 13.613 1.00 92.19 419 LEU A O 1
ATOM 3374 N N . LYS A 1 420 ? 16.580 -0.217 13.131 1.00 91.25 420 LYS A N 1
ATOM 3375 C CA . LYS A 1 420 ? 17.038 -1.609 13.100 1.00 91.25 420 LYS A CA 1
ATOM 3376 C C . LYS A 1 420 ? 16.794 -2.326 14.430 1.00 91.25 420 LYS A C 1
ATOM 3378 O O . LYS A 1 420 ? 16.217 -3.407 14.433 1.00 91.25 420 LYS A O 1
ATOM 3383 N N . GLY A 1 421 ? 17.187 -1.710 15.546 1.00 92.94 421 GLY A N 1
ATOM 3384 C CA . GLY A 1 421 ? 16.995 -2.306 16.872 1.00 92.94 421 GLY A CA 1
ATOM 3385 C C . GLY A 1 421 ? 15.515 -2.501 17.207 1.00 92.94 421 GLY A C 1
ATOM 3386 O O . GLY A 1 421 ? 15.122 -3.552 17.697 1.00 92.94 421 GLY A O 1
ATOM 3387 N N . LEU A 1 422 ? 14.665 -1.528 16.861 1.00 94.44 422 LEU A N 1
ATOM 3388 C CA . LEU A 1 422 ? 13.222 -1.633 17.092 1.00 94.44 422 LEU A CA 1
ATOM 3389 C C . LEU A 1 422 ? 12.546 -2.684 16.194 1.00 94.44 422 LEU A C 1
ATOM 3391 O O . LEU A 1 422 ? 11.589 -3.320 16.632 1.00 94.44 422 LEU A O 1
ATOM 3395 N N . LEU A 1 423 ? 13.028 -2.889 14.962 1.00 93.56 423 LEU A N 1
ATOM 3396 C CA . LEU A 1 423 ? 12.571 -3.983 14.095 1.00 93.56 423 LEU A CA 1
ATOM 3397 C C . LEU A 1 423 ? 12.861 -5.342 14.735 1.00 93.56 423 LEU A C 1
ATOM 3399 O O . LEU A 1 423 ? 11.948 -6.161 14.840 1.00 93.56 423 LEU A O 1
ATOM 3403 N N . GLU A 1 424 ? 14.094 -5.548 15.201 1.00 92.44 424 GLU A N 1
ATOM 3404 C CA . GLU A 1 424 ? 14.518 -6.779 15.880 1.00 92.44 424 GLU A CA 1
ATOM 3405 C C . GLU A 1 424 ? 13.676 -7.043 17.140 1.00 92.44 424 GLU A C 1
ATOM 3407 O O . GLU A 1 424 ? 13.200 -8.160 17.338 1.00 92.44 424 GLU A O 1
ATOM 3412 N N . GLU A 1 425 ? 13.406 -6.014 17.952 1.00 92.19 425 GLU A N 1
ATOM 3413 C CA . GLU A 1 425 ? 12.512 -6.136 19.112 1.00 92.19 425 GLU A CA 1
ATOM 3414 C C . GLU A 1 425 ? 11.087 -6.548 18.703 1.00 92.19 425 GLU A C 1
ATOM 3416 O O . GLU A 1 425 ? 10.500 -7.460 19.297 1.00 92.19 425 GLU A O 1
ATOM 3421 N N . SER A 1 426 ? 10.535 -5.904 17.668 1.00 92.25 426 SER A N 1
ATOM 3422 C CA . SER A 1 426 ? 9.154 -6.126 17.226 1.00 92.25 426 SER A CA 1
ATOM 3423 C C . SER A 1 426 ? 8.907 -7.533 16.678 1.00 92.25 426 SER A C 1
ATOM 3425 O O . SER A 1 426 ? 7.802 -8.053 16.821 1.00 92.25 426 SER A O 1
ATOM 3427 N N . GLN A 1 427 ? 9.928 -8.179 16.104 1.00 88.25 427 GLN A N 1
ATOM 3428 C CA . GLN A 1 427 ? 9.807 -9.516 15.520 1.00 88.25 427 GLN A CA 1
ATOM 3429 C C . GLN A 1 427 ? 9.322 -10.546 16.552 1.00 88.25 427 GLN A C 1
ATOM 3431 O O . GLN A 1 427 ? 8.516 -11.410 16.228 1.00 88.25 427 GLN A O 1
ATOM 3436 N N . SER A 1 428 ? 9.737 -10.410 17.815 1.00 84.25 428 SER A N 1
ATOM 3437 C CA . SER A 1 428 ? 9.321 -11.301 18.910 1.00 84.25 428 SER A CA 1
ATOM 3438 C C . SER A 1 428 ? 7.845 -11.180 19.315 1.00 84.25 428 SER A C 1
ATOM 3440 O O . SER A 1 428 ? 7.343 -12.009 20.070 1.00 84.25 428 SER A O 1
ATOM 3442 N N . LYS A 1 429 ? 7.149 -10.133 18.858 1.00 83.38 429 LYS A N 1
ATOM 3443 C CA . LYS A 1 429 ? 5.754 -9.833 19.214 1.00 83.38 429 LYS A CA 1
ATOM 3444 C C . LYS A 1 429 ? 4.758 -10.239 18.140 1.00 83.38 429 LYS A C 1
ATOM 3446 O O . LYS A 1 429 ? 3.560 -10.208 18.390 1.00 83.38 429 LYS A O 1
ATOM 3451 N N . ILE A 1 430 ? 5.237 -10.581 16.951 1.00 79.38 430 ILE A N 1
ATOM 3452 C CA . ILE A 1 430 ? 4.382 -10.671 15.772 1.00 79.38 430 ILE A CA 1
ATOM 3453 C C . ILE A 1 430 ? 3.507 -11.928 15.750 1.00 79.38 430 ILE A C 1
ATOM 3455 O O . ILE A 1 430 ? 2.451 -11.933 15.136 1.00 79.38 430 ILE A O 1
ATOM 3459 N N . GLU A 1 431 ? 3.891 -12.967 16.485 1.0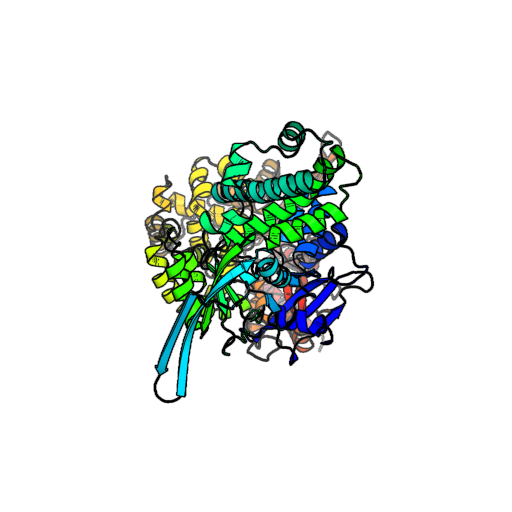0 71.94 431 GLU A N 1
ATOM 3460 C CA . GLU A 1 431 ? 3.074 -14.175 16.647 1.00 71.94 431 GLU A CA 1
ATOM 3461 C C . GLU A 1 431 ? 1.925 -13.983 17.661 1.00 71.94 431 GLU A C 1
ATOM 3463 O O . GLU A 1 431 ? 1.041 -14.829 17.770 1.00 71.94 431 GLU A O 1
ATOM 3468 N N . ASP A 1 432 ? 1.892 -12.864 18.399 1.00 75.94 432 ASP A N 1
ATOM 3469 C CA . ASP A 1 432 ? 0.815 -12.557 19.343 1.00 75.94 432 ASP A CA 1
ATOM 3470 C C . ASP A 1 432 ? -0.419 -12.008 18.606 1.00 75.94 432 ASP A C 1
ATOM 3472 O O . ASP A 1 432 ? -0.427 -10.888 18.083 1.00 75.94 432 ASP A O 1
ATOM 3476 N N . TYR A 1 433 ? -1.514 -12.770 18.632 1.00 71.12 433 TYR A N 1
ATOM 3477 C CA . TYR A 1 433 ? -2.809 -12.358 18.084 1.00 71.12 433 TYR A CA 1
ATOM 3478 C C . TYR A 1 433 ? -3.281 -10.991 18.615 1.00 71.12 433 TYR A C 1
ATOM 3480 O O . TYR A 1 433 ? -3.851 -10.181 17.877 1.00 71.12 433 TYR A O 1
ATOM 3488 N N . ASN A 1 434 ? -3.006 -10.677 19.884 1.00 78.00 434 ASN A N 1
ATOM 3489 C CA . ASN A 1 434 ? -3.359 -9.390 20.475 1.00 78.00 434 ASN A CA 1
ATOM 3490 C C . ASN A 1 434 ? -2.548 -8.240 19.858 1.00 78.00 434 ASN A C 1
ATOM 3492 O O . ASN A 1 434 ? -3.075 -7.144 19.660 1.00 78.00 434 ASN A O 1
ATOM 3496 N N . TYR A 1 435 ? -1.282 -8.478 19.509 1.00 84.81 435 TYR A N 1
ATOM 3497 C CA . TYR A 1 435 ? -0.462 -7.498 18.799 1.00 84.81 435 TYR A CA 1
ATOM 3498 C C . TYR A 1 435 ? -1.052 -7.188 17.419 1.00 84.81 435 TYR A C 1
ATOM 3500 O O . TYR A 1 435 ? -1.245 -6.017 17.083 1.00 84.81 435 TYR A O 1
ATOM 3508 N N . MET A 1 436 ? -1.430 -8.222 16.662 1.00 78.06 436 MET A N 1
ATOM 3509 C CA . MET A 1 436 ? -2.055 -8.074 15.342 1.00 78.06 436 MET A CA 1
ATOM 3510 C C . MET A 1 436 ? -3.377 -7.310 15.405 1.00 78.06 436 MET A C 1
ATOM 3512 O O . MET A 1 436 ? -3.599 -6.375 14.632 1.00 78.06 436 MET A O 1
ATOM 3516 N N . ARG A 1 437 ? -4.230 -7.627 16.387 1.00 77.56 437 ARG A N 1
ATOM 3517 C CA . ARG A 1 437 ? -5.465 -6.875 16.644 1.00 77.56 437 ARG A CA 1
ATOM 3518 C C . ARG A 1 437 ? -5.174 -5.396 16.909 1.00 77.56 437 ARG A C 1
ATOM 3520 O O . ARG A 1 437 ? -5.836 -4.530 16.340 1.00 77.56 437 ARG A O 1
ATOM 3527 N N . LYS A 1 438 ? -4.185 -5.087 17.753 1.00 86.06 438 LYS A N 1
ATOM 3528 C CA . LYS A 1 438 ? -3.795 -3.700 18.057 1.00 86.06 438 LYS A CA 1
ATOM 3529 C C . LYS A 1 438 ? -3.242 -2.977 16.830 1.00 86.06 438 LYS A C 1
ATOM 3531 O O . LYS A 1 438 ? -3.541 -1.801 16.645 1.00 86.06 438 LYS A O 1
ATOM 3536 N N . LEU A 1 439 ? -2.480 -3.662 15.979 1.00 86.50 439 LEU A N 1
ATOM 3537 C CA . LEU A 1 439 ? -1.953 -3.092 14.741 1.00 86.50 439 LEU A CA 1
ATOM 3538 C C . LEU A 1 439 ? -3.080 -2.690 13.777 1.00 86.50 439 LEU A C 1
ATOM 3540 O O . LEU A 1 439 ? -3.055 -1.573 13.259 1.00 86.50 439 LEU A O 1
ATOM 3544 N N . ASN A 1 440 ? -4.101 -3.538 13.624 1.00 78.19 440 ASN A N 1
ATOM 3545 C CA . ASN A 1 440 ? -5.294 -3.238 12.825 1.00 78.19 440 ASN A CA 1
ATOM 3546 C C . ASN A 1 440 ? -6.064 -2.017 13.348 1.00 78.19 440 ASN A C 1
ATOM 3548 O O . ASN A 1 440 ? -6.377 -1.118 12.568 1.00 78.19 440 ASN A O 1
ATOM 3552 N N . ILE A 1 441 ? -6.264 -1.905 14.668 1.00 81.38 441 ILE A N 1
ATOM 3553 C CA . ILE A 1 441 ? -6.884 -0.714 15.285 1.00 81.38 441 ILE A CA 1
ATOM 3554 C C . ILE A 1 441 ? -6.131 0.567 14.888 1.00 81.38 441 ILE A C 1
ATOM 3556 O O . ILE A 1 441 ? -6.742 1.600 14.615 1.00 81.38 441 ILE A O 1
ATOM 3560 N N . LEU A 1 442 ? -4.796 0.523 14.836 1.00 87.94 442 LEU A N 1
ATOM 3561 C CA . LEU A 1 442 ? -3.992 1.686 14.452 1.00 87.94 442 LEU A CA 1
ATOM 3562 C C . LEU A 1 442 ? -4.070 2.015 12.953 1.00 87.94 442 LEU A C 1
ATOM 3564 O O . LEU A 1 442 ? -3.886 3.177 12.585 1.00 87.94 442 LEU A O 1
ATOM 3568 N N . ILE A 1 443 ? -4.337 1.033 12.090 1.00 82.00 443 ILE A N 1
ATOM 3569 C CA . ILE A 1 443 ? -4.590 1.257 10.659 1.00 82.00 443 ILE A CA 1
ATOM 3570 C C . ILE A 1 443 ? -5.954 1.932 10.468 1.00 82.00 443 ILE A C 1
ATOM 3572 O O . ILE A 1 443 ? -6.038 2.947 9.772 1.00 82.00 443 ILE A O 1
ATOM 3576 N N . GLU A 1 444 ? -6.997 1.453 11.149 1.00 77.44 444 GLU A N 1
ATOM 3577 C CA . GLU A 1 444 ? -8.326 2.083 11.144 1.00 77.44 444 GLU A CA 1
ATOM 3578 C C . GLU A 1 444 ? -8.276 3.512 11.702 1.00 77.44 444 GLU A C 1
ATOM 3580 O O . GLU A 1 444 ? -8.852 4.440 11.127 1.00 77.44 444 GLU A O 1
ATOM 3585 N N . LEU A 1 445 ? -7.507 3.730 12.774 1.00 84.75 445 LEU A N 1
ATOM 3586 C CA . LEU A 1 445 ? -7.255 5.061 13.322 1.00 84.75 445 LEU A CA 1
ATOM 3587 C C . LEU A 1 445 ? -6.638 6.000 12.279 1.00 84.75 445 LEU A C 1
ATOM 3589 O O . LEU A 1 445 ? -7.032 7.163 12.209 1.00 84.75 445 LEU A O 1
ATOM 3593 N N . ASP A 1 446 ? -5.678 5.537 11.473 1.00 84.25 446 ASP A N 1
ATOM 3594 C CA . ASP A 1 446 ? -5.075 6.365 10.425 1.00 84.25 446 ASP A CA 1
ATOM 3595 C C . ASP A 1 446 ? -6.111 6.797 9.378 1.00 84.25 446 ASP A C 1
ATOM 3597 O O . ASP A 1 446 ? -6.059 7.936 8.907 1.00 84.25 446 ASP A O 1
ATOM 3601 N N . GLN A 1 447 ? -7.061 5.925 9.031 1.00 75.75 447 GLN A N 1
ATOM 3602 C CA . GLN A 1 447 ? -8.155 6.250 8.113 1.00 75.75 447 GLN A CA 1
ATOM 3603 C C . GLN A 1 447 ? -9.127 7.260 8.735 1.00 75.75 447 GLN A C 1
ATOM 3605 O O . GLN A 1 447 ? -9.401 8.299 8.127 1.00 75.75 447 GLN A O 1
ATOM 3610 N N . TRP A 1 448 ? -9.574 7.011 9.971 1.00 78.88 448 TRP A N 1
ATOM 3611 C CA . TRP A 1 448 ? -10.459 7.916 10.710 1.00 78.88 448 TRP A CA 1
ATOM 3612 C C . TRP A 1 448 ? -9.825 9.306 10.879 1.00 78.88 448 TRP A C 1
ATOM 3614 O O . TRP A 1 448 ? -10.447 10.322 10.571 1.00 78.88 448 TRP A O 1
ATOM 3624 N N . TRP A 1 449 ? -8.541 9.366 11.248 1.00 82.81 449 TRP A N 1
ATOM 3625 C CA . TRP A 1 449 ? -7.812 10.624 11.445 1.00 82.81 449 TRP A CA 1
ATOM 3626 C C . TRP A 1 449 ? -7.553 11.385 10.134 1.00 82.81 449 TRP A C 1
ATOM 3628 O O . TRP A 1 449 ? -7.507 12.616 10.136 1.00 82.81 449 TRP A O 1
ATOM 3638 N N . LYS A 1 450 ? -7.382 10.681 8.999 1.00 74.19 450 LYS A N 1
ATOM 3639 C CA . LYS A 1 450 ? -7.264 11.285 7.652 1.00 74.19 450 LYS A CA 1
ATOM 3640 C C . LYS A 1 450 ? -8.568 11.931 7.187 1.00 74.19 450 LYS A C 1
ATOM 3642 O O . LYS A 1 450 ? -8.517 12.856 6.373 1.00 74.19 450 LYS A O 1
ATOM 3647 N N . GLY A 1 451 ? -9.713 11.511 7.722 1.00 65.19 451 GLY A N 1
ATOM 3648 C CA . GLY A 1 451 ? -11.015 12.150 7.544 1.00 65.19 451 GLY A CA 1
ATOM 3649 C C . GLY A 1 451 ? -11.117 13.511 8.239 1.00 65.19 451 GLY A C 1
ATOM 3650 O O . GLY A 1 451 ? -12.120 13.775 8.880 1.00 65.19 451 GLY A O 1
ATOM 3651 N N . ILE A 1 452 ? -10.105 14.382 8.105 1.00 51.44 452 ILE A N 1
ATOM 3652 C CA . ILE A 1 452 ? -9.861 15.627 8.866 1.00 51.44 452 ILE A CA 1
ATOM 3653 C C . ILE A 1 452 ? -11.087 16.557 8.956 1.00 51.44 452 ILE A C 1
ATOM 3655 O O . ILE A 1 452 ? -11.246 17.251 9.957 1.00 51.44 452 ILE A O 1
ATOM 3659 N N . LYS A 1 453 ? -12.010 16.513 7.983 1.00 49.31 453 LYS A N 1
ATOM 3660 C CA . LYS A 1 453 ? -13.302 17.226 8.056 1.00 49.31 453 LYS A CA 1
ATOM 3661 C C . LYS A 1 453 ? -14.175 16.795 9.248 1.00 49.31 453 LYS A C 1
ATOM 3663 O O . LYS A 1 453 ? -15.005 17.565 9.708 1.00 49.31 453 LYS A O 1
ATOM 3668 N N . GLY A 1 454 ? -13.980 15.582 9.756 1.00 53.50 454 GLY A N 1
ATOM 3669 C CA . GLY A 1 454 ? -14.647 15.028 10.927 1.00 53.50 454 GLY A CA 1
ATOM 3670 C C . GLY A 1 454 ? -14.074 15.500 12.262 1.00 53.50 454 GLY A C 1
ATOM 3671 O O . GLY A 1 454 ? -14.765 15.352 13.253 1.00 53.50 454 GLY A O 1
ATOM 3672 N N . LEU A 1 455 ? -12.879 16.104 12.329 1.00 62.47 455 LEU A N 1
ATOM 3673 C CA . LEU A 1 455 ? -12.311 16.599 13.597 1.00 62.47 455 LEU A CA 1
ATOM 3674 C C . LEU A 1 455 ? -12.583 18.090 13.855 1.00 62.47 455 LEU A C 1
ATOM 3676 O O . LEU A 1 455 ? -12.482 18.537 14.997 1.00 62.47 455 LEU A O 1
ATOM 3680 N N . GLU A 1 456 ? -12.953 18.859 12.824 1.00 65.25 456 GLU A N 1
ATOM 3681 C CA . GLU A 1 456 ? -13.226 20.306 12.924 1.00 65.25 456 GLU A CA 1
ATOM 3682 C C . GLU A 1 456 ? -14.277 20.629 13.987 1.00 65.25 456 GLU A C 1
ATOM 3684 O O . GLU A 1 456 ? -14.171 21.622 14.701 1.00 65.25 456 GLU A O 1
ATOM 3689 N N . HIS A 1 457 ? -15.263 19.753 14.150 1.00 65.38 457 HIS A N 1
ATOM 3690 C CA . HIS A 1 457 ? -16.310 19.960 15.132 1.00 65.38 457 HIS A CA 1
ATOM 3691 C C . HIS A 1 457 ? -15.775 19.917 16.579 1.00 65.38 457 HIS A C 1
ATOM 3693 O O . HIS A 1 457 ? -16.297 20.633 17.423 1.00 65.38 457 HIS A O 1
ATOM 3699 N N . PHE A 1 458 ? -14.732 19.129 16.888 1.00 69.88 458 PHE A N 1
ATOM 3700 C CA . PHE A 1 458 ? -14.137 19.114 18.234 1.00 69.88 458 PHE A CA 1
ATOM 3701 C C . PHE A 1 458 ? -13.408 20.422 18.526 1.00 69.88 458 PHE A C 1
ATOM 3703 O O . PHE A 1 458 ? -13.361 20.853 19.674 1.00 69.88 458 PHE A O 1
ATOM 3710 N N . ILE A 1 459 ? -12.842 21.046 17.492 1.00 69.12 459 ILE A N 1
ATOM 3711 C CA . ILE A 1 459 ? -12.182 22.349 17.589 1.00 69.12 459 ILE A CA 1
ATOM 3712 C C . ILE A 1 459 ? -13.235 23.435 17.820 1.00 69.12 459 ILE A C 1
ATOM 3714 O O . ILE A 1 459 ? -13.089 24.226 18.742 1.00 69.12 459 ILE A O 1
ATOM 3718 N N . ASN A 1 460 ? -14.331 23.413 17.056 1.00 66.69 460 ASN A N 1
ATOM 3719 C CA . ASN A 1 460 ? -15.440 24.359 17.215 1.00 66.69 460 ASN A CA 1
ATOM 3720 C C . ASN A 1 460 ? -16.128 24.252 18.588 1.00 66.69 460 ASN A C 1
ATOM 3722 O O . ASN A 1 460 ? -16.644 25.250 19.088 1.00 66.69 460 ASN A O 1
ATOM 3726 N N . ASP A 1 461 ? -16.152 23.053 19.183 1.00 65.06 461 ASP A N 1
ATOM 3727 C CA . ASP A 1 461 ? -16.725 22.818 20.512 1.00 65.06 461 ASP A CA 1
ATOM 3728 C C . ASP A 1 461 ? -15.845 23.438 21.633 1.00 65.06 461 ASP A C 1
ATOM 3730 O O . ASP A 1 461 ? -16.375 23.906 22.643 1.00 65.06 461 ASP A O 1
ATOM 3734 N N . ASP A 1 462 ? -14.512 23.452 21.478 1.00 69.25 462 ASP A N 1
ATOM 3735 C CA . ASP A 1 462 ? -13.545 24.048 22.420 1.00 69.25 462 ASP A CA 1
ATOM 3736 C C . ASP A 1 462 ? -12.180 24.260 21.735 1.00 69.25 462 ASP A C 1
ATOM 3738 O O . ASP A 1 462 ? -11.471 23.290 21.453 1.00 69.25 462 ASP A O 1
ATOM 3742 N N . ASP A 1 463 ? -11.767 25.520 21.549 1.00 75.06 463 ASP A N 1
ATOM 3743 C CA . ASP A 1 463 ? -10.502 25.900 20.893 1.00 75.06 463 ASP A CA 1
ATOM 3744 C C . ASP A 1 463 ? -9.264 25.209 21.502 1.00 75.06 463 ASP A C 1
ATOM 3746 O O . ASP A 1 463 ? -8.267 24.960 20.820 1.00 75.06 463 ASP A O 1
ATOM 3750 N N . SER A 1 464 ? -9.305 24.829 22.786 1.00 77.69 464 SER A N 1
ATOM 3751 C CA . SER A 1 464 ? -8.204 24.096 23.423 1.00 77.69 464 SER A CA 1
ATOM 3752 C C . SER A 1 464 ? -8.010 22.670 22.880 1.00 77.69 464 SER A C 1
ATOM 3754 O O . SER A 1 464 ? -6.959 22.063 23.110 1.00 77.69 464 SER A O 1
ATOM 3756 N N . ASN A 1 465 ? -8.977 22.133 22.125 1.00 83.69 465 ASN A N 1
ATOM 3757 C CA . ASN A 1 465 ? -8.885 20.842 21.436 1.00 83.69 465 ASN A CA 1
ATOM 3758 C C . ASN A 1 465 ? -8.005 20.881 20.184 1.00 83.69 465 ASN A C 1
ATOM 3760 O O . ASN A 1 465 ? -7.576 19.817 19.732 1.00 83.69 465 ASN A O 1
ATOM 3764 N N . GLU A 1 466 ? -7.703 22.061 19.629 1.00 84.81 466 GLU A N 1
ATOM 3765 C CA . GLU A 1 466 ? -6.953 22.187 18.371 1.00 84.81 466 GLU A CA 1
ATOM 3766 C C . GLU A 1 466 ? -5.611 21.443 18.434 1.00 84.81 466 GLU A C 1
ATOM 3768 O O . GLU A 1 466 ? -5.260 20.670 17.538 1.00 84.81 466 GLU A O 1
ATOM 3773 N N . VAL A 1 467 ? -4.879 21.607 19.540 1.00 87.44 467 VAL A N 1
ATOM 3774 C CA . VAL A 1 467 ? -3.565 20.979 19.733 1.00 87.44 467 VAL A CA 1
ATOM 3775 C C . VAL A 1 467 ? -3.687 19.450 19.753 1.00 87.44 467 VAL A C 1
ATOM 3777 O O . VAL A 1 467 ? -2.868 18.764 19.139 1.00 87.44 467 VAL A O 1
ATOM 3780 N N . TYR A 1 468 ? -4.728 18.903 20.385 1.00 89.00 468 TYR A N 1
ATOM 3781 C CA . TYR A 1 468 ? -4.986 17.462 20.418 1.00 89.00 468 TYR A CA 1
ATOM 3782 C C . TYR A 1 468 ? -5.391 16.918 19.044 1.00 89.00 468 TYR A C 1
ATOM 3784 O O . TYR A 1 468 ? -4.841 15.909 18.606 1.00 89.00 468 TYR A O 1
ATOM 3792 N N . CYS A 1 469 ? -6.281 17.603 18.323 1.00 86.69 469 CYS A N 1
ATOM 3793 C CA . CYS A 1 469 ? -6.714 17.194 16.982 1.00 86.69 469 CYS A CA 1
ATOM 3794 C C . CYS A 1 469 ? -5.555 17.223 15.974 1.00 86.69 469 CYS A C 1
ATOM 3796 O O . CYS A 1 469 ? -5.458 16.385 15.078 1.00 86.69 469 CYS A O 1
ATOM 3798 N N . ARG A 1 470 ? -4.623 18.166 16.135 1.00 85.81 470 ARG A N 1
ATOM 3799 C CA . ARG A 1 470 ? -3.480 18.315 15.231 1.00 85.81 470 ARG A CA 1
ATOM 3800 C C . ARG A 1 470 ? -2.320 17.379 15.562 1.00 85.81 470 ARG A C 1
ATOM 3802 O O . ARG A 1 470 ? -1.606 16.942 14.661 1.00 85.81 470 ARG A O 1
ATOM 3809 N N . TYR A 1 471 ? -2.093 17.089 16.844 1.00 89.19 471 TYR A N 1
ATOM 3810 C CA . TYR A 1 471 ? -0.857 16.449 17.304 1.00 89.19 471 TYR A CA 1
ATOM 3811 C C . TYR A 1 471 ? -1.046 15.173 18.129 1.00 89.19 471 TYR A C 1
ATOM 3813 O O . TYR A 1 471 ? -0.058 14.456 18.309 1.00 89.19 471 TYR A O 1
ATOM 3821 N N . GLY A 1 472 ? -2.263 14.878 18.580 1.00 91.00 472 GLY A N 1
ATOM 3822 C CA . GLY A 1 472 ? -2.580 13.834 19.553 1.00 91.00 472 GLY A CA 1
ATOM 3823 C C . GLY A 1 472 ? -2.795 12.430 18.996 1.00 91.00 472 GLY A C 1
ATOM 3824 O O . GLY A 1 472 ? -2.931 11.513 19.800 1.00 91.00 472 GLY A O 1
ATOM 3825 N N . LYS A 1 473 ? -2.768 12.228 17.669 1.00 93.12 473 LYS A N 1
ATOM 3826 C CA . LYS A 1 473 ? -3.051 10.928 17.024 1.00 93.12 473 LYS A CA 1
ATOM 3827 C C . LYS A 1 473 ? -2.346 9.748 17.696 1.00 93.12 473 LYS A C 1
ATOM 3829 O O . LYS A 1 473 ? -2.991 8.777 18.063 1.00 93.12 473 LYS A O 1
ATOM 3834 N N . ASN A 1 474 ? -1.030 9.844 17.893 1.00 95.56 474 ASN A N 1
ATOM 3835 C CA . ASN A 1 474 ? -0.245 8.750 18.470 1.00 95.56 474 ASN A CA 1
ATOM 3836 C C . ASN A 1 474 ? -0.653 8.445 19.920 1.00 95.56 474 ASN A C 1
ATOM 3838 O O . ASN A 1 474 ? -0.703 7.285 20.307 1.00 95.56 474 ASN A O 1
ATOM 3842 N N . TYR A 1 475 ? -0.970 9.475 20.710 1.00 95.44 475 TYR A N 1
ATOM 3843 C CA . TYR A 1 475 ? -1.370 9.327 22.114 1.00 95.44 475 TYR A CA 1
ATOM 3844 C C . TYR A 1 475 ? -2.758 8.730 22.217 1.00 95.44 475 TYR A C 1
ATOM 3846 O O . TYR A 1 475 ? -2.990 7.872 23.061 1.00 95.44 475 TYR A O 1
ATOM 3854 N N . PHE A 1 476 ? -3.657 9.151 21.329 1.00 93.19 476 PHE A N 1
ATOM 3855 C CA . PHE A 1 476 ? -4.958 8.526 21.208 1.00 93.19 476 PHE A CA 1
ATOM 3856 C C . PHE A 1 476 ? -4.832 7.067 20.752 1.00 93.19 476 PHE A C 1
ATOM 3858 O O . PHE A 1 476 ? -5.484 6.201 21.317 1.00 93.19 476 PHE A O 1
ATOM 3865 N N . GLY A 1 477 ? -3.917 6.761 19.829 1.00 92.88 477 GLY A N 1
ATOM 3866 C CA . GLY A 1 477 ? -3.583 5.386 19.456 1.00 92.88 477 GLY A CA 1
ATOM 3867 C C . GLY A 1 477 ? -3.153 4.540 20.655 1.00 92.88 477 GLY A C 1
ATOM 3868 O O . GLY A 1 477 ? -3.727 3.478 20.877 1.00 92.88 477 GLY A O 1
ATOM 3869 N N . SER A 1 478 ? -2.216 5.031 21.476 1.00 94.50 478 SER A N 1
ATOM 3870 C CA . SER A 1 478 ? -1.792 4.322 22.692 1.00 94.50 478 SER A CA 1
ATOM 3871 C C . SER A 1 478 ? -2.936 4.197 23.706 1.00 94.50 478 SER A C 1
ATOM 3873 O O . SER A 1 478 ? -3.119 3.132 24.289 1.00 94.50 478 SER A O 1
ATOM 3875 N N . TYR A 1 479 ? -3.756 5.243 23.864 1.00 91.44 479 TYR A N 1
ATOM 3876 C CA . TYR A 1 479 ? -4.964 5.216 24.692 1.00 91.44 479 TYR A CA 1
ATOM 3877 C C . TYR A 1 479 ? -5.918 4.093 24.263 1.00 91.44 479 TYR A C 1
ATOM 3879 O O . TYR A 1 479 ? -6.329 3.302 25.109 1.00 91.44 479 TYR A O 1
ATOM 3887 N N . LEU A 1 480 ? -6.213 3.974 22.964 1.00 87.88 480 LEU A N 1
ATOM 3888 C CA . LEU A 1 480 ? -7.110 2.953 22.417 1.00 87.88 480 LEU A CA 1
ATOM 3889 C C . LEU A 1 480 ? -6.586 1.537 22.670 1.00 87.88 480 LEU A C 1
ATOM 3891 O O . LEU A 1 480 ? -7.290 0.717 23.251 1.00 87.88 480 LEU A O 1
ATOM 3895 N N . VAL A 1 481 ? -5.335 1.260 22.291 1.00 88.69 481 VAL A N 1
ATOM 3896 C CA . VAL A 1 481 ? -4.752 -0.091 22.398 1.00 88.69 481 VAL A CA 1
ATOM 3897 C C . VAL A 1 481 ? -4.441 -0.509 23.839 1.00 88.69 481 VAL A C 1
ATOM 3899 O O . VAL A 1 481 ? -4.198 -1.689 24.091 1.00 88.69 481 VAL A O 1
ATOM 3902 N N . SER A 1 482 ? -4.443 0.437 24.786 1.00 83.69 482 SER A N 1
ATOM 3903 C CA . SER A 1 482 ? -4.246 0.162 26.215 1.00 83.69 482 SER A CA 1
ATOM 3904 C C . SER A 1 482 ? -5.504 -0.303 26.950 1.00 83.69 482 SER A C 1
ATOM 3906 O O . SER A 1 482 ? -5.397 -0.801 28.069 1.00 83.69 482 SER A O 1
ATOM 3908 N N . LYS A 1 483 ? -6.693 -0.147 26.357 1.00 74.75 483 LYS A N 1
ATOM 3909 C CA . LYS A 1 483 ? -7.952 -0.550 26.989 1.00 74.75 483 LYS A CA 1
ATOM 3910 C C . LYS A 1 483 ? -8.353 -1.937 26.485 1.00 74.75 483 LYS A C 1
ATOM 3912 O O . LYS A 1 483 ? -8.898 -2.065 25.394 1.00 74.75 483 LYS A O 1
ATOM 3917 N N . GLU A 1 484 ? -8.085 -2.965 27.289 1.00 56.78 484 GLU A N 1
ATOM 3918 C CA . GLU A 1 484 ? -8.318 -4.378 26.930 1.00 56.78 484 GLU A CA 1
ATOM 3919 C C . GLU A 1 484 ? -9.797 -4.692 26.616 1.00 56.78 484 GLU A C 1
ATOM 3921 O O . GLU A 1 484 ? -10.077 -5.506 25.738 1.00 56.78 484 GLU A O 1
ATOM 3926 N N . ASP A 1 485 ? -10.731 -3.967 27.244 1.00 52.09 485 ASP A N 1
ATOM 3927 C CA . ASP A 1 485 ? -12.185 -4.161 27.102 1.00 52.09 485 ASP A CA 1
ATOM 3928 C C . ASP A 1 485 ? -12.850 -3.270 26.034 1.00 52.09 485 ASP A C 1
ATOM 3930 O O . ASP A 1 485 ? -14.073 -3.309 25.850 1.00 52.09 485 ASP A O 1
ATOM 3934 N N . LEU A 1 486 ? -12.087 -2.400 25.361 1.00 52.34 486 LEU A N 1
ATOM 3935 C CA . LEU A 1 486 ? -12.644 -1.539 24.323 1.00 52.34 486 LEU A CA 1
ATOM 3936 C C . LEU A 1 486 ? -12.563 -2.230 22.969 1.00 52.34 486 LEU A C 1
ATOM 3938 O O . LEU A 1 486 ? -11.511 -2.333 22.338 1.00 52.34 486 LEU A O 1
ATOM 3942 N N . GLU A 1 487 ? -13.719 -2.644 22.478 1.00 53.78 487 GLU A N 1
ATOM 3943 C CA . GLU A 1 487 ? -13.897 -2.813 21.046 1.00 53.78 487 GLU A CA 1
ATOM 3944 C C . GLU A 1 487 ? -14.030 -1.431 20.420 1.00 53.78 487 GLU A C 1
ATOM 3946 O O . GLU A 1 487 ? -14.950 -0.653 20.707 1.00 53.78 487 GLU A O 1
ATOM 3951 N N . VAL A 1 488 ? -13.024 -1.108 19.617 1.00 58.22 488 VAL A N 1
ATOM 3952 C CA . VAL A 1 488 ? -12.967 0.115 18.838 1.00 58.22 488 VAL A CA 1
ATOM 3953 C C . VAL A 1 488 ? -13.859 -0.103 17.623 1.00 58.22 488 VAL A C 1
ATOM 3955 O O . VAL A 1 488 ? -13.532 -0.867 16.728 1.00 58.22 488 VAL A O 1
ATOM 3958 N N . ASP A 1 489 ? -15.031 0.518 17.653 1.00 57.62 489 ASP A N 1
ATOM 3959 C CA . ASP A 1 489 ? -15.943 0.632 16.517 1.00 57.62 489 ASP A CA 1
ATOM 3960 C C . ASP A 1 489 ? -15.830 2.076 16.011 1.00 57.62 489 ASP A C 1
ATOM 3962 O O . ASP A 1 489 ? -15.777 2.998 16.835 1.00 57.62 489 ASP A O 1
ATOM 3966 N N . ILE A 1 490 ? -15.793 2.301 14.694 1.00 56.38 490 ILE A N 1
ATOM 3967 C CA . ILE A 1 490 ? -15.722 3.653 14.111 1.00 56.38 490 ILE A CA 1
ATOM 3968 C C . ILE A 1 490 ? -16.862 4.537 14.632 1.00 56.38 490 ILE A C 1
ATOM 3970 O O . ILE A 1 490 ? -16.647 5.719 14.901 1.00 56.38 490 ILE A O 1
ATOM 3974 N N . GLU A 1 491 ? -18.037 3.962 14.902 1.00 56.00 491 GLU A N 1
ATOM 3975 C CA . GLU A 1 491 ? -19.170 4.681 15.503 1.00 56.00 491 GLU A CA 1
ATOM 3976 C C . GLU A 1 491 ? -18.911 5.162 16.943 1.00 56.00 491 GLU A C 1
ATOM 3978 O O . GLU A 1 491 ? -19.585 6.069 17.435 1.00 56.00 491 GLU A O 1
ATOM 3983 N N . ASN A 1 492 ? -17.941 4.563 17.637 1.00 67.94 492 ASN A N 1
ATOM 3984 C CA . ASN A 1 492 ? -17.547 4.903 19.003 1.00 67.94 492 ASN A CA 1
ATOM 3985 C C . ASN A 1 492 ? -16.270 5.765 19.064 1.00 67.94 492 ASN A C 1
ATOM 3987 O O . ASN A 1 492 ? -15.956 6.300 20.129 1.00 67.94 492 ASN A O 1
ATOM 3991 N N . MET A 1 493 ? -15.543 5.932 17.952 1.00 75.19 493 MET A N 1
ATOM 3992 C CA . MET A 1 493 ? -14.268 6.663 17.916 1.00 75.19 493 MET A CA 1
ATOM 3993 C C . MET A 1 493 ? -14.393 8.093 18.445 1.00 75.19 493 MET A C 1
ATOM 3995 O O . MET A 1 493 ? -13.568 8.512 19.254 1.00 75.19 493 MET A O 1
ATOM 3999 N N . ASP A 1 494 ? -15.471 8.802 18.102 1.00 75.19 494 ASP A N 1
ATOM 4000 C CA . ASP A 1 494 ? -15.737 10.160 18.592 1.00 75.19 494 ASP A CA 1
ATOM 4001 C C . ASP A 1 494 ? -15.901 10.214 20.121 1.00 75.19 494 ASP A C 1
ATOM 4003 O O . ASP A 1 494 ? -15.390 11.116 20.790 1.00 75.19 494 ASP A O 1
ATOM 4007 N N . ASN A 1 495 ? -16.606 9.239 20.700 1.00 72.50 495 ASN A N 1
ATOM 4008 C CA . ASN A 1 495 ? -16.828 9.169 22.146 1.00 72.50 495 ASN A CA 1
ATOM 4009 C C . ASN A 1 495 ? -15.537 8.808 22.883 1.00 72.50 495 ASN A C 1
ATOM 4011 O O . ASN A 1 495 ? -15.233 9.387 23.928 1.00 72.50 495 ASN A O 1
ATOM 4015 N N . LEU A 1 496 ? -14.766 7.865 22.339 1.00 78.94 496 LEU A N 1
ATOM 4016 C CA . LEU A 1 496 ? -13.460 7.492 22.876 1.00 78.94 496 LEU A CA 1
ATOM 4017 C C . LEU A 1 496 ? -12.487 8.667 22.805 1.00 78.94 496 LEU A C 1
ATOM 4019 O O . LEU A 1 496 ? -11.767 8.918 23.771 1.00 78.94 496 LEU A O 1
ATOM 4023 N N . PHE A 1 497 ? -12.517 9.427 21.711 1.00 84.56 497 PHE A N 1
ATOM 4024 C CA . PHE A 1 497 ? -11.701 10.621 21.559 1.00 84.56 497 PHE A CA 1
ATOM 4025 C C . PHE A 1 497 ? -12.105 11.715 22.551 1.00 84.56 497 PHE A C 1
ATOM 4027 O O . PHE A 1 497 ? -11.243 12.284 23.215 1.00 84.56 497 PHE A O 1
ATOM 4034 N N . ASN A 1 498 ? -13.404 11.946 22.759 1.00 78.12 498 ASN A N 1
ATOM 4035 C CA . ASN A 1 498 ? -13.892 12.851 23.804 1.00 78.12 498 ASN A CA 1
ATOM 4036 C C . ASN A 1 498 ? -13.398 12.463 25.202 1.00 78.12 498 ASN A C 1
ATOM 4038 O O . ASN A 1 498 ? -12.926 13.317 25.953 1.00 78.12 498 ASN A O 1
ATOM 4042 N N . LYS A 1 499 ? -13.474 11.176 25.560 1.00 78.75 499 LYS A N 1
ATOM 4043 C CA . LYS A 1 499 ? -12.966 10.686 26.851 1.00 78.75 499 LYS A CA 1
ATOM 4044 C C . LYS A 1 499 ? -11.465 10.897 26.975 1.00 78.75 499 LYS A C 1
ATOM 4046 O O . LYS A 1 499 ? -11.006 11.401 27.997 1.00 78.75 499 LYS A O 1
ATOM 4051 N N . PHE A 1 500 ? -10.719 10.597 25.916 1.00 87.81 500 PHE A N 1
ATOM 4052 C CA . PHE A 1 500 ? -9.297 10.898 25.829 1.00 87.81 500 PHE A CA 1
ATOM 4053 C C . PHE A 1 500 ? -9.013 12.390 26.080 1.00 87.81 500 PHE A C 1
ATOM 4055 O O . PHE A 1 500 ? -8.178 12.707 26.925 1.00 87.81 500 PHE A O 1
ATOM 4062 N N . LEU A 1 501 ? -9.739 13.311 25.435 1.00 86.56 501 LEU A N 1
ATOM 4063 C CA . LEU A 1 501 ? -9.567 14.754 25.642 1.00 86.56 501 LEU A CA 1
ATOM 4064 C C . LEU A 1 501 ? -9.791 15.150 27.105 1.00 86.56 501 LEU A C 1
ATOM 4066 O O . LEU A 1 501 ? -8.995 15.895 27.670 1.00 86.56 501 LEU A O 1
ATOM 4070 N N . VAL A 1 502 ? -10.851 14.637 27.730 1.00 82.56 502 VAL A N 1
ATOM 4071 C CA . VAL A 1 502 ? -11.187 14.918 29.133 1.00 82.56 502 VAL A CA 1
ATOM 4072 C C . VAL A 1 502 ? -10.103 14.398 30.074 1.00 82.56 502 VAL A C 1
ATOM 4074 O O . VAL A 1 502 ? -9.602 15.152 30.909 1.00 82.56 502 VAL A O 1
ATOM 4077 N N . GLU A 1 503 ? -9.725 13.126 29.930 1.00 85.56 503 GLU A N 1
ATOM 4078 C CA . GLU A 1 503 ? -8.726 12.468 30.777 1.00 85.56 503 GLU A CA 1
ATOM 4079 C C . GLU A 1 503 ? -7.363 13.179 30.663 1.00 85.56 503 GLU A C 1
ATOM 4081 O O . GLU A 1 503 ? -6.730 13.483 31.675 1.00 85.56 503 GLU A O 1
ATOM 4086 N N . PHE A 1 504 ? -6.936 13.540 29.450 1.00 89.44 504 PHE A N 1
ATOM 4087 C CA . PHE A 1 504 ? -5.648 14.202 29.233 1.00 89.44 504 PHE A CA 1
ATOM 4088 C C . PHE A 1 504 ? -5.646 15.679 29.642 1.00 89.44 504 PHE A C 1
ATOM 4090 O O . PHE A 1 504 ? -4.658 16.146 30.215 1.00 89.44 504 PHE A O 1
ATOM 4097 N N . LYS A 1 505 ? -6.752 16.411 29.454 1.00 86.25 505 LYS A N 1
ATOM 4098 C CA . LYS A 1 505 ? -6.889 17.785 29.972 1.00 86.25 505 LYS A CA 1
ATOM 4099 C C . LYS A 1 505 ? -6.883 17.835 31.499 1.00 86.25 505 LYS A C 1
ATOM 4101 O O . LYS A 1 505 ? -6.380 18.806 32.062 1.00 86.25 505 LYS A O 1
ATOM 4106 N N . ALA A 1 506 ? -7.404 16.804 32.168 1.00 84.00 506 ALA A N 1
ATOM 4107 C CA . ALA A 1 506 ? -7.344 16.696 33.624 1.00 84.00 506 ALA A CA 1
ATOM 4108 C C . ALA A 1 506 ? -5.905 16.503 34.134 1.00 84.00 506 ALA A C 1
ATOM 4110 O O . ALA A 1 506 ? -5.559 17.006 35.201 1.00 84.00 506 ALA A O 1
ATOM 4111 N N . ILE A 1 507 ? -5.055 15.821 33.360 1.00 87.06 507 ILE A N 1
ATOM 4112 C CA . ILE A 1 507 ? -3.627 15.651 33.668 1.00 87.06 507 ILE A CA 1
ATOM 4113 C C . ILE A 1 507 ? -2.861 16.946 33.416 1.00 87.06 507 ILE A C 1
ATOM 4115 O O . ILE A 1 507 ? -2.060 17.376 34.247 1.00 87.06 507 ILE A O 1
ATOM 4119 N N . LYS A 1 508 ? -3.101 17.574 32.261 1.00 85.88 508 LYS A N 1
ATOM 4120 C CA . LYS A 1 508 ? -2.451 18.821 31.873 1.00 85.88 508 LYS A CA 1
ATOM 4121 C C . LYS A 1 508 ? -3.421 19.713 31.101 1.00 85.88 508 LYS A C 1
ATOM 4123 O O . LYS A 1 508 ? -3.729 19.473 29.937 1.00 85.88 508 LYS A O 1
ATOM 4128 N N . SER A 1 509 ? -3.842 20.800 31.746 1.00 75.00 509 SER A N 1
ATOM 4129 C CA . SER A 1 509 ? -4.861 21.719 31.221 1.00 75.00 509 SER A CA 1
ATOM 4130 C C . SER A 1 509 ? -4.443 22.463 29.949 1.00 75.00 509 SER A C 1
ATOM 4132 O O . SER A 1 509 ? -5.291 22.802 29.128 1.00 75.00 509 SER A O 1
ATOM 4134 N N . LYS A 1 510 ? -3.140 22.709 29.763 1.00 84.19 510 LYS A N 1
ATOM 4135 C CA . LYS A 1 510 ? -2.579 23.300 28.542 1.00 84.19 510 LYS A CA 1
ATOM 4136 C C . LYS A 1 510 ? -1.438 22.447 28.023 1.00 84.19 510 LYS A C 1
ATOM 4138 O O . LYS A 1 510 ? -0.379 22.381 28.646 1.00 84.19 510 LYS A O 1
ATOM 4143 N N . VAL A 1 511 ? -1.663 21.837 26.868 1.00 87.88 511 VAL A N 1
ATOM 4144 C CA . VAL A 1 511 ? -0.663 21.063 26.131 1.00 87.88 511 VAL A CA 1
ATOM 4145 C C . VAL A 1 511 ? -0.184 21.834 24.905 1.00 87.88 511 VAL A C 1
ATOM 4147 O O . VAL A 1 511 ? -0.866 22.715 24.385 1.00 87.88 511 VAL A O 1
ATOM 4150 N N . SER A 1 512 ? 1.009 21.491 24.445 1.00 89.75 512 SER A N 1
ATOM 4151 C CA . SER A 1 512 ? 1.690 22.058 23.287 1.00 89.75 512 SER A CA 1
ATOM 4152 C C . SER A 1 512 ? 2.246 20.942 22.402 1.00 89.75 512 SER A C 1
ATOM 4154 O O . SER A 1 512 ? 2.233 19.774 22.782 1.00 89.75 512 SER A O 1
ATOM 4156 N N . LEU A 1 513 ? 2.789 21.284 21.229 1.00 88.75 513 LEU A N 1
ATOM 4157 C CA . LEU A 1 513 ? 3.460 20.308 20.361 1.00 88.75 513 LEU A CA 1
ATOM 4158 C C . LEU A 1 513 ? 4.564 19.519 21.091 1.00 88.75 513 LEU A C 1
ATOM 4160 O O . LEU A 1 513 ? 4.709 18.324 20.838 1.00 88.75 513 LEU A O 1
ATOM 4164 N N . GLU A 1 514 ? 5.327 20.167 21.974 1.00 91.50 514 GLU A N 1
ATOM 4165 C CA . GLU A 1 514 ? 6.442 19.530 22.690 1.00 91.50 514 GLU A CA 1
ATOM 4166 C C . GLU A 1 514 ? 5.971 18.419 23.633 1.00 91.50 514 GLU A C 1
ATOM 4168 O O . GLU A 1 514 ? 6.654 17.408 23.772 1.00 91.50 514 GLU A O 1
ATOM 4173 N N . ASP A 1 515 ? 4.763 18.543 24.187 1.00 92.06 515 ASP A N 1
ATOM 4174 C CA . ASP A 1 515 ? 4.166 17.513 25.045 1.00 92.06 515 ASP A CA 1
ATOM 4175 C C . ASP A 1 515 ? 3.825 16.233 24.277 1.00 92.06 515 ASP A C 1
ATOM 4177 O O . ASP A 1 515 ? 3.797 15.153 24.857 1.00 92.06 515 ASP A O 1
ATOM 4181 N N . PHE A 1 516 ? 3.603 16.343 22.964 1.00 93.00 516 PHE A N 1
ATOM 4182 C CA . PHE A 1 516 ? 3.342 15.204 22.085 1.00 93.00 516 PHE A CA 1
ATOM 4183 C C . PHE A 1 516 ? 4.615 14.612 21.464 1.00 93.00 516 PHE A C 1
ATOM 4185 O O . PHE A 1 516 ? 4.524 13.640 20.717 1.00 93.00 516 PHE A O 1
ATOM 4192 N N . LYS A 1 517 ? 5.793 15.203 21.706 1.00 92.25 517 LYS A N 1
ATOM 4193 C CA . LYS A 1 517 ? 7.090 14.686 21.231 1.00 92.25 517 LYS A CA 1
ATOM 4194 C C . LYS A 1 517 ? 7.794 13.798 22.259 1.00 92.25 517 LYS A C 1
ATOM 4196 O O . LYS A 1 517 ? 8.853 13.257 21.951 1.00 92.25 517 LYS A O 1
ATOM 4201 N N . LYS A 1 518 ? 7.240 13.671 23.465 1.00 93.56 518 LYS A N 1
ATOM 4202 C CA . LYS A 1 518 ? 7.866 12.977 24.590 1.00 93.56 518 LYS A CA 1
ATOM 4203 C C . LYS A 1 518 ? 6.849 12.197 25.404 1.00 93.56 518 LYS A C 1
ATOM 4205 O O . LYS A 1 518 ? 5.760 12.688 25.677 1.00 93.56 518 LYS A O 1
ATOM 4210 N N . ASP A 1 519 ? 7.220 11.016 25.869 1.00 95.69 519 ASP A N 1
ATOM 4211 C CA . ASP A 1 519 ? 6.264 10.097 26.488 1.00 95.69 519 ASP A CA 1
ATOM 4212 C C . ASP A 1 519 ? 5.720 10.562 27.856 1.00 95.69 519 ASP A C 1
ATOM 4214 O O . ASP A 1 519 ? 4.760 9.971 28.344 1.00 95.69 519 ASP A O 1
ATOM 4218 N N . GLU A 1 520 ? 6.236 11.645 28.461 1.00 94.38 520 GLU A N 1
ATOM 4219 C CA . GLU A 1 520 ? 5.875 12.041 29.834 1.00 94.38 520 GLU A CA 1
ATOM 4220 C C . GLU A 1 520 ? 4.373 12.278 30.036 1.00 94.38 520 GLU A C 1
ATOM 4222 O O . GLU A 1 520 ? 3.826 11.870 31.057 1.00 94.38 520 GLU A O 1
ATOM 4227 N N . LEU A 1 521 ? 3.676 12.892 29.073 1.00 92.75 521 LEU A N 1
ATOM 4228 C CA . LEU A 1 521 ? 2.226 13.096 29.179 1.00 92.75 521 LEU A CA 1
ATOM 4229 C C . LEU A 1 521 ? 1.468 11.755 29.237 1.00 92.75 521 LEU A C 1
ATOM 4231 O O . LEU A 1 521 ? 0.471 11.637 29.948 1.00 92.75 521 LEU A O 1
ATOM 4235 N N . TYR A 1 522 ? 1.957 10.735 28.526 1.00 94.44 522 TYR A N 1
ATOM 4236 C CA . TYR A 1 522 ? 1.372 9.396 28.538 1.00 94.44 522 TYR A CA 1
ATOM 4237 C C . TYR A 1 522 ? 1.774 8.596 29.788 1.00 94.44 522 TYR A C 1
ATOM 4239 O O . TYR A 1 522 ? 0.968 7.845 30.333 1.00 94.44 522 TYR A O 1
ATOM 4247 N N . GLU A 1 523 ? 2.990 8.786 30.303 1.00 93.62 523 GLU A N 1
ATOM 4248 C CA . GLU A 1 523 ? 3.397 8.217 31.594 1.00 93.62 523 GLU A CA 1
ATOM 4249 C C . GLU A 1 523 ? 2.552 8.772 32.745 1.00 93.62 523 GLU A C 1
ATOM 4251 O O . GLU A 1 523 ? 2.035 8.003 33.555 1.00 93.62 523 GLU A O 1
ATOM 4256 N N . LEU A 1 524 ? 2.309 10.087 32.767 1.00 90.81 524 LEU A N 1
ATOM 4257 C CA . LEU A 1 524 ? 1.410 10.719 33.738 1.00 90.81 524 LEU A CA 1
ATOM 4258 C C . LEU A 1 524 ? -0.013 10.162 33.642 1.00 90.81 524 LEU A C 1
ATOM 4260 O O . LEU A 1 524 ? -0.662 9.944 34.667 1.00 90.81 524 LEU A O 1
ATOM 4264 N N . TYR A 1 525 ? -0.483 9.875 32.426 1.00 89.88 525 TYR A N 1
ATOM 4265 C CA . TYR A 1 525 ? -1.750 9.185 32.217 1.00 89.88 525 TYR A CA 1
ATOM 4266 C C . TYR A 1 525 ? -1.761 7.798 32.863 1.00 89.88 525 TYR A C 1
ATOM 4268 O O . TYR A 1 525 ? -2.622 7.522 33.704 1.00 89.88 525 TYR A O 1
ATOM 4276 N N . LYS A 1 526 ? -0.763 6.958 32.571 1.00 88.12 526 LYS A N 1
ATOM 4277 C CA . LYS A 1 526 ? -0.634 5.622 33.174 1.00 88.12 526 LYS A CA 1
ATOM 4278 C C . LYS A 1 526 ? -0.532 5.679 34.701 1.00 88.12 526 LYS A C 1
ATOM 4280 O O . LYS A 1 526 ? -1.113 4.842 35.389 1.00 88.12 526 LYS A O 1
ATOM 4285 N N . GLU A 1 527 ? 0.167 6.665 35.256 1.00 86.75 527 GLU A N 1
ATOM 4286 C CA . GLU A 1 527 ? 0.217 6.882 36.703 1.00 86.75 527 GLU A CA 1
ATOM 4287 C C . GLU A 1 527 ? -1.135 7.289 37.292 1.00 86.75 527 GLU A C 1
ATOM 4289 O O . GLU A 1 527 ? -1.495 6.824 38.375 1.00 86.75 527 GLU A O 1
ATOM 4294 N N . SER A 1 528 ? -1.883 8.150 36.599 1.00 82.38 528 SER A N 1
ATOM 4295 C CA . SER A 1 528 ? -3.203 8.595 37.049 1.00 82.38 528 SER A CA 1
ATOM 4296 C C . SER A 1 528 ? -4.192 7.431 37.137 1.00 82.38 528 SER A C 1
ATOM 4298 O O . SER A 1 528 ? -4.944 7.356 38.107 1.00 82.38 528 SER A O 1
ATOM 4300 N N . LEU A 1 529 ? -4.108 6.462 36.217 1.00 76.81 529 LEU A N 1
ATOM 4301 C CA . LEU A 1 529 ? -4.890 5.224 36.264 1.00 76.81 529 LEU A CA 1
ATOM 4302 C C . LEU A 1 529 ? -4.545 4.371 37.492 1.00 76.81 529 LEU A C 1
ATOM 4304 O O . LEU A 1 529 ? -5.434 3.822 38.135 1.00 76.81 529 LEU A O 1
ATOM 4308 N N . LYS A 1 530 ? -3.259 4.295 37.863 1.00 72.94 530 LYS A N 1
ATOM 4309 C CA . LYS A 1 530 ? -2.808 3.553 39.055 1.00 72.94 530 LYS A CA 1
ATOM 4310 C C . LYS A 1 530 ? -3.229 4.226 40.365 1.00 72.94 530 LYS A C 1
ATOM 4312 O O . LYS A 1 530 ? -3.459 3.537 41.355 1.00 72.94 530 LYS A O 1
ATOM 4317 N N . LYS A 1 531 ? -3.296 5.563 40.387 1.00 66.06 531 LYS A N 1
ATOM 4318 C CA . LYS A 1 531 ? -3.637 6.368 41.576 1.00 66.06 531 LYS A CA 1
ATOM 4319 C C . LYS A 1 531 ? -5.153 6.512 41.782 1.00 66.06 531 LYS A C 1
ATOM 4321 O O . LYS A 1 531 ? -5.597 6.554 42.926 1.00 66.06 531 LYS A O 1
ATOM 4326 N N . ASN A 1 532 ? -5.946 6.536 40.710 1.00 54.91 532 ASN A N 1
ATOM 4327 C CA . ASN A 1 532 ? -7.405 6.664 40.759 1.00 54.91 532 ASN A CA 1
ATOM 4328 C C . ASN A 1 532 ? -8.110 5.316 40.532 1.00 54.91 532 ASN A C 1
ATOM 4330 O O . ASN A 1 532 ? -8.706 5.082 39.486 1.00 54.91 532 ASN A O 1
ATOM 4334 N N . SER A 1 533 ? -8.137 4.461 41.557 1.00 45.06 533 SER A N 1
ATOM 4335 C CA . SER A 1 533 ? -9.100 3.346 41.647 1.00 45.06 533 SER A CA 1
ATOM 4336 C C . SER A 1 533 ? -10.474 3.773 42.203 1.00 45.06 533 SER A C 1
ATOM 4338 O O . SER A 1 533 ? -11.361 2.943 42.389 1.00 45.06 533 SER A O 1
ATOM 4340 N N . LYS A 1 534 ? -10.686 5.077 42.447 1.00 45.66 534 LYS A N 1
ATOM 4341 C CA . LYS A 1 534 ? -11.981 5.686 42.793 1.00 45.66 534 LYS A CA 1
ATOM 4342 C C . LYS A 1 534 ? -12.297 6.804 41.801 1.00 45.66 534 LYS A C 1
ATOM 4344 O O . LYS A 1 534 ? -11.557 7.777 41.710 1.00 45.66 534 LYS A O 1
ATOM 4349 N N . SER A 1 535 ? -13.372 6.631 41.035 1.00 45.59 535 SER A N 1
ATOM 4350 C CA . SER A 1 535 ? -13.761 7.526 39.943 1.00 45.59 535 SER A CA 1
ATOM 4351 C C . SER A 1 535 ? -14.125 8.939 40.420 1.00 45.59 535 SER A C 1
ATOM 4353 O O . SER A 1 535 ? -14.747 9.095 41.468 1.00 45.59 535 SER A O 1
ATOM 4355 N N . LEU A 1 536 ? -13.805 9.940 39.597 1.00 46.16 536 LEU A N 1
ATOM 4356 C CA . LEU A 1 536 ? -14.117 11.377 39.710 1.00 46.16 536 LEU A CA 1
ATOM 4357 C C . LEU A 1 536 ? -15.626 11.713 39.554 1.00 46.16 536 LEU A C 1
ATOM 4359 O O . LEU A 1 536 ? -15.984 12.746 38.992 1.00 46.16 536 LEU A O 1
ATOM 4363 N N . CYS A 1 537 ? -16.529 10.835 39.991 1.00 49.69 537 CYS A N 1
ATOM 4364 C CA . CYS A 1 537 ? -17.936 10.859 39.582 1.00 49.69 537 CYS A CA 1
ATOM 4365 C C . CYS A 1 537 ? -18.859 11.065 40.782 1.00 49.69 537 CYS A C 1
ATOM 4367 O O . CYS A 1 537 ? -18.820 10.296 41.737 1.00 49.69 537 CYS A O 1
ATOM 4369 N N . GLU A 1 538 ? -19.675 12.119 40.721 1.00 53.06 538 GLU A N 1
ATOM 4370 C CA . GLU A 1 538 ? -20.545 12.550 41.825 1.00 53.06 538 GLU A CA 1
ATOM 4371 C C . GLU A 1 538 ? -22.010 12.099 41.645 1.00 53.06 538 GLU A C 1
ATOM 4373 O O . GLU A 1 538 ? -22.778 12.218 42.595 1.00 53.06 538 GLU A O 1
ATOM 4378 N N . ARG A 1 539 ? -22.412 11.604 40.458 1.00 61.19 539 ARG A N 1
ATOM 4379 C CA . ARG A 1 539 ? -23.812 11.269 40.111 1.00 61.19 539 ARG A CA 1
ATOM 4380 C C . ARG A 1 539 ? -23.945 9.940 39.357 1.00 61.19 539 ARG A C 1
ATOM 4382 O O . ARG A 1 539 ? -23.105 9.623 38.509 1.00 61.19 539 ARG A O 1
ATOM 4389 N N . GLU A 1 540 ? -25.001 9.187 39.658 1.00 67.69 540 GLU A N 1
ATOM 4390 C CA . GLU A 1 540 ? -25.352 7.905 39.030 1.00 67.69 540 GLU A CA 1
ATOM 4391 C C . GLU A 1 540 ? -26.297 8.103 37.828 1.00 67.69 540 GLU A C 1
ATOM 4393 O O . GLU A 1 540 ? -26.907 9.153 37.648 1.00 67.69 540 GLU A O 1
ATOM 4398 N N . VAL A 1 541 ? -26.459 7.070 36.992 1.00 71.62 541 VAL A N 1
ATOM 4399 C CA . VAL A 1 541 ? -27.372 7.080 35.824 1.00 71.62 541 VAL A CA 1
ATOM 4400 C C . VAL A 1 541 ? -28.824 7.393 36.217 1.00 71.62 541 VAL A C 1
ATOM 4402 O O . VAL A 1 541 ? -29.564 7.998 35.443 1.00 71.62 541 VAL A O 1
ATOM 4405 N N . LYS A 1 542 ? -29.210 7.033 37.443 1.00 71.31 542 LYS A N 1
ATOM 4406 C CA . LYS A 1 542 ? -30.525 7.297 38.046 1.00 71.31 542 LYS A CA 1
ATOM 4407 C C . LYS A 1 542 ? -30.836 8.781 38.200 1.00 71.31 542 LYS A C 1
ATOM 4409 O O . LYS A 1 542 ? -32.004 9.149 38.250 1.00 71.31 542 LYS A O 1
ATOM 4414 N N . ASP A 1 543 ? -29.802 9.619 38.255 1.00 75.25 543 ASP A N 1
ATOM 4415 C CA . ASP A 1 543 ? -29.927 11.061 38.462 1.00 75.25 543 ASP A CA 1
ATOM 4416 C C . ASP A 1 543 ? -30.258 11.818 37.161 1.00 75.25 543 ASP A C 1
ATOM 4418 O O . ASP A 1 543 ? -30.349 13.047 37.166 1.00 75.25 543 ASP A O 1
ATOM 4422 N N . ILE A 1 544 ? -30.419 11.113 36.032 1.00 85.31 544 ILE A N 1
ATOM 4423 C CA . ILE A 1 544 ? -30.758 11.714 34.736 1.00 85.31 544 ILE A CA 1
ATOM 4424 C C . ILE A 1 544 ? -32.248 12.076 34.690 1.00 85.31 544 ILE A C 1
ATOM 4426 O O . ILE A 1 544 ? -33.117 11.200 34.684 1.00 85.31 544 ILE A O 1
ATOM 4430 N N . ASP A 1 545 ? -32.552 13.367 34.536 1.00 87.38 545 ASP A N 1
ATOM 4431 C CA . ASP A 1 545 ? -33.899 13.814 34.180 1.00 87.38 545 ASP A CA 1
ATOM 4432 C C . ASP A 1 545 ? -34.167 13.522 32.693 1.00 87.38 545 ASP A C 1
ATOM 4434 O O . ASP A 1 545 ? -33.652 14.180 31.784 1.00 87.38 545 ASP A O 1
ATOM 4438 N N . LYS A 1 546 ? -35.016 12.520 32.442 1.00 90.06 546 LYS A N 1
ATOM 4439 C CA . LYS A 1 546 ? -35.410 12.078 31.096 1.00 90.06 546 LYS A CA 1
ATOM 4440 C C . LYS A 1 546 ? -35.998 13.212 30.244 1.00 90.06 546 LYS A C 1
ATOM 4442 O O . LYS A 1 546 ? -35.725 13.276 29.046 1.00 90.06 546 LYS A O 1
ATOM 4447 N N . ARG A 1 547 ? -36.785 14.123 30.835 1.00 87.25 547 ARG A N 1
ATOM 4448 C CA . ARG A 1 547 ? -37.401 15.248 30.107 1.00 87.25 547 ARG A CA 1
ATOM 4449 C C . ARG A 1 547 ? -36.365 16.301 29.755 1.00 87.25 547 ARG A C 1
ATOM 4451 O O . ARG A 1 547 ? -36.387 16.828 28.642 1.00 87.25 547 ARG A O 1
ATOM 4458 N N . GLU A 1 548 ? -35.455 16.594 30.680 1.00 90.19 548 GLU A N 1
ATOM 4459 C CA . GLU A 1 548 ? -34.335 17.496 30.417 1.00 90.19 548 GLU A CA 1
ATOM 4460 C C . GLU A 1 548 ? -33.462 16.958 29.278 1.00 90.19 548 GLU A C 1
ATOM 4462 O O . GLU A 1 548 ? -33.149 17.698 28.344 1.00 90.19 548 GLU A O 1
ATOM 4467 N N . LEU A 1 549 ? -33.139 15.661 29.300 1.00 90.31 549 LEU A N 1
ATOM 4468 C CA . LEU A 1 549 ? -32.351 15.019 28.252 1.00 90.31 549 LEU A CA 1
ATOM 4469 C C . LEU A 1 549 ? -33.072 15.023 26.894 1.00 90.31 549 LEU A C 1
ATOM 4471 O O . LEU A 1 549 ? -32.449 15.372 25.893 1.00 90.31 549 LEU A O 1
ATOM 4475 N N . CYS A 1 550 ? -34.377 14.726 26.832 1.00 88.25 550 CYS A N 1
ATOM 4476 C CA . CYS A 1 550 ? -35.164 14.859 25.595 1.00 88.25 550 CYS A CA 1
ATOM 4477 C C . CYS A 1 550 ? -35.098 16.280 25.020 1.00 88.25 550 CYS A C 1
ATOM 4479 O O . CYS A 1 550 ? -34.851 16.464 23.826 1.00 88.25 550 CYS A O 1
ATOM 4481 N N . ASN A 1 551 ? -35.278 17.296 25.869 1.00 87.94 551 ASN A N 1
ATOM 4482 C CA . ASN A 1 551 ? -35.189 18.695 25.455 1.00 87.94 551 ASN A CA 1
ATOM 4483 C C . ASN A 1 551 ? -33.780 19.043 24.968 1.00 87.94 551 ASN A C 1
ATOM 4485 O O . ASN A 1 551 ? -33.626 19.704 23.942 1.00 87.94 551 ASN A O 1
ATOM 4489 N N . TYR A 1 552 ? -32.747 18.563 25.662 1.00 87.69 552 TYR A N 1
ATOM 4490 C CA . TYR A 1 552 ? -31.362 18.754 25.255 1.00 87.69 552 TYR A CA 1
ATOM 4491 C C . TYR A 1 552 ? -31.083 18.114 23.888 1.00 87.69 552 TYR A C 1
ATOM 4493 O O . TYR A 1 552 ? -30.487 18.762 23.029 1.00 87.69 552 TYR A O 1
ATOM 4501 N N . ILE A 1 553 ? -31.568 16.893 23.645 1.00 85.44 553 ILE A N 1
ATOM 4502 C CA . ILE A 1 553 ? -31.438 16.207 22.353 1.00 85.44 553 ILE A CA 1
ATOM 4503 C C . ILE A 1 553 ? -32.118 17.007 21.238 1.00 85.44 553 ILE A C 1
ATOM 4505 O O . ILE A 1 553 ? -31.499 17.261 20.206 1.00 85.44 553 ILE A O 1
ATOM 4509 N N . ASN A 1 554 ? -33.362 17.441 21.450 1.00 85.31 554 ASN A N 1
ATOM 4510 C CA . ASN A 1 554 ? -34.127 18.182 20.446 1.00 85.31 554 ASN A CA 1
ATOM 4511 C C . ASN A 1 554 ? -33.510 19.558 20.130 1.00 85.31 554 ASN A C 1
ATOM 4513 O O . ASN A 1 554 ? -33.490 19.959 18.968 1.00 85.31 554 ASN A O 1
ATOM 4517 N N . ASN A 1 555 ? -32.952 20.249 21.129 1.00 83.38 555 ASN A N 1
ATOM 4518 C CA . ASN A 1 555 ? -32.363 21.583 20.964 1.00 83.38 555 ASN A CA 1
ATOM 4519 C C . ASN A 1 555 ? -30.975 21.580 20.300 1.00 83.38 555 ASN A C 1
ATOM 4521 O O . ASN A 1 555 ? -30.568 22.603 19.757 1.00 83.38 555 ASN A O 1
ATOM 4525 N N . ASN A 1 556 ? -30.244 20.461 20.338 1.00 77.19 556 ASN A N 1
ATOM 4526 C CA . ASN A 1 556 ? -28.866 20.366 19.831 1.00 77.19 556 ASN A CA 1
ATOM 4527 C C . ASN A 1 556 ? -28.746 19.528 18.540 1.00 77.19 556 ASN A C 1
ATOM 4529 O O . ASN A 1 556 ? -27.650 19.128 18.154 1.00 77.19 556 ASN A O 1
ATOM 4533 N N . ARG A 1 557 ? -29.861 19.243 17.855 1.00 69.12 557 ARG A N 1
ATOM 4534 C CA . ARG A 1 557 ? -29.909 18.361 16.670 1.00 69.12 557 ARG A CA 1
ATOM 4535 C C . ARG A 1 557 ? -29.523 19.049 15.343 1.00 69.12 557 ARG A C 1
ATOM 4537 O O . ARG A 1 557 ? -29.631 18.437 14.285 1.00 69.12 557 ARG A O 1
ATOM 4544 N N . SER A 1 558 ? -29.107 20.315 15.371 1.00 55.09 558 SER A N 1
ATOM 4545 C CA . SER A 1 558 ? -29.205 21.254 14.241 1.00 55.09 558 SER A CA 1
ATOM 4546 C C . SER A 1 558 ? -28.348 20.959 13.001 1.00 55.09 558 SER A C 1
ATOM 4548 O O . SER A 1 558 ? -28.734 21.419 11.935 1.00 55.09 558 SER A O 1
ATOM 4550 N N . SER A 1 559 ? -27.259 20.184 13.066 1.00 48.53 559 SER A N 1
ATOM 4551 C CA . SER A 1 559 ? -26.609 19.585 11.877 1.00 48.53 559 SER A CA 1
ATOM 4552 C C . SER A 1 559 ? -25.363 18.774 12.257 1.00 48.53 559 SER A C 1
ATOM 4554 O O . SER A 1 559 ? -24.636 19.172 13.156 1.00 48.53 559 SER A O 1
ATOM 4556 N N . GLN A 1 560 ? -25.089 17.689 11.521 1.00 39.78 560 GLN A N 1
ATOM 4557 C CA . GLN A 1 560 ? -23.851 16.874 11.506 1.00 39.78 560 GLN A CA 1
ATOM 4558 C C . GLN A 1 560 ? -23.511 15.957 12.705 1.00 39.78 560 GLN A C 1
ATOM 4560 O O . GLN A 1 560 ? -22.670 15.080 12.528 1.00 39.78 560 GLN A O 1
ATOM 4565 N N . TYR A 1 561 ? -24.157 16.053 13.872 1.00 43.50 561 TYR A N 1
ATOM 4566 C CA . TYR A 1 561 ? -23.825 15.203 15.037 1.00 43.50 561 TYR A CA 1
ATOM 4567 C C . TYR A 1 561 ? -24.679 13.917 15.154 1.00 43.50 561 TYR A C 1
ATOM 4569 O O . TYR A 1 561 ? -25.884 13.935 14.893 1.00 43.50 561 TYR A O 1
ATOM 4577 N N . THR A 1 562 ? -24.088 12.803 15.616 1.00 65.38 562 THR A N 1
ATOM 4578 C CA . THR A 1 562 ? -24.816 11.570 15.987 1.00 65.38 562 THR A CA 1
ATOM 4579 C C . THR A 1 562 ? -25.481 11.709 17.369 1.00 65.38 562 THR A C 1
ATOM 4581 O O . THR A 1 562 ? -24.947 12.352 18.273 1.00 65.38 562 THR A O 1
ATOM 4584 N N . ILE A 1 563 ? -26.655 11.095 17.579 1.00 74.50 563 ILE A N 1
ATOM 4585 C CA . ILE A 1 563 ? -27.422 11.200 18.845 1.00 74.50 563 ILE A CA 1
ATOM 4586 C C . ILE A 1 563 ? -26.619 10.717 20.063 1.00 74.50 563 ILE A C 1
ATOM 4588 O O . ILE A 1 563 ? -26.709 11.311 21.137 1.00 74.50 563 ILE A O 1
ATOM 4592 N N . ALA A 1 564 ? -25.797 9.677 19.892 1.00 72.12 564 ALA A N 1
ATOM 4593 C CA . ALA A 1 564 ? -24.913 9.180 20.943 1.00 72.12 564 ALA A CA 1
ATOM 4594 C C . ALA A 1 564 ? -23.956 10.272 21.446 1.00 72.12 564 ALA A C 1
ATOM 4596 O O . ALA A 1 564 ? -23.786 10.429 22.653 1.00 72.12 564 ALA A O 1
ATOM 4597 N N . LYS A 1 565 ? -23.410 11.099 20.548 1.00 68.06 565 LYS A N 1
ATOM 4598 C CA . LYS A 1 565 ? -22.548 12.215 20.937 1.00 68.06 565 LYS A CA 1
ATOM 4599 C C . LYS A 1 565 ? -23.306 13.287 21.728 1.00 68.06 565 LYS A C 1
ATOM 4601 O O . LYS A 1 565 ? -22.788 13.782 22.726 1.00 68.06 565 LYS A O 1
ATOM 4606 N N . ILE A 1 566 ? -24.539 13.617 21.334 1.00 76.38 566 ILE A N 1
ATOM 4607 C CA . ILE A 1 566 ? -25.366 14.596 22.066 1.00 76.38 566 ILE A CA 1
ATOM 4608 C C . ILE A 1 566 ? -25.612 14.120 23.506 1.00 76.38 566 ILE A C 1
ATOM 4610 O O . ILE A 1 566 ? -25.456 14.894 24.451 1.00 76.38 566 ILE A O 1
ATOM 4614 N N . ILE A 1 567 ? -25.925 12.835 23.686 1.00 81.06 567 ILE A N 1
ATOM 4615 C CA . ILE A 1 567 ? -26.080 12.229 25.015 1.00 81.06 567 ILE A CA 1
ATOM 4616 C C . ILE A 1 567 ? -24.753 12.260 25.779 1.00 81.06 567 ILE A C 1
ATOM 4618 O O . ILE A 1 567 ? -24.735 12.671 26.935 1.00 81.06 567 ILE A O 1
ATOM 4622 N N . SER A 1 568 ? -23.633 11.908 25.142 1.00 76.62 568 SER A N 1
ATOM 4623 C CA . SER A 1 568 ? -22.308 11.973 25.772 1.00 76.62 568 SER A CA 1
ATOM 4624 C C . SER A 1 568 ? -21.986 13.382 26.290 1.00 76.62 568 SER A C 1
ATOM 4626 O O . SER A 1 568 ? -21.525 13.532 27.420 1.00 76.62 568 SER A O 1
ATOM 4628 N N . ASN A 1 569 ? -22.292 14.425 25.513 1.00 75.50 569 ASN A N 1
ATOM 4629 C CA . ASN A 1 569 ? -22.107 15.820 25.923 1.00 75.50 569 ASN A CA 1
ATOM 4630 C C . ASN A 1 569 ? -22.985 16.190 27.127 1.00 75.50 569 ASN A C 1
ATOM 4632 O O . ASN A 1 569 ? -22.512 16.851 28.054 1.00 75.50 569 ASN A O 1
ATOM 4636 N N . TYR A 1 570 ? -24.242 15.736 27.150 1.00 84.50 570 TYR A N 1
ATOM 4637 C CA . TYR A 1 570 ? -25.128 15.933 28.299 1.00 84.50 570 TYR A CA 1
ATOM 4638 C C . TYR A 1 570 ? -24.590 15.248 29.562 1.00 84.50 570 TYR A C 1
ATOM 4640 O O . TYR A 1 570 ? -24.536 15.875 30.623 1.00 84.50 570 TYR A O 1
ATOM 4648 N N . LEU A 1 571 ? -24.167 13.985 29.456 1.00 82.62 571 LEU A N 1
ATOM 4649 C CA . LEU A 1 571 ? -23.619 13.216 30.578 1.00 82.62 571 LEU A CA 1
ATOM 4650 C C . LEU A 1 571 ? -22.376 13.900 31.150 1.00 82.62 571 LEU A C 1
ATOM 4652 O O . LEU A 1 571 ? -22.279 14.104 32.358 1.00 82.62 571 LEU A O 1
ATOM 4656 N N . MET A 1 572 ? -21.480 14.353 30.274 1.00 73.69 572 MET A N 1
ATOM 4657 C CA . MET A 1 572 ? -20.290 15.116 30.641 1.00 73.69 572 MET A CA 1
ATOM 4658 C C . MET A 1 572 ? -20.631 16.427 31.353 1.00 73.69 572 MET A C 1
ATOM 4660 O O . MET A 1 572 ? -20.104 16.692 32.435 1.00 73.69 572 MET A O 1
ATOM 4664 N N . LYS A 1 573 ? -21.547 17.229 30.791 1.00 79.25 573 LYS A N 1
ATOM 4665 C CA . LYS A 1 573 ? -21.999 18.497 31.388 1.00 79.25 573 LYS A CA 1
ATOM 4666 C C . LYS A 1 573 ? -22.565 18.295 32.796 1.00 79.25 573 LYS A C 1
ATOM 4668 O O . LYS A 1 573 ? -22.367 19.141 33.664 1.00 79.25 573 LYS A O 1
ATOM 4673 N N . ASN A 1 574 ? -23.230 17.166 33.022 1.00 81.19 574 ASN A N 1
ATOM 4674 C CA . ASN A 1 574 ? -23.845 16.816 34.298 1.00 81.19 574 ASN A CA 1
ATOM 4675 C C . ASN A 1 574 ? -22.958 15.948 35.207 1.00 81.19 574 ASN A C 1
ATOM 4677 O O . ASN A 1 574 ? -23.410 15.549 36.280 1.00 81.19 574 ASN A O 1
ATOM 4681 N N . LYS A 1 575 ? -21.698 15.693 34.818 1.00 75.75 575 LYS A N 1
ATOM 4682 C CA . LYS A 1 575 ? -20.733 14.837 35.533 1.00 75.75 575 LYS A CA 1
ATOM 4683 C C . LYS A 1 575 ? -21.252 13.420 35.836 1.00 75.75 575 LYS A C 1
ATOM 4685 O O . LYS A 1 575 ? -20.940 12.848 36.882 1.00 75.75 575 LYS A O 1
ATOM 4690 N N . ILE A 1 576 ? -22.038 12.858 34.924 1.00 79.12 576 ILE A N 1
ATOM 4691 C CA . ILE A 1 576 ? -22.597 11.507 35.024 1.00 79.12 576 ILE A CA 1
ATOM 4692 C C . ILE A 1 576 ? -21.666 10.561 34.276 1.00 79.12 576 ILE A C 1
ATOM 4694 O O . ILE A 1 576 ? -21.400 10.753 33.089 1.00 79.12 576 ILE A O 1
ATOM 4698 N N . ASN A 1 577 ? -21.149 9.546 34.964 1.00 71.00 577 ASN A N 1
ATOM 4699 C CA . ASN A 1 577 ? -20.172 8.645 34.370 1.00 71.00 577 ASN A CA 1
ATOM 4700 C C . ASN A 1 577 ? -20.811 7.367 33.853 1.00 71.00 577 ASN A C 1
ATOM 4702 O O . ASN A 1 577 ? -21.326 6.556 34.619 1.00 71.00 577 ASN A O 1
ATOM 4706 N N . ILE A 1 578 ? -20.709 7.182 32.540 1.00 73.19 578 ILE A N 1
ATOM 4707 C CA . ILE A 1 578 ? -21.108 5.959 31.864 1.00 73.19 578 ILE A CA 1
ATOM 4708 C C . ILE A 1 578 ? -19.946 5.508 30.977 1.00 73.19 578 ILE A C 1
ATOM 4710 O O . ILE A 1 578 ? -19.567 6.164 29.999 1.00 73.19 578 ILE A O 1
ATOM 4714 N N . ASN A 1 579 ? -19.350 4.369 31.333 1.00 62.22 579 ASN A N 1
ATOM 4715 C CA . ASN A 1 579 ? -18.192 3.821 30.625 1.00 62.22 579 ASN A CA 1
ATOM 4716 C C . ASN A 1 579 ? -18.550 3.396 29.196 1.00 62.22 579 ASN A C 1
ATOM 4718 O O . ASN A 1 579 ? -17.771 3.632 28.272 1.00 62.22 579 ASN A O 1
ATOM 4722 N N . TYR A 1 580 ? -19.743 2.842 29.013 1.00 73.25 580 TYR A N 1
ATOM 4723 C CA . TYR A 1 580 ? -20.249 2.387 27.728 1.00 73.25 580 TYR A CA 1
ATOM 4724 C C . TYR A 1 580 ? -21.775 2.469 27.727 1.00 73.25 580 TYR A C 1
ATOM 4726 O O . TYR A 1 580 ? -22.417 2.028 28.682 1.00 73.25 580 TYR A O 1
ATOM 4734 N N . PHE A 1 581 ? -22.345 3.044 26.670 1.00 82.56 581 PHE A N 1
ATOM 4735 C CA . PHE A 1 581 ? -23.783 3.028 26.441 1.00 82.56 581 PHE A CA 1
ATOM 4736 C C . PHE A 1 581 ? -24.103 2.882 24.960 1.00 82.56 581 PHE A C 1
ATOM 4738 O O . PHE A 1 581 ? -23.285 3.203 24.096 1.00 82.56 581 PHE A O 1
ATOM 4745 N N . ARG A 1 582 ? -25.327 2.445 24.670 1.00 81.25 582 ARG A N 1
ATOM 4746 C CA . ARG A 1 582 ? -25.888 2.425 23.315 1.00 81.25 582 ARG A CA 1
ATOM 4747 C C . ARG A 1 582 ? -27.186 3.219 23.254 1.00 81.25 582 ARG A C 1
ATOM 4749 O O . ARG A 1 582 ? -27.834 3.465 24.270 1.00 81.25 582 ARG A O 1
ATOM 4756 N N . VAL A 1 583 ? -27.549 3.633 22.045 1.00 84.19 583 VAL A N 1
ATOM 4757 C CA . VAL A 1 583 ? -28.798 4.347 21.767 1.00 84.19 583 VAL A CA 1
ATOM 4758 C C . VAL A 1 583 ? -29.668 3.466 20.885 1.00 84.19 583 VAL A C 1
ATOM 4760 O O . VAL A 1 583 ? -29.219 3.023 19.831 1.00 84.19 583 VAL A O 1
ATOM 4763 N N . ILE A 1 584 ? -30.910 3.230 21.300 1.00 83.56 584 ILE A N 1
ATOM 4764 C CA . ILE A 1 584 ? -31.907 2.501 20.518 1.00 83.56 584 ILE A CA 1
ATOM 4765 C C . ILE A 1 584 ? -33.001 3.481 20.112 1.00 83.56 584 ILE A C 1
ATOM 4767 O O . ILE A 1 584 ? -33.670 4.073 20.954 1.00 83.56 584 ILE A O 1
ATOM 4771 N N . ALA A 1 585 ? -33.181 3.655 18.805 1.00 82.25 585 ALA A N 1
ATOM 4772 C CA . ALA A 1 585 ? -34.243 4.489 18.261 1.00 82.25 585 ALA A CA 1
ATOM 4773 C C . ALA A 1 585 ? -35.516 3.664 18.032 1.00 82.25 585 ALA A C 1
ATOM 4775 O O . ALA A 1 585 ? -35.478 2.614 17.381 1.00 82.25 585 ALA A O 1
ATOM 4776 N N . MET A 1 586 ? -36.644 4.179 18.512 1.00 80.38 586 MET A N 1
ATOM 4777 C CA . MET A 1 586 ? -37.978 3.635 18.289 1.00 80.38 586 MET A CA 1
ATOM 4778 C C . MET A 1 586 ? -38.852 4.634 17.525 1.00 80.38 586 MET A C 1
ATOM 4780 O O . MET A 1 586 ? -38.692 5.841 17.680 1.00 80.38 586 MET A O 1
ATOM 4784 N N . TYR A 1 587 ? -39.735 4.127 16.665 1.00 78.94 587 TYR A N 1
ATOM 4785 C CA . TYR A 1 587 ? -40.744 4.904 15.939 1.00 78.94 587 TYR A CA 1
ATOM 4786 C C . TYR A 1 587 ? -42.085 4.181 16.017 1.00 78.94 587 TYR A C 1
ATOM 4788 O O . TYR A 1 587 ? -42.203 3.037 15.564 1.00 78.94 587 TYR A O 1
ATOM 4796 N N . ASN A 1 588 ? -43.103 4.847 16.557 1.00 78.75 588 ASN A N 1
ATOM 4797 C CA . ASN A 1 588 ? -44.430 4.280 16.796 1.00 78.75 588 ASN A CA 1
ATOM 4798 C C . ASN A 1 588 ? -44.363 2.932 17.542 1.00 78.75 588 ASN A C 1
ATOM 4800 O O . ASN A 1 588 ? -45.005 1.953 17.144 1.00 78.75 588 ASN A O 1
ATOM 4804 N N . GLY A 1 589 ? -43.529 2.844 18.584 1.00 78.50 589 GLY A N 1
ATOM 4805 C CA . GLY A 1 589 ? -43.364 1.628 19.385 1.00 78.50 589 GLY A CA 1
ATOM 4806 C C . GLY A 1 589 ? -42.680 0.465 18.647 1.00 78.50 589 GLY A C 1
ATOM 4807 O O . GLY A 1 589 ? -42.850 -0.704 19.016 1.00 78.50 589 GLY A O 1
ATOM 4808 N N . ARG A 1 590 ? -41.941 0.742 17.565 1.00 80.44 590 ARG A N 1
ATOM 4809 C CA . ARG A 1 590 ? -41.139 -0.243 16.822 1.00 80.44 590 ARG A CA 1
ATOM 4810 C C . ARG A 1 590 ? -39.671 0.146 16.840 1.00 80.44 590 ARG A C 1
ATOM 4812 O O . ARG A 1 590 ? -39.334 1.294 16.575 1.00 80.44 590 ARG A O 1
ATOM 4819 N N . VAL A 1 591 ? -38.800 -0.825 17.093 1.00 80.88 591 VAL A N 1
ATOM 4820 C CA . VAL A 1 591 ? -37.348 -0.634 17.020 1.00 80.88 591 VAL A CA 1
ATOM 4821 C C . VAL A 1 591 ? -36.947 -0.382 15.564 1.00 80.88 591 VAL A C 1
ATOM 4823 O O . VAL A 1 591 ? -37.336 -1.137 14.670 1.00 80.88 591 VAL A O 1
ATOM 4826 N N . LYS A 1 592 ? -36.179 0.685 15.317 1.00 75.75 592 LYS A N 1
ATOM 4827 C CA . LYS A 1 592 ? -35.783 1.113 13.966 1.00 75.75 592 LYS A CA 1
ATOM 4828 C C . LYS A 1 592 ? -34.833 0.114 13.299 1.00 75.75 592 LYS A C 1
ATOM 4830 O O . LYS A 1 592 ? -35.035 -0.265 12.146 1.00 75.75 592 LYS A O 1
ATOM 4835 N N . GLU A 1 593 ? -33.807 -0.320 14.027 1.00 75.00 593 GLU A N 1
ATOM 4836 C CA . GLU A 1 593 ? -32.700 -1.128 13.506 1.00 75.00 593 GLU A CA 1
ATOM 4837 C C . GLU A 1 593 ? -32.418 -2.337 14.404 1.00 75.00 593 GLU A C 1
ATOM 4839 O O . GLU A 1 593 ? -32.675 -2.314 15.604 1.00 75.00 593 GLU A O 1
ATOM 4844 N N . ALA A 1 594 ? -31.940 -3.426 13.798 1.00 80.69 594 ALA A N 1
ATOM 4845 C CA . ALA A 1 594 ? -31.444 -4.574 14.556 1.00 80.69 594 ALA A CA 1
ATOM 4846 C C . ALA A 1 594 ? -30.170 -4.171 15.320 1.00 80.69 594 ALA A C 1
ATOM 4848 O O . ALA A 1 594 ? -29.500 -3.222 14.922 1.00 80.69 594 ALA A O 1
ATOM 4849 N N . TYR A 1 595 ? -29.830 -4.885 16.391 1.00 85.81 595 TYR A N 1
ATOM 4850 C CA . TYR A 1 595 ? -28.675 -4.558 17.228 1.00 85.81 595 TYR A CA 1
ATOM 4851 C C . TYR A 1 595 ? -27.456 -5.336 16.733 1.00 85.81 595 TYR A C 1
ATOM 4853 O O . TYR A 1 595 ? -27.483 -6.564 16.836 1.00 85.81 595 TYR A O 1
ATOM 4861 N N . PRO A 1 596 ? -26.415 -4.678 16.201 1.00 83.75 596 PRO A N 1
ATOM 4862 C CA . PRO A 1 596 ? -25.195 -5.359 15.804 1.00 83.75 596 PRO A CA 1
ATOM 4863 C C . PRO A 1 596 ? -24.329 -5.694 17.013 1.00 83.75 596 PRO A C 1
ATOM 4865 O O . PRO A 1 596 ? -24.044 -4.824 17.841 1.00 83.75 596 PRO A O 1
ATOM 4868 N N . PHE A 1 597 ? -23.822 -6.918 17.051 1.00 85.69 597 PHE A N 1
ATOM 4869 C CA . PHE A 1 597 ? -22.725 -7.280 17.931 1.00 85.69 597 PHE A CA 1
ATOM 4870 C C . PHE A 1 597 ? -21.375 -6.831 17.332 1.00 85.69 597 PHE A C 1
ATOM 4872 O O . PHE A 1 597 ? -21.303 -6.315 16.208 1.00 85.69 597 PHE A O 1
ATOM 4879 N N . PRO A 1 598 ? -20.294 -6.910 18.112 1.00 77.81 598 PRO A N 1
ATOM 4880 C CA . PRO A 1 598 ? -18.943 -6.613 17.641 1.00 77.81 598 PRO A CA 1
ATOM 4881 C C . PRO A 1 598 ? -18.450 -7.609 16.582 1.00 77.81 598 PRO A C 1
ATOM 4883 O O . PRO A 1 598 ? -18.780 -8.794 16.644 1.00 77.81 598 PRO A O 1
ATOM 4886 N N . ASN A 1 599 ? -17.634 -7.165 15.619 1.00 71.81 599 ASN A N 1
ATOM 4887 C CA . ASN A 1 599 ? -17.133 -8.038 14.539 1.00 71.81 599 ASN A CA 1
ATOM 4888 C C . ASN A 1 599 ? -16.271 -9.189 15.078 1.00 71.81 599 ASN A C 1
ATOM 4890 O O . ASN A 1 599 ? -16.390 -10.319 14.622 1.00 71.81 599 ASN A O 1
ATOM 4894 N N . THR A 1 600 ? -15.504 -8.926 16.131 1.00 71.88 600 THR A N 1
ATOM 4895 C CA . THR A 1 600 ? -14.709 -9.889 16.913 1.00 71.88 600 THR A CA 1
ATOM 4896 C C . THR A 1 600 ? -15.496 -11.114 17.381 1.00 71.88 600 THR A C 1
ATOM 4898 O O . THR A 1 600 ? -14.943 -12.209 17.359 1.00 71.88 600 THR A O 1
ATOM 4901 N N . THR A 1 601 ? -16.777 -10.961 17.748 1.00 82.19 601 THR A N 1
ATOM 4902 C CA . THR A 1 601 ? -17.637 -12.091 18.167 1.00 82.19 601 THR A CA 1
ATOM 4903 C C . THR A 1 601 ? -17.878 -13.107 17.059 1.00 82.19 601 THR A C 1
ATOM 4905 O O . THR A 1 601 ? -18.167 -14.262 17.329 1.00 82.19 601 THR A O 1
ATOM 4908 N N . PHE A 1 602 ? -17.759 -12.680 15.805 1.00 85.75 602 PHE A N 1
ATOM 4909 C CA . PHE A 1 602 ? -17.858 -13.549 14.644 1.00 85.75 602 PHE A CA 1
ATOM 4910 C C . PHE A 1 602 ? -16.467 -13.925 14.125 1.00 85.75 602 PHE A C 1
ATOM 4912 O O . PHE A 1 602 ? -16.232 -15.078 13.780 1.00 85.75 602 PHE A O 1
ATOM 4919 N N . SER A 1 603 ? -15.517 -12.982 14.126 1.00 78.50 603 SER A N 1
ATOM 4920 C CA . SER A 1 603 ? -14.162 -13.218 13.628 1.00 78.50 603 SER A CA 1
ATOM 4921 C C . SER A 1 603 ? -13.367 -14.251 14.416 1.00 78.50 603 SER A C 1
ATOM 4923 O O . SER A 1 603 ? -12.544 -14.948 13.827 1.00 78.50 603 SER A O 1
ATOM 4925 N N . GLU A 1 604 ? -13.658 -14.434 15.707 1.00 82.00 604 GLU A N 1
ATOM 4926 C CA . GLU A 1 604 ? -13.065 -15.511 16.512 1.00 82.00 604 GLU A CA 1
ATOM 4927 C C . GLU A 1 604 ? -13.270 -16.906 15.896 1.00 82.00 604 GLU A C 1
ATOM 4929 O O . GLU A 1 604 ? -12.407 -17.771 16.035 1.00 82.00 604 GLU A O 1
ATOM 4934 N N . LEU A 1 605 ? -14.361 -17.110 15.145 1.00 83.75 605 LEU A N 1
ATOM 4935 C CA . LEU A 1 605 ? -14.671 -18.392 14.516 1.00 83.75 605 LEU A CA 1
ATOM 4936 C C . LEU A 1 605 ? -13.673 -18.775 13.421 1.00 83.75 605 LEU A C 1
ATOM 4938 O O . LEU A 1 605 ? -13.465 -19.963 13.210 1.00 83.75 605 LEU A O 1
ATOM 4942 N N . TYR A 1 606 ? -13.033 -17.816 12.750 1.00 76.38 606 TYR A N 1
ATOM 4943 C CA . TYR A 1 606 ? -12.085 -18.106 11.665 1.00 76.38 606 TYR A CA 1
ATOM 4944 C C . TYR A 1 606 ? -10.658 -17.621 11.932 1.00 76.38 606 TYR A C 1
ATOM 4946 O O . TYR A 1 606 ? -9.725 -18.125 11.319 1.00 76.38 606 TYR A O 1
ATOM 4954 N N . GLN A 1 607 ? -10.459 -16.675 12.853 1.00 72.44 607 GLN A N 1
ATOM 4955 C CA . GLN A 1 607 ? -9.128 -16.161 13.199 1.00 72.44 607 GLN A CA 1
ATOM 4956 C C . GLN A 1 607 ? -8.430 -16.983 14.287 1.00 72.44 607 GLN A C 1
ATOM 4958 O O . GLN A 1 607 ? -7.215 -16.906 14.423 1.00 72.44 607 GLN A O 1
ATOM 4963 N N . SER A 1 608 ? -9.181 -17.760 15.071 1.00 68.25 608 SER A N 1
ATOM 4964 C CA . SER A 1 608 ? -8.656 -18.596 16.161 1.00 68.25 608 SER A CA 1
ATOM 4965 C C . SER A 1 608 ? -8.765 -20.093 15.852 1.00 68.25 608 SER A C 1
ATOM 4967 O O . SER A 1 608 ? -8.970 -20.902 16.760 1.00 68.25 608 SER A O 1
ATOM 4969 N N . LYS A 1 609 ? -8.707 -20.462 14.568 1.00 67.75 609 LYS A N 1
ATOM 4970 C CA . LYS A 1 609 ? -8.711 -21.856 14.106 1.00 67.75 609 LYS A CA 1
ATOM 4971 C C . LYS A 1 609 ? -7.289 -22.426 14.107 1.00 67.75 609 LYS A C 1
ATOM 4973 O O . LYS A 1 609 ? -6.337 -21.690 13.853 1.00 67.75 609 LYS A O 1
ATOM 4978 N N . GLU A 1 610 ? -7.142 -23.713 14.415 1.00 65.62 610 GLU A N 1
ATOM 4979 C CA . GLU A 1 610 ? -5.856 -24.405 14.262 1.00 65.62 610 GLU A CA 1
ATOM 4980 C C . GLU A 1 610 ? -5.556 -24.646 12.773 1.00 65.62 610 GLU A C 1
ATOM 4982 O O . GLU A 1 610 ? -6.453 -24.647 11.924 1.00 65.62 610 GLU A O 1
ATOM 4987 N N . GLU A 1 611 ? -4.278 -24.832 12.442 1.00 53.50 611 GLU A N 1
ATOM 4988 C CA . GLU A 1 611 ? -3.845 -25.117 11.073 1.00 53.50 611 GLU A CA 1
ATOM 4989 C C . GLU A 1 611 ? -4.508 -26.413 10.567 1.00 53.50 611 GLU A C 1
ATOM 4991 O O . GLU A 1 611 ? -4.456 -27.453 11.225 1.00 53.50 611 GLU A O 1
ATOM 4996 N N . GLY A 1 612 ? -5.176 -26.336 9.411 1.00 57.78 612 GLY A N 1
ATOM 4997 C CA . GLY A 1 612 ? -5.961 -27.440 8.848 1.00 57.78 612 GLY A CA 1
ATOM 4998 C C . GLY A 1 612 ? -7.422 -27.522 9.312 1.00 57.78 612 GLY A C 1
ATOM 4999 O O . GLY A 1 612 ? -8.124 -28.445 8.903 1.00 57.78 612 GLY A O 1
ATOM 5000 N N . GLU A 1 613 ? -7.909 -26.579 10.128 1.00 66.44 613 GLU A N 1
ATOM 5001 C CA . GLU A 1 613 ? -9.320 -26.513 10.525 1.00 66.44 613 GLU A CA 1
ATOM 5002 C C . GLU A 1 613 ? -10.121 -25.452 9.757 1.00 66.44 613 GLU A C 1
ATOM 5004 O O . GLU A 1 613 ? -9.613 -24.402 9.355 1.00 66.44 613 GLU A O 1
ATOM 5009 N N . ASN A 1 614 ? -11.420 -25.715 9.588 1.00 68.88 614 ASN A N 1
ATOM 5010 C CA . ASN A 1 614 ? -12.355 -24.809 8.913 1.00 68.88 614 ASN A CA 1
ATOM 5011 C C . ASN A 1 614 ? -12.941 -23.741 9.846 1.00 68.88 614 ASN A C 1
ATOM 5013 O O . ASN A 1 614 ? -13.328 -22.672 9.376 1.00 68.88 614 ASN A O 1
ATOM 5017 N N . VAL A 1 615 ? -13.005 -24.024 11.149 1.00 83.12 615 VAL A N 1
ATOM 5018 C CA . VAL A 1 615 ? -13.598 -23.168 12.182 1.00 83.12 615 VAL A CA 1
ATOM 5019 C C . VAL A 1 615 ? -12.885 -23.390 13.508 1.00 83.12 615 VAL A C 1
ATOM 5021 O O . VAL A 1 615 ? -12.337 -24.461 13.755 1.00 83.12 615 VAL A O 1
ATOM 5024 N N . SER A 1 616 ? -12.915 -22.399 14.388 1.00 77.94 616 SER A N 1
ATOM 5025 C CA . SER A 1 616 ? -12.364 -22.519 15.727 1.00 77.94 616 SER A CA 1
ATOM 5026 C C . SER A 1 616 ? -13.110 -23.567 16.560 1.00 77.94 616 SER A C 1
ATOM 5028 O O . SER A 1 616 ? -14.344 -23.631 16.583 1.00 77.94 616 SER A O 1
ATOM 5030 N N . ARG A 1 617 ? -12.354 -24.353 17.333 1.00 82.12 617 ARG A N 1
ATOM 5031 C CA . ARG A 1 617 ? -12.891 -25.316 18.307 1.00 82.12 617 ARG A CA 1
ATOM 5032 C C . ARG A 1 617 ? -13.561 -24.675 19.523 1.00 82.12 617 ARG A C 1
ATOM 5034 O O . ARG A 1 617 ? -14.124 -25.413 20.324 1.00 82.12 617 ARG A O 1
ATOM 5041 N N . ILE A 1 618 ? -13.556 -23.345 19.644 1.00 83.19 618 ILE A N 1
ATOM 5042 C CA . ILE A 1 618 ? -14.179 -22.616 20.756 1.00 83.19 618 ILE A CA 1
ATOM 5043 C C . ILE A 1 618 ? -15.634 -23.067 20.961 1.00 83.19 618 ILE A C 1
ATOM 5045 O O . ILE A 1 618 ? -16.437 -23.142 20.021 1.00 83.19 618 ILE A O 1
ATOM 5049 N N . ASP A 1 619 ? -15.963 -23.363 22.217 1.00 87.62 619 ASP A N 1
ATOM 5050 C CA . ASP A 1 619 ? -17.327 -23.620 22.666 1.00 87.62 619 ASP A CA 1
ATOM 5051 C C . ASP A 1 619 ? -18.067 -22.304 22.917 1.00 87.62 619 ASP A C 1
ATOM 5053 O O . ASP A 1 619 ? -17.487 -21.331 23.402 1.00 87.62 619 ASP A O 1
ATOM 5057 N N . PHE A 1 620 ? -19.388 -22.288 22.693 1.00 92.75 620 PHE A N 1
ATOM 5058 C CA . PHE A 1 620 ? -20.206 -21.084 22.899 1.00 92.75 620 PHE A CA 1
ATOM 5059 C C . PHE A 1 620 ? -19.957 -20.435 24.266 1.00 92.75 620 PHE A C 1
ATOM 5061 O O . PHE A 1 620 ? -19.782 -19.229 24.335 1.00 92.75 620 PHE A O 1
ATOM 5068 N N . LYS A 1 621 ? -19.872 -21.212 25.354 1.00 90.06 621 LYS A N 1
ATOM 5069 C CA . LYS A 1 621 ? -19.667 -20.666 26.710 1.00 90.06 621 LYS A CA 1
ATOM 5070 C C . LYS A 1 621 ? -18.372 -19.862 26.869 1.00 90.06 621 LYS A C 1
ATOM 5072 O O . LYS A 1 621 ? -18.305 -19.014 27.754 1.00 90.06 621 LYS A O 1
ATOM 5077 N N . GLU A 1 622 ? -17.364 -20.147 26.054 1.00 84.88 622 GLU A N 1
ATOM 5078 C CA . GLU A 1 622 ? -16.047 -19.509 26.102 1.00 84.88 622 GLU A CA 1
ATOM 5079 C C . GLU A 1 622 ? -15.889 -18.410 25.037 1.00 84.88 622 GLU A C 1
ATOM 5081 O O . GLU A 1 622 ? -15.003 -17.558 25.164 1.00 84.88 622 GLU A O 1
ATOM 5086 N N . SER A 1 623 ? -16.793 -18.386 24.049 1.00 86.56 623 SER A N 1
ATOM 5087 C CA . SER A 1 623 ? -16.826 -17.420 22.946 1.00 86.56 623 SER A CA 1
ATOM 5088 C C . SER A 1 623 ? -16.994 -15.969 23.406 1.00 86.56 623 SER A C 1
ATOM 5090 O O . SER A 1 623 ? -17.637 -15.666 24.421 1.00 86.56 623 SER A O 1
ATOM 5092 N N . LEU A 1 624 ? -16.450 -15.039 22.622 1.00 84.50 624 LEU A N 1
ATOM 5093 C CA . LEU A 1 624 ? -16.711 -13.608 22.751 1.00 84.50 624 LEU A CA 1
ATOM 5094 C C . LEU A 1 624 ? -18.195 -13.303 22.539 1.00 84.50 624 LEU A C 1
ATOM 5096 O O . LEU A 1 624 ? -18.730 -12.438 23.232 1.00 84.50 624 LEU A O 1
ATOM 5100 N N . PHE A 1 625 ? -18.886 -14.035 21.658 1.00 92.31 625 PHE A N 1
ATOM 5101 C CA . PHE A 1 625 ? -20.326 -13.844 21.481 1.00 92.31 625 PHE A CA 1
ATOM 5102 C C . PHE A 1 625 ? -21.114 -14.101 22.774 1.00 92.31 625 PHE A C 1
ATOM 5104 O O . PHE A 1 625 ? -21.931 -13.269 23.164 1.00 92.31 625 PHE A O 1
ATOM 5111 N N . ALA A 1 626 ? -20.837 -15.185 23.506 1.00 91.44 626 ALA A N 1
ATOM 5112 C CA . ALA A 1 626 ? -21.497 -15.435 24.791 1.00 91.44 626 ALA A CA 1
ATOM 5113 C C . ALA A 1 626 ? -21.158 -14.381 25.850 1.00 91.44 626 ALA A C 1
ATOM 5115 O O . ALA A 1 626 ? -22.040 -13.975 26.609 1.00 91.44 626 ALA A O 1
ATOM 5116 N N . LYS A 1 627 ? -19.912 -13.892 25.881 1.00 88.81 627 LYS A N 1
ATOM 5117 C CA . LYS A 1 627 ? -19.522 -12.790 26.775 1.00 88.81 627 LYS A CA 1
ATOM 5118 C C . LYS A 1 627 ? -20.332 -11.527 26.484 1.00 88.81 627 LYS A C 1
ATOM 5120 O O . LYS A 1 627 ? -20.805 -10.891 27.422 1.00 88.81 627 LYS A O 1
ATOM 5125 N N . GLU A 1 628 ? -20.557 -11.200 25.213 1.00 89.00 628 GLU A N 1
ATOM 5126 C CA . GLU A 1 628 ? -21.382 -10.054 24.813 1.00 89.00 628 GLU A CA 1
ATOM 5127 C C . GLU A 1 628 ? -22.880 -10.254 25.094 1.00 89.00 628 GLU A C 1
ATOM 5129 O O . GLU A 1 628 ? -23.578 -9.291 25.408 1.00 89.00 628 GLU A O 1
ATOM 5134 N N . ILE A 1 629 ? -23.390 -11.489 25.048 1.00 93.75 629 ILE A N 1
ATOM 5135 C CA . ILE A 1 629 ? -24.768 -11.796 25.467 1.00 93.75 629 ILE A CA 1
ATOM 5136 C C . ILE A 1 629 ? -24.961 -11.536 26.968 1.00 93.75 629 ILE A C 1
ATOM 5138 O O . ILE A 1 629 ? -25.970 -10.948 27.368 1.00 93.75 629 ILE A O 1
ATOM 5142 N N . GLU A 1 630 ? -23.989 -11.937 27.790 1.00 89.75 630 GLU A N 1
ATOM 5143 C CA . GLU A 1 630 ? -24.013 -11.759 29.247 1.00 89.75 630 GLU A CA 1
ATOM 5144 C C . GLU A 1 630 ? -23.656 -10.331 29.692 1.00 89.75 630 GLU A C 1
ATOM 5146 O O . GLU A 1 630 ? -24.013 -9.919 30.798 1.00 89.75 630 GLU A O 1
ATOM 5151 N N . ARG A 1 631 ? -22.987 -9.548 28.838 1.00 88.38 631 ARG A N 1
ATOM 5152 C CA . ARG A 1 631 ? -22.542 -8.185 29.144 1.00 88.38 631 ARG A CA 1
ATOM 5153 C C . ARG A 1 631 ? -23.711 -7.293 29.561 1.00 88.38 631 ARG A C 1
ATOM 5155 O O . ARG A 1 631 ? -24.705 -7.163 28.849 1.00 88.38 631 ARG A O 1
ATOM 5162 N N . GLU A 1 632 ? -23.553 -6.628 30.704 1.00 89.25 632 GLU A N 1
ATOM 5163 C CA . GLU A 1 632 ? -24.479 -5.596 31.175 1.00 89.25 632 GLU A CA 1
ATOM 5164 C C . GLU A 1 632 ? -23.970 -4.206 30.775 1.00 89.25 632 GLU A C 1
ATOM 5166 O O . GLU A 1 632 ? -22.808 -3.861 31.010 1.00 89.25 632 GLU A O 1
ATOM 5171 N N . PHE A 1 633 ? -24.838 -3.391 30.176 1.00 86.38 633 PHE A N 1
ATOM 5172 C CA . PHE A 1 633 ? -24.523 -2.013 29.805 1.00 86.38 633 PHE A CA 1
ATOM 5173 C C . PHE A 1 633 ? -25.743 -1.091 29.805 1.00 86.38 633 PHE A C 1
ATOM 5175 O O . PHE A 1 633 ? -26.885 -1.544 29.768 1.00 86.38 633 PHE A O 1
ATOM 5182 N N . THR A 1 634 ? -25.502 0.222 29.804 1.00 88.00 634 THR A N 1
ATOM 5183 C CA . THR A 1 634 ? -26.580 1.213 29.766 1.00 88.00 634 THR A CA 1
ATOM 5184 C C . THR A 1 634 ? -27.120 1.400 28.348 1.00 88.00 634 THR A C 1
ATOM 5186 O O . THR A 1 634 ? -26.357 1.580 27.396 1.00 88.00 634 THR A O 1
ATOM 5189 N N . VAL A 1 635 ? -28.442 1.449 28.198 1.00 89.00 635 VAL A N 1
ATOM 5190 C CA . VAL A 1 635 ? -29.108 1.784 26.933 1.00 89.00 635 VAL A CA 1
ATOM 5191 C C . VAL A 1 635 ? -30.052 2.965 27.112 1.00 89.00 635 VAL A C 1
ATOM 5193 O O . VAL A 1 635 ? -30.876 2.978 28.024 1.00 89.00 635 VAL A O 1
ATOM 5196 N N . PHE A 1 636 ? -29.953 3.931 26.198 1.00 89.44 636 PHE A N 1
ATOM 5197 C CA . PHE A 1 636 ? -30.919 5.013 26.028 1.00 89.44 636 PHE A CA 1
ATOM 5198 C C . PHE A 1 636 ? -31.896 4.638 24.914 1.00 89.44 636 PHE A C 1
ATOM 5200 O O . PHE A 1 636 ? -31.505 4.533 23.750 1.00 89.44 636 PHE A O 1
ATOM 5207 N N . VAL A 1 637 ? -33.161 4.431 25.262 1.00 89.56 637 VAL A N 1
ATOM 5208 C CA . VAL A 1 637 ? -34.239 4.129 24.317 1.00 89.56 637 VAL A CA 1
ATOM 5209 C C . VAL A 1 637 ? -34.983 5.422 24.022 1.00 89.56 637 VAL A C 1
ATOM 5211 O O . VAL A 1 637 ? -35.501 6.046 24.940 1.00 89.56 637 VAL A O 1
ATOM 5214 N N . ILE A 1 638 ? -35.023 5.844 22.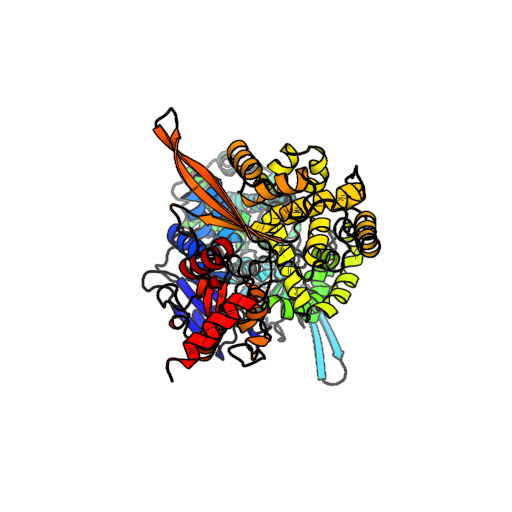761 1.00 88.75 638 ILE A N 1
ATOM 5215 C CA . ILE A 1 638 ? -35.627 7.119 22.357 1.00 88.75 638 ILE A CA 1
ATOM 5216 C C . ILE A 1 638 ? -36.803 6.842 21.432 1.00 88.75 638 ILE A C 1
ATOM 5218 O O . ILE A 1 638 ? -36.608 6.313 20.335 1.00 88.75 638 ILE A O 1
ATOM 5222 N N . GLU A 1 639 ? -37.999 7.249 21.846 1.00 87.75 639 GLU A N 1
ATOM 5223 C CA . GLU A 1 639 ? -39.194 7.227 21.006 1.00 87.75 639 GLU A CA 1
ATOM 5224 C C . GLU A 1 639 ? -39.249 8.510 20.171 1.00 87.75 639 GLU A C 1
ATOM 5226 O O . GLU A 1 639 ? -39.338 9.623 20.698 1.00 87.75 639 GLU A O 1
ATOM 5231 N N . TRP A 1 640 ? -39.177 8.347 18.855 1.00 84.06 640 TRP A N 1
ATOM 5232 C CA . TRP A 1 640 ? -39.242 9.428 17.886 1.00 84.06 640 TRP A CA 1
ATOM 5233 C C . TRP A 1 640 ? -40.650 9.558 17.318 1.00 84.06 640 TRP A C 1
ATOM 5235 O O . TRP A 1 640 ? -41.268 8.576 16.901 1.00 84.06 640 TRP A O 1
ATOM 5245 N N . LYS A 1 641 ? -41.116 10.802 17.206 1.00 85.19 641 LYS A N 1
ATOM 5246 C CA . LYS A 1 641 ? -42.319 11.158 16.455 1.00 85.19 641 LYS A CA 1
ATOM 5247 C C . LYS A 1 641 ? -42.009 12.160 15.372 1.00 85.19 641 LYS A C 1
ATOM 5249 O O . LYS A 1 641 ? -41.127 12.997 15.520 1.00 85.19 641 LYS A O 1
ATOM 5254 N N . ASP A 1 642 ? -42.773 12.088 14.295 1.00 82.50 642 ASP A N 1
ATOM 5255 C CA . ASP A 1 642 ? -42.697 13.063 13.222 1.00 82.50 642 ASP A CA 1
ATOM 5256 C C . ASP A 1 642 ? -43.742 14.159 13.427 1.00 82.50 642 ASP A C 1
ATOM 5258 O O . ASP A 1 642 ? -44.887 13.883 13.788 1.00 82.50 642 ASP A O 1
ATOM 5262 N N . ARG A 1 643 ? -43.351 15.403 13.163 1.00 80.25 643 ARG A N 1
ATOM 5263 C CA . ARG A 1 643 ? -44.248 16.553 13.040 1.00 80.25 643 ARG A CA 1
ATOM 5264 C C . ARG A 1 643 ? -43.910 17.336 11.778 1.00 80.25 643 ARG A C 1
ATOM 5266 O O . ARG A 1 643 ? -42.798 17.223 11.269 1.00 80.25 643 ARG A O 1
ATOM 5273 N N . GLU A 1 644 ? -44.838 18.146 11.299 1.00 79.06 644 GLU A N 1
ATOM 5274 C CA . GLU A 1 644 ? -44.540 19.127 10.256 1.00 79.06 644 GLU A CA 1
ATOM 5275 C C . GLU A 1 644 ? -44.016 20.419 10.894 1.00 79.06 644 GLU A C 1
ATOM 5277 O O . GLU A 1 644 ? -44.457 20.820 11.976 1.00 79.06 644 GLU A O 1
ATOM 5282 N N . ASP A 1 645 ? -43.015 21.030 10.266 1.00 76.00 645 ASP A N 1
ATOM 5283 C CA . ASP A 1 645 ? -42.566 22.375 10.605 1.00 76.00 645 ASP A CA 1
ATOM 5284 C C . ASP A 1 645 ? -43.456 23.447 9.969 1.00 76.00 645 ASP A C 1
ATOM 5286 O O . ASP A 1 645 ? -44.395 23.160 9.227 1.00 76.00 645 ASP A O 1
ATOM 5290 N N . GLU A 1 646 ? -43.147 24.709 10.262 1.00 74.69 646 GLU A N 1
ATOM 5291 C CA . GLU A 1 646 ? -43.888 25.871 9.755 1.00 74.69 646 GLU A CA 1
ATOM 5292 C C . GLU A 1 646 ? -43.860 25.989 8.216 1.00 74.69 646 GLU A C 1
ATOM 5294 O O . GLU A 1 646 ? -44.681 26.699 7.642 1.00 74.69 646 GLU A O 1
ATOM 5299 N N . ASN A 1 647 ? -42.958 25.265 7.542 1.00 75.44 647 ASN A N 1
ATOM 5300 C CA . ASN A 1 647 ? -42.805 25.216 6.088 1.00 75.44 647 ASN A CA 1
ATOM 5301 C C . ASN A 1 647 ? -43.369 23.919 5.468 1.00 75.44 647 ASN A C 1
ATOM 5303 O O . ASN A 1 647 ? -43.196 23.696 4.269 1.00 75.44 647 ASN A O 1
ATOM 5307 N N . GLY A 1 648 ? -44.023 23.057 6.257 1.00 69.12 648 GLY A N 1
ATOM 5308 C CA . GLY A 1 648 ? -44.557 21.766 5.810 1.00 69.12 648 GLY A CA 1
ATOM 5309 C C . GLY A 1 648 ? -43.508 20.658 5.653 1.00 69.12 648 GLY A C 1
ATOM 5310 O O . GLY A 1 648 ? -43.804 19.609 5.082 1.00 69.12 648 GLY A O 1
ATOM 5311 N N . ASN A 1 649 ? -42.279 20.845 6.145 1.00 71.81 649 ASN A N 1
ATOM 5312 C CA . ASN A 1 649 ? -41.266 19.794 6.145 1.00 71.81 649 ASN A CA 1
ATOM 5313 C C . ASN A 1 649 ? -41.471 18.850 7.324 1.00 71.81 649 ASN A C 1
ATOM 5315 O O . ASN A 1 649 ? -41.705 19.265 8.459 1.00 71.81 649 ASN A O 1
ATOM 5319 N N . LYS A 1 650 ? -41.289 17.557 7.070 1.00 72.56 650 LYS A N 1
ATOM 5320 C CA . LYS A 1 650 ? -41.348 16.524 8.098 1.00 72.56 650 LYS A CA 1
ATOM 5321 C C . LYS A 1 650 ? -40.087 16.567 8.969 1.00 72.56 650 LYS A C 1
ATOM 5323 O O . LYS A 1 650 ? -38.991 16.287 8.488 1.00 72.56 650 LYS A O 1
ATOM 5328 N N . ILE A 1 651 ? -40.243 16.879 10.252 1.00 72.56 651 ILE A N 1
ATOM 5329 C CA . ILE A 1 651 ? -39.176 16.892 11.258 1.00 72.56 651 ILE A CA 1
ATOM 5330 C C . ILE A 1 651 ? -39.485 15.849 12.332 1.00 72.56 651 ILE A C 1
ATOM 5332 O O . ILE A 1 651 ? -40.536 15.892 12.970 1.00 72.56 651 ILE A O 1
ATOM 5336 N N . SER A 1 652 ? -38.551 14.930 12.580 1.00 75.81 652 SER A N 1
ATOM 5337 C CA . SER A 1 652 ? -38.657 14.018 13.724 1.00 75.81 652 SER A CA 1
ATOM 5338 C C . SER A 1 652 ? -38.223 14.723 15.018 1.00 75.81 652 SER A C 1
ATOM 5340 O O . SER A 1 652 ? -37.292 15.526 15.006 1.00 75.81 652 SER A O 1
ATOM 5342 N N . PHE A 1 653 ? -38.822 14.398 16.155 1.00 83.50 653 PHE A N 1
ATOM 5343 C CA . PHE A 1 653 ? -38.423 14.880 17.479 1.00 83.50 653 PHE A CA 1
ATOM 5344 C C . PHE A 1 653 ? -38.473 13.734 18.494 1.00 83.50 653 PHE A C 1
ATOM 5346 O O . PHE A 1 653 ? -39.260 12.799 18.338 1.00 83.50 653 PHE A O 1
ATOM 5353 N N . ALA A 1 654 ? -37.604 13.784 19.502 1.00 85.62 654 ALA A N 1
ATOM 5354 C CA . ALA A 1 654 ? -37.608 12.833 20.605 1.00 85.62 654 ALA A CA 1
ATOM 5355 C C . ALA A 1 654 ? -38.800 13.163 21.510 1.00 85.62 654 ALA A C 1
ATOM 5357 O O . ALA A 1 654 ? -38.818 14.223 22.142 1.00 85.62 654 ALA A O 1
ATOM 5358 N N . GLU A 1 655 ? -39.812 12.298 21.521 1.00 85.12 655 GLU A N 1
ATOM 5359 C CA . GLU A 1 655 ? -41.014 12.461 22.339 1.00 85.12 655 GLU A CA 1
ATOM 5360 C C . GLU A 1 655 ? -40.775 11.967 23.763 1.00 85.12 655 GLU A C 1
ATOM 5362 O O . GLU A 1 655 ? -41.105 12.654 24.730 1.00 85.12 655 GLU A O 1
ATOM 5367 N N . ASN A 1 656 ? -40.204 10.771 23.885 1.00 87.06 656 ASN A N 1
ATOM 5368 C CA . ASN A 1 656 ? -39.953 10.131 25.163 1.00 87.06 656 ASN A CA 1
ATOM 5369 C C . ASN A 1 656 ? -38.593 9.431 25.156 1.00 87.06 656 ASN A C 1
ATOM 5371 O O . ASN A 1 656 ? -38.070 9.064 24.101 1.00 87.06 656 ASN A O 1
ATOM 5375 N N . LEU A 1 657 ? -38.033 9.253 26.348 1.00 90.06 657 LEU A N 1
ATOM 5376 C CA . LEU A 1 657 ? -36.754 8.599 26.551 1.00 90.06 657 LEU A CA 1
ATOM 5377 C C . LEU A 1 657 ? -36.817 7.703 27.781 1.00 90.06 657 LEU A C 1
ATOM 5379 O O . LEU A 1 657 ? -37.174 8.149 28.869 1.00 90.06 657 LEU A O 1
ATOM 5383 N N . ASP A 1 658 ? -36.391 6.459 27.610 1.00 90.44 658 ASP A N 1
ATOM 5384 C CA . ASP A 1 658 ? -36.176 5.506 28.687 1.00 90.44 658 ASP A CA 1
ATOM 5385 C C . ASP A 1 658 ? -34.699 5.150 28.821 1.00 90.44 658 ASP A C 1
ATOM 5387 O O . ASP A 1 658 ? -33.923 5.212 27.867 1.00 90.44 658 ASP A O 1
ATOM 5391 N N . ILE A 1 659 ? -34.304 4.809 30.047 1.00 91.19 659 ILE A N 1
ATOM 5392 C CA . ILE A 1 659 ? -32.925 4.472 30.393 1.00 91.19 659 ILE A CA 1
ATOM 5393 C C . ILE A 1 659 ? -32.951 3.117 31.075 1.00 91.19 659 ILE A C 1
ATOM 5395 O O . ILE A 1 659 ? -33.615 2.948 32.096 1.00 91.19 659 ILE A O 1
ATOM 5399 N N . ILE A 1 660 ? -32.231 2.163 30.499 1.00 90.06 660 ILE A N 1
ATOM 5400 C CA . ILE A 1 660 ? -32.072 0.820 31.045 1.00 90.06 660 ILE A CA 1
ATOM 5401 C C . ILE A 1 660 ? -30.613 0.694 31.473 1.00 90.06 660 ILE A C 1
ATOM 5403 O O . ILE A 1 660 ? -29.732 0.570 30.629 1.00 90.06 660 ILE A O 1
ATOM 5407 N N . GLU A 1 661 ? -30.346 0.760 32.779 1.00 86.81 661 GLU A N 1
ATOM 5408 C CA . GLU A 1 661 ? -28.977 0.741 33.331 1.00 86.81 661 GLU A CA 1
ATOM 5409 C C . GLU A 1 661 ? -28.244 -0.584 33.100 1.00 86.81 661 GLU A C 1
ATOM 5411 O O . GLU A 1 661 ? -27.031 -0.600 32.910 1.00 86.81 661 GLU A O 1
ATOM 5416 N N . LYS A 1 662 ? -28.981 -1.697 33.144 1.00 88.12 662 LYS A N 1
ATOM 5417 C CA . LYS A 1 662 ? -28.441 -3.059 33.049 1.00 88.12 662 LYS A CA 1
ATOM 5418 C C . LYS A 1 662 ? -29.063 -3.805 31.879 1.00 88.12 662 LYS A C 1
ATOM 5420 O O . LYS A 1 662 ? -29.738 -4.817 32.047 1.00 88.12 662 LYS A O 1
ATOM 5425 N N . PHE A 1 663 ? -28.906 -3.273 30.680 1.00 91.56 663 PHE A N 1
ATOM 5426 C CA . PHE A 1 663 ? -29.335 -3.963 29.474 1.00 91.56 663 PHE A CA 1
ATOM 5427 C C . PHE A 1 663 ? -28.379 -5.124 29.171 1.00 91.56 663 PHE A C 1
ATOM 5429 O O . PHE A 1 663 ? -27.166 -4.957 29.248 1.00 91.56 663 PHE A O 1
ATOM 5436 N N . SER A 1 664 ? -28.927 -6.299 28.871 1.00 92.62 664 SER A N 1
ATOM 5437 C CA . SER A 1 664 ? -28.197 -7.530 28.565 1.00 92.62 664 SER A CA 1
ATOM 5438 C C . SER A 1 664 ? -29.114 -8.472 27.788 1.00 92.62 664 SER A C 1
ATOM 5440 O O . SER A 1 664 ? -30.326 -8.510 28.007 1.00 92.62 664 SER A O 1
ATOM 5442 N N . PHE A 1 665 ? -28.536 -9.274 26.898 1.00 94.56 665 PHE A N 1
ATOM 5443 C CA . PHE A 1 665 ? -29.275 -10.261 26.117 1.00 94.56 665 PHE A CA 1
ATOM 5444 C C . PHE A 1 665 ? -29.398 -11.620 26.818 1.00 94.56 665 PHE A C 1
ATOM 5446 O O . PHE A 1 665 ? -29.949 -12.544 26.223 1.00 94.56 665 PHE A O 1
ATOM 5453 N N . LYS A 1 666 ? -28.955 -11.748 28.078 1.00 93.50 666 LYS A N 1
ATOM 5454 C CA . LYS A 1 666 ? -28.883 -13.020 28.824 1.00 93.50 666 LYS A CA 1
ATOM 5455 C C . LYS A 1 666 ? -30.185 -13.822 28.926 1.00 93.50 666 LYS A C 1
ATOM 5457 O O . LYS A 1 666 ? -30.155 -15.040 29.056 1.00 93.50 666 LYS A O 1
ATOM 5462 N N . LEU A 1 667 ? -31.350 -13.174 28.817 1.00 89.69 667 LEU A N 1
ATOM 5463 C CA . LEU A 1 667 ? -32.637 -13.890 28.739 1.00 89.69 667 LEU A CA 1
ATOM 5464 C C . LEU A 1 667 ? -32.728 -14.792 27.500 1.00 89.69 667 LEU A C 1
ATOM 5466 O O . LEU A 1 667 ? -33.426 -15.798 27.505 1.00 89.69 667 LEU A O 1
ATOM 5470 N N . TYR A 1 668 ? -31.988 -14.464 26.444 1.00 94.25 668 TYR A N 1
ATOM 5471 C CA . TYR A 1 668 ? -31.994 -15.189 25.182 1.00 94.25 668 TYR A CA 1
ATOM 5472 C C . TYR A 1 668 ? -30.719 -16.006 24.954 1.00 94.25 668 TYR A C 1
ATOM 5474 O O . TYR A 1 668 ? -30.471 -16.419 23.821 1.00 94.25 668 TYR A O 1
ATOM 5482 N N . THR A 1 669 ? -29.933 -16.303 25.998 1.00 93.50 669 THR A N 1
ATOM 5483 C CA . THR A 1 669 ? -28.684 -17.082 25.888 1.00 93.50 669 THR A CA 1
ATOM 5484 C C . THR A 1 669 ? -28.889 -18.417 25.165 1.00 93.50 669 THR A C 1
ATOM 5486 O O . THR A 1 669 ? -28.056 -18.815 24.354 1.00 93.50 669 THR A O 1
ATOM 5489 N N . LYS A 1 670 ? -30.034 -19.087 25.367 1.00 93.81 670 LYS A N 1
ATOM 5490 C CA . LYS A 1 670 ? -30.376 -20.324 24.642 1.00 93.81 670 LYS A CA 1
ATOM 5491 C C . LYS A 1 670 ? -30.478 -20.108 23.125 1.00 93.81 670 LYS A C 1
ATOM 5493 O O . LYS A 1 670 ? -29.959 -20.920 22.367 1.00 93.81 670 LYS A O 1
ATOM 5498 N N . TYR A 1 671 ? -31.119 -19.023 22.689 1.00 94.94 671 TYR A N 1
ATOM 5499 C CA . TYR A 1 671 ? -31.264 -18.686 21.268 1.00 94.94 671 TYR A CA 1
ATOM 5500 C C . TYR A 1 671 ? -29.941 -18.203 20.663 1.00 94.94 671 TYR A C 1
ATOM 5502 O O . TYR A 1 671 ? -29.619 -18.554 19.531 1.00 94.94 671 TYR A O 1
ATOM 5510 N N . ALA A 1 672 ? -29.142 -17.454 21.429 1.00 95.12 672 ALA A N 1
ATOM 5511 C CA . ALA A 1 672 ? -27.805 -17.045 21.011 1.00 95.12 672 ALA A CA 1
ATOM 5512 C C . ALA A 1 672 ? -26.896 -18.260 20.779 1.00 95.12 672 ALA A C 1
ATOM 5514 O O . ALA A 1 672 ? -26.253 -18.341 19.736 1.00 95.12 672 ALA A O 1
ATOM 5515 N N . LYS A 1 673 ? -26.924 -19.247 21.689 1.00 96.75 673 LYS A N 1
ATOM 5516 C CA . LYS A 1 673 ? -26.210 -20.518 21.509 1.00 96.75 673 LYS A CA 1
ATOM 5517 C C . LYS A 1 673 ? -26.648 -21.233 20.232 1.00 96.75 673 LYS A C 1
ATOM 5519 O O . LYS A 1 673 ? -25.800 -21.655 19.464 1.00 96.75 673 LYS A O 1
ATOM 5524 N N . GLN A 1 674 ? -27.955 -21.336 19.984 1.00 95.94 674 GLN A N 1
ATOM 5525 C CA . GLN A 1 674 ? -28.467 -21.976 18.766 1.00 95.94 674 GLN A CA 1
ATOM 5526 C C . GLN A 1 674 ? -27.937 -21.301 17.496 1.00 95.94 674 GLN A C 1
ATOM 5528 O O . GLN A 1 674 ? -27.488 -21.982 16.583 1.00 95.94 674 GLN A O 1
ATOM 5533 N N . VAL A 1 675 ? -27.969 -19.968 17.434 1.00 96.25 675 VAL A N 1
ATOM 5534 C CA . VAL A 1 675 ? -27.458 -19.204 16.284 1.00 96.25 675 VAL A CA 1
ATOM 5535 C C . VAL A 1 675 ? -25.945 -19.362 16.135 1.00 96.25 675 VAL A C 1
ATOM 5537 O O . VAL A 1 675 ? -25.474 -19.512 15.011 1.00 96.25 675 VAL A O 1
ATOM 5540 N N . PHE A 1 676 ? -25.197 -19.379 17.239 1.00 96.38 676 PHE A N 1
ATOM 5541 C CA . PHE A 1 676 ? -23.757 -19.637 17.238 1.00 96.38 676 PHE A CA 1
ATOM 5542 C C . PHE A 1 676 ? -23.428 -21.034 16.697 1.00 96.38 676 PHE A C 1
ATOM 5544 O O . PHE A 1 676 ? -22.605 -21.151 15.795 1.00 96.38 676 PHE A O 1
ATOM 5551 N N . ASP A 1 677 ? -24.117 -22.069 17.184 1.00 94.81 677 ASP A N 1
ATOM 5552 C CA . ASP A 1 677 ? -23.914 -23.456 16.753 1.00 94.81 677 ASP A CA 1
ATOM 5553 C C . ASP A 1 677 ? -24.216 -23.617 15.249 1.00 94.81 677 ASP A C 1
ATOM 5555 O O . ASP A 1 677 ? -23.379 -24.130 14.517 1.00 94.81 677 ASP A O 1
ATOM 5559 N N . ILE A 1 678 ? -25.342 -23.080 14.752 1.00 95.25 678 ILE A N 1
ATOM 5560 C CA . ILE A 1 678 ? -25.677 -23.103 13.309 1.00 95.25 678 ILE A CA 1
ATOM 5561 C C . ILE A 1 678 ? -24.626 -22.354 12.482 1.00 95.25 678 ILE A C 1
ATOM 5563 O O . ILE A 1 678 ? -24.307 -22.729 11.357 1.00 95.25 678 ILE A O 1
ATOM 5567 N N . THR A 1 679 ? -24.091 -21.261 13.025 1.00 94.62 679 THR A N 1
ATOM 5568 C CA . THR A 1 679 ? -23.035 -20.505 12.349 1.00 94.62 679 THR A CA 1
ATOM 5569 C C . THR A 1 679 ? -21.765 -21.345 12.257 1.00 94.62 679 THR A C 1
ATOM 5571 O O . THR A 1 679 ? -21.157 -21.378 11.196 1.00 94.62 679 THR A O 1
ATOM 5574 N N . LYS A 1 680 ? -21.399 -22.080 13.314 1.00 93.12 680 LYS A N 1
ATOM 5575 C CA . LYS A 1 680 ? -20.267 -23.017 13.309 1.00 93.12 680 LYS A CA 1
ATOM 5576 C C . LYS A 1 680 ? -20.475 -24.156 12.304 1.00 93.12 680 LYS A C 1
ATOM 5578 O O . LYS A 1 680 ? -19.573 -24.418 11.518 1.00 93.12 680 LYS A O 1
ATOM 5583 N N . GLU A 1 681 ? -21.675 -24.734 12.247 1.00 90.50 681 GLU A N 1
ATOM 5584 C CA . GLU A 1 681 ? -22.056 -25.731 11.232 1.00 90.50 681 GLU A CA 1
ATOM 5585 C C . GLU A 1 681 ? -21.892 -25.187 9.802 1.00 90.50 681 GLU A C 1
ATOM 5587 O O . GLU A 1 681 ? -21.421 -25.900 8.920 1.00 90.50 681 GLU A O 1
ATOM 5592 N N . ALA A 1 682 ? -22.223 -23.912 9.567 1.00 87.94 682 ALA A N 1
ATOM 5593 C CA . ALA A 1 682 ? -22.021 -23.271 8.268 1.00 87.94 682 ALA A CA 1
ATOM 5594 C C . ALA A 1 682 ? -20.534 -23.197 7.877 1.00 87.94 682 ALA A C 1
ATOM 5596 O O . ALA A 1 682 ? -20.200 -23.446 6.719 1.00 87.94 682 ALA A O 1
ATOM 5597 N N . PHE A 1 683 ? -19.640 -22.886 8.827 1.00 86.56 683 PHE A N 1
ATOM 5598 C CA . PHE A 1 683 ? -18.189 -22.934 8.596 1.00 86.56 683 PHE A CA 1
ATOM 5599 C C . PHE A 1 683 ? -17.710 -24.376 8.357 1.00 86.56 683 PHE A C 1
ATOM 5601 O O . PHE A 1 683 ? -16.954 -24.633 7.428 1.00 86.56 683 PHE A O 1
ATOM 5608 N N . GLU A 1 684 ? -18.169 -25.348 9.147 1.00 84.06 684 GLU A N 1
ATOM 5609 C CA . GLU A 1 684 ? -17.795 -26.759 8.964 1.00 84.06 684 GLU A CA 1
ATOM 5610 C C . GLU A 1 684 ? -18.217 -27.294 7.587 1.00 84.06 684 GLU A C 1
ATOM 5612 O O . GLU A 1 684 ? -17.448 -28.010 6.944 1.00 84.06 684 GLU A O 1
ATOM 5617 N N . ALA A 1 685 ? -19.404 -26.902 7.115 1.00 76.50 685 ALA A N 1
ATOM 5618 C CA . ALA A 1 685 ? -19.941 -27.272 5.809 1.00 76.50 685 ALA A CA 1
ATOM 5619 C C . ALA A 1 685 ? -19.382 -26.443 4.638 1.00 76.50 685 ALA A C 1
ATOM 5621 O O . ALA A 1 685 ? -19.555 -26.840 3.486 1.00 76.50 685 ALA A O 1
ATOM 5622 N N . GLY A 1 686 ? -18.753 -25.292 4.903 1.00 73.44 686 GLY A N 1
ATOM 5623 C CA . GLY A 1 686 ? -18.329 -24.352 3.863 1.00 73.44 686 GLY A CA 1
ATOM 5624 C C . GLY A 1 686 ? -19.494 -23.736 3.074 1.00 73.44 686 GLY A C 1
ATOM 5625 O O . GLY A 1 686 ? -19.348 -23.426 1.894 1.00 73.44 686 GLY A O 1
ATOM 5626 N N . ASP A 1 687 ? -20.663 -23.555 3.690 1.00 79.31 687 ASP A N 1
ATOM 5627 C CA . ASP A 1 687 ? -21.850 -23.005 3.021 1.00 79.31 687 ASP A CA 1
ATOM 5628 C C . ASP A 1 687 ? -22.425 -21.807 3.791 1.00 79.31 687 ASP A C 1
ATOM 5630 O O . ASP A 1 687 ? -23.131 -21.953 4.790 1.00 79.31 687 ASP A O 1
ATOM 5634 N N . GLU A 1 688 ? -22.152 -20.592 3.300 1.00 80.88 688 GLU A N 1
ATOM 5635 C CA . GLU A 1 688 ? -22.643 -19.356 3.925 1.00 80.88 688 GLU A CA 1
ATOM 5636 C C . GLU A 1 688 ? -24.171 -19.201 3.847 1.00 80.88 688 GLU A C 1
ATOM 5638 O O . GLU A 1 688 ? -24.759 -18.409 4.588 1.00 80.88 688 GLU A O 1
ATOM 5643 N N . SER A 1 689 ? -24.852 -19.953 2.975 1.00 79.81 689 SER A N 1
ATOM 5644 C CA . SER A 1 689 ? -26.306 -19.874 2.840 1.00 79.81 689 SER A CA 1
ATOM 5645 C C . SER A 1 689 ? -27.044 -20.419 4.069 1.00 79.81 689 SER A C 1
ATOM 5647 O O . SER A 1 689 ? -28.202 -20.043 4.290 1.00 79.81 689 SER A O 1
ATOM 5649 N N . ILE A 1 690 ? -26.349 -21.227 4.886 1.00 89.25 690 ILE A N 1
ATOM 5650 C CA . ILE A 1 690 ? -26.804 -21.803 6.160 1.00 89.25 690 ILE A CA 1
ATOM 5651 C C . ILE A 1 690 ? -26.891 -20.744 7.265 1.00 89.25 690 ILE A C 1
ATOM 5653 O O . ILE A 1 690 ? -27.638 -20.922 8.233 1.00 89.25 690 ILE A O 1
ATOM 5657 N N . PHE A 1 691 ? -26.163 -19.628 7.135 1.00 90.38 691 PHE A N 1
ATOM 5658 C CA . PHE A 1 691 ? -26.150 -18.597 8.163 1.00 90.38 691 PHE A CA 1
ATOM 5659 C C . PHE A 1 691 ? -27.566 -18.151 8.548 1.00 90.38 691 PHE A C 1
ATOM 5661 O O . PHE A 1 691 ? -28.363 -17.816 7.665 1.00 90.38 691 PHE A O 1
ATOM 5668 N N . PRO A 1 692 ? -27.883 -18.084 9.858 1.00 90.62 692 PRO A N 1
ATOM 5669 C CA . PRO A 1 692 ? -29.199 -17.662 10.312 1.00 90.62 692 PRO A CA 1
ATOM 5670 C C . PRO A 1 692 ? -29.548 -16.275 9.770 1.00 90.62 692 PRO A C 1
ATOM 5672 O O . PRO A 1 692 ? -28.812 -15.315 10.002 1.00 90.62 692 PRO A O 1
ATOM 5675 N N . LYS A 1 693 ? -30.678 -16.153 9.074 1.00 86.00 693 LYS A N 1
ATOM 5676 C CA . LYS A 1 693 ? -31.192 -14.894 8.518 1.00 86.00 693 LYS A CA 1
ATOM 5677 C C . LYS A 1 693 ? -32.191 -14.261 9.476 1.00 86.00 693 LYS A C 1
ATOM 5679 O O . LYS A 1 693 ? -32.811 -14.923 10.306 1.00 86.00 693 LYS A O 1
ATOM 5684 N N . SER A 1 694 ? -32.412 -12.956 9.332 1.00 80.81 694 SER A N 1
ATOM 5685 C CA . SER A 1 694 ? -33.412 -12.245 10.142 1.00 80.81 694 SER A CA 1
ATOM 5686 C C . SER A 1 694 ? -34.838 -12.779 9.941 1.00 80.81 694 SER A C 1
ATOM 5688 O O . SER A 1 694 ? -35.660 -12.661 10.846 1.00 80.81 694 SER A O 1
ATOM 5690 N N . SER A 1 695 ? -35.115 -13.389 8.783 1.00 74.50 695 SER A N 1
ATOM 5691 C CA . SER A 1 695 ? -36.376 -14.059 8.445 1.00 74.50 695 SER A CA 1
ATOM 5692 C C . SER A 1 695 ? -36.595 -15.396 9.153 1.00 74.50 695 SER A C 1
ATOM 5694 O O . SER A 1 695 ? -37.725 -15.868 9.175 1.00 74.50 695 SER A O 1
ATOM 5696 N N . ASP A 1 696 ? -35.552 -16.003 9.725 1.00 74.56 696 ASP A N 1
ATOM 5697 C CA . ASP A 1 696 ? -35.613 -17.371 10.262 1.00 74.56 696 ASP A CA 1
ATOM 5698 C C . ASP A 1 696 ? -36.190 -17.430 11.689 1.00 74.56 696 ASP A C 1
ATOM 5700 O O . ASP A 1 696 ? -36.245 -18.496 12.294 1.00 74.56 696 ASP A O 1
ATOM 5704 N N . ASP A 1 697 ? -36.578 -16.277 12.243 1.00 77.25 697 ASP A N 1
ATOM 5705 C CA . ASP A 1 697 ? -37.178 -16.086 13.574 1.00 77.25 697 ASP A CA 1
ATOM 5706 C C . ASP A 1 697 ? -36.385 -16.677 14.764 1.00 77.25 697 ASP A C 1
ATOM 5708 O O . ASP A 1 697 ? -36.913 -16.955 15.837 1.00 77.25 697 ASP A O 1
ATOM 5712 N N . LYS A 1 698 ? -35.058 -16.806 14.629 1.00 84.69 698 LYS A N 1
ATOM 5713 C CA . LYS A 1 698 ? -34.168 -17.372 15.668 1.00 84.69 698 LYS A CA 1
ATOM 5714 C C . LYS A 1 698 ? -33.720 -16.375 16.750 1.00 84.69 698 LYS A C 1
ATOM 5716 O O . LYS A 1 698 ? -32.704 -16.594 17.405 1.00 84.69 698 LYS A O 1
ATOM 5721 N N . LYS A 1 699 ? -34.449 -15.267 16.948 1.00 90.94 699 LYS A N 1
ATOM 5722 C CA . LYS A 1 699 ? -34.126 -14.105 17.823 1.00 90.94 699 LYS A CA 1
ATOM 5723 C C . LYS A 1 699 ? -32.819 -13.354 17.504 1.00 90.94 699 LYS A C 1
ATOM 5725 O O . LYS A 1 699 ? -32.777 -12.135 17.695 1.00 90.94 699 LYS A O 1
ATOM 5730 N N . PHE A 1 700 ? -31.799 -14.033 16.996 1.00 95.50 700 PHE A N 1
ATOM 5731 C CA . PHE A 1 700 ? -30.552 -13.487 16.475 1.00 95.50 700 PHE A CA 1
ATOM 5732 C C . PHE A 1 700 ? -30.337 -13.959 15.037 1.00 95.50 700 PHE A C 1
ATOM 5734 O O . PHE A 1 700 ? -30.959 -14.922 14.588 1.00 95.50 700 PHE A O 1
ATOM 5741 N N . HIS A 1 701 ? -29.465 -13.272 14.313 1.00 92.56 701 HIS A N 1
ATOM 5742 C CA . HIS A 1 701 ? -29.086 -13.632 12.953 1.00 92.56 701 HIS A CA 1
ATOM 5743 C C . HIS A 1 701 ? -27.644 -13.215 12.663 1.00 92.56 701 HIS A C 1
ATOM 5745 O O . HIS A 1 701 ? -27.054 -12.437 13.410 1.00 92.56 701 HIS A O 1
ATOM 5751 N N . VAL A 1 702 ? -27.088 -13.711 11.566 1.00 88.75 702 VAL A N 1
ATOM 5752 C CA . VAL A 1 702 ? -25.801 -13.277 11.029 1.00 88.75 702 VAL A CA 1
ATOM 5753 C C . VAL A 1 702 ? -26.075 -12.330 9.869 1.00 88.75 702 VAL A C 1
ATOM 5755 O O . VAL A 1 702 ? -26.868 -12.614 8.969 1.00 88.75 702 VAL A O 1
ATOM 5758 N N . ARG A 1 703 ? -25.452 -11.156 9.898 1.00 81.94 703 ARG A N 1
ATOM 5759 C CA . ARG A 1 703 ? -25.564 -10.161 8.827 1.00 81.94 703 ARG A CA 1
ATOM 5760 C C . ARG A 1 703 ? -24.289 -9.346 8.742 1.00 81.94 703 ARG A C 1
ATOM 5762 O O . ARG A 1 703 ? -23.526 -9.233 9.697 1.00 81.94 703 ARG A O 1
ATOM 5769 N N . THR A 1 704 ? -24.063 -8.771 7.572 1.00 72.88 704 THR A N 1
ATOM 5770 C CA . THR A 1 704 ? -22.947 -7.868 7.305 1.00 72.88 704 THR A CA 1
ATOM 5771 C C . THR A 1 704 ? -22.912 -6.684 8.266 1.00 72.88 704 THR A C 1
ATOM 5773 O O . THR A 1 704 ? -23.928 -6.007 8.431 1.00 72.88 704 THR A O 1
ATOM 5776 N N . LYS A 1 705 ? -21.736 -6.414 8.841 1.00 65.62 705 LYS A N 1
ATOM 5777 C CA . LYS A 1 705 ? -21.395 -5.172 9.558 1.00 65.62 705 LYS A CA 1
ATOM 5778 C C . LYS A 1 705 ? -19.993 -4.725 9.135 1.00 65.62 705 LYS A C 1
ATOM 5780 O O . LYS A 1 705 ? -19.060 -4.645 9.929 1.00 65.62 705 LYS A O 1
ATOM 5785 N N . ALA A 1 706 ? -19.881 -4.505 7.836 1.00 50.41 706 ALA A N 1
ATOM 5786 C CA . ALA A 1 706 ? -18.668 -4.115 7.148 1.00 50.41 706 ALA A CA 1
ATOM 5787 C C . ALA A 1 706 ? -18.673 -2.581 6.976 1.00 50.41 706 ALA A C 1
ATOM 5789 O O . ALA A 1 706 ? -19.732 -2.002 6.710 1.00 50.41 706 ALA A O 1
ATOM 5790 N N . LEU A 1 707 ? -17.527 -1.915 7.173 1.00 35.19 707 LEU A N 1
ATOM 5791 C CA . LEU A 1 707 ? -17.389 -0.443 7.064 1.00 35.19 707 LEU A CA 1
ATOM 5792 C C . LEU A 1 707 ? -17.813 0.097 5.693 1.00 35.19 707 LEU A C 1
ATOM 5794 O O . LEU A 1 707 ? -18.282 1.223 5.533 1.00 35.19 707 LEU A O 1
ATOM 5798 N N . ASN A 1 708 ? -17.636 -0.759 4.710 1.00 36.19 708 ASN A N 1
ATOM 5799 C CA . ASN A 1 708 ? -17.986 -0.662 3.316 1.00 36.19 708 ASN A CA 1
ATOM 5800 C C . ASN A 1 708 ? -18.077 -2.115 2.830 1.00 36.19 708 ASN A C 1
ATOM 5802 O O . ASN A 1 708 ? -17.868 -3.050 3.603 1.00 36.19 708 ASN A O 1
ATOM 5806 N N . SER A 1 709 ? -18.418 -2.344 1.573 1.00 35.50 709 SER A N 1
ATOM 5807 C CA . SER A 1 709 ? -18.466 -3.715 1.076 1.00 35.50 709 SER A CA 1
ATOM 5808 C C . SER A 1 709 ? -17.078 -4.404 1.106 1.00 35.50 709 SER A C 1
ATOM 5810 O O . SER A 1 709 ? -17.046 -5.628 1.049 1.00 35.50 709 SER A O 1
ATOM 5812 N N . GLU A 1 710 ? -15.970 -3.641 1.220 1.00 38.50 710 GLU A N 1
ATOM 5813 C CA . GLU A 1 710 ? -14.559 -4.072 1.055 1.00 38.50 710 GLU A CA 1
ATOM 5814 C C . GLU A 1 710 ? -14.034 -4.880 2.251 1.00 38.50 710 GLU A C 1
ATOM 5816 O O . GLU A 1 710 ? -13.138 -5.713 2.123 1.00 38.50 710 GLU A O 1
ATOM 5821 N N . ASP A 1 711 ? -14.619 -4.653 3.426 1.00 48.22 711 ASP A N 1
ATOM 5822 C CA . ASP A 1 711 ? -14.240 -5.293 4.683 1.00 48.22 711 ASP A CA 1
ATOM 5823 C C . ASP A 1 711 ? -14.729 -6.756 4.700 1.00 48.22 711 ASP A C 1
ATOM 5825 O O . ASP A 1 711 ? -15.871 -7.048 5.065 1.00 48.22 711 ASP A O 1
ATOM 5829 N N . THR A 1 712 ? -13.876 -7.678 4.234 1.00 53.22 712 THR A N 1
ATOM 5830 C CA . THR A 1 712 ? -14.181 -9.098 3.944 1.00 53.22 712 THR A CA 1
ATOM 5831 C C . THR A 1 712 ? -13.202 -10.065 4.626 1.00 53.22 712 THR A C 1
ATOM 5833 O O . THR A 1 712 ? -12.235 -9.641 5.266 1.00 53.22 712 THR A O 1
ATOM 5836 N N . PHE A 1 713 ? -13.506 -11.365 4.605 1.00 56.91 713 PHE A N 1
ATOM 5837 C CA . PHE A 1 713 ? -12.616 -12.428 5.078 1.00 56.91 713 PHE A CA 1
ATOM 5838 C C . PHE A 1 713 ? -12.851 -13.728 4.295 1.00 56.91 713 PHE A C 1
ATOM 5840 O O . PHE A 1 713 ? -13.929 -13.933 3.730 1.00 56.91 713 PHE A O 1
ATOM 5847 N N . GLU A 1 714 ? -11.859 -14.619 4.299 1.00 63.69 714 GLU A N 1
ATOM 5848 C CA . GLU A 1 714 ? -11.963 -15.922 3.644 1.00 63.69 714 GLU A CA 1
ATOM 5849 C C . GLU A 1 714 ? -12.813 -16.896 4.463 1.00 63.69 714 GLU A C 1
ATOM 5851 O O . GLU A 1 714 ? -12.498 -17.209 5.616 1.00 63.69 714 GLU A O 1
ATOM 5856 N N . PHE A 1 715 ? -13.905 -17.374 3.874 1.00 77.50 715 PHE A N 1
ATOM 5857 C CA . PHE A 1 715 ? -14.764 -18.383 4.477 1.00 77.50 715 PHE A CA 1
ATOM 5858 C C . PHE A 1 715 ? -14.223 -19.799 4.236 1.00 77.50 715 PHE A C 1
ATOM 5860 O O . PHE A 1 715 ? -13.347 -20.013 3.407 1.00 77.50 715 PHE A O 1
ATOM 5867 N N . SER A 1 716 ? -14.756 -20.800 4.937 1.00 70.19 716 SER A N 1
ATOM 5868 C CA . SER A 1 716 ? -14.231 -22.178 4.920 1.00 70.19 716 SER A CA 1
ATOM 5869 C C . SER A 1 716 ? -14.295 -22.898 3.568 1.00 70.19 716 SER A C 1
ATOM 5871 O O . SER A 1 716 ? -13.760 -23.992 3.437 1.00 70.19 716 SER A O 1
ATOM 5873 N N . ASN A 1 717 ? -14.956 -22.313 2.571 1.00 56.84 717 ASN A N 1
ATOM 5874 C CA . ASN A 1 717 ? -14.990 -22.800 1.193 1.00 56.84 717 ASN A CA 1
ATOM 5875 C C . ASN A 1 717 ? -14.024 -22.053 0.254 1.00 56.84 717 ASN A C 1
ATOM 5877 O O . ASN A 1 717 ? -14.155 -22.183 -0.960 1.00 56.84 717 ASN A O 1
ATOM 5881 N N . GLY A 1 718 ? -13.115 -21.237 0.796 1.00 43.97 718 GLY A N 1
ATOM 5882 C CA . GLY A 1 718 ? -12.160 -20.423 0.036 1.00 43.97 718 GLY A CA 1
ATOM 5883 C C . GLY A 1 718 ? -12.753 -19.138 -0.556 1.00 43.97 718 GLY A C 1
ATOM 5884 O O . GLY A 1 718 ? -12.029 -18.296 -1.086 1.00 43.97 718 GLY A O 1
ATOM 5885 N N . MET A 1 719 ? -14.072 -18.924 -0.459 1.00 51.03 719 MET A N 1
ATOM 5886 C CA . MET A 1 719 ? -14.704 -17.705 -0.966 1.00 51.03 719 MET A CA 1
ATOM 5887 C C . MET A 1 719 ? -14.532 -16.547 0.019 1.00 51.03 719 MET A C 1
ATOM 5889 O O . MET A 1 719 ? -14.779 -16.679 1.218 1.00 51.03 719 MET A O 1
ATOM 5893 N N . GLN A 1 720 ? -14.181 -15.369 -0.499 1.00 57.78 720 GLN A N 1
ATOM 5894 C CA . GLN A 1 720 ? -14.228 -14.133 0.280 1.00 57.78 720 GLN A CA 1
ATOM 5895 C C . GLN A 1 720 ? -15.682 -13.726 0.501 1.00 57.78 720 GLN A C 1
ATOM 5897 O O . GLN A 1 720 ? -16.424 -13.500 -0.458 1.00 57.78 720 GLN A O 1
ATOM 5902 N N . ILE A 1 721 ? -16.083 -13.614 1.764 1.00 66.19 721 ILE A N 1
ATOM 5903 C CA . ILE A 1 721 ? -17.401 -13.114 2.136 1.00 66.19 721 ILE A CA 1
ATOM 5904 C C . ILE A 1 721 ? -17.255 -11.839 2.961 1.00 66.19 721 ILE A C 1
ATOM 5906 O O . ILE A 1 721 ? -16.339 -11.669 3.766 1.00 66.19 721 ILE A O 1
ATOM 5910 N N . THR A 1 722 ? -18.191 -10.914 2.771 1.00 63.31 722 THR A N 1
ATOM 5911 C CA . THR A 1 722 ? -18.232 -9.654 3.525 1.00 63.31 722 THR A CA 1
ATOM 5912 C C . THR A 1 722 ? -18.273 -9.909 5.027 1.00 63.31 722 THR A C 1
ATOM 5914 O O . THR A 1 722 ? -19.069 -10.748 5.466 1.00 63.31 722 THR A O 1
ATOM 5917 N N . ARG A 1 723 ? -17.481 -9.170 5.818 1.00 71.19 723 ARG A N 1
ATOM 5918 C CA . ARG A 1 723 ? -17.405 -9.353 7.269 1.00 71.19 723 ARG A CA 1
ATOM 5919 C C . ARG A 1 723 ? -18.794 -9.295 7.873 1.00 71.19 723 ARG A C 1
ATOM 5921 O O . ARG A 1 723 ? -19.577 -8.349 7.705 1.00 71.19 723 ARG A O 1
ATOM 5928 N N . ARG A 1 724 ? -19.110 -10.378 8.565 1.00 80.75 724 ARG A N 1
ATOM 5929 C CA . ARG A 1 724 ? -20.366 -10.546 9.267 1.00 80.75 724 ARG A CA 1
ATOM 5930 C C . ARG A 1 724 ? -20.141 -10.303 10.744 1.00 80.75 724 ARG A C 1
ATOM 5932 O O . ARG A 1 724 ? -19.032 -10.355 11.265 1.00 80.75 724 ARG A O 1
ATOM 5939 N N . THR A 1 725 ? -21.247 -10.073 11.414 1.00 86.62 725 THR A N 1
ATOM 5940 C CA . THR A 1 725 ? -21.332 -10.197 12.856 1.00 86.62 725 THR A CA 1
ATOM 5941 C C . THR A 1 725 ? -22.675 -10.818 13.204 1.00 86.62 725 THR A C 1
ATOM 5943 O O . THR A 1 725 ? -23.555 -10.974 12.345 1.00 86.62 725 THR A O 1
ATOM 5946 N N . PHE A 1 726 ? -22.841 -11.166 14.469 1.00 92.19 726 PHE A N 1
ATOM 5947 C CA . PHE A 1 726 ? -24.134 -11.509 15.022 1.00 92.19 726 PHE A CA 1
ATOM 5948 C C . PHE A 1 726 ? -24.984 -10.249 15.201 1.00 92.19 726 PHE A C 1
ATOM 5950 O O . PHE A 1 726 ? -24.488 -9.158 15.468 1.00 92.19 726 PHE A O 1
ATOM 5957 N N . TRP A 1 727 ? -26.297 -10.386 15.077 1.00 90.25 727 TRP A N 1
ATOM 5958 C CA . TRP A 1 727 ? -27.255 -9.304 15.268 1.00 90.25 727 TRP A CA 1
ATOM 5959 C C . TRP A 1 727 ? -28.436 -9.795 16.098 1.00 90.25 727 TRP A C 1
ATOM 5961 O O . TRP A 1 727 ? -28.963 -10.874 15.835 1.00 90.25 727 TRP A O 1
ATOM 5971 N N . ALA A 1 728 ? -28.920 -8.994 17.047 1.00 92.38 728 ALA A N 1
ATOM 5972 C CA . ALA A 1 728 ? -30.210 -9.245 17.688 1.00 92.38 728 ALA A CA 1
ATOM 5973 C C . ALA A 1 728 ? -31.348 -8.678 16.829 1.00 92.38 728 ALA A C 1
ATOM 5975 O O . ALA A 1 728 ? -31.296 -7.528 16.378 1.00 92.38 728 ALA A O 1
ATOM 5976 N N . ASN A 1 729 ? -32.398 -9.470 16.611 1.00 89.38 729 ASN A N 1
ATOM 5977 C CA . ASN A 1 729 ? -33.552 -9.054 15.815 1.00 89.38 729 ASN A CA 1
ATOM 5978 C C . ASN A 1 729 ? -34.291 -7.884 16.479 1.00 89.38 729 ASN A C 1
ATOM 5980 O O . ASN A 1 729 ? -34.333 -7.761 17.704 1.00 89.38 729 ASN A O 1
ATOM 5984 N N . ARG A 1 730 ? -34.952 -7.055 15.661 1.00 86.00 730 ARG A N 1
ATOM 5985 C CA . ARG A 1 730 ? -35.749 -5.908 16.139 1.00 86.00 730 ARG A CA 1
ATOM 5986 C C . ARG A 1 730 ? -36.813 -6.325 17.154 1.00 86.00 730 ARG A C 1
ATOM 5988 O O . ARG A 1 730 ? -36.986 -5.646 18.160 1.00 86.00 730 ARG A O 1
ATOM 5995 N N . GLU A 1 731 ? -37.472 -7.458 16.917 1.00 86.81 731 GLU A N 1
ATOM 5996 C CA . GLU A 1 731 ? -38.486 -7.999 17.829 1.00 86.81 731 GLU A CA 1
ATOM 5997 C C . GLU A 1 731 ? -37.881 -8.504 19.145 1.00 86.81 731 GLU A C 1
ATOM 5999 O O . GLU A 1 731 ? -38.470 -8.294 20.198 1.00 86.81 731 GLU A O 1
ATOM 6004 N N . THR A 1 732 ? -36.675 -9.082 19.121 1.00 91.12 732 THR A N 1
ATOM 6005 C CA . THR A 1 732 ? -35.947 -9.489 20.338 1.00 91.12 732 THR A CA 1
ATOM 6006 C C . THR A 1 732 ? -35.616 -8.283 21.210 1.00 91.12 732 THR A C 1
ATOM 6008 O O . THR A 1 732 ? -35.838 -8.303 22.417 1.00 91.12 732 THR A O 1
ATOM 6011 N N . ILE A 1 733 ? -35.131 -7.203 20.590 1.00 90.94 733 ILE A N 1
ATOM 6012 C CA . ILE A 1 733 ? -34.835 -5.939 21.276 1.00 90.94 733 ILE A CA 1
ATOM 6013 C C . ILE A 1 733 ? -36.117 -5.337 21.845 1.00 90.94 733 ILE A C 1
ATOM 6015 O O . ILE A 1 733 ? -36.136 -4.906 22.993 1.00 90.94 733 ILE A O 1
ATOM 6019 N N . LYS A 1 734 ? -37.197 -5.325 21.058 1.00 90.00 734 LYS A N 1
ATOM 6020 C CA . LYS A 1 734 ? -38.495 -4.801 21.483 1.00 90.00 734 LYS A CA 1
ATOM 6021 C C . LYS A 1 734 ? -39.064 -5.579 22.670 1.00 90.00 734 LYS A C 1
ATOM 6023 O O . LYS A 1 734 ? -39.498 -4.955 23.633 1.00 90.00 734 LYS A O 1
ATOM 6028 N N . ASP A 1 735 ? -39.046 -6.911 22.616 1.00 90.31 735 ASP A N 1
ATOM 6029 C CA . ASP A 1 735 ? -39.496 -7.768 23.720 1.00 90.31 735 ASP A CA 1
ATOM 6030 C C . ASP A 1 735 ? -38.663 -7.510 24.982 1.00 90.31 735 ASP A C 1
ATOM 6032 O O . ASP A 1 735 ? -39.210 -7.317 26.064 1.00 90.31 735 ASP A O 1
ATOM 6036 N N . LEU A 1 736 ? -37.339 -7.392 24.835 1.00 92.19 736 LEU A N 1
ATOM 6037 C CA . LEU A 1 736 ? -36.437 -7.086 25.943 1.00 92.19 736 LEU A CA 1
ATOM 6038 C C . LEU A 1 736 ? -36.711 -5.707 26.560 1.00 92.19 736 LEU A C 1
ATOM 6040 O O . LEU A 1 736 ? -36.823 -5.599 27.779 1.00 92.19 736 LEU A O 1
ATOM 6044 N N . ILE A 1 737 ? -36.870 -4.665 25.737 1.00 90.31 737 ILE A N 1
ATOM 6045 C CA . ILE A 1 737 ? -37.229 -3.320 26.208 1.00 90.31 737 ILE A CA 1
ATOM 6046 C C . ILE A 1 737 ? -38.556 -3.379 26.957 1.00 90.31 737 ILE A C 1
ATOM 6048 O O . ILE A 1 737 ? -38.617 -2.910 28.088 1.00 90.31 737 ILE A O 1
ATOM 6052 N N . ASN A 1 738 ? -39.591 -3.996 26.381 1.00 87.94 738 ASN A N 1
ATOM 6053 C CA . ASN A 1 738 ? -40.907 -4.111 27.011 1.00 87.94 738 ASN A CA 1
ATOM 6054 C C . ASN A 1 738 ? -40.838 -4.840 28.357 1.00 87.94 738 ASN A C 1
ATOM 6056 O O . ASN A 1 738 ? -41.430 -4.371 29.325 1.00 87.94 738 ASN A O 1
ATOM 6060 N N . LYS A 1 739 ? -40.106 -5.957 28.443 1.00 85.38 739 LYS A N 1
ATOM 6061 C CA . LYS A 1 739 ? -39.917 -6.713 29.692 1.00 85.38 739 LYS A CA 1
ATOM 6062 C C . LYS A 1 739 ? -39.216 -5.878 30.769 1.00 85.38 739 LYS A C 1
ATOM 6064 O O . LYS A 1 739 ? -39.606 -5.950 31.928 1.00 85.38 739 LYS A O 1
ATOM 6069 N N . LEU A 1 740 ? -38.229 -5.068 30.382 1.00 84.75 740 LEU A N 1
ATOM 6070 C CA . LEU A 1 740 ? -37.422 -4.251 31.297 1.00 84.75 740 LEU A CA 1
ATOM 6071 C C . LEU A 1 740 ? -38.046 -2.887 31.644 1.00 84.75 740 LEU A C 1
ATOM 6073 O O . LEU A 1 740 ? -37.620 -2.264 32.611 1.00 84.75 740 LEU A O 1
ATOM 6077 N N . THR A 1 741 ? -39.028 -2.413 30.872 1.00 77.62 741 THR A N 1
ATOM 6078 C CA . THR A 1 741 ? -39.707 -1.119 31.097 1.00 77.62 741 THR A CA 1
ATOM 6079 C C . THR A 1 741 ? -41.130 -1.256 31.646 1.00 77.62 741 THR A C 1
ATOM 6081 O O . THR A 1 741 ? -41.555 -0.381 32.395 1.00 77.62 741 THR A O 1
ATOM 6084 N N . ASN A 1 742 ? -41.863 -2.340 31.341 1.00 63.84 742 ASN A N 1
ATOM 6085 C CA . ASN A 1 742 ? -43.272 -2.511 31.746 1.00 63.84 742 ASN A CA 1
ATOM 6086 C C . ASN A 1 742 ? -43.497 -3.329 33.030 1.00 63.84 742 ASN A C 1
ATOM 6088 O O . ASN A 1 742 ? -44.635 -3.407 33.494 1.00 63.84 742 ASN A O 1
ATOM 6092 N N . LYS A 1 743 ? -42.470 -3.940 33.628 1.00 45.72 743 LYS A N 1
ATOM 6093 C CA . LYS A 1 743 ? -42.589 -4.590 34.940 1.00 45.72 743 LYS A CA 1
ATOM 6094 C C . LYS A 1 743 ? -41.401 -4.202 35.823 1.00 45.72 743 LYS A C 1
ATOM 6096 O O . LYS A 1 743 ? -40.265 -4.212 35.361 1.00 45.72 743 LYS A O 1
ATOM 6101 N N . GLU A 1 744 ? -41.650 -3.948 37.108 1.00 43.28 744 GLU A N 1
ATOM 6102 C CA . GLU A 1 744 ? -40.633 -3.978 38.174 1.00 43.28 744 GLU A CA 1
ATOM 6103 C C . GLU A 1 744 ? -40.101 -5.418 38.379 1.00 43.28 744 GLU A C 1
ATOM 6105 O O . GLU A 1 744 ? -40.143 -5.960 39.478 1.00 43.28 744 GLU A O 1
ATOM 6110 N N . LEU A 1 745 ? -39.655 -6.094 37.316 1.00 48.78 745 LEU A N 1
ATOM 6111 C CA . LEU A 1 745 ? -39.008 -7.399 37.404 1.00 48.78 745 LEU A CA 1
ATOM 6112 C C . LEU A 1 745 ? -37.506 -7.216 37.229 1.00 48.78 745 LEU A C 1
ATOM 6114 O O . LEU A 1 745 ? -37.027 -6.627 36.259 1.00 48.78 745 LEU A O 1
ATOM 6118 N N . THR A 1 746 ? -36.739 -7.779 38.152 1.00 54.47 746 THR A N 1
ATOM 6119 C CA . THR A 1 746 ? -35.311 -7.996 37.943 1.00 54.47 746 THR A CA 1
ATOM 6120 C C . THR A 1 746 ? -35.116 -9.161 36.966 1.00 54.47 746 THR A C 1
ATOM 6122 O O . THR A 1 746 ? -35.992 -10.011 36.815 1.00 54.47 746 THR A O 1
ATOM 6125 N N . TYR A 1 747 ? -33.947 -9.280 36.323 1.00 53.34 747 TYR A N 1
ATOM 6126 C CA . TYR A 1 747 ? -33.650 -10.457 35.483 1.00 53.34 747 TYR A CA 1
ATOM 6127 C C . TYR A 1 747 ? -33.862 -11.793 36.210 1.00 53.34 747 TYR A C 1
ATOM 6129 O O . TYR A 1 747 ? -34.179 -12.787 35.565 1.00 53.34 747 TYR A O 1
ATOM 6137 N N . LYS A 1 748 ? -33.704 -11.824 37.542 1.00 52.88 748 LYS A N 1
ATOM 6138 C CA . LYS A 1 748 ? -33.980 -13.019 38.350 1.00 52.88 748 LYS A CA 1
ATOM 6139 C C . LYS A 1 748 ? -35.457 -13.403 38.331 1.00 52.88 748 LYS A C 1
ATOM 6141 O O . LYS A 1 748 ? -35.762 -14.589 38.332 1.00 52.88 748 LYS A O 1
ATOM 6146 N N . ASP A 1 749 ? -36.350 -12.423 38.288 1.00 53.47 749 ASP A N 1
ATOM 6147 C CA . ASP A 1 749 ? -37.788 -12.666 38.325 1.00 53.47 749 ASP A CA 1
ATOM 6148 C C . ASP A 1 749 ? -38.303 -13.157 36.959 1.00 53.47 749 ASP A C 1
ATOM 6150 O O . ASP A 1 749 ? -39.155 -14.038 36.905 1.00 53.47 749 ASP A O 1
ATOM 6154 N N . ILE A 1 750 ? -37.704 -12.692 35.853 1.00 54.94 750 ILE A N 1
ATOM 6155 C CA . ILE A 1 750 ? -38.053 -13.120 34.483 1.00 54.94 750 ILE A CA 1
ATOM 6156 C C . ILE A 1 750 ? -37.541 -14.540 34.178 1.00 54.94 750 ILE A C 1
ATOM 6158 O O . ILE A 1 750 ? -38.263 -15.351 33.603 1.00 54.94 750 ILE A O 1
ATOM 6162 N N . ILE A 1 751 ? -36.314 -14.878 34.599 1.00 55.84 751 ILE A N 1
ATOM 6163 C CA . ILE A 1 751 ? -35.726 -16.218 34.383 1.00 55.84 751 ILE A CA 1
ATOM 6164 C C . ILE A 1 751 ? -36.505 -17.308 35.145 1.00 55.84 751 ILE A C 1
ATOM 6166 O O . ILE A 1 751 ? -36.555 -18.461 34.712 1.00 55.84 751 ILE A O 1
ATOM 6170 N N . ASN A 1 752 ? -37.133 -16.963 36.272 1.00 51.94 752 ASN A N 1
ATOM 6171 C CA . ASN A 1 752 ? -37.962 -17.898 37.031 1.00 51.94 752 ASN A CA 1
ATOM 6172 C C . ASN A 1 752 ? -39.340 -18.141 36.382 1.00 51.94 752 ASN A C 1
ATOM 6174 O O . ASN A 1 752 ? -39.829 -19.262 36.481 1.00 51.94 752 ASN A O 1
ATOM 6178 N N . GLU A 1 753 ? -39.941 -17.159 35.693 1.00 51.59 753 GLU A N 1
ATOM 6179 C CA . GLU A 1 753 ? -41.215 -17.337 34.964 1.00 51.59 753 GLU A CA 1
ATOM 6180 C C . GLU A 1 753 ? -41.052 -18.272 33.739 1.00 51.59 753 GLU A C 1
ATOM 6182 O O . GLU A 1 753 ? -41.841 -19.203 33.575 1.00 51.59 753 GLU A O 1
ATOM 6187 N N . GLU A 1 754 ? -39.989 -18.130 32.932 1.00 50.28 754 GLU A N 1
ATOM 6188 C CA . GLU A 1 754 ? -39.780 -18.971 31.728 1.00 50.28 754 GLU A CA 1
ATOM 6189 C C . GLU A 1 754 ? -39.439 -20.445 32.050 1.00 50.28 754 GLU A C 1
ATOM 6191 O O . GLU A 1 754 ? -39.767 -21.347 31.277 1.00 50.28 754 GLU A O 1
ATOM 6196 N N . ASN A 1 755 ? -38.841 -20.740 33.212 1.00 44.34 755 ASN A N 1
ATOM 6197 C CA . ASN A 1 755 ? -38.589 -22.126 33.644 1.00 44.34 755 ASN A CA 1
ATOM 6198 C C . ASN A 1 755 ? -39.857 -22.863 34.127 1.00 44.34 755 ASN A C 1
ATOM 6200 O O . ASN A 1 755 ? -39.847 -24.094 34.240 1.00 44.34 755 ASN A O 1
ATOM 6204 N N . VAL A 1 756 ? -40.946 -22.139 34.412 1.00 42.91 756 VAL A N 1
ATOM 6205 C CA . VAL A 1 756 ? -42.240 -22.729 34.790 1.00 42.91 756 VAL A CA 1
ATOM 6206 C C . VAL A 1 756 ? -43.040 -23.131 33.548 1.00 42.91 756 VAL A C 1
ATOM 6208 O O . VAL A 1 756 ? -43.627 -24.210 33.548 1.00 42.91 756 VAL A O 1
ATOM 6211 N N . GLU A 1 757 ? -42.996 -22.356 32.458 1.00 36.31 757 GLU A N 1
ATOM 6212 C CA . GLU A 1 757 ? -43.706 -22.695 31.210 1.00 36.31 757 GLU A CA 1
ATOM 6213 C C . GLU A 1 757 ? -43.104 -23.912 30.482 1.00 36.31 757 GLU A C 1
ATOM 6215 O O . GLU A 1 757 ? -43.846 -24.740 29.958 1.00 36.31 757 GLU A O 1
ATOM 6220 N N . VAL A 1 758 ? -41.783 -24.127 30.546 1.00 38.69 758 VAL A N 1
ATOM 6221 C CA . VAL A 1 758 ? -41.125 -25.304 29.929 1.00 38.69 758 VAL A CA 1
ATOM 6222 C C . VAL A 1 758 ? -41.470 -26.630 30.637 1.00 38.69 758 VAL A C 1
ATOM 6224 O O . VAL A 1 758 ? -41.293 -27.702 30.061 1.00 38.69 758 VAL A O 1
ATOM 6227 N N . ASN A 1 759 ? -41.999 -26.592 31.865 1.00 33.31 759 ASN A N 1
ATOM 6228 C CA . ASN A 1 759 ? -42.446 -27.792 32.587 1.00 33.31 759 ASN A CA 1
ATOM 6229 C C . ASN A 1 759 ? -43.944 -28.105 32.419 1.00 33.31 759 ASN A C 1
ATOM 6231 O O . ASN A 1 759 ? -44.397 -29.113 32.957 1.00 33.31 759 ASN A O 1
ATOM 6235 N N . ILE A 1 760 ? -44.707 -27.281 31.691 1.00 37.47 760 ILE A N 1
ATOM 6236 C CA . ILE A 1 760 ? -46.143 -27.510 31.442 1.00 37.47 760 ILE A CA 1
ATOM 6237 C C . ILE A 1 760 ? -46.383 -28.190 30.074 1.00 37.47 760 ILE A C 1
ATOM 6239 O O . ILE A 1 760 ? -47.447 -28.763 29.858 1.00 37.47 760 ILE A O 1
ATOM 6243 N N . GLU A 1 761 ? -45.372 -28.253 29.199 1.00 34.31 761 GLU A N 1
ATOM 6244 C CA . GLU A 1 761 ? -45.381 -29.045 27.953 1.00 34.31 761 GLU A CA 1
ATOM 6245 C C . GLU A 1 761 ? -44.414 -30.249 28.004 1.00 34.31 761 GLU A C 1
ATOM 6247 O O . GLU A 1 761 ? -43.559 -30.429 27.132 1.00 34.31 761 GLU A O 1
ATOM 6252 N N . LYS A 1 762 ? -44.543 -31.098 29.032 1.00 34.59 762 LYS A N 1
ATOM 6253 C CA . LYS A 1 762 ? -43.984 -32.460 29.035 1.00 34.59 762 LYS A CA 1
ATOM 6254 C C . LYS A 1 762 ? -45.044 -33.512 29.306 1.00 34.59 762 LYS A C 1
ATOM 6256 O O . LYS A 1 762 ? -45.809 -33.330 30.278 1.00 34.59 762 LYS A O 1
#

pLDDT: mean 78.99, std 14.23, range [28.42, 96.75]

Organism: NCBI:txid29363

Sequence (762 aa):
MNKPMDIIDKLVSGLGVIPETADLIKYDDNTQFFILEGEDVASRSDVRFLIYNCGEDGLEFNSKEYIDIIEKEGALSIFSPVMVFKNLDHESKVRRNEYKKVKKASEKKAINKYFDEKISIYIDAADEIEIEVEKDGINYLEYETEDINDGSTINYLNGYIYNISYLELKKVLNVTGKKLFQENVRVGINNNKTGKKLKKVFKDYIKVGIYNKLIETNNVHVNSDYILEILEIDQNNLRSSSPNKFWFYHNGVTIFSYSGQKINRSSNRIKINPNKISVINGAQTITNFYNALEELKTDLKEVCGKIDSLYDNNWIENQLIDICNEIKIKTIIIDGSSEFVNKISIGLNTQIPIEEEDILAKSPIVENINKSLKSVGICITREGESSVENNLSVLEYIKKYLIIEGKPGKSKNLSKAELKGLLEESQSKIEDYNYMRKLNILIELDQWWKGIKGLEHFINDDDSNEVYCRYGKNYFGSYLVSKEDLEVDIENMDNLFNKFLVEFKAIKSKVSLEDFKKDELYELYKESLKKNSKSLCEREVKDIDKRELCNYINNNRSSQYTIAKIISNYLMKNKININYFRVIAMYNGRVKEAYPFPNTTFSELYQSKEEGENVSRIDFKESLFAKEIEREFTVFVIEWKDREDENGNKISFAENLDIIEKFSFKLYTKYAKQVFDITKEAFEAGDESIFPKSSDDKKFHVRTKALNSEDTFEFSNGMQITRRTFWANRETIKDLINKLTNKELTYKDIINEENVEVNIEK

Secondary structure (DSSP, 8-state):
-PPPPPHHHHHHHHHTB-TTT-EEEES-TTSSEEEEEEEBTTT--EEEEEEEE--STT----HHHHHHHHHHHTTTS-PEEEEEESSHHHHHHHHHHHHHH--SHHHHHHHHHHHHHSEEEETT--SSEEEE--TT---S-EEEEEEEETTTEEEEEEEEEEEEEHHHHHHHHHHHGGGGGTT-SS---TT-HHHHHHHHHHHHHHHHHHHHHHHHH-SS-S-HHHHHHHHT--HHHHHH--GGGHHHHS--EEEEE-SSSPPEEETTEEEE-GGGEEEEE-HHHHHHHHHHHHHHHHHHHHHHTTT-TTS-HHHHHHHHHHHHHH-EEEEEEEEE-THHHHHHHHHHTTTSPPPHHHHHTTSHHHHHHHHHHGGGT-EEE-TT---SSSEEEHHHHHHHHHHHTT-HHHHHT--GGGHHHHHHHHHTTTT-HHHHHHHHHHHHHHHHHH-GGGTHHHHHH-GGGHHHHHH-HHHHHHHHHT-TT----HHHHHHHHHHHHHHHHHH-SS--GGGGSSTHHHHHHHHHHHH-SS-S--B-GGG--HHHHHHHHHHT-SSS--HHHHHHHHHHHTTB--SSEEEEEEETTEESS-EEPPTHHHHHHHHSPPTT-SS----GGGSHHHHHHH--EEEEEEEEEEEE-TTS-EEEEEEEEEEEEEE--GGGHHHHHHHHHHHHHHHHHT-GGGSPPGGG-SSEEEEE--SSTT-EEE-TTS-EEEPEEEEE-HHHHHHHHHHHHHS---HHHHHHHHHHHTTT--

Radius of gyration: 32.82 Å; chains: 1; bounding box: 84×59×93 Å

Foldseek 3Di:
DDDQDPPQVLCCVVVQFDSVFWDWAAPDPPFQWIKIWGAHNQQRDIAIAIEREPADPPRADDPVVCCVCCVVDLLFDQHQYEYEHQWPLRLLVNLVVCLVVDDDPVVNVVSVVVSLQHHYTHSPADQKDKFFFDFQQPQVDKDKDWDDDPDDDIWIKIKTKTWGFLLRVVVLCGRQPLVQAVLALDDDPPDDPVLVVVLVLLLLLLLLLVLVVVPVVDPPDDDSVLSCVLSVHDPVSNVCRHQLCLAVPDAFWEKEFQPVDDWDDDRTITMGGSSRMHTLPDPSVSVSNVVSLSVVLVSCQVSVVVRDVVCHSVVSVVSSSVSSRSRIGTYMYMYTHPVCSLVVSCVNPPPDDRQLQSSCQPDPLQVLLQSLVVVVQDHEHDVSDRDTPHYDGLLRVLLLVCLLVLWQLCSVQPDSVCSVVSSVVCSVCSPPPLSSVLSVVLVVLVVLLVVLVVCVVVCVVPVLCPQCSVQVSSVLSSQQSVDPPDDDDSVCSVVSVVVVVVLLCVQPVHDHNNNSNGSVSSVSSVVVVVVPPDDPADDEPVPDDFVVLLVQLQVPVPDDDDSVVSVSVVCVVVRYDFPDEEEWEAEPLFTPDWAFDRLQLVVQQCVQPDPPDLGRPDACCRTPLLVQQADFHKYKYFYWDWDADPVRDIDIGGPGIDMDGGDHNVVLSVLSNVQVVQSSVCSRVVHPVSWADLVNPSQKTKDAPAPGSSQWDQGNVRDIGHRITMTGHRVSVSVSCCVRPVDPDDPVRVSVVVVVVVVVPD

InterPro domains:
  IPR018891 Abortive phage infection protein, C-terminal [PF10592] (241-382)